Protein AF-0000000071359130 (afdb_homodimer)

Nearest PDB structures (foldseek):
  8z2w-assembly1_A  TM=7.033E-01  e=3.725E-10  Aspergillus oryzae
  4nf7-assembly1_A  TM=6.894E-01  e=2.617E-10  Butyrivibrio proteoclasticus B316
  1edg-assembly1_A  TM=6.665E-01  e=3.312E-10  Ruminiclostridium cellulolyticum H10
  1gon-assembly1_A  TM=5.683E-01  e=8.685E-05  Streptomyces sp.
  4hz6-assembly1_A  TM=5.482E-01  e=4.012E-04  uncultured bacterium

Secondary structure (DSSP, 8-state):
---------------------SS-EE-TT--EE--EEEEEESEETTEE----HHHHHHHHHTT-SEEEEEEEGGGT--STT----HHHHHHHHHHHHHHHHTT-EEEEEEE-TT-S---HHHHHH-TTSHHHHHHHHHHHHHHHTTT-TTEEEEE-SSS-B-TT-SS-HHHHIIIIIHHHHHHHHHHHHHH-TTSEEEE---BPPTT--BTTB-BPPP-S----SSEEE--EE----HHHHHHHHHHHHHHHHHTTS-BEEEEE---EEGGGGG-HHHHHHHHHHHHHHHHHHHHHT-EEEES--S--SS-EEEETTEEEE--SB-SSSSS--SB-HHHHHHHT--EEEEESEEEEEEEEETTTTEEEEEEEE-GGG--EEEE--HHHH-TT-EEEEETTTEEEEE-TTTT--EEEEEE-SS--GGGEEEETTTTEEEESS-SSSSSEEEEEEEES---/---------------------SS-EE-TT--EE--EEEEEESEETTEE----HHHHHHHHHTT-SEEEEEEEGGGT--STT----HHHHHHHHHHHHHHHHTT-EEEEEEE-TT-S---HHHHHH-TTSHHHHHHHHHHHHHHHTTT-TTEEEEE-SSS-B-TT-SS-HHHHIIIIIHHHHHHHHHHHHHH-TTSEEEE---BPPTT--BTTB-BPPP-S----SSEEE--EE----HHHHHHHHHHHHHHHHHTTS-BEEEEE---EEGGGGG-HHHHHHHHHHHHHHHHHHHHHT-EEEES--S--SS-EEEETTEEEE--SB-SSSSS--SB-HHHHHHHT--EEEEESEEEEEEEEETTTTEEEEEEEE-GGG--EEEE--HHHH-TT-EEEEETTTEEEEE-TTTT--EEEEEE-SS--GGGEEEETTTTEEEESS-SSSSSEEEEEEEES---

Organism: NCBI:txid346377

InterPro domains:
  IPR001547 Glycoside hydrolase, family 5 [PF00150] (62-284)
  IPR013780 Glycosyl hydrolase, all-beta [G3DSA:2.60.40.1180] (333-456)
  IPR017853 Glycoside hydrolase superfamily [SSF51445] (1-286)
  IPR041036 Glycoside hydrolase family 5, C-terminal domain [PF18564] (345-401)
  IPR052066 Glycosphingolipid Hydrolyzing Enzymes [PTHR31308] (125-166)

Sequence (918 aa):
MKTWIIAAVILLLNLQAYAQLNSEFRDEEGRQVIPRGFVVNTNDALGELFYTSSDYLRMVRMGANYQVIRLELGKLSTFPGSKLDPDYLLKLDSLVKMGKEQGMKTVFKMTVYGVTKFEWEDFYKNEKGEQDIYMAAWKPIWERYKNHQEVEGYDLINEPRKKDMDISYQDLTNDYLVPIYRKIIDESQKINPDKTLYTQSIFMNKGDAINHNQYAEITAAIGRKNVVFTPHIYQNDKKWIRPTMLRFTKEAALQDGPIMVGEWGFPTFQTTDSSAAEQRDFMDFYIHTVHLFDSLGVGSIKAWFSGNRKMQNFLPGGPSTWAIFSDPNGIGTVERKYITDIIARPFPQAIAGDLQSFKFDFATRTLTVNLHSDNKKGVSRLFVGANRHYPDGFSVHIGEEIILVYNPIHNAGLEVQKNESSSDASDYIWDEVRQQLLILQWPKDNTDLQLRIEPGVSRMKTWIIAAVILLLNLQAYAQLNSEFRDEEGRQVIPRGFVVNTNDALGELFYTSSDYLRMVRMGANYQVIRLELGKLSTFPGSKLDPDYLLKLDSLVKMGKEQGMKTVFKMTVYGVTKFEWEDFYKNEKGEQDIYMAAWKPIWERYKNHQEVEGYDLINEPRKKDMDISYQDLTNDYLVPIYRKIIDESQKINPDKTLYTQSIFMNKGDAINHNQYAEITAAIGRKNVVFTPHIYQNDKKWIRPTMLRFTKEAALQDGPIMVGEWGFPTFQTTDSSAAEQRDFMDFYIHTVHLFDSLGVGSIKAWFSGNRKMQNFLPGGPSTWAIFSDPNGIGTVERKYITDIIARPFPQAIAGDLQSFKFDFATRTLTVNLHSDNKKGVSRLFVGANRHYPDGFSVHIGEEIILVYNPIHNAGLEVQKNESSSDASDYIWDEVRQQLLILQWPKDNTDLQLRIEPGVSR

Foldseek 3Di:
DDCPPPPPPPPPPPPPVLPFQAFFDAAPLGWTFFAEFAEDEQADPVGGDDDDLVLLLVGLLLPHQAYEYEDELQCQFDAAQRDPDVVVVVRVVVVLVSSVVSNHAYEYEYEPHNHPDDDLVCCQVCPPPNLVRLLSSCVCVLQVCVPPSSHQAYARYPQREDPPPPDDQACCQVPGVLVSLLVSLVVSVVSPVRHAYEYEGHQYDPPDDDLPHRGDQHDAESPGPRYEYAAAEADQPLVSLLVVVVSSQVSRVSNVHHYAHNEYYHKDALVCLVDPVSLVVRLVSLLSNVQSCQSNSHHYYYHHQFAALDFDPPDPPHTIDSYQANDNGRRHDHGVCSNSLSSSQKDWRIAQFAWSHWGQDLVQRKIKTKGFHALSSFKTKIAHSCVRRAPQWKWKDKDPAWIWTDGPVVPPFIDTPGHNAPDDPVQWGQDPSSRMIMGGHDRDHRGIIMMMMGYHGDD/DDDPPPPPPPPPPPPPVLPFQAFFDAAPLRWTFFAEFAEEEQADPVGGDDDDLVLLLVRLLLPHQAYEYEDELQCQFPAAQRDPDVVVVVRVVVVLVSSVVSNHAYEYEYEPHNHPDDDLVCCQVCPPPNLVRLLSSCVCVLQVCVPPSSHQAYARYPQREDPPPPDDQACCQVVGVLVSLLVSLVVSVVSPVRHAYEYEGHQYDPPDDDLPHRGDQHDAESPGPRYEYAAAEADQPLVSLLVVVVSSQVSRVSNVHHYAHNEYYHKDALVCLVDPVSLVVRLVSLLSNVQSCQSSSHHYYYHHQFDALDFDPPDPPHTIDSYQANDNGRHHDHGVCSNSLSSSQKDWRIAQFAWSHWGQDLVQRKIKTKGFHALSSFKTKIAHSCVRRAPQWKWKDKDPAWIWTDGPVVPPFIDTPGHNAPDDPVQWGQDPSSRMIMGGHDRDHRGIIMMMMGYHGDD

Radius of gyration: 32.16 Å; Cα contacts (8 Å, |Δi|>4): 1983; chains: 2; bounding box: 117×98×72 Å

Structure (mmCIF, N/CA/C/O backbone):
data_AF-0000000071359130-model_v1
#
loop_
_entity.id
_entity.type
_entity.pdbx_description
1 polymer 'Cellulase (Glycosyl hydrolase family 5)'
#
loop_
_atom_site.group_PDB
_atom_site.id
_atom_site.type_symbol
_atom_site.label_atom_id
_atom_site.label_alt_id
_atom_site.label_comp_id
_atom_site.label_asym_id
_atom_site.label_entity_id
_atom_site.label_seq_id
_atom_site.pdbx_PDB_ins_code
_atom_site.Cartn_x
_atom_site.Cartn_y
_atom_site.Cartn_z
_atom_site.occupancy
_atom_site.B_iso_or_equiv
_atom_site.auth_seq_id
_atom_site.auth_comp_id
_atom_site.auth_asym_id
_atom_site.auth_atom_id
_atom_site.pdbx_PDB_model_num
ATOM 1 N N . MET A 1 1 ? 56.188 11.133 -28.094 1 28.52 1 MET A N 1
ATOM 2 C CA . MET A 1 1 ? 56.25 12.203 -27.109 1 28.52 1 MET A CA 1
ATOM 3 C C . MET A 1 1 ? 54.875 12.742 -26.797 1 28.52 1 MET A C 1
ATOM 5 O O . MET A 1 1 ? 54.375 13.625 -27.5 1 28.52 1 MET A O 1
ATOM 9 N N . LYS A 1 2 ? 53.969 11.703 -26.703 1 32.78 2 LYS A N 1
ATOM 10 C CA . LYS A 1 2 ? 52.5 11.508 -26.578 1 32.78 2 LYS A CA 1
ATOM 11 C C . LYS A 1 2 ? 51.969 12.289 -25.391 1 32.78 2 LYS A C 1
ATOM 13 O O . LYS A 1 2 ? 52.5 12.211 -24.281 1 32.78 2 LYS A O 1
ATOM 18 N N . THR A 1 3 ? 51.094 13.375 -25.688 1 31.84 3 THR A N 1
ATOM 19 C CA . THR A 1 3 ? 50.344 14.469 -25.078 1 31.84 3 THR A CA 1
ATOM 20 C C . THR A 1 3 ? 49.438 13.945 -23.969 1 31.84 3 THR A C 1
ATOM 22 O O . THR A 1 3 ? 48.562 13.148 -24.219 1 31.84 3 THR A O 1
ATOM 25 N N . TRP A 1 4 ? 49.969 13.703 -22.797 1 32.44 4 TRP A N 1
ATOM 26 C CA . TRP A 1 4 ? 49.375 13.289 -21.531 1 32.44 4 TRP A CA 1
ATOM 27 C C . TRP A 1 4 ? 48.25 14.242 -21.125 1 32.44 4 TRP A C 1
ATOM 29 O O . TRP A 1 4 ? 48.531 15.336 -20.609 1 32.44 4 TRP A O 1
ATOM 39 N N . ILE A 1 5 ? 47.375 14.641 -22.078 1 32.53 5 ILE A N 1
ATOM 40 C CA . ILE A 1 5 ? 46.375 15.641 -21.656 1 32.53 5 ILE A CA 1
ATOM 41 C C . ILE A 1 5 ? 45.625 15.148 -20.422 1 32.53 5 ILE A C 1
ATOM 43 O O . ILE A 1 5 ? 45.094 14.039 -20.422 1 32.53 5 ILE A O 1
ATOM 47 N N . ILE A 1 6 ? 45.938 15.672 -19.281 1 30.84 6 ILE A N 1
ATOM 48 C CA . ILE A 1 6 ? 45.438 15.555 -17.906 1 30.84 6 ILE A CA 1
ATOM 49 C C . ILE A 1 6 ? 43.938 15.867 -17.891 1 30.84 6 ILE A C 1
ATOM 51 O O . ILE A 1 6 ? 43.531 16.984 -18.219 1 30.84 6 ILE A O 1
ATOM 55 N N . ALA A 1 7 ? 43.062 14.938 -18.266 1 34.28 7 ALA A N 1
ATOM 56 C CA . ALA A 1 7 ? 41.625 15.055 -18.172 1 34.28 7 ALA A CA 1
ATOM 57 C C . ALA A 1 7 ? 41.188 15.461 -16.766 1 34.28 7 ALA A C 1
ATOM 59 O O . ALA A 1 7 ? 41.344 14.688 -15.82 1 34.28 7 ALA A O 1
ATOM 60 N N . ALA A 1 8 ? 41.344 16.734 -16.359 1 32.47 8 ALA A N 1
ATOM 61 C CA . ALA A 1 8 ? 40.812 17.312 -15.133 1 32.47 8 ALA A CA 1
ATOM 62 C C . ALA A 1 8 ? 39.312 17.031 -14.992 1 32.47 8 ALA A C 1
ATOM 64 O O . ALA A 1 8 ? 38.5 17.516 -15.789 1 32.47 8 ALA A O 1
ATOM 65 N N . VAL A 1 9 ? 38.938 15.852 -14.68 1 33.09 9 VAL A N 1
ATOM 66 C CA . VAL A 1 9 ? 37.562 15.484 -14.32 1 33.09 9 VAL A CA 1
ATOM 67 C C . VAL A 1 9 ? 37.031 16.453 -13.273 1 33.09 9 VAL A C 1
ATOM 69 O O . VAL A 1 9 ? 37.562 16.547 -12.164 1 33.09 9 VAL A O 1
ATOM 72 N N . ILE A 1 10 ? 36.531 17.625 -13.656 1 32.28 10 ILE A N 1
ATOM 73 C CA . ILE A 1 10 ? 35.781 18.547 -12.836 1 32.28 10 ILE A CA 1
ATOM 74 C C . ILE A 1 10 ? 34.688 17.797 -12.086 1 32.28 10 ILE A C 1
ATOM 76 O O . ILE A 1 10 ? 33.781 17.219 -12.703 1 32.28 10 ILE A O 1
ATOM 80 N N . LEU A 1 11 ? 35.031 17.188 -11.008 1 32.5 11 LEU A N 1
ATOM 81 C CA . LEU A 1 11 ? 34.062 16.766 -10.008 1 32.5 11 LEU A CA 1
ATOM 82 C C . LEU A 1 11 ? 33.062 17.891 -9.695 1 32.5 11 LEU A C 1
ATOM 84 O O . LEU A 1 11 ? 33.438 18.891 -9.078 1 32.5 11 LEU A O 1
ATOM 88 N N . LEU A 1 12 ? 32.25 18.297 -10.656 1 32.22 12 LEU A N 1
ATOM 89 C CA . LEU A 1 12 ? 31.141 19.156 -10.289 1 32.22 12 LEU A CA 1
ATOM 90 C C . LEU A 1 12 ? 30.453 18.656 -9.031 1 32.22 12 LEU A C 1
ATOM 92 O O . LEU A 1 12 ? 29.844 17.578 -9.047 1 32.22 12 LEU A O 1
ATOM 96 N N . LEU A 1 13 ? 31.016 18.922 -7.891 1 33 13 LEU A N 1
ATOM 97 C CA . LEU A 1 13 ? 30.281 18.844 -6.633 1 33 13 LEU A CA 1
ATOM 98 C C . LEU A 1 13 ? 28.891 19.469 -6.762 1 33 13 LEU A C 1
ATOM 100 O O . LEU A 1 13 ? 28.766 20.656 -7.035 1 33 13 LEU A O 1
ATOM 104 N N . ASN A 1 14 ? 27.984 18.797 -7.383 1 33.16 14 ASN A N 1
ATOM 105 C CA . ASN A 1 14 ? 26.609 19.203 -7.191 1 33.16 14 ASN A CA 1
ATOM 106 C C . ASN A 1 14 ? 26.344 19.625 -5.75 1 33.16 14 ASN A C 1
ATOM 108 O O . ASN A 1 14 ? 26.203 18.781 -4.867 1 33.16 14 ASN A O 1
ATOM 112 N N . LEU A 1 15 ? 26.953 20.703 -5.383 1 33.84 15 LEU A N 1
ATOM 113 C CA . LEU A 1 15 ? 26.422 21.344 -4.18 1 33.84 15 LEU A CA 1
ATOM 114 C C . LEU A 1 15 ? 24.906 21.438 -4.238 1 33.84 15 LEU A C 1
ATOM 116 O O . LEU A 1 15 ? 24.359 22.266 -4.984 1 33.84 15 LEU A O 1
ATOM 120 N N . GLN A 1 16 ? 24.281 20.359 -4.238 1 36.38 16 GLN A N 1
ATOM 121 C CA . GLN A 1 16 ? 22.875 20.562 -3.887 1 36.38 16 GLN A CA 1
ATOM 122 C C . GLN A 1 16 ? 22.734 21.578 -2.766 1 36.38 16 GLN A C 1
ATOM 124 O O . GLN A 1 16 ? 23.219 21.375 -1.651 1 36.38 16 GLN A O 1
ATOM 129 N N . ALA A 1 17 ? 22.766 22.781 -3.088 1 36.16 17 ALA A N 1
ATOM 130 C CA . ALA A 1 17 ? 22.344 23.828 -2.16 1 36.16 17 ALA A CA 1
ATOM 131 C C . ALA A 1 17 ? 21.156 23.375 -1.325 1 36.16 17 ALA A C 1
ATOM 133 O O . ALA A 1 17 ? 20.047 23.25 -1.838 1 36.16 17 ALA A O 1
ATOM 134 N N . TYR A 1 18 ? 21.422 22.531 -0.374 1 41.56 18 TYR A N 1
ATOM 135 C CA . TYR A 1 18 ? 20.391 22.297 0.627 1 41.56 18 TYR A CA 1
ATOM 136 C C . TYR A 1 18 ? 19.844 23.609 1.172 1 41.56 18 TYR A C 1
ATOM 138 O O . TYR A 1 18 ? 20.609 24.469 1.639 1 41.56 18 TYR A O 1
ATOM 146 N N . ALA A 1 19 ? 18.828 24.125 0.629 1 41.41 19 ALA A N 1
ATOM 147 C CA . ALA A 1 19 ? 18.109 25.281 1.175 1 41.41 19 ALA A CA 1
ATOM 148 C C . ALA A 1 19 ? 18.047 25.219 2.697 1 41.41 19 ALA A C 1
ATOM 150 O O . ALA A 1 19 ? 17.562 24.234 3.266 1 41.41 19 ALA A O 1
ATOM 151 N N . GLN A 1 20 ? 19.047 25.828 3.275 1 45.22 20 GLN A N 1
ATOM 152 C CA . GLN A 1 20 ? 18.938 26.047 4.715 1 45.22 20 GLN A CA 1
ATOM 153 C C . GLN A 1 20 ? 17.484 26.328 5.109 1 45.22 20 GLN A C 1
ATOM 155 O O . GLN A 1 20 ? 16.828 27.156 4.492 1 45.22 20 GLN A O 1
ATOM 160 N N . LEU A 1 21 ? 16.875 25.359 5.805 1 51.06 21 LEU A N 1
ATOM 161 C CA . LEU A 1 21 ? 15.539 25.5 6.387 1 51.06 21 LEU A CA 1
ATOM 162 C C . LEU A 1 21 ? 15.352 26.891 6.988 1 51.06 21 LEU A C 1
ATOM 164 O O . LEU A 1 21 ? 16.234 27.391 7.688 1 51.06 21 LEU A O 1
ATOM 168 N N . ASN A 1 22 ? 14.672 27.766 6.371 1 55.72 22 ASN A N 1
ATOM 169 C CA . ASN A 1 22 ? 14.141 28.969 7 1 55.72 22 ASN A CA 1
ATOM 170 C C . ASN A 1 22 ? 13.859 28.75 8.484 1 55.72 22 ASN A C 1
ATOM 172 O O . ASN A 1 22 ? 14.062 27.641 9 1 55.72 22 ASN A O 1
ATOM 176 N N . SER A 1 23 ? 13.312 29.672 9.266 1 72.12 23 SER A N 1
ATOM 177 C CA . SER A 1 23 ? 12.906 29.547 10.664 1 72.12 23 SER A CA 1
ATOM 178 C C . SER A 1 23 ? 12.172 28.234 10.906 1 72.12 23 SER A C 1
ATOM 180 O O . SER A 1 23 ? 11.477 27.734 10.031 1 72.12 23 SER A O 1
ATOM 182 N N . GLU A 1 24 ? 12.703 27.531 11.93 1 87.5 24 GLU A N 1
ATOM 183 C CA . GLU A 1 24 ? 12.281 26.156 12.219 1 87.5 24 GLU A CA 1
ATOM 184 C C . GLU A 1 24 ? 11.297 26.125 13.383 1 87.5 24 GLU A C 1
ATOM 186 O O . GLU A 1 24 ? 11.312 27.016 14.242 1 87.5 24 GLU A O 1
ATOM 191 N N . PHE A 1 25 ? 10.328 25.188 13.242 1 92.81 25 PHE A N 1
ATOM 192 C CA . PHE A 1 25 ? 9.508 24.859 14.406 1 92.81 25 PHE A CA 1
ATOM 193 C C . PHE A 1 25 ? 10.305 24.094 15.438 1 92.81 25 PHE A C 1
ATOM 195 O O . PHE A 1 25 ? 10.969 23.109 15.102 1 92.81 25 PHE A O 1
ATOM 202 N N . ARG A 1 26 ? 10.25 24.578 16.656 1 94.25 26 ARG A N 1
ATOM 203 C CA . ARG A 1 26 ? 10.883 23.859 17.75 1 94.25 26 ARG A CA 1
ATOM 204 C C . ARG A 1 26 ? 9.922 23.672 18.922 1 94.25 26 ARG A C 1
ATOM 206 O O . ARG A 1 26 ? 9.102 24.547 19.188 1 94.25 26 ARG A O 1
ATOM 213 N N . ASP A 1 27 ? 10.031 22.484 19.562 1 94.75 27 ASP A N 1
ATOM 214 C CA . ASP A 1 27 ? 9.164 22.25 20.703 1 94.75 27 ASP A CA 1
ATOM 215 C C . ASP A 1 27 ? 9.859 22.641 22.016 1 94.75 27 ASP A C 1
ATOM 217 O O . ASP A 1 27 ? 10.93 23.234 21.984 1 94.75 27 ASP A O 1
ATOM 221 N N . GLU A 1 28 ? 9.227 22.328 23.156 1 92.12 28 GLU A N 1
ATOM 222 C CA . GLU A 1 28 ? 9.688 22.797 24.469 1 92.12 28 GLU A CA 1
ATOM 223 C C . GLU A 1 28 ? 11.031 22.172 24.828 1 92.12 28 GLU A C 1
ATOM 225 O O . GLU A 1 28 ? 11.812 22.766 25.578 1 92.12 28 GLU A O 1
ATOM 230 N N . GLU A 1 29 ? 11.305 21.047 24.234 1 95.06 29 GLU A N 1
ATOM 231 C CA . GLU A 1 29 ? 12.57 20.375 24.516 1 95.06 29 GLU A CA 1
ATOM 232 C C . GLU A 1 29 ? 13.672 20.859 23.578 1 95.06 29 GLU A C 1
ATOM 234 O O . GLU A 1 29 ? 14.844 20.5 23.75 1 95.06 29 GLU A O 1
ATOM 239 N N . GLY A 1 30 ? 13.312 21.688 22.609 1 96.06 30 GLY A N 1
ATOM 240 C CA . GLY A 1 30 ? 14.258 22.219 21.656 1 96.06 30 GLY A CA 1
ATOM 241 C C . GLY A 1 30 ? 14.383 21.359 20.391 1 96.06 30 GLY A C 1
ATOM 242 O O . GLY A 1 30 ? 15.172 21.672 19.5 1 96.06 30 GLY A O 1
ATOM 243 N N . ARG A 1 31 ? 13.648 20.344 20.312 1 97.56 31 ARG A N 1
ATOM 244 C CA . ARG A 1 31 ? 13.656 19.516 19.109 1 97.56 31 ARG A CA 1
ATOM 245 C C . ARG A 1 31 ? 13.078 20.281 17.922 1 97.56 31 ARG A C 1
ATOM 247 O O . ARG A 1 31 ? 12.133 21.047 18.078 1 97.56 31 ARG A O 1
ATOM 254 N N . GLN A 1 32 ? 13.664 20.016 16.781 1 97.69 32 GLN A N 1
ATOM 255 C CA . GLN A 1 32 ? 13.055 20.531 15.555 1 97.69 32 GLN A CA 1
ATOM 256 C C . GLN A 1 32 ? 11.859 19.688 15.133 1 97.69 32 GLN A C 1
ATOM 258 O O . GLN A 1 32 ? 11.953 18.469 15.078 1 97.69 32 GLN A O 1
ATOM 263 N N . VAL A 1 33 ? 10.742 20.344 14.852 1 97.75 33 VAL A N 1
ATOM 264 C CA . VAL A 1 33 ? 9.492 19.641 14.57 1 97.75 33 VAL A CA 1
ATOM 265 C C . VAL A 1 33 ? 9.016 19.969 13.156 1 97.75 33 VAL A C 1
ATOM 267 O O . VAL A 1 33 ? 9.117 21.109 12.719 1 97.75 33 VAL A O 1
ATOM 270 N N . ILE A 1 34 ? 8.555 19 12.43 1 97.94 34 ILE A N 1
ATOM 271 C CA . ILE A 1 34 ? 7.828 19.188 11.18 1 97.94 34 ILE A CA 1
ATOM 272 C C . ILE A 1 34 ? 6.336 18.969 11.414 1 97.94 34 ILE A C 1
ATOM 274 O O . ILE A 1 34 ? 5.883 17.828 11.516 1 97.94 34 ILE A O 1
ATOM 278 N N . PRO A 1 35 ? 5.562 20.016 11.469 1 98.12 35 PRO A N 1
ATOM 279 C CA . PRO A 1 35 ? 4.129 19.828 11.719 1 98.12 35 PRO A CA 1
ATOM 280 C C . PRO A 1 35 ? 3.396 19.203 10.539 1 98.12 35 PRO A C 1
ATOM 282 O O . PRO A 1 35 ? 3.459 19.719 9.422 1 98.12 35 PRO A O 1
ATOM 285 N N . ARG A 1 36 ? 2.758 18.125 10.758 1 98.62 36 ARG A N 1
ATOM 286 C CA . ARG A 1 36 ? 1.826 17.516 9.812 1 98.62 36 ARG A CA 1
ATOM 287 C C . ARG A 1 36 ? 0.55 17.062 10.516 1 98.62 36 ARG A C 1
ATOM 289 O O . ARG A 1 36 ? 0.591 16.625 11.664 1 98.62 36 ARG A O 1
ATOM 296 N N . GLY A 1 37 ? -0.54 17.188 9.844 1 98.69 37 GLY A N 1
ATOM 297 C CA . GLY A 1 37 ? -1.8 16.75 10.422 1 98.69 37 GLY A CA 1
ATOM 298 C C . GLY A 1 37 ? -3.004 17.125 9.578 1 98.69 37 GLY A C 1
ATOM 299 O O . GLY A 1 37 ? -2.938 17.094 8.344 1 98.69 37 GLY A O 1
ATOM 300 N N . PHE A 1 38 ? -4.066 17.312 10.266 1 98.75 38 PHE A N 1
ATOM 301 C CA . PHE A 1 38 ? -5.348 17.5 9.594 1 98.75 38 PHE A CA 1
ATOM 302 C C . PHE A 1 38 ? -6.129 18.641 10.211 1 98.75 38 PHE A C 1
ATOM 304 O O . PHE A 1 38 ? -5.977 18.938 11.398 1 98.75 38 PHE A O 1
ATOM 311 N N . VAL A 1 39 ? -6.945 19.25 9.367 1 98.62 39 VAL A N 1
ATOM 312 C CA . VAL A 1 39 ? -8.008 20.094 9.922 1 98.62 39 VAL A CA 1
ATOM 313 C C . VAL A 1 39 ? -9.094 19.219 10.531 1 98.62 39 VAL A C 1
ATOM 315 O O . VAL A 1 39 ? -9.586 18.281 9.883 1 98.62 39 VAL A O 1
ATOM 318 N N . VAL A 1 40 ? -9.414 19.469 11.742 1 98.44 40 VAL A N 1
ATOM 319 C CA . VAL A 1 40 ? -10.5 18.812 12.461 1 98.44 40 VAL A CA 1
ATOM 320 C C . VAL A 1 40 ? -11.742 19.688 12.445 1 98.44 40 VAL A C 1
ATOM 322 O O . VAL A 1 40 ? -11.836 20.641 13.227 1 98.44 40 VAL A O 1
ATOM 325 N N . ASN A 1 41 ? -12.625 19.328 11.609 1 96.5 41 ASN A N 1
ATOM 326 C CA . ASN A 1 41 ? -13.859 20.094 11.5 1 96.5 41 ASN A CA 1
ATOM 327 C C . ASN A 1 41 ? -14.789 19.828 12.688 1 96.5 41 ASN A C 1
ATOM 329 O O . ASN A 1 41 ? -15.016 18.672 13.055 1 96.5 41 ASN A O 1
ATOM 333 N N . THR A 1 42 ? -15.344 20.859 13.211 1 96.19 42 THR A N 1
ATOM 334 C CA . THR A 1 42 ? -16.281 20.672 14.32 1 96.19 42 THR A CA 1
ATOM 335 C C . THR A 1 42 ? -17.703 20.484 13.805 1 96.19 42 THR A C 1
ATOM 337 O O . THR A 1 42 ? -18.578 20.031 14.539 1 96.19 42 THR A O 1
ATOM 340 N N . ASN A 1 43 ? -17.922 20.875 12.562 1 93.06 43 ASN A N 1
ATOM 341 C CA . ASN A 1 43 ? -19.203 20.719 11.891 1 93.06 43 ASN A CA 1
ATOM 342 C C . ASN A 1 43 ? -19.047 20.641 10.375 1 93.06 43 ASN A C 1
ATOM 344 O O . ASN A 1 43 ? -17.984 20.953 9.844 1 93.06 43 ASN A O 1
ATOM 348 N N . ASP A 1 44 ? -20.031 20.156 9.758 1 89.25 44 ASP A N 1
ATOM 349 C CA . ASP A 1 44 ? -20.188 20.297 8.312 1 89.25 44 ASP A CA 1
ATOM 350 C C . ASP A 1 44 ? -21.547 20.891 7.973 1 89.25 44 ASP A C 1
ATOM 352 O O . ASP A 1 44 ? -22.203 21.5 8.82 1 89.25 44 ASP A O 1
ATOM 356 N N . ALA A 1 45 ? -21.953 20.859 6.664 1 85.12 45 ALA A N 1
ATOM 357 C CA . ALA A 1 45 ? -23.172 21.5 6.207 1 85.12 45 ALA A CA 1
ATOM 358 C C . ALA A 1 45 ? -24.406 20.859 6.852 1 85.12 45 ALA A C 1
ATOM 360 O O . ALA A 1 45 ? -25.469 21.469 6.914 1 85.12 45 ALA A O 1
ATOM 361 N N . LEU A 1 46 ? -24.172 19.641 7.363 1 90.94 46 LEU A N 1
ATOM 362 C CA . LEU A 1 46 ? -25.328 18.906 7.887 1 90.94 46 LEU A CA 1
ATOM 363 C C . LEU A 1 46 ? -25.359 18.969 9.406 1 90.94 46 LEU A C 1
ATOM 365 O O . LEU A 1 46 ? -26.312 18.5 10.031 1 90.94 46 LEU A O 1
ATOM 369 N N . GLY A 1 47 ? -24.344 19.547 10.023 1 90.81 47 GLY A N 1
ATOM 370 C CA . GLY A 1 47 ? -24.359 19.688 11.469 1 90.81 47 GLY A CA 1
ATOM 371 C C . GLY A 1 47 ? -23.031 19.328 12.117 1 90.81 47 GLY A C 1
ATOM 372 O O . GLY A 1 47 ? -21.984 19.391 11.469 1 90.81 47 GLY A O 1
ATOM 373 N N . GLU A 1 48 ? -23.094 19.031 13.398 1 93.56 48 GLU A N 1
ATOM 374 C CA . GLU A 1 48 ? -21.906 18.797 14.211 1 93.56 48 GLU A CA 1
ATOM 375 C C . GLU A 1 48 ? -21.219 17.484 13.836 1 93.56 48 GLU A C 1
ATOM 377 O O . GLU A 1 48 ? -21.891 16.531 13.398 1 93.56 48 GLU A O 1
ATOM 382 N N . LEU A 1 49 ? -20 17.453 13.977 1 95.31 49 LEU A N 1
ATOM 383 C CA . LEU A 1 49 ? -19.172 16.25 13.805 1 95.31 49 LEU A CA 1
ATOM 384 C C . LEU A 1 49 ? -18.625 15.789 15.148 1 95.31 49 LEU A C 1
ATOM 386 O O . LEU A 1 49 ? -18.25 16.609 15.992 1 95.31 49 LEU A O 1
ATOM 390 N N . PHE A 1 50 ? -18.531 14.492 15.359 1 95.5 50 PHE A N 1
ATOM 391 C CA . PHE A 1 50 ? -18.031 13.898 16.594 1 95.5 50 PHE A CA 1
ATOM 392 C C . PHE A 1 50 ? -16.938 12.883 16.297 1 95.5 50 PHE A C 1
ATOM 394 O O . PHE A 1 50 ? -17.047 12.086 15.359 1 95.5 50 PHE A O 1
ATOM 401 N N . TYR A 1 51 ? -15.906 12.953 17.016 1 97 51 TYR A N 1
ATOM 402 C CA . TYR A 1 51 ? -14.727 12.109 16.844 1 97 51 TYR A CA 1
ATOM 403 C C . TYR A 1 51 ? -14.562 11.156 18.031 1 97 51 TYR A C 1
ATOM 405 O O . TYR A 1 51 ? -15.039 11.43 19.125 1 97 51 TYR A O 1
ATOM 413 N N . THR A 1 52 ? -13.875 10.039 17.781 1 95.69 52 THR A N 1
ATOM 414 C CA . THR A 1 52 ? -13.516 9.086 18.828 1 95.69 52 THR A CA 1
ATOM 415 C C . THR A 1 52 ? -12 8.984 18.969 1 95.69 52 THR A C 1
ATOM 417 O O . THR A 1 52 ? -11.258 9.531 18.156 1 95.69 52 THR A O 1
ATOM 420 N N . SER A 1 53 ? -11.609 8.289 20.047 1 96.06 53 SER A N 1
ATOM 421 C CA . SER A 1 53 ? -10.188 8.039 20.25 1 96.06 53 SER A CA 1
ATOM 422 C C . SER A 1 53 ? -9.602 7.242 19.078 1 96.06 53 SER A C 1
ATOM 424 O O . SER A 1 53 ? -8.445 7.438 18.703 1 96.06 53 SER A O 1
ATOM 426 N N . SER A 1 54 ? -10.359 6.367 18.453 1 95 54 SER A N 1
ATOM 427 C CA . SER A 1 54 ? -9.914 5.59 17.297 1 95 54 SER A CA 1
ATOM 428 C C . SER A 1 54 ? -9.633 6.492 16.094 1 95 54 SER A C 1
ATOM 430 O O . SER A 1 54 ? -8.688 6.254 15.344 1 95 54 SER A O 1
ATOM 432 N N . ASP A 1 55 ? -10.461 7.516 15.953 1 96.62 55 ASP A N 1
ATOM 433 C CA . ASP A 1 55 ? -10.234 8.469 14.867 1 96.62 55 ASP A CA 1
ATOM 434 C C . ASP A 1 55 ? -8.906 9.188 15.039 1 96.62 55 ASP A C 1
ATOM 436 O O . ASP A 1 55 ? -8.18 9.406 14.062 1 96.62 55 ASP A O 1
ATOM 440 N N . TYR A 1 56 ? -8.609 9.523 16.25 1 98.12 56 TYR A N 1
ATOM 441 C CA . TYR A 1 56 ? -7.355 10.227 16.5 1 98.12 56 TYR A CA 1
ATOM 442 C C . TYR A 1 56 ? -6.156 9.312 16.297 1 98.12 56 TYR A C 1
ATOM 444 O O . TYR A 1 56 ? -5.121 9.734 15.789 1 98.12 56 TYR A O 1
ATOM 452 N N . LEU A 1 57 ? -6.285 8.102 16.734 1 97.19 57 LEU A N 1
ATOM 453 C CA . LEU A 1 57 ? -5.211 7.156 16.453 1 97.19 57 LEU A CA 1
ATOM 454 C C . LEU A 1 57 ? -5.051 6.945 14.953 1 97.19 57 LEU A C 1
ATOM 456 O O . LEU A 1 57 ? -3.932 6.773 14.461 1 97.19 57 LEU A O 1
ATOM 460 N N . ARG A 1 58 ? -6.141 6.965 14.188 1 96.94 58 ARG A N 1
ATOM 461 C CA . ARG A 1 58 ? -6.059 6.891 12.734 1 96.94 58 ARG A CA 1
ATOM 462 C C . ARG A 1 58 ? -5.262 8.062 12.172 1 96.94 58 ARG A C 1
ATOM 464 O O . ARG A 1 58 ? -4.445 7.891 11.266 1 96.94 58 ARG A O 1
ATOM 471 N N . MET A 1 59 ? -5.473 9.258 12.727 1 98.5 59 MET A N 1
ATOM 472 C CA . MET A 1 59 ? -4.699 10.414 12.297 1 98.5 59 MET A CA 1
ATOM 473 C C . MET A 1 59 ? -3.209 10.188 12.516 1 98.5 59 MET A C 1
ATOM 475 O O . MET A 1 59 ? -2.395 10.461 11.633 1 98.5 59 MET A O 1
ATOM 479 N N . VAL A 1 60 ? -2.918 9.664 13.688 1 98.56 60 VAL A N 1
ATOM 480 C CA . VAL A 1 60 ? -1.523 9.43 14.047 1 98.56 60 VAL A CA 1
ATOM 481 C C . VAL A 1 60 ? -0.914 8.391 13.109 1 98.56 60 VAL A C 1
ATOM 483 O O . VAL A 1 60 ? 0.23 8.531 12.672 1 98.56 60 VAL A O 1
ATOM 486 N N . ARG A 1 61 ? -1.671 7.402 12.734 1 97.81 61 ARG A N 1
ATOM 487 C CA . ARG A 1 61 ? -1.204 6.332 11.859 1 97.81 61 ARG A CA 1
ATOM 488 C C . ARG A 1 61 ? -1.044 6.824 10.43 1 97.81 61 ARG A C 1
ATOM 490 O O . ARG A 1 61 ? -0.466 6.129 9.586 1 97.81 61 ARG A O 1
ATOM 497 N N . MET A 1 62 ? -1.537 8.039 10.18 1 98.31 62 MET A N 1
ATOM 498 C CA . MET A 1 62 ? -1.3 8.68 8.891 1 98.31 62 MET A CA 1
ATOM 499 C C . MET A 1 62 ? -0.196 9.727 9 1 98.31 62 MET A C 1
ATOM 501 O O . MET A 1 62 ? 0.038 10.484 8.055 1 98.31 62 MET A O 1
ATOM 505 N N . GLY A 1 63 ? 0.427 9.805 10.18 1 98.62 63 GLY A N 1
ATOM 506 C CA . GLY A 1 63 ? 1.611 10.641 10.328 1 98.62 63 GLY A CA 1
ATOM 507 C C . GLY A 1 63 ? 1.336 11.945 11.055 1 98.62 63 GLY A C 1
ATOM 508 O O . GLY A 1 63 ? 2.229 12.781 11.188 1 98.62 63 GLY A O 1
ATOM 509 N N . ALA A 1 64 ? 0.169 12.133 11.602 1 98.81 64 ALA A N 1
ATOM 510 C CA . ALA A 1 64 ? -0.188 13.414 12.203 1 98.81 64 ALA A CA 1
ATOM 511 C C . ALA A 1 64 ? 0.51 13.602 13.547 1 98.81 64 ALA A C 1
ATOM 513 O O . ALA A 1 64 ? 0.547 12.68 14.367 1 98.81 64 ALA A O 1
ATOM 514 N N . ASN A 1 65 ? 1.085 14.742 13.727 1 98.75 65 ASN A N 1
ATOM 515 C CA . ASN A 1 65 ? 1.535 15.188 15.039 1 98.75 65 ASN A CA 1
ATOM 516 C C . ASN A 1 65 ? 0.92 16.531 15.414 1 98.75 65 ASN A C 1
ATOM 518 O O . ASN A 1 65 ? 1.188 17.062 16.484 1 98.75 65 ASN A O 1
ATOM 522 N N . TYR A 1 66 ? 0.057 17.078 14.555 1 98.75 66 TYR A N 1
ATOM 523 C CA . TYR A 1 66 ? -0.725 18.297 14.789 1 98.75 66 TYR A CA 1
ATOM 524 C C . TYR A 1 66 ? -2.189 18.078 14.43 1 98.75 66 TYR A C 1
ATOM 526 O O . TYR A 1 66 ? -2.502 17.312 13.516 1 98.75 66 TYR A O 1
ATOM 534 N N . GLN A 1 67 ? -3.078 18.656 15.141 1 98.81 67 GLN A N 1
ATOM 535 C CA . GLN A 1 67 ? -4.449 18.891 14.703 1 98.81 67 GLN A CA 1
ATOM 536 C C . GLN A 1 67 ? -4.762 20.375 14.641 1 98.81 67 GLN A C 1
ATOM 538 O O . GLN A 1 67 ? -4.297 21.156 15.484 1 98.81 67 GLN A O 1
ATOM 543 N N . VAL A 1 68 ? -5.457 20.766 13.641 1 98.88 68 VAL A N 1
ATOM 544 C CA . VAL A 1 68 ? -5.973 22.125 13.547 1 98.88 68 VAL A CA 1
ATOM 545 C C . VAL A 1 68 ? -7.496 22.109 13.664 1 98.88 68 VAL A C 1
ATOM 547 O O . VAL A 1 68 ? -8.195 21.719 12.727 1 98.88 68 VAL A O 1
ATOM 550 N N . ILE A 1 69 ? -7.973 22.5 14.797 1 98.88 69 ILE A N 1
ATOM 551 C CA . ILE A 1 69 ? -9.406 22.484 15.055 1 98.88 69 ILE A CA 1
ATOM 552 C C . ILE A 1 69 ? -10.062 23.719 14.453 1 98.88 69 ILE A C 1
ATOM 554 O O . ILE A 1 69 ? -9.688 24.844 14.781 1 98.88 69 ILE A O 1
ATOM 558 N N . ARG A 1 70 ? -10.945 23.5 13.57 1 98.44 70 ARG A N 1
ATOM 559 C CA . ARG A 1 70 ? -11.664 24.594 12.914 1 98.44 70 ARG A CA 1
ATOM 560 C C . ARG A 1 70 ? -12.812 25.094 13.781 1 98.44 70 ARG A C 1
ATOM 562 O O . ARG A 1 70 ? -13.789 24.375 14 1 98.44 70 ARG A O 1
ATOM 569 N N . LEU A 1 71 ? -12.75 26.328 14.18 1 98.06 71 LEU A N 1
ATOM 570 C CA . LEU A 1 71 ? -13.742 26.938 15.07 1 98.06 71 LEU A CA 1
ATOM 571 C C . LEU A 1 71 ? -14.867 27.578 14.273 1 98.06 71 LEU A C 1
ATOM 573 O O . LEU A 1 71 ? -14.664 28 13.125 1 98.06 71 LEU A O 1
ATOM 577 N N . GLU A 1 72 ? -15.969 27.656 14.969 1 97 72 GLU A N 1
ATOM 578 C CA . GLU A 1 72 ? -17.125 28.406 14.484 1 97 72 GLU A CA 1
ATOM 579 C C . GLU A 1 72 ? -17.297 29.719 15.242 1 97 72 GLU A C 1
ATOM 581 O O . GLU A 1 72 ? -17.734 29.719 16.406 1 97 72 GLU A O 1
ATOM 586 N N . LEU A 1 73 ? -17.125 30.797 14.547 1 98 73 LEU A N 1
ATOM 587 C CA . LEU A 1 73 ? -17.25 32.125 15.164 1 98 73 LEU A CA 1
ATOM 588 C C . LEU A 1 73 ? -18.656 32.312 15.742 1 98 73 LEU A C 1
ATOM 590 O O . LEU A 1 73 ? -18.812 32.969 16.781 1 98 73 LEU A O 1
ATOM 594 N N . GLY A 1 74 ? -19.641 31.688 15.125 1 97.44 74 GLY A N 1
ATOM 595 C CA . GLY A 1 74 ? -21.016 31.844 15.57 1 97.44 74 GLY A CA 1
ATOM 596 C C . GLY A 1 74 ? -21.266 31.234 16.938 1 97.44 74 GLY A C 1
ATOM 597 O O . GLY A 1 74 ? -22.203 31.625 17.641 1 97.44 74 GLY A O 1
ATOM 598 N N . LYS A 1 75 ? -20.391 30.359 17.328 1 97.56 75 LYS A N 1
ATOM 599 C CA . LYS A 1 75 ? -20.547 29.703 18.609 1 97.56 75 LYS A CA 1
ATOM 600 C C . LYS A 1 75 ? -19.688 30.359 19.688 1 97.56 75 LYS A C 1
ATOM 602 O O . LYS A 1 75 ? -19.703 29.953 20.844 1 97.56 75 LYS A O 1
ATOM 607 N N . LEU A 1 76 ? -18.969 31.438 19.312 1 98 76 LEU A N 1
ATOM 608 C CA . LEU A 1 76 ? -18 32.031 20.234 1 98 76 LEU A CA 1
ATOM 609 C C . LEU A 1 76 ? -18.219 33.531 20.359 1 98 76 LEU A C 1
ATOM 611 O O . LEU A 1 76 ? -17.703 34.156 21.281 1 98 76 LEU A O 1
ATOM 615 N N . SER A 1 77 ? -19.031 34.125 19.5 1 97.75 77 SER A N 1
ATOM 616 C CA . SER A 1 77 ? -19.047 35.594 19.391 1 97.75 77 SER A CA 1
ATOM 617 C C . SER A 1 77 ? -20.453 36.125 19.625 1 97.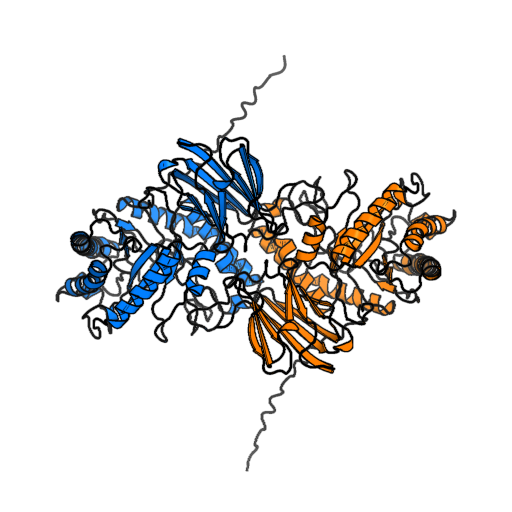75 77 SER A C 1
ATOM 619 O O . SER A 1 77 ? -21.391 35.375 19.906 1 97.75 77 SER A O 1
ATOM 621 N N . THR A 1 78 ? -20.547 37.5 19.531 1 96.62 78 THR A N 1
ATOM 622 C CA . THR A 1 78 ? -21.828 38.188 19.609 1 96.62 78 THR A CA 1
ATOM 623 C C . THR A 1 78 ? -22.172 38.844 18.281 1 96.62 78 THR A C 1
ATOM 625 O O . THR A 1 78 ? -22.969 39.781 18.234 1 96.62 78 THR A O 1
ATOM 628 N N . PHE A 1 79 ? -21.469 38.438 17.266 1 96.56 79 PHE A N 1
ATOM 629 C CA . PHE A 1 79 ? -21.875 38.875 15.93 1 96.56 79 PHE A CA 1
ATOM 630 C C . PHE A 1 79 ? -23.344 38.5 15.672 1 96.56 79 PHE A C 1
ATOM 632 O O . PHE A 1 79 ? -23.938 37.75 16.438 1 96.56 79 PHE A O 1
ATOM 639 N N . PRO A 1 80 ? -23.922 39.031 14.641 1 93.25 80 PRO A N 1
ATOM 640 C CA . PRO A 1 80 ? -25.328 38.75 14.391 1 93.25 80 PRO A CA 1
ATOM 641 C C . PRO A 1 80 ? -25.625 37.25 14.328 1 93.25 80 PRO A C 1
ATOM 643 O O . PRO A 1 80 ? -24.922 36.5 13.625 1 93.25 80 PRO A O 1
ATOM 646 N N . GLY A 1 81 ? -26.578 36.844 15.117 1 94.5 81 GLY A N 1
ATOM 647 C CA . GLY A 1 81 ? -27.016 35.469 15.109 1 94.5 81 GLY A CA 1
ATOM 648 C C . GLY A 1 81 ? -26.109 34.531 15.922 1 94.5 81 GLY A C 1
ATOM 649 O O . GLY A 1 81 ? -26.203 33.312 15.828 1 94.5 81 GLY A O 1
ATOM 650 N N . SER A 1 82 ? -25.219 35.156 16.703 1 96.5 82 SER A N 1
ATOM 651 C CA . SER A 1 82 ? -24.188 34.344 17.375 1 96.5 82 SER A CA 1
ATOM 652 C C . SER A 1 82 ? -24.234 34.562 18.875 1 96.5 82 SER A C 1
ATOM 654 O O . SER A 1 82 ? -24.656 35.625 19.359 1 96.5 82 SER A O 1
ATOM 656 N N . LYS A 1 83 ? -23.906 33.531 19.594 1 96.88 83 LYS A N 1
ATOM 657 C CA . LYS A 1 83 ? -23.781 33.562 21.047 1 96.88 83 LYS A CA 1
ATOM 658 C C . LYS A 1 83 ? -22.766 32.531 21.531 1 96.88 83 LYS A C 1
ATOM 660 O O . LYS A 1 83 ? -22.656 31.453 20.953 1 96.88 83 LYS A O 1
ATOM 665 N N . LEU A 1 84 ? -22.109 32.938 22.531 1 96.88 84 LEU A N 1
ATOM 666 C CA . LEU A 1 84 ? -21.203 31.984 23.141 1 96.88 84 LEU A CA 1
ATOM 667 C C . LEU A 1 84 ? -21.938 30.734 23.625 1 96.88 84 LEU A C 1
ATOM 669 O O . LEU A 1 84 ? -22.906 30.844 24.375 1 96.88 84 LEU A O 1
ATOM 673 N N . ASP A 1 85 ? -21.531 29.594 23.172 1 97 85 ASP A N 1
ATOM 674 C CA . ASP A 1 85 ? -22.125 28.312 23.531 1 97 85 ASP A CA 1
ATOM 675 C C . ASP A 1 85 ? -21.203 27.531 24.469 1 97 85 ASP A C 1
ATOM 677 O O . ASP A 1 85 ? -20.172 27 24.031 1 97 85 ASP A O 1
ATOM 681 N N . PRO A 1 86 ? -21.547 27.422 25.734 1 97.06 86 PRO A N 1
ATOM 682 C CA . PRO A 1 86 ? -20.672 26.719 26.672 1 97.06 86 PRO A CA 1
ATOM 683 C C . PRO A 1 86 ? -20.453 25.25 26.281 1 97.06 86 PRO A C 1
ATOM 685 O O . PRO A 1 86 ? -19.391 24.688 26.547 1 97.06 86 PRO A O 1
ATOM 688 N N . ASP A 1 87 ? -21.438 24.625 25.719 1 97.5 87 ASP A N 1
ATOM 689 C CA . ASP A 1 87 ? -21.297 23.234 25.297 1 97.5 87 ASP A CA 1
ATOM 690 C C . ASP A 1 87 ? -20.25 23.109 24.188 1 97.5 87 ASP A C 1
ATOM 692 O O . ASP A 1 87 ? -19.562 22.094 24.078 1 97.5 87 ASP A O 1
ATOM 696 N N . TYR A 1 88 ? -20.172 24.078 23.375 1 97.81 88 TYR A N 1
ATOM 697 C CA . TYR A 1 88 ? -19.156 24.109 22.328 1 97.81 88 TYR A CA 1
ATOM 698 C C . TYR A 1 88 ? -17.766 24.125 22.922 1 97.81 88 TYR A C 1
ATOM 700 O O . TYR A 1 88 ? -16.859 23.422 22.438 1 97.81 88 TYR A O 1
ATOM 708 N N . LEU A 1 89 ? -17.562 24.875 23.984 1 98.25 89 LEU A N 1
ATOM 709 C CA . LEU A 1 89 ? -16.281 24.922 24.656 1 98.25 89 LEU A CA 1
ATOM 710 C C . LEU A 1 89 ? -15.922 23.547 25.234 1 98.25 89 LEU A C 1
ATOM 712 O O . LEU A 1 89 ? -14.758 23.141 25.203 1 98.25 89 LEU A O 1
ATOM 716 N N . LEU A 1 90 ? -16.906 22.859 25.766 1 98.25 90 LEU A N 1
ATOM 717 C CA . LEU A 1 90 ? -16.672 21.516 26.281 1 98.25 90 LEU A CA 1
ATOM 718 C C . LEU A 1 90 ? -16.281 20.562 25.172 1 98.25 90 LEU A C 1
ATOM 720 O O . LEU A 1 90 ? -15.438 19.688 25.359 1 98.25 90 LEU A O 1
ATOM 724 N N . LYS A 1 91 ? -16.922 20.703 24.062 1 98.06 91 LYS A N 1
ATOM 725 C CA . LYS A 1 91 ? -16.547 19.922 22.906 1 98.06 91 LYS A CA 1
ATOM 726 C C . LYS A 1 91 ? -15.086 20.172 22.531 1 98.06 91 LYS A C 1
ATOM 728 O O . LYS A 1 91 ? -14.344 19.219 22.25 1 98.06 91 LYS A O 1
ATOM 733 N N . LEU A 1 92 ? -14.688 21.391 22.5 1 98.62 92 LEU A N 1
ATOM 734 C CA . LEU A 1 92 ? -13.305 21.719 22.188 1 98.62 92 LEU A CA 1
ATOM 735 C C . LEU A 1 92 ? -12.344 21.078 23.172 1 98.62 92 LEU A C 1
ATOM 737 O O . LEU A 1 92 ? -11.281 20.578 22.781 1 98.62 92 LEU A O 1
ATOM 741 N N . ASP A 1 93 ? -12.742 21.062 24.469 1 98.69 93 ASP A N 1
ATOM 742 C CA . ASP A 1 93 ? -11.938 20.391 25.484 1 98.69 93 ASP A CA 1
ATOM 743 C C . ASP A 1 93 ? -11.719 18.922 25.125 1 98.69 93 ASP A C 1
ATOM 745 O O . ASP A 1 93 ? -10.617 18.391 25.281 1 98.69 93 ASP A O 1
ATOM 749 N N . SER A 1 94 ? -12.766 18.328 24.719 1 98.56 94 SER A N 1
ATOM 750 C CA . SER A 1 94 ? -12.703 16.906 24.375 1 98.56 94 SER A CA 1
ATOM 751 C C . SER A 1 94 ? -11.773 16.672 23.203 1 98.56 94 SER A C 1
ATOM 753 O O . SER A 1 94 ? -11 15.711 23.203 1 98.56 94 SER A O 1
ATOM 755 N N . LEU A 1 95 ? -11.859 17.5 22.203 1 98.75 95 LEU A N 1
ATOM 756 C CA . LEU A 1 95 ? -11 17.359 21.031 1 98.75 95 LEU A CA 1
ATOM 757 C C . LEU A 1 95 ? -9.539 17.562 21.391 1 98.75 95 LEU A C 1
ATOM 759 O O . LEU A 1 95 ? -8.664 16.812 20.953 1 98.75 95 LEU A O 1
ATOM 763 N N . VAL A 1 96 ? -9.281 18.578 22.188 1 98.88 96 VAL A N 1
ATOM 764 C CA . VAL A 1 96 ? -7.922 18.859 22.641 1 98.88 96 VAL A CA 1
ATOM 765 C C . VAL A 1 96 ? -7.387 17.672 23.453 1 98.88 96 VAL A C 1
ATOM 767 O O . VAL A 1 96 ? -6.238 17.266 23.266 1 98.88 96 VAL A O 1
ATOM 770 N N . LYS A 1 97 ? -8.203 17.141 24.312 1 98.69 97 LYS A N 1
ATOM 771 C CA . LYS A 1 97 ? -7.809 16 25.141 1 98.69 97 LYS A CA 1
ATOM 772 C C . LYS A 1 97 ? -7.445 14.797 24.281 1 98.69 97 LYS A C 1
ATOM 774 O O . LYS A 1 97 ? -6.434 14.133 24.516 1 98.69 97 LYS A O 1
ATOM 779 N N . MET A 1 98 ? -8.242 14.477 23.297 1 98.5 98 MET A N 1
ATOM 780 C CA . MET A 1 98 ? -7.965 13.336 22.438 1 98.5 98 MET A CA 1
ATOM 781 C C . MET A 1 98 ? -6.664 13.539 21.656 1 98.5 98 MET A C 1
ATOM 783 O O . MET A 1 98 ? -5.883 12.602 21.5 1 98.5 98 MET A O 1
ATOM 787 N N . GLY A 1 99 ? -6.438 14.781 21.172 1 98.62 99 GLY A N 1
ATOM 788 C CA . GLY A 1 99 ? -5.16 15.086 20.531 1 98.62 99 GLY A CA 1
ATOM 789 C C . GLY A 1 99 ? -3.977 14.883 21.469 1 98.62 99 GLY A C 1
ATOM 790 O O . GLY A 1 99 ? -2.994 14.242 21.094 1 98.62 99 GLY A O 1
ATOM 791 N N . LYS A 1 100 ? -4.121 15.383 22.656 1 98.44 100 LYS A N 1
ATOM 792 C CA . LYS A 1 100 ? -3.072 15.273 23.656 1 98.44 100 LYS A CA 1
ATOM 793 C C . LYS A 1 100 ? -2.748 13.812 23.953 1 98.44 100 LYS A C 1
ATOM 795 O O . LYS A 1 100 ? -1.578 13.43 24.031 1 98.44 100 LYS A O 1
ATOM 800 N N . GLU A 1 101 ? -3.754 13.055 24.094 1 97.94 101 GLU A N 1
ATOM 801 C CA . GLU A 1 101 ? -3.594 11.641 24.422 1 97.94 101 GLU A CA 1
ATOM 802 C C . GLU A 1 101 ? -2.828 10.898 23.344 1 97.94 101 GLU A C 1
ATOM 804 O O . GLU A 1 101 ? -2.168 9.891 23.609 1 97.94 101 GLU A O 1
ATOM 809 N N . GLN A 1 102 ? -2.889 11.43 22.141 1 97.12 102 GLN A N 1
ATOM 810 C CA . GLN A 1 102 ? -2.176 10.805 21.031 1 97.12 102 GLN A CA 1
ATOM 811 C C . GLN A 1 102 ? -0.863 11.523 20.734 1 97.12 102 GLN A C 1
ATOM 813 O O . GLN A 1 102 ? -0.179 11.211 19.766 1 97.12 102 GLN A O 1
ATOM 818 N N . GLY A 1 103 ? -0.562 12.531 21.531 1 96.56 103 GLY A N 1
ATOM 819 C CA . GLY A 1 103 ? 0.712 13.227 21.406 1 96.56 103 GLY A CA 1
ATOM 820 C C . GLY A 1 103 ? 0.695 14.328 20.359 1 96.56 103 GLY A C 1
ATOM 821 O O . GLY A 1 103 ? 1.749 14.758 19.891 1 96.56 103 GLY A O 1
ATOM 822 N N . MET A 1 104 ? -0.434 14.828 20 1 98.38 104 MET A N 1
ATOM 823 C CA . MET A 1 104 ? -0.52 15.875 18.984 1 98.38 104 MET A CA 1
ATOM 824 C C . MET A 1 104 ? -0.562 17.25 19.641 1 98.38 104 MET A C 1
ATOM 826 O O . MET A 1 104 ? -1.079 17.406 20.75 1 98.38 104 MET A O 1
ATOM 830 N N . LYS A 1 105 ? -0.023 18.172 18.953 1 98.38 105 LYS A N 1
ATOM 831 C CA . LYS A 1 105 ? -0.254 19.578 19.281 1 98.38 105 LYS A CA 1
ATOM 832 C C . LYS A 1 105 ? -1.519 20.094 18.609 1 98.38 105 LYS A C 1
ATOM 834 O O . LYS A 1 105 ? -1.896 19.625 17.531 1 98.38 105 LYS A O 1
ATOM 839 N N . THR A 1 106 ? -2.135 21.047 19.266 1 98.88 106 THR A N 1
ATOM 840 C CA . THR A 1 106 ? -3.393 21.594 18.75 1 98.88 106 THR A CA 1
ATOM 841 C C . THR A 1 106 ? -3.223 23.047 18.344 1 98.88 106 THR A C 1
ATOM 843 O O . THR A 1 106 ? -2.594 23.844 19.047 1 98.88 106 THR A O 1
ATOM 846 N N . VAL A 1 107 ? -3.715 23.375 17.188 1 98.88 107 VAL A N 1
ATOM 847 C CA . VAL A 1 107 ? -3.918 24.75 16.75 1 98.88 107 VAL A CA 1
ATOM 848 C C . VAL A 1 107 ? -5.41 25.016 16.531 1 98.88 107 VAL A C 1
ATOM 850 O O . VAL A 1 107 ? -6.117 24.172 15.969 1 98.88 107 VAL A O 1
ATOM 853 N N . PHE A 1 108 ? -5.891 26.094 17.078 1 98.88 108 PHE A N 1
ATOM 854 C CA . PHE A 1 108 ? -7.258 26.516 16.781 1 98.88 108 PHE A CA 1
ATOM 855 C C . PHE A 1 108 ? -7.281 27.484 15.602 1 98.88 108 PHE A C 1
ATOM 857 O O . PHE A 1 108 ? -6.449 28.391 15.531 1 98.88 108 PHE A O 1
ATOM 864 N N . LYS A 1 109 ? -8.195 27.25 14.719 1 98.75 109 LYS A N 1
ATOM 865 C CA . LYS A 1 109 ? -8.383 28.125 13.57 1 98.75 109 LYS A CA 1
ATOM 866 C C . LYS A 1 109 ? -9.781 28.75 13.57 1 98.75 109 LYS A C 1
ATOM 868 O O . LYS A 1 109 ? -10.781 28.031 13.539 1 98.75 109 LYS A O 1
ATOM 873 N N . MET A 1 110 ? -9.883 30.094 13.5 1 98.56 110 MET A N 1
ATOM 874 C CA . MET A 1 110 ? -11.18 30.766 13.57 1 98.56 110 MET A CA 1
ATOM 875 C C . MET A 1 110 ? -11.727 31.031 12.172 1 98.56 110 MET A C 1
ATOM 877 O O . MET A 1 110 ? -11.117 31.75 11.383 1 98.56 110 MET A O 1
ATOM 881 N N . THR A 1 111 ? -12.797 30.422 11.867 1 97.88 111 THR A N 1
ATOM 882 C CA . THR A 1 111 ? -13.555 30.734 10.664 1 97.88 111 THR A CA 1
ATOM 883 C C . THR A 1 111 ? -14.711 31.688 10.992 1 97.88 111 THR A C 1
ATOM 885 O O . THR A 1 111 ? -15.008 31.922 12.164 1 97.88 111 THR A O 1
ATOM 888 N N . VAL A 1 112 ? -15.367 32.188 9.945 1 97.31 112 VAL A N 1
ATOM 889 C CA . VAL A 1 112 ? -16.484 33.094 10.188 1 97.31 112 VAL A CA 1
ATOM 890 C C . VAL A 1 112 ? -17.797 32.281 10.156 1 97.31 112 VAL A C 1
ATOM 892 O O . VAL A 1 112 ? -18.875 32.875 10.133 1 97.31 112 VAL A O 1
ATOM 895 N N . TYR A 1 113 ? -17.734 30.984 10.156 1 95 113 TYR A N 1
ATOM 896 C CA . TYR A 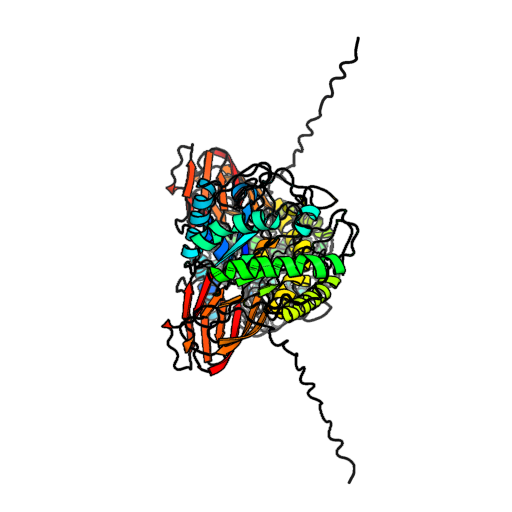1 113 ? -18.922 30.141 10.102 1 95 113 TYR A CA 1
ATOM 897 C C . TYR A 1 113 ? -19.797 30.359 11.32 1 95 113 TYR A C 1
ATOM 899 O O . TYR A 1 113 ? -19.312 30.734 12.391 1 95 113 TYR A O 1
ATOM 907 N N . GLY A 1 114 ? -21.109 30.094 11.109 1 94.38 114 GLY A N 1
ATOM 908 C CA . GLY A 1 114 ? -22.078 30.203 12.188 1 94.38 114 GLY A CA 1
ATOM 909 C C . GLY A 1 114 ? -22.625 31.609 12.359 1 94.38 114 GLY A C 1
ATOM 910 O O . GLY A 1 114 ? -23.641 31.812 13.031 1 94.38 114 GLY A O 1
ATOM 911 N N . VAL A 1 115 ? -21.859 32.625 11.859 1 96.31 115 VAL A N 1
ATOM 912 C CA . VAL A 1 115 ? -22.375 34 11.852 1 96.31 115 VAL A CA 1
ATOM 913 C C . VAL A 1 115 ? -23.375 34.156 10.711 1 96.31 115 VAL A C 1
ATOM 915 O O . VAL A 1 115 ? -23.125 33.719 9.586 1 96.31 115 VAL A O 1
ATOM 918 N N . THR A 1 116 ? -24.547 34.781 10.953 1 94.38 116 THR A N 1
ATOM 919 C CA . THR A 1 116 ? -25.594 34.906 9.945 1 94.38 116 THR A CA 1
ATOM 920 C C . THR A 1 116 ? -25.062 35.625 8.719 1 94.38 116 THR A C 1
ATOM 922 O O . THR A 1 116 ? -25.328 35.219 7.582 1 94.38 116 THR A O 1
ATOM 925 N N . LYS A 1 117 ? -24.391 36.688 8.906 1 92.44 117 LYS A N 1
ATOM 926 C CA . LYS A 1 117 ? -23.781 37.438 7.816 1 92.44 117 LYS A CA 1
ATOM 927 C C . LYS A 1 117 ? -22.531 38.156 8.289 1 92.44 117 LYS A C 1
ATOM 929 O O . LYS A 1 117 ? -22.609 39.25 8.867 1 92.44 117 LYS A O 1
ATOM 934 N N . PHE A 1 118 ? -21.406 37.594 7.977 1 96.62 118 PHE A N 1
ATOM 935 C CA . PHE A 1 118 ? -20.156 38.281 8.297 1 96.62 118 PHE A CA 1
ATOM 936 C C . PHE A 1 118 ? -19.766 39.25 7.18 1 96.62 118 PHE A C 1
ATOM 938 O O . PHE A 1 118 ? -19.578 38.844 6.035 1 96.62 118 PHE A O 1
ATOM 945 N N . GLU A 1 119 ? -19.625 40.469 7.492 1 97.38 119 GLU A N 1
ATOM 946 C CA . GLU A 1 119 ? -19.25 41.5 6.52 1 97.38 119 GLU A CA 1
ATOM 947 C C . GLU A 1 119 ? -17.781 41.875 6.645 1 97.38 119 GLU A C 1
ATOM 949 O O . GLU A 1 119 ? -17.391 42.656 7.531 1 97.38 119 GLU A O 1
ATOM 954 N N . TRP A 1 120 ? -17.016 41.469 5.688 1 98.44 120 TRP A N 1
ATOM 955 C CA . TRP A 1 120 ? -15.57 41.656 5.734 1 98.44 120 TRP A CA 1
ATOM 956 C C . TRP A 1 120 ? -15.195 43.125 5.719 1 98.44 120 TRP A C 1
ATOM 958 O O . TRP A 1 120 ? -14.328 43.562 6.477 1 98.44 120 TRP A O 1
ATOM 968 N N . GLU A 1 121 ? -15.828 43.906 4.891 1 98.12 121 GLU A N 1
ATOM 969 C CA . GLU A 1 121 ? -15.523 45.344 4.82 1 98.12 121 GLU A CA 1
ATOM 970 C C . GLU A 1 121 ? -15.781 46.031 6.156 1 98.12 121 GLU A C 1
ATOM 972 O O . GLU A 1 121 ? -14.984 46.875 6.59 1 98.12 121 GLU A O 1
ATOM 977 N N . ASP A 1 122 ? -16.875 45.688 6.762 1 97.88 122 ASP A N 1
ATOM 978 C CA . ASP A 1 122 ? -17.172 46.25 8.078 1 97.88 122 ASP A CA 1
ATOM 979 C C . ASP A 1 122 ? -16.109 45.844 9.094 1 97.88 122 ASP A C 1
ATOM 981 O O . ASP A 1 122 ? -15.742 46.656 9.961 1 97.88 122 ASP A O 1
ATOM 985 N N . PHE A 1 123 ? -15.695 44.625 8.984 1 98.5 123 PHE A N 1
ATOM 986 C CA . PHE A 1 123 ? -14.641 44.156 9.875 1 98.5 123 PHE A CA 1
ATOM 987 C C . PHE A 1 123 ? -13.367 44.969 9.695 1 98.5 123 PHE A C 1
ATOM 989 O O . PHE A 1 123 ? -12.734 45.375 10.68 1 98.5 123 PHE A O 1
ATOM 996 N N . TYR A 1 124 ? -12.984 45.281 8.469 1 98.62 124 TYR A N 1
ATOM 997 C CA . TYR A 1 124 ? -11.789 46.031 8.164 1 98.62 124 TYR A CA 1
ATOM 998 C C . TYR A 1 124 ? -11.922 47.469 8.664 1 98.62 124 TYR A C 1
ATOM 1000 O O . TYR A 1 124 ? -11.023 48 9.328 1 98.62 124 TYR A O 1
ATOM 1008 N N . LYS A 1 125 ? -13.023 48.031 8.422 1 97.88 125 LYS A N 1
ATOM 1009 C CA . LYS A 1 125 ? -13.227 49.469 8.734 1 97.88 125 LYS A CA 1
ATOM 1010 C C . LYS A 1 125 ? -13.453 49.656 10.227 1 97.88 125 LYS A C 1
ATOM 1012 O O . LYS A 1 125 ? -13.133 50.719 10.773 1 97.88 125 LYS A O 1
ATOM 1017 N N . ASN A 1 126 ? -14.109 48.688 10.805 1 98.31 126 ASN A N 1
ATOM 1018 C CA . ASN A 1 126 ? -14.305 48.688 12.25 1 98.31 126 ASN A CA 1
ATOM 1019 C C . ASN A 1 126 ? -15.094 49.875 12.727 1 98.31 126 ASN A C 1
ATOM 1021 O O . ASN A 1 126 ? -14.758 50.5 13.742 1 98.31 126 ASN A O 1
ATOM 1025 N N . GLU A 1 127 ? -16.141 50.312 12.148 1 97.38 127 GLU A N 1
ATOM 1026 C CA . GLU A 1 127 ? -16.922 51.5 12.492 1 97.38 127 GLU A CA 1
ATOM 1027 C C . GLU A 1 127 ? -17.859 51.219 13.664 1 97.38 127 GLU A C 1
ATOM 1029 O O . GLU A 1 127 ? -18.266 52.125 14.383 1 97.38 127 GLU A O 1
ATOM 1034 N N . LYS A 1 128 ? -18.172 49.969 13.852 1 96.75 128 LYS A N 1
ATOM 1035 C CA . LYS A 1 128 ? -19.125 49.625 14.898 1 96.75 128 LYS A CA 1
ATOM 1036 C C . LYS A 1 128 ? -18.5 48.688 15.914 1 96.75 128 LYS A C 1
ATOM 1038 O O . LYS A 1 128 ? -19.203 47.906 16.562 1 96.75 128 LYS A O 1
ATOM 1043 N N . GLY A 1 129 ? -17.156 48.594 15.922 1 97.44 129 GLY A N 1
ATOM 1044 C CA . GLY A 1 129 ? -16.453 47.781 16.922 1 97.44 129 GLY A CA 1
ATOM 1045 C C . GLY A 1 129 ? -16.359 46.312 16.547 1 97.44 129 GLY A C 1
ATOM 1046 O O . GLY A 1 129 ? -16.25 45.469 17.422 1 97.44 129 GLY A O 1
ATOM 1047 N N . GLU A 1 130 ? -16.469 46 15.266 1 97.94 130 GLU A N 1
ATOM 1048 C CA . GLU A 1 130 ? -16.422 44.625 14.781 1 97.94 130 GLU A CA 1
ATOM 1049 C C . GLU A 1 130 ? -15.141 43.938 15.234 1 97.94 130 GLU A C 1
ATOM 1051 O O . GLU A 1 130 ? -15.164 42.75 15.57 1 97.94 130 GLU A O 1
ATOM 1056 N N . GLN A 1 131 ? -14.047 44.625 15.227 1 98.5 131 GLN A N 1
ATOM 1057 C CA . GLN A 1 131 ? -12.773 44.031 15.625 1 98.5 131 GLN A CA 1
ATOM 1058 C C . GLN A 1 131 ? -12.758 43.688 17.109 1 98.5 131 GLN A C 1
ATOM 1060 O O . GLN A 1 131 ? -12.195 42.688 17.516 1 98.5 131 GLN A O 1
ATOM 1065 N N . ASP A 1 132 ? -13.391 44.5 17.922 1 97.88 132 ASP A N 1
ATOM 1066 C CA . ASP A 1 132 ? -13.508 44.219 19.344 1 97.88 132 ASP A CA 1
ATOM 1067 C C . ASP A 1 132 ? -14.352 42.969 19.578 1 97.88 132 ASP A C 1
ATOM 1069 O O . ASP A 1 132 ? -14.023 42.125 20.438 1 97.88 132 ASP A O 1
ATOM 1073 N N . ILE A 1 133 ? -15.422 42.875 18.812 1 98 133 ILE A N 1
ATOM 1074 C CA . ILE A 1 133 ? -16.281 41.688 18.906 1 98 133 ILE A CA 1
ATOM 1075 C C . ILE A 1 133 ? -15.492 40.438 18.516 1 98 133 ILE A C 1
ATOM 1077 O O . ILE A 1 133 ? -15.586 39.406 19.188 1 98 133 ILE A O 1
ATOM 1081 N N . TYR A 1 134 ? -14.742 40.531 17.453 1 98.56 134 TYR A N 1
ATOM 1082 C CA . TYR A 1 134 ? -13.938 39.406 16.969 1 98.56 134 TYR A CA 1
ATOM 1083 C C . TYR A 1 134 ? -12.906 39 18.016 1 98.56 134 TYR A C 1
ATOM 1085 O O . TYR A 1 134 ? -12.758 37.812 18.297 1 98.56 134 TYR A O 1
ATOM 1093 N N . MET A 1 135 ? -12.172 39.906 18.594 1 98.19 135 MET A N 1
ATOM 1094 C CA . MET A 1 135 ? -11.172 39.594 19.625 1 98.19 135 MET A CA 1
ATOM 1095 C C . MET A 1 135 ? -11.828 39.031 20.875 1 98.19 135 MET A C 1
ATOM 1097 O O . MET A 1 135 ? -11.266 38.156 21.516 1 98.19 135 MET A O 1
ATOM 1101 N N . ALA A 1 136 ? -12.992 39.531 21.203 1 98.06 136 ALA A N 1
ATOM 1102 C CA . ALA A 1 136 ? -13.727 39.031 22.359 1 98.06 136 ALA A CA 1
ATOM 1103 C C . ALA A 1 136 ? -14.094 37.562 22.141 1 98.06 136 ALA A C 1
ATOM 1105 O O . ALA A 1 136 ? -14.203 36.781 23.109 1 98.06 136 ALA A O 1
ATOM 1106 N N . ALA A 1 137 ? -14.328 37.188 20.906 1 98.5 137 ALA A N 1
ATOM 1107 C CA . ALA A 1 137 ? -14.625 35.812 20.578 1 98.5 137 ALA A CA 1
ATOM 1108 C C . ALA A 1 137 ? -13.43 34.906 20.844 1 98.5 137 ALA A C 1
ATOM 1110 O O . ALA A 1 137 ? -13.602 33.719 21.188 1 98.5 137 ALA A O 1
ATOM 1111 N N . TRP A 1 138 ? -12.227 35.406 20.688 1 98.62 138 TRP A N 1
ATOM 1112 C CA . TRP A 1 138 ? -11 34.656 20.938 1 98.62 138 TRP A CA 1
ATOM 1113 C C . TRP A 1 138 ? -10.734 34.531 22.422 1 98.62 138 TRP A C 1
ATOM 1115 O O . TRP A 1 138 ? -10.125 33.562 22.875 1 98.62 138 TRP A O 1
ATOM 1125 N N . LYS A 1 139 ? -11.141 35.438 23.219 1 98.06 139 LYS A N 1
ATOM 1126 C CA . LYS A 1 139 ? -10.734 35.562 24.609 1 98.06 139 LYS A CA 1
ATOM 1127 C C . LYS A 1 139 ? -11.078 34.281 25.391 1 98.06 139 LYS A C 1
ATOM 1129 O O . LYS A 1 139 ? -10.258 33.781 26.172 1 98.06 139 LYS A O 1
ATOM 1134 N N . PRO A 1 140 ? -12.32 33.719 25.266 1 98.12 140 PRO A N 1
ATOM 1135 C CA . PRO A 1 140 ? -12.586 32.469 25.984 1 98.12 140 PRO A CA 1
ATOM 1136 C C . PRO A 1 140 ? -11.602 31.359 25.609 1 98.12 140 PRO A C 1
ATOM 1138 O O . PRO A 1 140 ? -11.273 30.531 26.453 1 98.12 140 PRO A O 1
ATOM 1141 N N . ILE A 1 141 ? -11.125 31.297 24.406 1 98.69 141 ILE A N 1
ATOM 1142 C CA . ILE A 1 141 ? -10.172 30.297 23.953 1 98.69 141 ILE A CA 1
ATOM 1143 C C . ILE A 1 141 ? -8.797 30.578 24.547 1 98.69 141 ILE A C 1
ATOM 1145 O O . ILE A 1 141 ? -8.164 29.688 25.125 1 98.69 141 ILE A O 1
ATOM 1149 N N . TRP A 1 142 ? -8.367 31.859 24.453 1 98.69 142 TRP A N 1
ATOM 1150 C CA . TRP A 1 142 ? -7.062 32.25 24.984 1 98.69 142 TRP A CA 1
ATOM 1151 C C . TRP A 1 142 ? -6.977 31.984 26.484 1 98.69 142 TRP A C 1
ATOM 1153 O O . TRP A 1 142 ? -5.984 31.422 26.953 1 98.69 142 TRP A O 1
ATOM 1163 N N . GLU A 1 143 ? -8 32.344 27.172 1 98.44 143 GLU A N 1
ATOM 1164 C CA . GLU A 1 143 ? -8.008 32.156 28.625 1 98.44 143 GLU A CA 1
ATOM 1165 C C . GLU A 1 143 ? -8.094 30.688 29.016 1 98.44 143 GLU A C 1
ATOM 1167 O O . GLU A 1 143 ? -7.383 30.234 29.906 1 98.44 143 GLU A O 1
ATOM 1172 N N . ARG A 1 144 ? -8.867 30 28.344 1 98.19 144 ARG A N 1
ATOM 1173 C CA . ARG A 1 144 ? -9.141 28.594 28.656 1 98.19 144 ARG A CA 1
ATOM 1174 C C . ARG A 1 144 ? -7.895 27.75 28.484 1 98.19 144 ARG A C 1
ATOM 1176 O O . ARG A 1 144 ? -7.648 26.828 29.281 1 98.19 144 ARG A O 1
ATOM 1183 N N . TYR A 1 145 ? -7.137 28.047 27.438 1 98.56 145 TYR A N 1
ATOM 1184 C CA . TYR A 1 145 ? -6.02 27.172 27.109 1 98.56 145 TYR A CA 1
ATOM 1185 C C . TYR A 1 145 ? -4.688 27.859 27.391 1 98.56 145 TYR A C 1
ATOM 1187 O O . TYR A 1 145 ? -3.648 27.438 26.875 1 98.56 145 TYR A O 1
ATOM 1195 N N . LYS A 1 146 ? -4.652 28.938 28.141 1 97.69 146 LYS A N 1
ATOM 1196 C CA . LYS A 1 146 ? -3.479 29.766 28.406 1 97.69 146 LYS A CA 1
ATOM 1197 C C . LYS A 1 146 ? -2.322 28.922 28.938 1 97.69 146 LYS A C 1
ATOM 1199 O O . LYS A 1 146 ? -1.165 29.156 28.594 1 97.69 146 LYS A O 1
ATOM 1204 N N . ASN A 1 147 ? -2.623 27.859 29.75 1 96.19 147 ASN A N 1
ATOM 1205 C CA . ASN A 1 147 ? -1.564 27.078 30.391 1 96.19 147 ASN A CA 1
ATOM 1206 C C . ASN A 1 147 ? -1.491 25.672 29.828 1 96.19 147 ASN A C 1
ATOM 1208 O O . ASN A 1 147 ? -0.853 24.797 30.406 1 96.19 147 ASN A O 1
ATOM 1212 N N . HIS A 1 148 ? -2.209 25.469 28.766 1 97 148 HIS A N 1
ATOM 1213 C CA . HIS A 1 148 ? -2.184 24.156 28.109 1 97 148 HIS A CA 1
ATOM 1214 C C . HIS A 1 148 ? -1.038 24.062 27.109 1 97 148 HIS A C 1
ATOM 1216 O O . HIS A 1 148 ? -1.091 24.672 26.031 1 97 148 HIS A O 1
ATOM 1222 N N . GLN A 1 149 ? -0.091 23.266 27.438 1 95.12 149 GLN A N 1
ATOM 1223 C CA . GLN A 1 149 ? 1.09 23.156 26.594 1 95.12 149 GLN A CA 1
ATOM 1224 C C . GLN A 1 149 ? 0.76 22.438 25.281 1 95.12 149 GLN A C 1
ATOM 1226 O O . GLN A 1 149 ? 1.429 22.656 24.266 1 95.12 149 GLN A O 1
ATOM 1231 N N . GLU A 1 150 ? -0.298 21.547 25.266 1 97.5 150 GLU A N 1
ATOM 1232 C CA . GLU A 1 150 ? -0.683 20.797 24.078 1 97.5 150 GLU A CA 1
ATOM 1233 C C . GLU A 1 150 ? -1.375 21.703 23.047 1 97.5 150 GLU A C 1
ATOM 1235 O O . GLU A 1 150 ? -1.544 21.312 21.891 1 97.5 150 GLU A O 1
ATOM 1240 N N . VAL A 1 151 ? -1.835 22.875 23.516 1 98.56 151 VAL A N 1
ATOM 1241 C CA . VAL A 1 151 ? -2.346 23.875 22.594 1 98.56 151 VAL A CA 1
ATOM 1242 C C . VAL A 1 151 ? -1.219 24.812 22.172 1 98.56 151 VAL A C 1
ATOM 1244 O O . VAL A 1 151 ? -0.81 25.688 22.938 1 98.56 151 VAL A O 1
ATOM 1247 N N . GLU A 1 152 ? -0.8 24.656 20.969 1 97.12 152 GLU A N 1
ATOM 1248 C CA . GLU A 1 152 ? 0.394 25.328 20.453 1 97.12 152 GLU A CA 1
ATOM 1249 C C . GLU A 1 152 ? 0.102 26.766 20.062 1 97.12 152 GLU A C 1
ATOM 1251 O O . GLU A 1 152 ? 0.954 27.641 20.234 1 97.12 152 GLU A O 1
ATOM 1256 N N . GLY A 1 153 ? -1.104 26.922 19.453 1 98.19 153 GLY A N 1
ATOM 1257 C CA . GLY A 1 153 ? -1.343 28.281 19.016 1 98.19 153 GLY A CA 1
ATOM 1258 C C . GLY A 1 153 ? -2.686 28.453 18.328 1 98.19 153 GLY A C 1
ATOM 1259 O O . GLY A 1 153 ? -3.59 27.641 18.5 1 98.19 153 GLY A O 1
ATOM 1260 N N . TYR A 1 154 ? -2.752 29.656 17.609 1 98.88 154 TYR A N 1
ATOM 1261 C CA . TYR A 1 154 ? -4.035 30.109 17.094 1 98.88 154 TYR A CA 1
ATOM 1262 C C . TYR A 1 154 ? -3.883 30.688 15.695 1 98.88 154 TYR A C 1
ATOM 1264 O O . TYR A 1 154 ? -3.094 31.609 15.477 1 98.88 154 TYR A O 1
ATOM 1272 N N . ASP A 1 155 ? -4.605 30.109 14.727 1 98.88 155 ASP A N 1
ATOM 1273 C CA . ASP A 1 155 ? -4.754 30.703 13.406 1 98.88 155 ASP A CA 1
ATOM 1274 C C . ASP A 1 155 ? -5.855 31.766 13.414 1 98.88 155 ASP A C 1
ATOM 1276 O O . ASP A 1 155 ? -7.043 31.438 13.422 1 98.88 155 ASP A O 1
ATOM 1280 N N . LEU A 1 156 ? -5.473 33 13.312 1 98.88 156 LEU A N 1
ATOM 1281 C CA . LEU A 1 156 ? -6.246 34.094 13.836 1 98.88 156 LEU A CA 1
ATOM 1282 C C . LEU A 1 156 ? -7.426 34.438 12.93 1 98.88 156 LEU A C 1
ATOM 1284 O O . LEU A 1 156 ? -8.523 34.719 13.406 1 98.88 156 LEU A O 1
ATOM 1288 N N . ILE A 1 157 ? -7.242 34.5 11.672 1 98.81 157 ILE A N 1
ATOM 1289 C CA . ILE A 1 157 ? -8.273 34.812 10.688 1 98.81 157 ILE A CA 1
ATOM 1290 C C . ILE A 1 157 ? -8.156 33.875 9.492 1 98.81 157 ILE A C 1
ATOM 1292 O O . ILE A 1 157 ? -7.207 33.969 8.711 1 98.81 157 ILE A O 1
ATOM 1296 N N . ASN A 1 158 ? -9.164 33 9.352 1 98.62 158 ASN A N 1
ATOM 1297 C CA . ASN A 1 158 ? -9.133 32.062 8.234 1 98.62 158 ASN A CA 1
ATOM 1298 C C . ASN A 1 158 ? -9.602 32.719 6.941 1 98.62 158 ASN A C 1
ATOM 1300 O O . ASN A 1 158 ? -10.703 33.281 6.887 1 98.62 158 ASN A O 1
ATOM 1304 N N . GLU A 1 159 ? -8.797 32.719 5.98 1 98.25 159 GLU A N 1
ATOM 1305 C CA . GLU A 1 159 ? -9.094 33.125 4.609 1 98.25 159 GLU A CA 1
ATOM 1306 C C . GLU A 1 159 ? -9.789 34.469 4.582 1 98.25 159 GLU A C 1
ATOM 1308 O O . GLU A 1 159 ? -10.891 34.594 4.051 1 98.25 159 GLU A O 1
ATOM 1313 N N . PRO A 1 160 ? -9.102 35.5 5.066 1 98.62 160 PRO A N 1
ATOM 1314 C CA . PRO A 1 160 ? -9.711 36.844 4.969 1 98.62 160 PRO A CA 1
ATOM 1315 C C . PRO A 1 160 ? -10.023 37.25 3.531 1 98.62 160 PRO A C 1
ATOM 1317 O O . PRO A 1 160 ? -9.211 37 2.631 1 98.62 160 PRO A O 1
ATOM 1320 N N . ARG A 1 161 ? -11.188 38 3.34 1 98.56 161 ARG A N 1
ATOM 1321 C CA . ARG A 1 161 ? -11.695 38.188 1.989 1 98.56 161 ARG A CA 1
ATOM 1322 C C . ARG A 1 161 ? -11.805 39.688 1.677 1 98.56 161 ARG A C 1
ATOM 1324 O O . ARG A 1 161 ? -12.078 40.5 2.566 1 98.56 161 ARG A O 1
ATOM 1331 N N . LYS A 1 162 ? -11.617 39.938 0.407 1 98.5 162 LYS A N 1
ATOM 1332 C CA . LYS A 1 162 ? -11.844 41.312 -0.077 1 98.5 162 LYS A CA 1
ATOM 1333 C C . LYS A 1 162 ? -13.305 41.531 -0.433 1 98.5 162 LYS A C 1
ATOM 1335 O O . LYS A 1 162 ? -13.883 42.562 -0.087 1 98.5 162 LYS A O 1
ATOM 1340 N N . LYS A 1 163 ? -13.781 40.625 -1.17 1 97.5 163 LYS A N 1
ATOM 1341 C CA . LYS A 1 163 ? -15.133 40.688 -1.721 1 97.5 163 LYS A CA 1
ATOM 1342 C C . LYS A 1 163 ? -15.297 41.938 -2.602 1 97.5 163 LYS A C 1
ATOM 1344 O O . LYS A 1 163 ? -14.523 42.156 -3.539 1 97.5 163 LYS A O 1
ATOM 1349 N N . ASP A 1 164 ? -16.297 42.844 -2.307 1 96.5 164 ASP A N 1
ATOM 1350 C CA . ASP A 1 164 ? -16.625 43.938 -3.223 1 96.5 164 ASP A CA 1
ATOM 1351 C C . ASP A 1 164 ? -15.938 45.219 -2.799 1 96.5 164 ASP A C 1
ATOM 1353 O O . ASP A 1 164 ? -16.156 46.281 -3.412 1 96.5 164 ASP A O 1
ATOM 1357 N N . MET A 1 165 ? -15.141 45.188 -1.787 1 97.75 165 MET A N 1
ATOM 1358 C CA . MET A 1 165 ? -14.484 46.406 -1.347 1 97.75 165 MET A CA 1
ATOM 1359 C C . MET A 1 165 ? -13.594 47 -2.449 1 97.75 165 MET A C 1
ATOM 1361 O O . MET A 1 165 ? -12.836 46.25 -3.086 1 97.75 165 MET A O 1
ATOM 1365 N N . ASP A 1 166 ? -13.75 48.344 -2.744 1 97.69 166 ASP A N 1
ATOM 1366 C CA . ASP A 1 166 ? -12.977 48.969 -3.803 1 97.69 166 ASP A CA 1
ATOM 1367 C C . ASP A 1 166 ? -11.578 49.344 -3.316 1 97.69 166 ASP A C 1
ATOM 1369 O O . ASP A 1 166 ? -11.305 50.5 -3.016 1 97.69 166 ASP A O 1
ATOM 1373 N N . ILE A 1 167 ? -10.719 48.438 -3.332 1 98.31 167 ILE A N 1
ATOM 1374 C CA . ILE A 1 167 ? -9.344 48.562 -2.863 1 98.31 167 ILE A CA 1
ATOM 1375 C C . ILE A 1 167 ? -8.477 47.469 -3.486 1 98.31 167 ILE A C 1
ATOM 1377 O O . ILE A 1 167 ? -8.984 46.375 -3.84 1 98.31 167 ILE A O 1
ATOM 1381 N N . SER A 1 168 ? -7.25 47.75 -3.734 1 98.19 168 SER A N 1
ATOM 1382 C CA . SER A 1 168 ? -6.355 46.719 -4.219 1 98.19 168 SER A CA 1
ATOM 1383 C C . SER A 1 168 ? -6.066 45.688 -3.129 1 98.19 168 SER A C 1
ATOM 1385 O O . SER A 1 168 ? -6.184 45.969 -1.939 1 98.19 168 SER A O 1
ATOM 1387 N N . TYR A 1 169 ? -5.723 44.438 -3.52 1 98.44 169 TYR A N 1
ATOM 1388 C CA . TYR A 1 169 ? -5.359 43.406 -2.551 1 98.44 169 TYR A CA 1
ATOM 1389 C C . TYR A 1 169 ? -4.168 43.875 -1.709 1 98.44 169 TYR A C 1
ATOM 1391 O O . TYR A 1 169 ? -4.117 43.594 -0.506 1 98.44 169 TYR A O 1
ATOM 1399 N N . GLN A 1 170 ? -3.188 44.531 -2.301 1 97.81 170 GLN A N 1
ATOM 1400 C CA . GLN A 1 170 ? -2.004 45 -1.594 1 97.81 170 GLN A CA 1
ATOM 1401 C C . GLN A 1 170 ? -2.377 46.031 -0.521 1 97.81 170 GLN A C 1
ATOM 1403 O O . GLN A 1 170 ? -1.926 45.938 0.622 1 97.81 170 GLN A O 1
ATOM 1408 N N . ASP A 1 171 ? -3.186 46.969 -0.896 1 98.5 171 ASP A N 1
ATOM 1409 C CA . ASP A 1 171 ? -3.592 48 0.053 1 98.5 171 ASP A CA 1
ATOM 1410 C C . ASP A 1 171 ? -4.449 47.406 1.172 1 98.5 171 ASP A C 1
ATOM 1412 O O . ASP A 1 171 ? -4.312 47.812 2.334 1 98.5 171 ASP A O 1
ATOM 1416 N N . LEU A 1 172 ? -5.312 46.531 0.782 1 98.75 172 LEU A N 1
ATOM 1417 C CA . LEU A 1 172 ? -6.137 45.875 1.789 1 98.75 172 LEU A CA 1
ATOM 1418 C C . LEU A 1 172 ? -5.27 45.125 2.805 1 98.75 172 LEU A C 1
ATOM 1420 O O . LEU A 1 172 ? -5.523 45.188 4.008 1 98.75 172 LEU A O 1
ATOM 1424 N N . THR A 1 173 ? -4.281 44.438 2.303 1 98.5 173 THR A N 1
ATOM 1425 C CA . THR A 1 173 ? -3.383 43.688 3.166 1 98.5 173 THR A CA 1
ATOM 1426 C C . THR A 1 173 ? -2.58 44.625 4.066 1 98.5 173 THR A C 1
ATOM 1428 O O . THR A 1 173 ? -2.555 44.438 5.289 1 98.5 173 THR A O 1
ATOM 1431 N N . ASN A 1 174 ? -1.966 45.688 3.539 1 98 174 ASN A N 1
ATOM 1432 C CA . ASN A 1 174 ? -1.029 46.562 4.25 1 98 174 ASN A CA 1
ATOM 1433 C C . ASN A 1 174 ? -1.752 47.5 5.203 1 98 174 ASN A C 1
ATOM 1435 O O . ASN A 1 174 ? -1.271 47.75 6.305 1 98 174 ASN A O 1
ATOM 1439 N N . ASP A 1 175 ? -2.887 47.938 4.777 1 98.25 175 ASP A N 1
ATOM 1440 C CA . ASP A 1 175 ? -3.508 49.031 5.492 1 98.25 175 ASP A CA 1
ATOM 1441 C C . ASP A 1 175 ? -4.57 48.531 6.469 1 98.25 175 ASP A C 1
ATOM 1443 O O . ASP A 1 175 ? -4.957 49.25 7.395 1 98.25 175 ASP A O 1
ATOM 1447 N N . TYR A 1 176 ? -5.047 47.375 6.199 1 98.62 176 TYR A N 1
ATOM 1448 C CA . TYR A 1 176 ? -6.125 46.875 7.055 1 98.62 176 TYR A CA 1
ATOM 1449 C C . TYR A 1 176 ? -5.75 45.562 7.719 1 98.62 176 TYR A C 1
ATOM 1451 O O . TYR A 1 176 ? -5.719 45.469 8.945 1 98.62 176 TYR A O 1
ATOM 1459 N N . LEU A 1 177 ? -5.402 44.531 6.961 1 98.81 177 LEU A N 1
ATOM 1460 C CA . LEU A 1 177 ? -5.223 43.188 7.508 1 98.81 177 LEU A CA 1
ATOM 1461 C C . LEU A 1 177 ? -4.047 43.156 8.477 1 98.81 177 LEU A C 1
ATOM 1463 O O . LEU A 1 177 ? -4.176 42.656 9.594 1 98.81 177 LEU A O 1
ATOM 1467 N N . VAL A 1 178 ? -2.869 43.688 8.109 1 98.69 178 VAL A N 1
ATOM 1468 C CA . VAL A 1 178 ? -1.668 43.656 8.93 1 98.69 178 VAL A CA 1
ATOM 1469 C C . VAL A 1 178 ? -1.917 44.406 10.242 1 98.69 178 VAL A C 1
ATOM 1471 O O . VAL A 1 178 ? -1.64 43.875 11.32 1 98.69 178 VAL A O 1
ATOM 1474 N N . PRO A 1 179 ? -2.51 45.594 10.195 1 98.56 179 PRO A N 1
ATOM 1475 C CA . PRO A 1 179 ? -2.826 46.281 11.453 1 98.56 179 PRO A CA 1
ATOM 1476 C C . PRO A 1 179 ? -3.785 45.469 12.336 1 98.56 179 PRO A C 1
ATOM 1478 O O . PRO A 1 179 ? -3.654 45.469 13.562 1 98.56 179 PRO A O 1
ATOM 1481 N N . ILE A 1 180 ? -4.746 44.844 11.75 1 98.81 180 ILE A N 1
ATOM 1482 C CA . ILE A 1 180 ? -5.684 44.031 12.516 1 98.81 180 ILE A CA 1
ATOM 1483 C C . ILE A 1 180 ? -4.934 42.875 13.195 1 98.81 180 ILE A C 1
ATOM 1485 O O . ILE A 1 180 ? -5.168 42.594 14.367 1 98.81 180 ILE A O 1
ATOM 1489 N N . TYR A 1 181 ? -4.027 42.219 12.469 1 98.81 181 TYR A N 1
ATOM 1490 C CA . TYR A 1 181 ? -3.205 41.188 13.062 1 98.81 181 TYR A CA 1
ATOM 1491 C C . TYR A 1 181 ? -2.434 41.688 14.266 1 98.81 181 TYR A C 1
ATOM 1493 O O . TYR A 1 181 ? -2.379 41.062 15.312 1 98.81 181 TYR A O 1
ATOM 1501 N N . ARG A 1 182 ? -1.844 42.906 14.133 1 98.69 182 ARG A N 1
ATOM 1502 C CA . ARG A 1 182 ? -1.097 43.5 15.234 1 98.69 182 ARG A CA 1
ATOM 1503 C C . ARG A 1 182 ? -1.981 43.656 16.469 1 98.69 182 ARG A C 1
ATOM 1505 O O . ARG A 1 182 ? -1.575 43.312 17.578 1 98.69 182 ARG A O 1
ATOM 1512 N N . LYS A 1 183 ? -3.164 44.125 16.203 1 98.56 183 LYS A N 1
ATOM 1513 C CA . LYS A 1 183 ? -4.102 44.344 17.297 1 98.56 183 LYS A CA 1
ATOM 1514 C C . LYS A 1 183 ? -4.449 43.031 17.984 1 98.56 183 LYS A C 1
ATOM 1516 O O . LYS A 1 183 ? -4.426 42.938 19.219 1 98.56 183 LYS A O 1
ATOM 1521 N N . ILE A 1 184 ? -4.777 42.031 17.234 1 98.75 184 ILE A N 1
ATOM 1522 C CA . ILE A 1 184 ? -5.188 40.75 17.781 1 98.75 184 ILE A CA 1
ATOM 1523 C C . ILE A 1 184 ? -4.016 40.094 18.516 1 98.75 184 ILE A C 1
ATOM 1525 O O . ILE A 1 184 ? -4.176 39.562 19.609 1 98.75 184 ILE A O 1
ATOM 1529 N N . ILE A 1 185 ? -2.846 40.156 17.922 1 98.75 185 ILE A N 1
ATOM 1530 C CA . ILE A 1 185 ? -1.651 39.531 18.5 1 98.75 185 ILE A CA 1
ATOM 1531 C C . ILE A 1 185 ? -1.313 40.219 19.828 1 98.75 185 ILE A C 1
ATOM 1533 O O . ILE A 1 185 ? -1.039 39.531 20.812 1 98.75 185 ILE A O 1
ATOM 1537 N N . ASP A 1 186 ? -1.353 41.531 19.859 1 98.62 186 ASP A N 1
ATOM 1538 C CA . ASP A 1 186 ? -1.071 42.25 21.094 1 98.62 186 ASP A CA 1
ATOM 1539 C C . ASP A 1 186 ? -2.014 41.844 22.219 1 98.62 186 ASP A C 1
ATOM 1541 O O . ASP A 1 186 ? -1.59 41.656 23.359 1 98.62 186 ASP A O 1
ATOM 1545 N N . GLU A 1 187 ? -3.25 41.688 21.891 1 98.38 187 GLU A N 1
ATOM 1546 C CA . GLU A 1 187 ? -4.227 41.281 22.906 1 98.38 187 GLU A CA 1
ATOM 1547 C C . GLU A 1 187 ? -3.996 39.844 23.359 1 98.38 187 GLU A C 1
ATOM 1549 O O . GLU A 1 187 ? -4.098 39.531 24.547 1 98.38 187 GLU A O 1
ATOM 1554 N N . SER A 1 188 ? -3.75 38.938 22.406 1 98.56 188 SER A N 1
ATOM 1555 C CA . SER A 1 188 ? -3.482 37.531 22.719 1 98.56 188 SER A CA 1
ATOM 1556 C C . SER A 1 188 ? -2.26 37.406 23.625 1 98.56 188 SER A C 1
ATOM 1558 O O . SER A 1 188 ? -2.273 36.625 24.578 1 98.56 188 SER A O 1
ATOM 1560 N N . GLN A 1 189 ? -1.229 38.156 23.375 1 98.19 189 GLN A N 1
ATOM 1561 C CA . GLN A 1 189 ? 0.055 38.031 24.047 1 98.19 189 GLN A CA 1
ATOM 1562 C C . GLN A 1 189 ? -0.011 38.562 25.469 1 98.19 189 GLN A C 1
ATOM 1564 O O . GLN A 1 189 ? 0.856 38.281 26.297 1 98.19 189 GLN A O 1
ATOM 1569 N N . LYS A 1 190 ? -1.021 39.375 25.781 1 98.19 190 LYS A N 1
ATOM 1570 C CA . LYS A 1 190 ? -1.264 39.781 27.156 1 98.19 190 LYS A CA 1
ATOM 1571 C C . LYS A 1 190 ? -1.653 38.594 28.031 1 98.19 190 LYS A C 1
ATOM 1573 O O . LYS A 1 190 ? -1.411 38.562 29.234 1 98.19 190 LYS A O 1
ATOM 1578 N N . ILE A 1 191 ? -2.217 37.688 27.422 1 98.25 191 ILE A N 1
ATOM 1579 C CA . ILE A 1 191 ? -2.693 36.5 28.141 1 98.25 191 ILE A CA 1
ATOM 1580 C C . ILE A 1 191 ? -1.584 35.438 28.203 1 98.25 191 ILE A C 1
ATOM 1582 O O . ILE A 1 191 ? -1.249 34.938 29.281 1 98.25 191 ILE A O 1
ATOM 1586 N N . ASN A 1 192 ? -0.991 35.094 27.109 1 97.75 192 ASN A N 1
ATOM 1587 C CA . ASN A 1 192 ? 0.165 34.219 27.031 1 97.75 192 ASN A CA 1
ATOM 1588 C C . ASN A 1 192 ? 1.065 34.562 25.844 1 97.75 192 ASN A C 1
ATOM 1590 O O . ASN A 1 192 ? 0.723 34.281 24.703 1 97.75 192 ASN A O 1
ATOM 1594 N N . PRO A 1 193 ? 2.17 35.094 26.047 1 96.75 193 PRO A N 1
ATOM 1595 C CA . PRO A 1 193 ? 3.041 35.531 24.953 1 96.75 193 PRO A CA 1
ATOM 1596 C C . PRO A 1 193 ? 3.793 34.375 24.281 1 96.75 193 PRO A C 1
ATOM 1598 O O . PRO A 1 193 ? 4.434 34.562 23.25 1 96.75 193 PRO A O 1
ATOM 1601 N N . ASP A 1 194 ? 3.693 33.188 24.859 1 95.12 194 ASP A N 1
ATOM 1602 C CA . ASP A 1 194 ? 4.477 32.062 24.328 1 95.12 194 ASP A CA 1
ATOM 1603 C C . ASP A 1 194 ? 3.715 31.312 23.25 1 95.12 194 ASP A C 1
ATOM 1605 O O . ASP A 1 194 ? 4.293 30.5 22.531 1 95.12 194 ASP A O 1
ATOM 1609 N N . LYS A 1 195 ? 2.404 31.578 23.078 1 97.56 195 LYS A N 1
ATOM 1610 C CA . LYS A 1 195 ? 1.608 30.906 22.047 1 97.56 195 LYS A CA 1
ATOM 1611 C C . LYS A 1 195 ? 1.985 31.391 20.656 1 97.56 195 LYS A C 1
ATOM 1613 O O . LYS A 1 195 ? 2.326 32.562 20.469 1 97.56 195 LYS A O 1
ATOM 1618 N N . THR A 1 196 ? 1.965 30.438 19.766 1 97.44 196 THR A N 1
ATOM 1619 C CA . THR A 1 196 ? 2.223 30.766 18.359 1 97.44 196 THR A CA 1
ATOM 1620 C C . THR A 1 196 ? 0.989 31.391 17.719 1 97.44 196 THR A C 1
ATOM 1622 O O . THR A 1 196 ? -0.129 30.906 17.906 1 97.44 196 THR A O 1
ATOM 1625 N N . LEU A 1 197 ? 1.212 32.469 17 1 98.62 197 LEU A N 1
ATOM 1626 C CA . LEU A 1 197 ? 0.135 33.156 16.297 1 98.62 197 LEU A CA 1
ATOM 1627 C C . LEU A 1 197 ? 0.271 33 14.789 1 98.62 197 LEU A C 1
ATOM 1629 O O . LEU A 1 197 ? 1.22 33.5 14.188 1 98.62 197 LEU A O 1
ATOM 1633 N N . TYR A 1 198 ? -0.682 32.25 14.234 1 98.69 198 TYR A N 1
ATOM 1634 C CA . TYR A 1 198 ? -0.669 31.969 12.812 1 98.69 198 TYR A CA 1
ATOM 1635 C C . TYR A 1 198 ? -1.447 33 12.023 1 98.69 198 TYR A C 1
ATOM 1637 O O . TYR A 1 198 ? -2.502 33.469 12.469 1 98.69 198 TYR A O 1
ATOM 1645 N N . THR A 1 199 ? -0.935 33.406 10.852 1 98.69 199 THR A N 1
ATOM 1646 C CA . THR A 1 199 ? -1.538 34.469 10.031 1 98.69 199 THR A CA 1
ATOM 1647 C C . THR A 1 199 ? -1.568 34.031 8.562 1 98.69 199 THR A C 1
ATOM 1649 O O . THR A 1 199 ? -0.77 33.219 8.133 1 98.69 199 THR A O 1
ATOM 1652 N N . GLN A 1 200 ? -2.508 34.531 7.848 1 98.62 200 GLN A N 1
ATOM 1653 C CA . GLN A 1 200 ? -2.691 34.344 6.414 1 98.62 200 GLN A CA 1
ATOM 1654 C C . GLN A 1 200 ? -2.711 35.688 5.676 1 98.62 200 GLN A C 1
ATOM 1656 O O . GLN A 1 200 ? -2.678 36.75 6.301 1 98.62 200 GLN A O 1
ATOM 1661 N N . SER A 1 201 ? -2.645 35.625 4.402 1 98.38 201 SER A N 1
ATOM 1662 C CA . SER A 1 201 ? -2.9 36.812 3.582 1 98.38 201 SER A CA 1
ATOM 1663 C C . SER A 1 201 ? -4.324 36.812 3.037 1 98.38 201 SER A C 1
ATOM 1665 O O . SER A 1 201 ? -5.133 35.938 3.412 1 98.38 201 SER A O 1
ATOM 1667 N N . ILE A 1 202 ? -4.594 37.812 2.223 1 98.69 202 ILE A N 1
ATOM 1668 C CA . ILE A 1 202 ? -5.938 37.938 1.66 1 98.69 202 ILE A CA 1
ATOM 1669 C C . ILE A 1 202 ? -6.195 36.75 0.723 1 98.69 202 ILE A C 1
ATOM 1671 O O . ILE A 1 202 ? -5.379 36.438 -0.151 1 98.69 202 ILE A O 1
ATOM 1675 N N . PHE A 1 203 ? -7.258 35.969 1.002 1 98.31 203 PHE A N 1
ATOM 1676 C CA . PHE A 1 203 ? -7.77 34.969 0.074 1 98.31 203 PHE A CA 1
ATOM 1677 C C . PHE A 1 203 ? -8.602 35.625 -1.023 1 98.31 203 PHE A C 1
ATOM 1679 O O . PHE A 1 203 ? -9.711 36.094 -0.772 1 98.31 203 PHE A O 1
ATOM 1686 N N . MET A 1 204 ? -8.086 35.656 -2.139 1 98.12 204 MET A N 1
ATOM 1687 C CA . MET A 1 204 ? -8.617 36.5 -3.207 1 98.12 204 MET A CA 1
ATOM 1688 C C . MET A 1 204 ? -9.969 35.969 -3.689 1 98.12 204 MET A C 1
ATOM 1690 O O . MET A 1 204 ? -10.367 34.875 -3.354 1 98.12 204 MET A O 1
ATOM 1694 N N . ASN A 1 205 ? -10.648 36.875 -4.434 1 96.62 205 ASN A N 1
ATOM 1695 C CA . ASN A 1 205 ? -11.945 36.5 -5 1 96.62 205 ASN A CA 1
ATOM 1696 C C . ASN A 1 205 ? -11.812 35.406 -6.055 1 96.62 205 ASN A C 1
ATOM 1698 O O . ASN A 1 205 ? -10.75 35.25 -6.66 1 96.62 205 ASN A O 1
ATOM 1702 N N . LYS A 1 206 ? -12.961 34.688 -6.188 1 90.31 206 LYS A N 1
ATOM 1703 C CA . LYS A 1 206 ? -12.969 33.688 -7.246 1 90.31 206 LYS A CA 1
ATOM 1704 C C . LYS A 1 206 ? -12.555 34.281 -8.578 1 90.31 206 LYS A C 1
ATOM 1706 O O . LYS A 1 206 ? -13.031 35.344 -8.961 1 90.31 206 LYS A O 1
ATOM 1711 N N . GLY A 1 207 ? -11.703 33.625 -9.258 1 90.5 207 GLY A N 1
ATOM 1712 C CA . GLY A 1 207 ? -11.227 34.094 -10.547 1 90.5 207 GLY A CA 1
ATOM 1713 C C . GLY A 1 207 ? -9.898 34.812 -10.453 1 90.5 207 GLY A C 1
ATOM 1714 O O . GLY A 1 207 ? -9.164 34.906 -11.438 1 90.5 207 GLY A O 1
ATOM 1715 N N . ASP A 1 208 ? -9.586 35.469 -9.242 1 95.06 208 ASP A N 1
ATOM 1716 C CA . ASP A 1 208 ? -8.289 36.094 -9.016 1 95.06 208 ASP A CA 1
ATOM 1717 C C . ASP A 1 208 ? -7.27 35.094 -8.477 1 95.06 208 ASP A C 1
ATOM 1719 O O . ASP A 1 208 ? -7.605 34.25 -7.656 1 95.06 208 ASP A O 1
ATOM 1723 N N . ALA A 1 209 ? -6.059 35.156 -9.055 1 95.25 209 ALA A N 1
ATOM 1724 C CA . ALA A 1 209 ? -5.016 34.25 -8.594 1 95.25 209 ALA A CA 1
ATOM 1725 C C . ALA A 1 209 ? -3.627 34.781 -8.93 1 95.25 209 ALA A C 1
ATOM 1727 O O . ALA A 1 209 ? -3.477 35.625 -9.82 1 95.25 209 ALA A O 1
ATOM 1728 N N . ILE A 1 210 ? -2.658 34.5 -8.188 1 95.06 210 ILE A N 1
ATOM 1729 C CA . ILE A 1 210 ? -1.236 34.594 -8.5 1 95.06 210 ILE A CA 1
ATOM 1730 C C . ILE A 1 210 ? -0.631 33.219 -8.648 1 95.06 210 ILE A C 1
ATOM 1732 O O . ILE A 1 210 ? -0.645 32.438 -7.699 1 95.06 210 ILE A O 1
ATOM 1736 N N . ASN A 1 211 ? -0.094 32.812 -9.82 1 94.38 211 ASN A N 1
ATOM 1737 C CA . ASN A 1 211 ? 0.453 31.484 -10.102 1 94.38 211 ASN A CA 1
ATOM 1738 C C . ASN A 1 211 ? -0.557 30.391 -9.797 1 94.38 211 ASN A C 1
ATOM 1740 O O . ASN A 1 211 ? -0.217 29.391 -9.164 1 94.38 211 ASN A O 1
ATOM 1744 N N . HIS A 1 212 ? -1.798 30.656 -10.086 1 92.25 212 HIS A N 1
ATOM 1745 C CA . HIS A 1 212 ? -2.889 29.703 -9.922 1 92.25 212 HIS A CA 1
ATOM 1746 C C . HIS A 1 212 ? -3.197 29.469 -8.445 1 92.25 212 HIS A C 1
ATOM 1748 O O . HIS A 1 212 ? -3.816 28.453 -8.094 1 92.25 212 HIS A O 1
ATOM 1754 N N . ASN A 1 213 ? -2.684 30.281 -7.613 1 94.88 213 ASN A N 1
ATOM 1755 C CA . ASN A 1 213 ? -2.996 30.234 -6.191 1 94.88 213 ASN A CA 1
ATOM 1756 C C . ASN A 1 213 ? -3.854 31.422 -5.766 1 94.88 213 ASN A C 1
ATOM 1758 O O . ASN A 1 213 ? -3.688 32.531 -6.281 1 94.88 213 ASN A O 1
ATOM 1762 N N . GLN A 1 214 ? -4.605 31.25 -4.73 1 94.31 214 GLN A N 1
ATOM 1763 C CA . GLN A 1 214 ? -5.676 32.188 -4.414 1 94.31 214 GLN A CA 1
ATOM 1764 C C . GLN A 1 214 ? -5.227 33.188 -3.357 1 94.31 214 GLN A C 1
ATOM 1766 O O . GLN A 1 214 ? -6 34.062 -2.963 1 94.31 214 GLN A O 1
ATOM 1771 N N . TYR A 1 215 ? -4.027 33.188 -2.939 1 96.88 215 TYR A N 1
ATOM 1772 C CA . TYR A 1 215 ? -3.586 34.125 -1.921 1 96.88 215 TYR A CA 1
ATOM 1773 C C . TYR A 1 215 ? -2.9 35.344 -2.557 1 96.88 215 TYR A C 1
ATOM 1775 O O . TYR A 1 215 ? -2.035 35.188 -3.42 1 96.88 215 TYR A O 1
ATOM 1783 N N . ALA A 1 216 ? -3.309 36.531 -2.102 1 98.06 216 ALA A N 1
ATOM 1784 C CA . ALA A 1 216 ? -2.545 37.719 -2.408 1 98.06 216 ALA A CA 1
ATOM 1785 C C . ALA A 1 216 ? -1.216 37.75 -1.66 1 98.06 216 ALA A C 1
ATOM 1787 O O . ALA A 1 216 ? -1.053 37.031 -0.658 1 98.06 216 ALA A O 1
ATOM 1788 N N . GLU A 1 217 ? -0.324 38.469 -2.246 1 97.69 217 GLU A N 1
ATOM 1789 C CA . GLU A 1 217 ? 0.982 38.562 -1.599 1 97.69 217 GLU A CA 1
ATOM 1790 C C . GLU A 1 217 ? 0.933 39.5 -0.38 1 97.69 217 GLU A C 1
ATOM 1792 O O . GLU A 1 217 ? 0.305 40.531 -0.419 1 97.69 217 GLU A O 1
ATOM 1797 N N . ILE A 1 218 ? 1.515 39.062 0.706 1 97.94 218 ILE A N 1
ATOM 1798 C CA . ILE A 1 218 ? 1.713 39.938 1.86 1 97.94 218 ILE A CA 1
ATOM 1799 C C . ILE A 1 218 ? 3.104 40.562 1.801 1 97.94 218 ILE A C 1
ATOM 1801 O O . ILE A 1 218 ? 4.113 39.844 1.821 1 97.94 218 ILE A O 1
ATOM 1805 N N . THR A 1 219 ? 3.16 41.906 1.72 1 97.06 219 THR A N 1
ATOM 1806 C CA . THR A 1 219 ? 4.426 42.594 1.496 1 97.06 219 THR A CA 1
ATOM 1807 C C . THR A 1 219 ? 4.816 43.406 2.717 1 97.06 219 THR A C 1
ATOM 1809 O O . THR A 1 219 ? 5.824 44.125 2.699 1 97.06 219 THR A O 1
ATOM 1812 N N . ALA A 1 220 ? 4.059 43.375 3.738 1 97.38 220 ALA A N 1
ATOM 1813 C CA . ALA A 1 220 ? 4.363 44.125 4.965 1 97.38 220 ALA A CA 1
ATOM 1814 C C . ALA A 1 220 ? 4.578 43.156 6.137 1 97.38 220 ALA A C 1
ATOM 1816 O O . ALA A 1 220 ? 3.877 42.156 6.262 1 97.38 220 ALA A O 1
ATOM 1817 N N . ALA A 1 221 ? 5.492 43.562 6.938 1 97.75 221 ALA A N 1
ATOM 1818 C CA . ALA A 1 221 ? 5.75 42.781 8.148 1 97.75 221 ALA A CA 1
ATOM 1819 C C . ALA A 1 221 ? 4.727 43.094 9.234 1 97.75 221 ALA A C 1
ATOM 1821 O O . ALA A 1 221 ? 4.344 44.25 9.406 1 97.75 221 ALA A O 1
ATOM 1822 N N . ILE A 1 222 ? 4.309 42.062 9.859 1 98.12 222 ILE A N 1
ATOM 1823 C CA . ILE A 1 222 ? 3.432 42.281 11.008 1 98.12 222 ILE A CA 1
ATOM 1824 C C . ILE A 1 222 ? 4.234 42.844 12.188 1 98.12 222 ILE A C 1
ATOM 1826 O O . ILE A 1 222 ? 3.758 43.719 12.906 1 98.12 222 ILE A O 1
ATOM 1830 N N . GLY A 1 223 ? 5.469 42.344 12.336 1 97.56 223 GLY A N 1
ATOM 1831 C CA . GLY A 1 223 ? 6.383 42.938 13.305 1 97.56 223 GLY A CA 1
ATOM 1832 C C . GLY A 1 223 ? 6.074 42.5 14.734 1 97.56 223 GLY A C 1
ATOM 1833 O O . GLY A 1 223 ? 6.152 43.312 15.656 1 97.56 223 GLY A O 1
ATOM 1834 N N . ARG A 1 224 ? 5.594 41.375 14.938 1 97.62 224 ARG A N 1
ATOM 1835 C CA . ARG A 1 224 ? 5.359 40.781 16.25 1 97.62 224 ARG A CA 1
ATOM 1836 C C . ARG A 1 224 ? 6.09 39.438 16.391 1 97.62 224 ARG A C 1
ATOM 1838 O O . ARG A 1 224 ? 6.504 38.844 15.398 1 97.62 224 ARG A O 1
ATOM 1845 N N . LYS A 1 225 ? 6.266 39.062 17.672 1 95.44 225 LYS A N 1
ATOM 1846 C CA . LYS A 1 225 ? 6.977 37.812 17.953 1 95.44 225 LYS A CA 1
ATOM 1847 C C . LYS A 1 225 ? 6.051 36.625 17.828 1 95.44 225 LYS A C 1
ATOM 1849 O O . LYS A 1 225 ? 4.836 36.75 18 1 95.44 225 LYS A O 1
ATOM 1854 N N . ASN A 1 226 ? 6.605 35.406 17.547 1 95.75 226 ASN A N 1
ATOM 1855 C CA . ASN A 1 226 ? 5.934 34.094 17.516 1 95.75 226 ASN A CA 1
ATOM 1856 C C . ASN A 1 226 ? 4.836 34.062 16.453 1 95.75 226 ASN A C 1
ATOM 1858 O O . ASN A 1 226 ? 3.75 33.531 16.703 1 95.75 226 ASN A O 1
ATOM 1862 N N . VAL A 1 227 ? 5.113 34.719 15.328 1 97.19 227 VAL A N 1
ATOM 1863 C CA . VAL A 1 227 ? 4.176 34.719 14.219 1 97.19 227 VAL A CA 1
ATOM 1864 C C . VAL A 1 227 ? 4.582 33.688 13.18 1 97.19 227 VAL A C 1
ATOM 1866 O O . VAL A 1 227 ? 5.766 33.531 12.859 1 97.19 227 VAL A O 1
ATOM 1869 N N . VAL A 1 228 ? 3.684 32.906 12.734 1 97.25 228 VAL A N 1
ATOM 1870 C CA . VAL A 1 228 ? 3.883 31.906 11.68 1 97.25 228 VAL A CA 1
ATOM 1871 C C . VAL A 1 228 ? 2.953 32.219 10.508 1 97.25 228 VAL A C 1
ATOM 1873 O O . VAL A 1 228 ? 1.758 32.438 10.695 1 97.25 228 VAL A O 1
ATOM 1876 N N . PHE A 1 229 ? 3.496 32.281 9.312 1 97.81 229 PHE A N 1
ATOM 1877 C CA . PHE A 1 229 ? 2.701 32.438 8.102 1 97.81 229 PHE A CA 1
ATOM 1878 C C . PHE A 1 229 ? 2.123 31.109 7.652 1 97.81 229 PHE A C 1
ATOM 1880 O O . PHE A 1 229 ? 2.852 30.125 7.543 1 97.81 229 PHE A O 1
ATOM 1887 N N . THR A 1 230 ? 0.76 31 7.465 1 98.19 230 THR A N 1
ATOM 1888 C CA . THR A 1 230 ? 0.101 29.719 7.238 1 98.19 230 THR A CA 1
ATOM 1889 C C . THR A 1 230 ? -0.844 29.797 6.043 1 98.19 230 THR A C 1
ATOM 1891 O O . THR A 1 230 ? -2.055 29.625 6.188 1 98.19 230 THR A O 1
ATOM 1894 N N . PRO A 1 231 ? -0.305 29.953 4.836 1 98.06 231 PRO A N 1
ATOM 1895 C CA . PRO A 1 231 ? -1.143 29.984 3.633 1 98.06 231 PRO A CA 1
ATOM 1896 C C . PRO A 1 231 ? -1.688 28.609 3.258 1 98.06 231 PRO A C 1
ATOM 1898 O O . PRO A 1 231 ? -1.296 27.609 3.854 1 98.06 231 PRO A O 1
ATOM 1901 N N . HIS A 1 232 ? -2.674 28.625 2.338 1 97.94 232 HIS A N 1
ATOM 1902 C CA . HIS A 1 232 ? -3.234 27.391 1.784 1 97.94 232 HIS A CA 1
ATOM 1903 C C . HIS A 1 232 ? -2.785 27.188 0.342 1 97.94 232 HIS A C 1
ATOM 1905 O O . HIS A 1 232 ? -2.459 28.141 -0.357 1 97.94 232 HIS A O 1
ATOM 1911 N N . ILE A 1 233 ? -2.742 25.953 -0.066 1 96.06 233 ILE A N 1
ATOM 1912 C CA . ILE A 1 233 ? -2.453 25.656 -1.465 1 96.06 233 ILE A CA 1
ATOM 1913 C C . ILE A 1 233 ? -3.336 24.5 -1.938 1 96.06 233 ILE A C 1
ATOM 1915 O O . ILE A 1 233 ? -3.242 23.391 -1.421 1 96.06 233 ILE A O 1
ATOM 1919 N N . TYR A 1 234 ? -4.211 24.766 -2.967 1 91.31 234 TYR A N 1
ATOM 1920 C CA . TYR A 1 234 ? -5.145 23.812 -3.547 1 91.31 234 TYR A CA 1
ATOM 1921 C C . TYR A 1 234 ? -4.918 23.672 -5.047 1 91.31 234 TYR A C 1
ATOM 1923 O O . TYR A 1 234 ? -5.852 23.797 -5.84 1 91.31 234 TYR A O 1
ATOM 1931 N N . GLN A 1 235 ? -3.828 23.562 -5.512 1 85.69 235 GLN A N 1
ATOM 1932 C CA . GLN A 1 235 ? -3.662 23.562 -6.961 1 85.69 235 GLN A CA 1
ATOM 1933 C C . GLN A 1 235 ? -3.104 22.234 -7.461 1 85.69 235 GLN A C 1
ATOM 1935 O O . GLN A 1 235 ? -2.439 21.516 -6.715 1 85.69 235 GLN A O 1
ATOM 1940 N N . ASN A 1 236 ? -3.482 21.938 -8.797 1 87.25 236 ASN A N 1
ATOM 1941 C CA . ASN A 1 236 ? -3.061 20.703 -9.438 1 87.25 236 ASN A CA 1
ATOM 1942 C C . ASN A 1 236 ? -2.121 20.969 -10.609 1 87.25 236 ASN A C 1
ATOM 1944 O O . ASN A 1 236 ? -1.733 20.031 -11.32 1 87.25 236 ASN A O 1
ATOM 1948 N N . ASP A 1 237 ? -1.9 22.234 -10.852 1 93.44 237 ASP A N 1
ATOM 1949 C CA . ASP A 1 237 ? -0.944 22.562 -11.906 1 93.44 237 ASP A CA 1
ATOM 1950 C C . ASP A 1 237 ? 0.489 22.516 -11.383 1 93.44 237 ASP A C 1
ATOM 1952 O O . ASP A 1 237 ? 0.966 23.469 -10.766 1 93.44 237 ASP A O 1
ATOM 1956 N N . LYS A 1 238 ? 1.193 21.484 -11.711 1 94.31 238 LYS A N 1
ATOM 1957 C CA . LYS A 1 238 ? 2.498 21.156 -11.141 1 94.31 238 LYS A CA 1
ATOM 1958 C C . LYS A 1 238 ? 3.49 22.297 -11.352 1 94.31 238 LYS A C 1
ATOM 1960 O O . LYS A 1 238 ? 4.289 22.594 -10.461 1 94.31 238 LYS A O 1
ATOM 1965 N N . LYS A 1 239 ? 3.426 23.016 -12.438 1 95.81 239 LYS A N 1
ATOM 1966 C CA . LYS A 1 239 ? 4.426 24.016 -12.805 1 95.81 239 LYS A CA 1
ATOM 1967 C C . LYS A 1 239 ? 4.363 25.219 -11.867 1 95.81 239 LYS A C 1
ATOM 1969 O O . LYS A 1 239 ? 5.344 25.953 -11.734 1 95.81 239 LYS A O 1
ATOM 1974 N N . TRP A 1 240 ? 3.256 25.375 -11.164 1 96.38 240 TRP A N 1
ATOM 1975 C CA . TRP A 1 240 ? 3.09 26.594 -10.367 1 96.38 240 TRP A CA 1
ATOM 1976 C C . TRP A 1 240 ? 3.264 26.297 -8.883 1 96.38 240 TRP A C 1
ATOM 1978 O O . TRP A 1 240 ? 3.266 27.219 -8.062 1 96.38 240 TRP A O 1
ATOM 1988 N N . ILE A 1 241 ? 3.447 25.062 -8.523 1 96.12 241 ILE A N 1
ATOM 1989 C CA . ILE A 1 241 ? 3.543 24.703 -7.113 1 96.12 241 ILE A CA 1
ATOM 1990 C C . ILE A 1 241 ? 4.836 25.266 -6.527 1 96.12 241 ILE A C 1
ATOM 1992 O O . ILE A 1 241 ? 4.816 25.922 -5.488 1 96.12 241 ILE A O 1
ATOM 1996 N N . ARG A 1 242 ? 5.938 25.078 -7.215 1 96.25 242 ARG A N 1
ATOM 1997 C CA . ARG A 1 242 ? 7.227 25.516 -6.691 1 96.25 242 ARG A CA 1
ATOM 1998 C C . ARG A 1 242 ? 7.285 27.047 -6.594 1 96.25 242 ARG A C 1
ATOM 2000 O O . ARG A 1 242 ? 7.629 27.594 -5.547 1 96.25 242 ARG A O 1
ATOM 2007 N N . PRO A 1 243 ? 6.891 27.781 -7.676 1 97.62 243 PRO A N 1
ATOM 2008 C CA . PRO A 1 243 ? 6.93 29.234 -7.547 1 97.62 243 PRO A CA 1
ATOM 2009 C C . PRO A 1 243 ? 6.039 29.75 -6.414 1 97.62 243 PRO A C 1
ATOM 2011 O O . PRO A 1 243 ? 6.406 30.703 -5.723 1 97.62 243 PRO A O 1
ATOM 2014 N N . THR A 1 244 ? 4.945 29.141 -6.254 1 97.44 244 THR A N 1
ATOM 2015 C CA . THR A 1 244 ? 4.035 29.547 -5.188 1 97.44 244 THR A CA 1
ATOM 2016 C C . THR A 1 244 ? 4.664 29.297 -3.818 1 97.44 244 THR A C 1
ATOM 2018 O O . THR A 1 244 ? 4.648 30.188 -2.959 1 97.44 244 THR A O 1
ATOM 2021 N N . MET A 1 245 ? 5.27 28.188 -3.652 1 96.31 245 MET A N 1
ATOM 2022 C CA . MET A 1 245 ? 5.867 27.859 -2.363 1 96.31 245 MET A CA 1
ATOM 2023 C C . MET A 1 245 ? 7.066 28.75 -2.072 1 96.31 245 MET A C 1
ATOM 2025 O O . MET A 1 245 ? 7.297 29.141 -0.925 1 96.31 245 MET A O 1
ATOM 2029 N N . LEU A 1 246 ? 7.816 29.078 -3.09 1 96.31 246 LEU A N 1
ATOM 2030 C CA . LEU A 1 246 ? 8.953 29.969 -2.893 1 96.31 246 LEU A CA 1
ATOM 2031 C C . LEU A 1 246 ? 8.477 31.359 -2.482 1 96.31 246 LEU A C 1
ATOM 2033 O O . LEU A 1 246 ? 9.094 32 -1.628 1 96.31 246 LEU A O 1
ATOM 2037 N N . ARG A 1 247 ? 7.406 31.766 -3.072 1 97.06 247 ARG A N 1
ATOM 2038 C CA . ARG A 1 247 ? 6.809 33.031 -2.646 1 97.06 247 ARG A CA 1
ATOM 2039 C C . ARG A 1 247 ? 6.367 32.969 -1.188 1 97.06 247 ARG A C 1
ATOM 2041 O O . ARG A 1 247 ? 6.652 33.875 -0.406 1 97.06 247 ARG A O 1
ATOM 2048 N N . PHE A 1 248 ? 5.691 31.922 -0.856 1 97.12 248 PHE A N 1
ATOM 2049 C CA . PHE A 1 248 ? 5.215 31.75 0.511 1 97.12 248 PHE A CA 1
ATOM 2050 C C . PHE A 1 248 ? 6.379 31.766 1.495 1 97.12 248 PHE A C 1
ATOM 2052 O O . PHE A 1 248 ? 6.273 32.344 2.578 1 97.12 248 PHE A O 1
ATOM 2059 N N . THR A 1 249 ? 7.488 31.141 1.157 1 94.94 249 THR A N 1
ATOM 2060 C CA . THR A 1 249 ? 8.648 31.109 2.037 1 94.94 249 THR A CA 1
ATOM 2061 C C . THR A 1 249 ? 9.219 32.531 2.229 1 94.94 249 THR A C 1
ATOM 2063 O O . THR A 1 249 ? 9.648 32.875 3.326 1 94.94 249 THR A O 1
ATOM 2066 N N . LYS A 1 250 ? 9.234 33.281 1.181 1 95.56 250 LYS A N 1
ATOM 2067 C CA . LYS A 1 250 ? 9.68 34.656 1.276 1 95.56 250 LYS A CA 1
ATOM 2068 C C . LYS A 1 250 ? 8.766 35.469 2.186 1 95.56 250 LYS A C 1
ATOM 2070 O O . LYS A 1 250 ? 9.234 36.281 2.99 1 95.56 250 LYS A O 1
ATOM 2075 N N . GLU A 1 251 ? 7.527 35.25 2.031 1 97 251 GLU A N 1
ATOM 2076 C CA . GLU A 1 251 ? 6.547 35.938 2.848 1 97 251 GLU A CA 1
ATOM 2077 C C . GLU A 1 251 ? 6.652 35.531 4.312 1 97 251 GLU A C 1
ATOM 2079 O O . GLU A 1 251 ? 6.461 36.375 5.211 1 97 251 GLU A O 1
ATOM 2084 N N . ALA A 1 252 ? 6.898 34.344 4.566 1 96.62 252 ALA A N 1
ATOM 2085 C CA . ALA A 1 252 ? 7.121 33.844 5.93 1 96.62 252 ALA A CA 1
ATOM 2086 C C . ALA A 1 252 ? 8.352 34.531 6.543 1 96.62 252 ALA A C 1
ATOM 2088 O O . ALA A 1 252 ? 8.336 34.906 7.711 1 96.62 252 ALA A O 1
ATOM 2089 N N . ALA A 1 253 ? 9.422 34.625 5.766 1 94.88 253 ALA A N 1
ATOM 2090 C CA . ALA A 1 253 ? 10.641 35.281 6.23 1 94.88 253 ALA A CA 1
ATOM 2091 C C . ALA A 1 253 ? 10.375 36.719 6.633 1 94.88 253 ALA A C 1
ATOM 2093 O O . ALA A 1 253 ? 10.961 37.219 7.594 1 94.88 253 ALA A O 1
ATOM 2094 N N . LEU A 1 254 ? 9.508 37.281 5.879 1 95.75 254 LEU A N 1
ATOM 2095 C CA . LEU A 1 254 ? 9.117 38.656 6.176 1 95.75 254 LEU A CA 1
ATOM 2096 C C . LEU A 1 254 ? 8.5 38.75 7.57 1 95.75 254 LEU A C 1
ATOM 2098 O O . LEU A 1 254 ? 8.578 39.812 8.211 1 95.75 254 LEU A O 1
ATOM 2102 N N . GLN A 1 255 ? 7.871 37.719 8.062 1 96.12 255 GLN A N 1
ATOM 2103 C CA . GLN A 1 255 ? 7.23 37.688 9.375 1 96.12 255 GLN A CA 1
ATOM 2104 C C . GLN A 1 255 ? 8.18 37.156 10.445 1 96.12 255 GLN A C 1
ATOM 2106 O O . GLN A 1 255 ? 7.77 36.938 11.586 1 96.12 255 GLN A O 1
ATOM 2111 N N . ASP A 1 256 ? 9.391 36.906 10.102 1 93.75 256 ASP A N 1
ATOM 2112 C CA . ASP A 1 256 ? 10.438 36.438 10.992 1 93.75 256 ASP A CA 1
ATOM 2113 C C . ASP A 1 256 ? 10.031 35.125 11.664 1 93.75 256 ASP A C 1
ATOM 2115 O O . ASP A 1 256 ? 10.203 34.969 12.875 1 93.75 256 ASP A O 1
ATOM 2119 N N . GLY A 1 257 ? 9.438 34.312 10.977 1 93.19 257 GLY A N 1
ATOM 2120 C CA . GLY A 1 257 ? 8.984 33.031 11.492 1 93.19 257 GLY A CA 1
ATOM 2121 C C . GLY A 1 257 ? 8.938 31.938 10.438 1 93.19 257 GLY A C 1
ATOM 2122 O O . GLY A 1 257 ? 9.164 32.188 9.25 1 93.19 257 GLY A O 1
ATOM 2123 N N . PRO A 1 258 ? 8.695 30.719 10.891 1 93.38 258 PRO A N 1
ATOM 2124 C CA . PRO A 1 258 ? 8.578 29.609 9.93 1 93.38 258 PRO A CA 1
ATOM 2125 C C . PRO A 1 258 ? 7.277 29.672 9.125 1 93.38 258 PRO A C 1
ATOM 2127 O O . PRO A 1 258 ? 6.449 30.562 9.352 1 93.38 258 PRO A O 1
ATOM 2130 N N . ILE A 1 259 ? 7.23 28.828 8.109 1 95.81 259 ILE A N 1
ATOM 2131 C CA . ILE A 1 259 ? 6.02 28.656 7.309 1 95.81 259 ILE A CA 1
ATOM 2132 C C . ILE A 1 259 ? 5.375 27.312 7.637 1 95.81 259 ILE A C 1
ATOM 2134 O O . ILE A 1 259 ? 6.074 26.312 7.859 1 95.81 259 ILE A O 1
ATOM 2138 N N . MET A 1 260 ? 4.109 27.25 7.707 1 96.94 260 MET A N 1
ATOM 2139 C CA . MET A 1 260 ? 3.291 26.031 7.734 1 96.94 260 MET A CA 1
ATOM 2140 C C . MET A 1 260 ? 2.133 26.141 6.746 1 96.94 260 MET A C 1
ATOM 2142 O O . MET A 1 260 ? 1.303 27.047 6.848 1 96.94 260 MET A O 1
ATOM 2146 N N . VAL A 1 261 ? 2.109 25.266 5.785 1 97.94 261 VAL A N 1
ATOM 2147 C CA . VAL A 1 261 ? 0.938 25.25 4.918 1 97.94 261 VAL A CA 1
ATOM 2148 C C . VAL A 1 261 ? -0.296 24.844 5.727 1 97.94 261 VAL A C 1
ATOM 2150 O O . VAL A 1 261 ? -0.417 23.703 6.164 1 97.94 261 VAL A O 1
ATOM 2153 N N . GLY A 1 262 ? -1.139 25.812 5.871 1 98.25 262 GLY A N 1
ATOM 2154 C CA . GLY A 1 262 ? -2.25 25.625 6.789 1 98.25 262 GLY A CA 1
ATOM 2155 C C . GLY A 1 262 ? -3.314 24.688 6.25 1 98.25 262 GLY A C 1
ATOM 2156 O O . GLY A 1 262 ? -4.066 24.078 7.016 1 98.25 262 GLY A O 1
ATOM 2157 N N . GLU A 1 263 ? -3.496 24.609 4.973 1 98.25 263 GLU A N 1
ATOM 2158 C CA . GLU A 1 263 ? -4.332 23.641 4.262 1 98.25 263 GLU A CA 1
ATOM 2159 C C . GLU A 1 263 ? -3.754 23.312 2.891 1 98.25 263 GLU A C 1
ATOM 2161 O O . GLU A 1 263 ? -3.293 24.203 2.174 1 98.25 263 GLU A O 1
ATOM 2166 N N . TRP A 1 264 ? -3.783 22.062 2.613 1 97.38 264 TRP A N 1
ATOM 2167 C CA . TRP A 1 264 ? -3.383 21.656 1.267 1 97.38 264 TRP A CA 1
ATOM 2168 C C . TRP A 1 264 ? -4.23 20.5 0.766 1 97.38 264 TRP A C 1
ATOM 2170 O O . TRP A 1 264 ? -4.93 19.844 1.548 1 97.38 264 TRP A O 1
ATOM 2180 N N . GLY A 1 265 ? -4.199 20.266 -0.524 1 95 265 GLY A N 1
ATOM 2181 C CA . GLY A 1 265 ? -4.844 19.141 -1.172 1 95 265 GLY A CA 1
ATOM 2182 C C . GLY A 1 265 ? -5.875 19.547 -2.203 1 95 265 GLY A C 1
ATOM 2183 O O . GLY A 1 265 ? -6.84 20.25 -1.882 1 95 265 GLY A O 1
ATOM 2184 N N . PHE A 1 266 ? -5.68 19.188 -3.369 1 94 266 PHE A N 1
ATOM 2185 C CA . PHE A 1 266 ? -6.656 19.406 -4.43 1 94 266 PHE A CA 1
ATOM 2186 C C . PHE A 1 266 ? -7.824 18.422 -4.293 1 94 266 PHE A C 1
ATOM 2188 O O . PHE A 1 266 ? -7.629 17.266 -3.959 1 94 266 PHE A O 1
ATOM 2195 N N . PRO A 1 267 ? -9.062 18.922 -4.477 1 94.75 267 PRO A N 1
ATOM 2196 C CA . PRO A 1 267 ? -10.195 18.016 -4.371 1 94.75 267 PRO A CA 1
ATOM 2197 C C . PRO A 1 267 ? -10.172 16.906 -5.426 1 94.75 267 PRO A C 1
ATOM 2199 O O . PRO A 1 267 ? -9.562 17.078 -6.488 1 94.75 267 PRO A O 1
ATOM 2202 N N . THR A 1 268 ? -10.789 15.812 -5.094 1 95.56 268 THR A N 1
ATOM 2203 C CA . THR A 1 268 ? -10.93 14.703 -6.031 1 95.56 268 THR A CA 1
ATOM 2204 C C . THR A 1 268 ? -12.383 14.539 -6.465 1 95.56 268 THR A C 1
ATOM 2206 O O . THR A 1 268 ? -13.297 15 -5.773 1 95.56 268 THR A O 1
ATOM 2209 N N . PHE A 1 269 ? -12.594 13.875 -7.621 1 96 269 PHE A N 1
ATOM 2210 C CA . PHE A 1 269 ? -13.938 13.594 -8.117 1 96 269 PHE A CA 1
ATOM 2211 C C . PHE A 1 269 ? -14.477 12.297 -7.516 1 96 269 PHE A C 1
ATOM 2213 O O . PHE A 1 269 ? -13.711 11.375 -7.23 1 96 269 PHE A O 1
ATOM 2220 N N . GLN A 1 270 ? -15.734 12.289 -7.328 1 95.19 270 GLN A N 1
ATOM 2221 C CA . GLN A 1 270 ? -16.391 11.047 -6.93 1 95.19 270 GLN A CA 1
ATOM 2222 C C . GLN A 1 270 ? -16.047 9.914 -7.898 1 95.19 270 GLN A C 1
ATOM 2224 O O . GLN A 1 270 ? -15.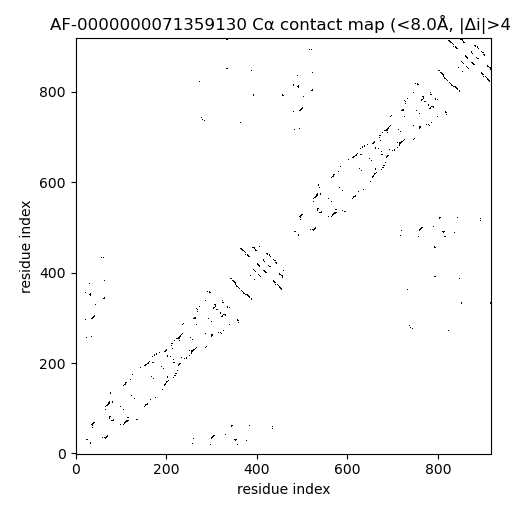883 8.766 -7.48 1 95.19 270 GLN A O 1
ATOM 2229 N N . THR A 1 271 ? -15.938 10.164 -9.148 1 96.19 271 THR A N 1
ATOM 2230 C CA . THR A 1 271 ? -15.672 9.164 -10.18 1 96.19 271 THR A CA 1
ATOM 2231 C C . THR A 1 271 ? -14.281 8.555 -10 1 96.19 271 THR A C 1
ATOM 2233 O O . THR A 1 271 ? -14.031 7.426 -10.422 1 96.19 271 THR A O 1
ATOM 2236 N N . THR A 1 272 ? -13.344 9.273 -9.391 1 97.06 272 THR A N 1
ATOM 2237 C CA . THR A 1 272 ? -12 8.766 -9.156 1 97.06 272 THR A CA 1
ATOM 2238 C C . THR A 1 272 ? -12.031 7.566 -8.211 1 97.06 272 THR A C 1
ATOM 2240 O O . THR A 1 272 ? -11.195 6.672 -8.312 1 97.06 272 THR A O 1
ATOM 2243 N N . ASP A 1 273 ? -13.031 7.477 -7.379 1 96.81 273 ASP A N 1
ATOM 2244 C CA . ASP A 1 273 ? -13.148 6.402 -6.398 1 96.81 273 ASP A CA 1
ATOM 2245 C C . ASP A 1 273 ? -13.336 5.051 -7.086 1 96.81 273 ASP A C 1
ATOM 2247 O O . ASP A 1 273 ? -13.031 4.008 -6.508 1 96.81 273 ASP A O 1
ATOM 2251 N N . SER A 1 274 ? -13.828 5.027 -8.32 1 97.06 274 SER A N 1
ATOM 2252 C CA . SER A 1 274 ? -14.164 3.771 -8.984 1 97.06 274 SER A CA 1
ATOM 2253 C C . SER A 1 274 ? -13.25 3.518 -10.18 1 97.06 274 SER A C 1
ATOM 2255 O O . SER A 1 274 ? -13.523 2.635 -11 1 97.06 274 SER A O 1
ATOM 2257 N N . SER A 1 275 ? -12.211 4.27 -10.297 1 97.38 275 SER A N 1
ATOM 2258 C CA . SER A 1 275 ? -11.297 4.113 -11.422 1 97.38 275 SER A CA 1
ATOM 2259 C C . SER A 1 275 ? -9.852 4.059 -10.953 1 97.38 275 SER A C 1
ATOM 2261 O O . SER A 1 275 ? -9.266 5.086 -10.609 1 97.38 275 SER A O 1
ATOM 2263 N N . ALA A 1 276 ? -9.273 2.9 -11.07 1 96.62 276 ALA A N 1
ATOM 2264 C CA . ALA A 1 276 ? -7.879 2.732 -10.672 1 96.62 276 ALA A CA 1
ATOM 2265 C C . ALA A 1 276 ? -6.961 3.613 -11.516 1 96.62 276 ALA A C 1
ATOM 2267 O O . ALA A 1 276 ? -5.969 4.145 -11.016 1 96.62 276 ALA A O 1
ATOM 2268 N N . ALA A 1 277 ? -7.27 3.777 -12.773 1 95.25 277 ALA A N 1
ATOM 2269 C CA . ALA A 1 277 ? -6.469 4.605 -13.672 1 95.25 277 ALA A CA 1
ATOM 2270 C C . ALA A 1 277 ? -6.508 6.07 -13.258 1 95.25 277 ALA A C 1
ATOM 2272 O O . ALA A 1 277 ? -5.473 6.734 -13.195 1 95.25 277 ALA A O 1
ATOM 2273 N N . GLU A 1 278 ? -7.691 6.559 -12.922 1 96.38 278 GLU A N 1
ATOM 2274 C CA . GLU A 1 278 ? -7.82 7.941 -12.477 1 96.38 278 GLU A CA 1
ATOM 2275 C C . GLU A 1 278 ? -7.094 8.164 -11.148 1 96.38 278 GLU A C 1
ATOM 2277 O O . GLU A 1 278 ? -6.52 9.234 -10.922 1 96.38 278 GLU A O 1
ATOM 2282 N N . GLN A 1 279 ? -7.152 7.176 -10.297 1 97.81 279 GLN A N 1
ATOM 2283 C CA . GLN A 1 279 ? -6.449 7.273 -9.016 1 97.81 279 GLN A CA 1
ATOM 2284 C C . GLN A 1 279 ? -4.945 7.414 -9.227 1 97.81 279 GLN A C 1
ATOM 2286 O O . GLN A 1 279 ? -4.301 8.25 -8.586 1 97.81 279 GLN A O 1
ATOM 2291 N N . ARG A 1 280 ? -4.375 6.664 -10.133 1 95.75 280 ARG A N 1
ATOM 2292 C CA . ARG A 1 280 ? -2.943 6.75 -10.414 1 95.75 280 ARG A CA 1
ATOM 2293 C C . ARG A 1 280 ? -2.572 8.117 -10.969 1 95.75 280 ARG A C 1
ATOM 2295 O O . ARG A 1 280 ? -1.53 8.68 -10.617 1 95.75 280 ARG A O 1
ATOM 2302 N N . ASP A 1 281 ? -3.406 8.633 -11.781 1 93.31 281 ASP A N 1
ATOM 2303 C CA . ASP A 1 281 ? -3.182 9.977 -12.305 1 93.31 281 ASP A CA 1
ATOM 2304 C C . ASP A 1 281 ? -3.219 11.023 -11.188 1 93.31 281 ASP A C 1
ATOM 2306 O O . ASP A 1 281 ? -2.379 11.922 -11.148 1 93.31 281 ASP A O 1
ATOM 2310 N N . PHE A 1 282 ? -4.18 10.867 -10.352 1 95.44 282 PHE A N 1
ATOM 2311 C CA . PHE A 1 282 ? -4.348 11.781 -9.234 1 95.44 282 PHE A CA 1
ATOM 2312 C C . PHE A 1 282 ? -3.129 11.75 -8.32 1 95.44 282 PHE A C 1
ATOM 2314 O O . PHE A 1 282 ? -2.678 12.789 -7.84 1 95.44 282 PHE A O 1
ATOM 2321 N N . MET A 1 283 ? -2.535 10.617 -8.211 1 96.62 283 MET A N 1
ATOM 2322 C CA . MET A 1 283 ? -1.385 10.438 -7.328 1 96.62 283 MET A CA 1
ATOM 2323 C C . MET A 1 283 ? -0.191 11.25 -7.82 1 96.62 283 MET A C 1
ATOM 2325 O O . MET A 1 283 ? 0.592 11.758 -7.02 1 96.62 283 MET A O 1
ATOM 2329 N N . ASP A 1 284 ? -0.079 11.391 -9.078 1 93.69 284 ASP A N 1
ATOM 2330 C CA . ASP A 1 284 ? 1.097 12.016 -9.672 1 93.69 284 ASP A CA 1
ATOM 2331 C C . ASP A 1 284 ? 1.267 13.445 -9.172 1 93.69 284 ASP A C 1
ATOM 2333 O O . ASP A 1 284 ? 2.326 13.812 -8.656 1 93.69 284 ASP A O 1
ATOM 2337 N N . PHE A 1 285 ? 0.285 14.227 -9.281 1 92.56 285 PHE A N 1
ATOM 2338 C CA . PHE A 1 285 ? 0.451 15.617 -8.891 1 92.56 285 PHE A CA 1
ATOM 2339 C C . PHE A 1 285 ? 0.497 15.758 -7.375 1 92.56 285 PHE A C 1
ATOM 2341 O O . PHE A 1 285 ? 1.157 16.656 -6.852 1 92.56 285 PHE A O 1
ATOM 2348 N N . TYR A 1 286 ? -0.233 14.875 -6.676 1 96.5 286 TYR A N 1
ATOM 2349 C CA . TYR A 1 286 ? -0.197 14.906 -5.219 1 96.5 286 TYR A CA 1
ATOM 2350 C C . TYR A 1 286 ? 1.208 14.625 -4.699 1 96.5 286 TYR A C 1
ATOM 2352 O O . TYR A 1 286 ? 1.694 15.312 -3.797 1 96.5 286 TYR A O 1
ATOM 2360 N N . ILE A 1 287 ? 1.923 13.625 -5.316 1 97.25 287 ILE A N 1
ATOM 2361 C CA . ILE A 1 287 ? 3.297 13.273 -4.98 1 97.25 287 ILE A CA 1
ATOM 2362 C C . ILE A 1 287 ? 4.223 14.445 -5.289 1 97.25 287 ILE A C 1
ATOM 2364 O O . ILE A 1 287 ? 5.109 14.773 -4.496 1 97.25 287 ILE A O 1
ATOM 2368 N N . HIS A 1 288 ? 3.977 15.078 -6.398 1 96.5 288 HIS A N 1
ATOM 2369 C CA . HIS A 1 288 ? 4.762 16.25 -6.773 1 96.5 288 HIS A CA 1
ATOM 2370 C C . HIS A 1 288 ? 4.688 17.328 -5.703 1 96.5 288 HIS A C 1
ATOM 2372 O O . HIS A 1 288 ? 5.711 17.922 -5.328 1 96.5 288 HIS A O 1
ATOM 2378 N N . THR A 1 289 ? 3.535 17.531 -5.184 1 96.94 289 THR A N 1
ATOM 2379 C CA . THR A 1 289 ? 3.303 18.594 -4.203 1 96.94 289 THR A CA 1
ATOM 2380 C C . THR A 1 289 ? 4.023 18.281 -2.895 1 96.94 289 THR A C 1
ATOM 2382 O O . THR A 1 289 ? 4.754 19.125 -2.365 1 96.94 289 THR A O 1
ATOM 2385 N N . VAL A 1 290 ? 3.906 17.078 -2.432 1 97.19 290 VAL A N 1
ATOM 2386 C CA . VAL A 1 290 ? 4.465 16.766 -1.119 1 97.19 290 VAL A CA 1
ATOM 2387 C C . VAL A 1 290 ? 5.984 16.672 -1.215 1 97.19 290 VAL A C 1
ATOM 2389 O O . VAL A 1 290 ? 6.691 16.938 -0.242 1 97.19 290 VAL A O 1
ATOM 2392 N N . HIS A 1 291 ? 6.488 16.281 -2.387 1 96.38 291 HIS A N 1
ATOM 2393 C CA . HIS A 1 291 ? 7.934 16.297 -2.588 1 96.38 291 HIS A CA 1
ATOM 2394 C C . HIS A 1 291 ? 8.508 17.703 -2.381 1 96.38 291 HIS A C 1
ATOM 2396 O O . HIS A 1 291 ? 9.578 17.859 -1.785 1 96.38 291 HIS A O 1
ATOM 2402 N N . LEU A 1 292 ? 7.797 18.609 -2.865 1 95.81 292 LEU A N 1
ATOM 2403 C CA . LEU A 1 292 ? 8.266 19.969 -2.691 1 95.81 292 LEU A CA 1
ATOM 2404 C C . LEU A 1 292 ? 8.18 20.391 -1.228 1 95.81 292 LEU A C 1
ATOM 2406 O O . LEU A 1 292 ? 9.109 21.016 -0.703 1 95.81 292 LEU A O 1
ATOM 2410 N N . PHE A 1 293 ? 7.051 20.047 -0.546 1 96.31 293 PHE A N 1
ATOM 2411 C CA . PHE A 1 293 ? 6.941 20.344 0.876 1 96.31 293 PHE A CA 1
ATOM 2412 C C . PHE A 1 293 ? 8.141 19.812 1.639 1 96.31 293 PHE A C 1
ATOM 2414 O O . PHE A 1 293 ? 8.781 20.531 2.402 1 96.31 293 PHE A O 1
ATOM 2421 N N . ASP A 1 294 ? 8.438 18.594 1.362 1 95.56 294 ASP A N 1
ATOM 2422 C CA . ASP A 1 294 ? 9.516 17.922 2.08 1 95.56 294 ASP A CA 1
ATOM 2423 C C . ASP A 1 294 ? 10.867 18.547 1.759 1 95.56 294 ASP A C 1
ATOM 2425 O O . ASP A 1 294 ? 11.688 18.766 2.652 1 95.56 294 ASP A O 1
ATOM 2429 N N . SER A 1 295 ? 11.078 18.891 0.521 1 94.25 295 SER A N 1
ATOM 2430 C CA . SER A 1 295 ? 12.344 19.469 0.1 1 94.25 295 SER A CA 1
ATOM 2431 C C . SER A 1 295 ? 12.57 20.828 0.77 1 94.25 295 SER A C 1
ATOM 2433 O O . SER A 1 295 ? 13.719 21.203 1.022 1 94.25 295 SER A O 1
ATOM 2435 N N . LEU A 1 296 ? 11.492 21.469 1.115 1 93.31 296 LEU A N 1
ATOM 2436 C CA . LEU A 1 296 ? 11.586 22.781 1.745 1 93.31 296 LEU A CA 1
ATOM 2437 C C . LEU A 1 296 ? 11.516 22.656 3.264 1 93.31 296 LEU A C 1
ATOM 2439 O O . LEU A 1 296 ? 11.703 23.656 3.977 1 93.31 296 LEU A O 1
ATOM 2443 N N . GLY A 1 297 ? 11.195 21.453 3.732 1 92.88 297 GLY A N 1
ATOM 2444 C CA . GLY A 1 297 ? 11.094 21.234 5.168 1 92.88 297 GLY A CA 1
ATOM 2445 C C . GLY A 1 297 ? 9.898 21.922 5.793 1 92.88 297 GLY A C 1
ATOM 2446 O O . GLY A 1 297 ? 9.938 22.328 6.957 1 92.88 297 GLY A O 1
ATOM 2447 N N . VAL A 1 298 ? 8.844 22.094 5.027 1 94.06 298 VAL A N 1
ATOM 2448 C CA . VAL A 1 298 ? 7.695 22.859 5.5 1 94.06 298 VAL A CA 1
ATOM 2449 C C . VAL A 1 298 ? 6.645 21.922 6.082 1 94.06 298 VAL A C 1
ATOM 2451 O O . VAL A 1 298 ? 6.426 20.812 5.559 1 94.06 298 VAL A O 1
ATOM 2454 N N . GLY A 1 299 ? 6.02 22.312 7.238 1 95.69 299 GLY A N 1
ATOM 2455 C CA . GLY A 1 299 ? 4.852 21.625 7.754 1 95.69 299 GLY A CA 1
ATOM 2456 C C . GLY A 1 299 ? 3.631 21.766 6.867 1 95.69 299 GLY A C 1
ATOM 2457 O O . GLY A 1 299 ? 3.498 22.75 6.145 1 95.69 299 GLY A O 1
ATOM 2458 N N . SER A 1 300 ? 2.811 20.812 6.926 1 97.5 300 SER A N 1
ATOM 2459 C CA . SER A 1 300 ? 1.647 20.828 6.047 1 97.5 300 SER A CA 1
ATOM 2460 C C . SER A 1 300 ? 0.442 20.172 6.719 1 97.5 300 SER A C 1
ATOM 2462 O O . SER A 1 300 ? 0.547 19.078 7.266 1 97.5 300 SER A O 1
ATOM 2464 N N . ILE A 1 301 ? -0.684 20.844 6.656 1 98.56 301 ILE A N 1
ATOM 2465 C CA . ILE A 1 301 ? -1.938 20.375 7.238 1 98.56 301 ILE A CA 1
ATOM 2466 C C . ILE A 1 301 ? -2.93 20.047 6.129 1 98.56 301 ILE A C 1
ATOM 2468 O O . ILE A 1 301 ? -3.242 20.891 5.289 1 98.56 301 ILE A O 1
ATOM 2472 N N . LYS A 1 302 ? -3.391 18.766 6.086 1 98.31 302 LYS A N 1
ATOM 2473 C CA . LYS A 1 302 ? -4.426 18.391 5.125 1 98.31 302 LYS A CA 1
ATOM 2474 C C . LYS A 1 302 ? -5.742 19.109 5.43 1 98.31 302 LYS A C 1
ATOM 2476 O O . LYS A 1 302 ? -6.152 19.188 6.59 1 98.31 302 LYS A O 1
ATOM 2481 N N . ALA A 1 303 ? -6.469 19.484 4.434 1 96.31 303 ALA A N 1
ATOM 2482 C CA . ALA A 1 303 ? -7.613 20.391 4.539 1 96.31 303 ALA A CA 1
ATOM 2483 C C . ALA A 1 303 ? -8.727 19.766 5.379 1 96.31 303 ALA A C 1
ATOM 2485 O O . ALA A 1 303 ? -9.438 20.469 6.098 1 96.31 303 ALA A O 1
ATOM 2486 N N . TRP A 1 304 ? -8.938 18.375 5.242 1 94.44 304 TRP A N 1
ATOM 2487 C CA . TRP A 1 304 ? -9.977 17.688 5.992 1 94.44 304 TRP A CA 1
ATOM 2488 C C . TRP A 1 304 ? -9.469 16.359 6.535 1 94.44 304 TRP A C 1
ATOM 2490 O O . TRP A 1 304 ? -8.758 15.633 5.84 1 94.44 304 TRP A O 1
ATOM 2500 N N . PHE A 1 305 ? -9.859 16.109 7.801 1 97.56 305 PHE A N 1
ATOM 2501 C CA . PHE A 1 305 ? -9.867 14.711 8.195 1 97.56 305 PHE A CA 1
ATOM 2502 C C . PHE A 1 305 ? -11.258 14.109 8.039 1 97.56 305 PHE A C 1
ATOM 2504 O O . PHE A 1 305 ? -11.406 12.898 7.891 1 97.56 305 PHE A O 1
ATOM 2511 N N . SER A 1 306 ? -12.289 14.875 8.062 1 91.19 306 SER A N 1
ATOM 2512 C CA . SER A 1 306 ? -13.672 14.414 8.016 1 91.19 306 SER A CA 1
ATOM 2513 C C . SER A 1 306 ? -13.992 13.758 6.68 1 91.19 306 SER A C 1
ATOM 2515 O O . SER A 1 306 ? -13.32 14.008 5.68 1 91.19 306 SER A O 1
ATOM 2517 N N . GLY A 1 307 ? -14.992 12.922 6.766 1 91.25 307 GLY A N 1
ATOM 2518 C CA . GLY A 1 307 ? -15.609 12.391 5.559 1 91.25 307 GLY A CA 1
ATOM 2519 C C . GLY A 1 307 ? -16.672 13.312 4.98 1 91.25 307 GLY A C 1
ATOM 2520 O O . GLY A 1 307 ? -16.672 14.516 5.25 1 91.25 307 GLY A O 1
ATOM 2521 N N . ASN A 1 308 ? -17.375 12.695 4.055 1 87.12 308 ASN A N 1
ATOM 2522 C CA . ASN A 1 308 ? -18.438 13.438 3.375 1 87.12 308 ASN A CA 1
ATOM 2523 C C . ASN A 1 308 ? -19.797 12.773 3.574 1 87.12 308 ASN A C 1
ATOM 2525 O O . ASN A 1 308 ? -20.078 11.719 2.994 1 87.12 308 ASN A O 1
ATOM 2529 N N . ARG A 1 309 ? -20.656 13.492 4.363 1 89.81 309 ARG A N 1
ATOM 2530 C CA . ARG A 1 309 ? -22.031 12.992 4.461 1 89.81 309 ARG A CA 1
ATOM 2531 C C . ARG A 1 309 ? -22.844 13.391 3.232 1 89.81 309 ARG A C 1
ATOM 2533 O O . ARG A 1 309 ? -23.844 12.742 2.908 1 89.81 309 ARG A O 1
ATOM 2540 N N . LYS A 1 310 ? -22.281 14.422 2.584 1 88.56 310 LYS A N 1
ATOM 2541 C CA . LYS A 1 310 ? -22.859 14.914 1.337 1 88.56 310 LYS A CA 1
ATOM 2542 C C . LYS A 1 310 ? -21.781 15.438 0.399 1 88.56 310 LYS A C 1
ATOM 2544 O O . LYS A 1 310 ? -20.984 16.297 0.783 1 88.56 310 LYS A O 1
ATOM 2549 N N . MET A 1 311 ? -21.844 14.93 -0.823 1 89.69 311 MET A N 1
ATOM 2550 C CA . MET A 1 311 ? -20.844 15.352 -1.802 1 89.69 311 MET A CA 1
ATOM 2551 C C . MET A 1 311 ? -21.062 16.797 -2.229 1 89.69 311 MET A C 1
ATOM 2553 O O . MET A 1 311 ? -22.219 17.219 -2.393 1 89.69 311 MET A O 1
ATOM 2557 N N . GLN A 1 312 ? -19.953 17.438 -2.387 1 88.81 312 GLN A N 1
ATOM 2558 C CA . GLN A 1 312 ? -19.984 18.797 -2.898 1 88.81 312 GLN A CA 1
ATOM 2559 C C . GLN A 1 312 ? -19.594 18.844 -4.371 1 88.81 312 GLN A C 1
ATOM 2561 O O . GLN A 1 312 ? -19.484 17.797 -5.023 1 88.81 312 GLN A O 1
ATOM 2566 N N . ASN A 1 313 ? -19.625 20.016 -4.977 1 90 313 ASN A N 1
ATOM 2567 C CA . ASN A 1 313 ? -19.172 20.266 -6.344 1 90 313 ASN A CA 1
ATOM 2568 C C . ASN A 1 313 ? -18.125 21.375 -6.395 1 90 313 ASN A C 1
ATOM 2570 O O . ASN A 1 313 ? -18.312 22.391 -7.07 1 90 313 ASN A O 1
ATOM 2574 N N . PHE A 1 314 ? -17.016 21.094 -5.816 1 85 314 PHE A N 1
ATOM 2575 C CA . PHE A 1 314 ? -15.969 22.094 -5.699 1 85 314 PHE A CA 1
ATOM 2576 C C . PHE A 1 314 ? -15.289 22.344 -7.043 1 85 314 PHE A C 1
ATOM 2578 O O . PHE A 1 314 ? -14.609 23.344 -7.23 1 85 314 PHE A O 1
ATOM 2585 N N . LEU A 1 315 ? -15.383 21.344 -7.961 1 87.31 315 LEU A N 1
ATOM 2586 C CA . LEU A 1 315 ? -14.766 21.422 -9.281 1 87.31 315 LEU A CA 1
ATOM 2587 C C . LEU A 1 315 ? -15.828 21.375 -10.375 1 87.31 315 LEU A C 1
ATOM 2589 O O . LEU A 1 315 ? -16.891 20.766 -10.195 1 87.31 315 LEU A O 1
ATOM 2593 N N . PRO A 1 316 ? -15.312 22.016 -11.469 1 88.06 316 PRO A N 1
ATOM 2594 C CA . PRO A 1 316 ? -16.188 21.781 -12.617 1 88.06 316 PRO A CA 1
ATOM 2595 C C . PRO A 1 316 ? -16.141 20.344 -13.109 1 88.06 316 PRO A C 1
ATOM 2597 O O . PRO A 1 316 ? -15.102 19.688 -13.031 1 88.06 316 PRO A O 1
ATOM 2600 N N . GLY A 1 317 ? -17.172 19.719 -13.352 1 89.44 317 GLY A N 1
ATOM 2601 C CA . GLY A 1 317 ? -17.156 18.375 -13.922 1 89.44 317 GLY A CA 1
ATOM 2602 C C . GLY A 1 317 ? -17.984 17.375 -13.125 1 89.44 317 GLY A C 1
ATOM 2603 O O . GLY A 1 317 ? -18.188 16.234 -13.562 1 89.44 317 GLY A O 1
ATOM 2604 N N . GLY A 1 318 ? -18.234 17.844 -11.898 1 93 318 GLY A N 1
ATOM 2605 C CA . GLY A 1 318 ? -19.125 16.953 -11.172 1 93 318 GLY A CA 1
ATOM 2606 C C . GLY A 1 318 ? -18.859 16.938 -9.68 1 93 318 GLY A C 1
ATOM 2607 O O . GLY A 1 318 ? -18.078 17.734 -9.172 1 93 318 GLY A O 1
ATOM 2608 N N . PRO A 1 319 ? -19.516 15.977 -9.016 1 95.12 319 PRO A N 1
ATOM 2609 C CA . PRO A 1 319 ? -19.312 15.867 -7.57 1 95.12 319 PRO A CA 1
ATOM 2610 C C . PRO A 1 319 ? -17.844 15.695 -7.191 1 95.12 319 PRO A C 1
ATOM 2612 O O . PRO A 1 319 ? -17.141 14.883 -7.793 1 95.12 319 PRO A O 1
ATOM 2615 N N . SER A 1 320 ? -17.344 16.516 -6.328 1 95.5 320 SER A N 1
ATOM 2616 C CA . SER A 1 320 ? -15.945 16.547 -5.895 1 95.5 320 SER A CA 1
ATOM 2617 C C . SER A 1 320 ? -15.836 16.891 -4.414 1 95.5 320 SER A C 1
ATOM 2619 O O . SER A 1 320 ? -16.781 17.406 -3.816 1 95.5 320 SER A O 1
ATOM 2621 N N . THR A 1 321 ? -14.742 16.5 -3.799 1 94.81 321 THR A N 1
ATOM 2622 C CA . THR A 1 321 ? -14.625 16.609 -2.35 1 94.81 321 THR A CA 1
ATOM 2623 C C . THR A 1 321 ? -13.164 16.703 -1.93 1 94.81 321 THR A C 1
ATOM 2625 O O . THR A 1 321 ? -12.273 16.25 -2.664 1 94.81 321 THR A O 1
ATOM 2628 N N . TRP A 1 322 ? -12.961 17.266 -0.728 1 94.69 322 TRP A N 1
ATOM 2629 C CA . TRP A 1 322 ? -11.641 17.281 -0.093 1 94.69 322 TRP A CA 1
ATOM 2630 C C . TRP A 1 322 ? -11.484 16.109 0.863 1 94.69 322 TRP A C 1
ATOM 2632 O O . TRP A 1 322 ? -10.398 15.875 1.399 1 94.69 322 TRP A O 1
ATOM 2642 N N . ALA A 1 323 ? -12.523 15.305 1.015 1 95.5 323 ALA A N 1
ATOM 2643 C CA . ALA A 1 323 ? -12.547 14.242 2.012 1 95.5 323 ALA A CA 1
ATOM 2644 C C . ALA A 1 323 ? -11.555 13.141 1.655 1 95.5 323 ALA A C 1
ATOM 2646 O O . ALA A 1 323 ? -11.43 12.758 0.488 1 95.5 323 ALA A O 1
ATOM 2647 N N . ILE A 1 324 ? -10.891 12.594 2.654 1 96.81 324 ILE A N 1
ATOM 2648 C CA . ILE A 1 324 ? -9.914 11.539 2.424 1 96.81 324 ILE A CA 1
ATOM 2649 C C . ILE A 1 324 ? -10.562 10.172 2.633 1 96.81 324 ILE A C 1
ATOM 2651 O O . ILE A 1 324 ? -9.906 9.141 2.484 1 96.81 324 ILE A O 1
ATOM 2655 N N . PHE A 1 325 ? -11.844 10.156 2.984 1 96.62 325 PHE A N 1
ATOM 2656 C CA . PHE A 1 325 ? -12.633 8.938 3.125 1 96.62 325 PHE A CA 1
ATOM 2657 C C . PHE A 1 325 ? -13.75 8.898 2.09 1 96.62 325 PHE A C 1
ATOM 2659 O O . PHE A 1 325 ? -14.344 9.93 1.764 1 96.62 325 PHE A O 1
ATOM 2666 N N . SER A 1 326 ? -14.109 7.711 1.678 1 95.12 326 SER A N 1
ATOM 2667 C CA . SER A 1 326 ? -15.086 7.602 0.596 1 95.12 326 SER A CA 1
ATOM 2668 C C . SER A 1 326 ? -16.438 7.145 1.116 1 95.12 326 SER A C 1
ATOM 2670 O O . SER A 1 326 ? -17.438 7.203 0.396 1 95.12 326 SER A O 1
ATOM 2672 N N . ASP A 1 327 ? -16.5 6.586 2.346 1 92.62 327 ASP A N 1
ATOM 2673 C CA . ASP A 1 327 ? -17.797 6.199 2.895 1 92.62 327 ASP A CA 1
ATOM 2674 C C . ASP A 1 327 ? -18.656 7.426 3.217 1 92.62 327 ASP A C 1
ATOM 2676 O O . ASP A 1 327 ? -18.141 8.547 3.279 1 92.62 327 ASP A O 1
ATOM 2680 N N . PRO A 1 328 ? -19.938 7.27 3.344 1 90.56 328 PRO A N 1
ATOM 2681 C CA . PRO A 1 328 ? -20.844 8.422 3.461 1 90.56 328 PRO A CA 1
ATOM 2682 C C . PRO A 1 328 ? -20.969 8.922 4.895 1 90.56 328 PRO A C 1
ATOM 2684 O O . PRO A 1 328 ? -22 9.508 5.258 1 90.56 328 PRO A O 1
ATOM 2687 N N . ASN A 1 329 ? -19.969 8.734 5.711 1 91.62 329 ASN A N 1
ATOM 2688 C CA . ASN A 1 329 ? -20 9.148 7.109 1 91.62 329 ASN A CA 1
ATOM 2689 C C . ASN A 1 329 ? -19.266 10.469 7.324 1 91.62 329 ASN A C 1
ATOM 2691 O O . ASN A 1 329 ? -18.344 10.797 6.566 1 91.62 329 ASN A O 1
ATOM 2695 N N . GLY A 1 330 ? -19.672 11.234 8.32 1 92.31 330 GLY A N 1
ATOM 2696 C CA . GLY A 1 330 ? -18.984 12.469 8.664 1 92.31 330 GLY A CA 1
ATOM 2697 C C . GLY A 1 330 ? -17.531 12.258 9.031 1 92.31 330 GLY A C 1
ATOM 2698 O O . GLY A 1 330 ? -16.656 13.008 8.586 1 92.31 330 GLY A O 1
ATOM 2699 N N . ILE A 1 331 ? -17.344 11.305 9.898 1 94.38 331 ILE A N 1
ATOM 2700 C CA . ILE A 1 331 ? -16 10.789 10.164 1 94.38 331 ILE A CA 1
ATOM 2701 C C . ILE A 1 331 ? -15.883 9.367 9.609 1 94.38 331 ILE A C 1
ATOM 2703 O O . ILE A 1 331 ? -16.438 8.422 10.172 1 94.38 331 ILE A O 1
ATOM 2707 N N . GLY A 1 332 ? -15.148 9.266 8.508 1 91.69 332 GLY A N 1
ATOM 2708 C CA . GLY A 1 332 ? -15.125 8.016 7.77 1 91.69 332 GLY A CA 1
ATOM 2709 C C . GLY A 1 332 ? -13.992 7.094 8.195 1 91.69 332 GLY A C 1
ATOM 2710 O O . GLY A 1 332 ? -13.156 7.465 9.023 1 91.69 332 GLY A O 1
ATOM 2711 N N . THR A 1 333 ? -14.062 5.887 7.617 1 95.06 333 THR A N 1
ATOM 2712 C CA . THR A 1 333 ? -13.016 4.902 7.871 1 95.06 333 THR A CA 1
ATOM 2713 C C . THR A 1 333 ? -12.531 4.273 6.562 1 95.06 333 THR A C 1
ATOM 2715 O O . THR A 1 333 ? -11.523 3.566 6.543 1 95.06 333 THR A O 1
ATOM 2718 N N . VAL A 1 334 ? -13.25 4.465 5.453 1 97 334 VAL A N 1
ATOM 2719 C CA . VAL A 1 334 ? -12.836 3.941 4.156 1 97 334 VAL A CA 1
ATOM 2720 C C . VAL A 1 334 ? -11.922 4.949 3.459 1 97 334 VAL A C 1
ATOM 2722 O O . VAL A 1 334 ? -12.398 5.883 2.809 1 97 334 VAL A O 1
ATOM 2725 N N . GLU A 1 335 ? -10.703 4.707 3.539 1 97.5 335 GLU A N 1
ATOM 2726 C CA . GLU A 1 335 ? -9.719 5.68 3.08 1 97.5 335 GLU A CA 1
ATOM 2727 C C . GLU A 1 335 ? -9.664 5.738 1.556 1 97.5 335 GLU A C 1
ATOM 2729 O O . GLU A 1 335 ? -9.758 4.707 0.886 1 97.5 335 GLU A O 1
ATOM 2734 N N . ARG A 1 336 ? -9.602 6.91 0.996 1 97.69 336 ARG A N 1
ATOM 2735 C CA . ARG A 1 336 ? -9.055 7.074 -0.349 1 97.69 336 ARG A CA 1
ATOM 2736 C C . ARG A 1 336 ? -7.551 6.844 -0.365 1 97.69 336 ARG A C 1
ATOM 2738 O O . ARG A 1 336 ? -6.77 7.793 -0.298 1 97.69 336 ARG A O 1
ATOM 2745 N N . LYS A 1 337 ? -7.191 5.621 -0.479 1 97.69 337 LYS A N 1
ATOM 2746 C CA . LYS A 1 337 ? -5.816 5.168 -0.304 1 97.69 337 LYS A CA 1
ATOM 2747 C C . LYS A 1 337 ? -4.867 5.91 -1.241 1 97.69 337 LYS A C 1
ATOM 2749 O O . LYS A 1 337 ? -3.717 6.172 -0.888 1 97.69 337 LYS A O 1
ATOM 2754 N N . TYR A 1 338 ? -5.344 6.34 -2.453 1 97.81 338 TYR A N 1
ATOM 2755 C CA . TYR A 1 338 ? -4.527 7.059 -3.426 1 97.81 338 TYR A CA 1
ATOM 2756 C C . TYR A 1 338 ? -4.195 8.461 -2.93 1 97.81 338 TYR A C 1
ATOM 2758 O O . TYR A 1 338 ? -3.33 9.133 -3.492 1 97.81 338 TYR A O 1
ATOM 2766 N N . ILE A 1 339 ? -4.773 8.875 -1.824 1 98.06 339 ILE A N 1
ATOM 2767 C CA . ILE A 1 339 ? -4.453 10.141 -1.164 1 98.06 339 ILE A CA 1
ATOM 2768 C C . ILE A 1 339 ? -3.705 9.867 0.138 1 98.06 339 ILE A C 1
ATOM 2770 O O . ILE A 1 339 ? -2.629 10.422 0.372 1 98.06 339 ILE A O 1
ATOM 2774 N N . THR A 1 340 ? -4.234 8.953 0.943 1 98.38 340 THR A N 1
ATOM 2775 C CA . THR A 1 340 ? -3.754 8.781 2.311 1 98.38 340 THR A CA 1
ATOM 2776 C C . THR A 1 340 ? -2.375 8.125 2.32 1 98.38 340 THR A C 1
ATOM 2778 O O . THR A 1 340 ? -1.567 8.383 3.215 1 98.38 340 THR A O 1
ATOM 2781 N N . ASP A 1 341 ? -2.049 7.273 1.318 1 98.31 341 ASP A N 1
ATOM 2782 C CA . ASP A 1 341 ? -0.702 6.715 1.251 1 98.31 341 ASP A CA 1
ATOM 2783 C C . ASP A 1 341 ? 0.339 7.809 1.032 1 98.31 341 ASP A C 1
ATOM 2785 O O . ASP A 1 341 ? 1.487 7.676 1.459 1 98.31 341 ASP A O 1
ATOM 2789 N N . ILE A 1 342 ? -0.064 8.875 0.338 1 98.25 342 ILE A N 1
ATOM 2790 C CA . ILE A 1 342 ? 0.855 9.977 0.076 1 98.25 342 ILE A CA 1
ATOM 2791 C C . ILE A 1 342 ? 0.979 10.852 1.32 1 98.25 342 ILE A C 1
ATOM 2793 O O . ILE A 1 342 ? 2.08 11.273 1.686 1 98.25 342 ILE A O 1
ATOM 2797 N N . ILE A 1 343 ? -0.13 11.07 1.972 1 98.12 343 ILE A N 1
ATOM 2798 C CA . ILE A 1 343 ? -0.122 11.828 3.215 1 98.12 343 ILE A CA 1
ATOM 2799 C C . ILE A 1 343 ? 0.745 11.117 4.25 1 98.12 343 ILE A C 1
ATOM 2801 O O . ILE A 1 343 ? 1.571 11.75 4.914 1 98.12 343 ILE A O 1
ATOM 2805 N N . ALA A 1 344 ? 0.572 9.789 4.336 1 98.5 344 ALA A N 1
ATOM 2806 C CA . ALA A 1 344 ? 1.218 8.977 5.359 1 98.5 344 ALA A CA 1
ATOM 2807 C C . ALA A 1 344 ? 2.604 8.523 4.906 1 98.5 344 ALA A C 1
ATOM 2809 O O . ALA A 1 344 ? 3.004 7.383 5.152 1 98.5 344 ALA A O 1
ATOM 2810 N N . ARG A 1 345 ? 3.328 9.32 4.223 1 98.5 345 ARG A N 1
ATOM 2811 C CA . ARG A 1 345 ? 4.699 9 3.838 1 98.5 345 ARG A CA 1
ATOM 2812 C C . ARG A 1 345 ? 5.66 9.211 5.004 1 98.5 345 ARG A C 1
ATOM 2814 O O . ARG A 1 345 ? 5.43 10.07 5.855 1 98.5 345 ARG A O 1
ATOM 2821 N N . PRO A 1 346 ? 6.77 8.445 5.047 1 98.81 346 PRO A N 1
ATOM 2822 C CA . PRO A 1 346 ? 7.746 8.57 6.133 1 98.81 346 PRO A CA 1
ATOM 2823 C C . PRO A 1 346 ? 8.359 9.969 6.211 1 98.81 346 PRO A C 1
ATOM 2825 O O . PRO A 1 346 ? 8.586 10.609 5.18 1 98.81 346 PRO A O 1
ATOM 2828 N N . PHE A 1 347 ? 8.641 10.461 7.445 1 98.81 347 PHE A N 1
ATOM 2829 C CA . PHE A 1 347 ? 9.289 11.75 7.645 1 98.81 347 PHE A CA 1
ATOM 2830 C C . PHE A 1 347 ? 9.742 11.914 9.094 1 98.81 347 PHE A C 1
ATOM 2832 O O . PHE A 1 347 ? 9.273 11.195 9.977 1 98.81 347 PHE A O 1
ATOM 2839 N N . PRO A 1 348 ? 10.719 12.758 9.336 1 98.75 348 PRO A N 1
ATOM 2840 C CA . PRO A 1 348 ? 11.055 13.109 10.719 1 98.75 348 PRO A CA 1
ATOM 2841 C C . PRO A 1 348 ? 10.008 14.008 11.367 1 98.75 348 PRO A C 1
ATOM 2843 O O . PRO A 1 348 ? 9.719 15.094 10.852 1 98.75 348 PRO A O 1
ATOM 2846 N N . GLN A 1 349 ? 9.453 13.578 12.445 1 98.5 349 GLN A N 1
ATOM 2847 C CA . GLN A 1 349 ? 8.414 14.352 13.109 1 98.5 349 GLN A CA 1
ATOM 2848 C C . GLN A 1 349 ? 9.016 15.344 14.102 1 98.5 349 GLN A C 1
ATOM 2850 O O . GLN A 1 349 ? 8.656 16.516 14.109 1 98.5 349 GLN A O 1
ATOM 2855 N N . ALA A 1 350 ? 9.875 14.859 14.953 1 98.44 350 ALA A N 1
ATOM 2856 C CA . ALA A 1 350 ? 10.609 15.641 15.945 1 98.44 350 ALA A CA 1
ATOM 2857 C C . ALA A 1 350 ? 12.039 15.125 16.094 1 98.44 350 ALA A C 1
ATOM 2859 O O . ALA A 1 350 ? 12.258 13.953 16.391 1 98.44 350 ALA A O 1
ATOM 2860 N N . ILE A 1 351 ? 13.008 15.984 15.922 1 98.56 351 ILE A N 1
ATOM 2861 C CA . ILE A 1 351 ? 14.406 15.562 15.883 1 98.56 351 ILE A CA 1
ATOM 2862 C C . ILE A 1 351 ? 15.188 16.266 17 1 98.56 351 ILE A C 1
ATOM 2864 O O . ILE A 1 351 ? 15.18 17.484 17.094 1 98.56 351 ILE A O 1
ATOM 2868 N N . ALA A 1 352 ? 15.781 15.492 17.891 1 98.69 352 ALA A N 1
ATOM 2869 C CA . ALA A 1 352 ? 16.75 16.031 18.844 1 98.69 352 ALA A CA 1
ATOM 2870 C C . ALA A 1 352 ? 18 16.531 18.125 1 98.69 352 ALA A C 1
ATOM 2872 O O . ALA A 1 352 ? 19 15.797 18.031 1 98.69 352 ALA A O 1
ATOM 2873 N N . GLY A 1 353 ? 18.031 17.625 17.641 1 98.12 353 GLY A N 1
ATOM 2874 C CA . GLY A 1 353 ? 19.078 18.219 16.828 1 98.12 353 GLY A CA 1
ATOM 2875 C C . GLY A 1 353 ? 18.547 19.188 15.789 1 98.12 353 GLY A C 1
ATOM 2876 O O . GLY A 1 353 ? 17.5 19.828 16 1 98.12 353 GLY A O 1
ATOM 2877 N N . ASP A 1 354 ? 19.375 19.438 14.766 1 97.38 354 ASP A N 1
ATOM 2878 C CA . ASP A 1 354 ? 19.016 20.328 13.656 1 97.38 354 ASP A CA 1
ATOM 2879 C C . ASP A 1 354 ? 18.875 19.531 12.359 1 97.38 354 ASP A C 1
ATOM 2881 O O . ASP A 1 354 ? 19.844 18.922 11.891 1 97.38 354 ASP A O 1
ATOM 2885 N N . LEU A 1 355 ? 17.688 19.578 11.852 1 96.81 355 LEU A N 1
ATOM 2886 C CA . LEU A 1 355 ? 17.453 18.938 10.555 1 96.81 355 LEU A CA 1
ATOM 2887 C C . LEU A 1 355 ? 18.109 19.734 9.43 1 96.81 355 LEU A C 1
ATOM 2889 O O . LEU A 1 355 ? 17.922 20.938 9.336 1 96.81 355 LEU A O 1
ATOM 2893 N N . GLN A 1 356 ? 18.859 19.078 8.656 1 96.62 356 GLN A N 1
ATOM 2894 C CA . GLN A 1 356 ? 19.484 19.719 7.5 1 96.62 356 GLN A CA 1
ATOM 2895 C C . GLN A 1 356 ? 18.656 19.484 6.238 1 96.62 356 GLN A C 1
ATOM 2897 O O . GLN A 1 356 ? 18.484 20.406 5.438 1 96.62 356 GLN A O 1
ATOM 2902 N N . SER A 1 357 ? 18.188 18.297 6.07 1 96.88 357 SER A N 1
ATOM 2903 C CA . SER A 1 357 ? 17.328 17.953 4.953 1 96.88 357 SER A CA 1
ATOM 2904 C C . SER A 1 357 ? 16.641 16.609 5.18 1 96.88 357 SER A C 1
ATOM 2906 O O . SER A 1 357 ? 17.109 15.797 5.98 1 96.88 357 SER A O 1
ATOM 2908 N N . PHE A 1 358 ? 15.562 16.391 4.527 1 97.88 358 PHE A N 1
ATOM 2909 C CA . PHE A 1 358 ? 14.977 15.055 4.453 1 97.88 358 PHE A CA 1
ATOM 2910 C C . PHE A 1 358 ? 14.172 14.891 3.166 1 97.88 358 PHE A C 1
ATOM 2912 O O . PHE A 1 358 ? 13.75 15.875 2.559 1 97.88 358 PHE A O 1
ATOM 2919 N N . LYS A 1 359 ? 14 13.656 2.771 1 96.5 359 LYS A N 1
ATOM 2920 C CA . LYS A 1 359 ? 13.25 13.328 1.562 1 96.5 359 LYS A CA 1
ATOM 2921 C C . LYS A 1 359 ? 12.781 11.875 1.581 1 96.5 359 LYS A C 1
ATOM 2923 O O . LYS A 1 359 ? 13.547 10.977 1.936 1 96.5 359 LYS A O 1
ATOM 2928 N N . PHE A 1 360 ? 11.555 11.672 1.284 1 98.38 360 PHE A N 1
ATOM 2929 C CA . PHE A 1 360 ? 11.062 10.328 0.997 1 98.38 360 PHE A CA 1
ATOM 2930 C C . PHE A 1 360 ? 10.891 10.125 -0.503 1 98.38 360 PHE A C 1
ATOM 2932 O O . PHE A 1 360 ? 10.195 10.891 -1.166 1 98.38 360 PHE A O 1
ATOM 2939 N N . ASP A 1 361 ? 11.523 9.164 -1.049 1 98.06 361 ASP A N 1
ATOM 2940 C CA . ASP A 1 361 ? 11.391 8.781 -2.451 1 98.06 361 ASP A CA 1
ATOM 2941 C C . ASP A 1 361 ? 10.336 7.688 -2.625 1 98.06 361 ASP A C 1
ATOM 2943 O O . ASP A 1 361 ? 10.523 6.555 -2.176 1 98.06 361 ASP A O 1
ATOM 2947 N N . PHE A 1 362 ? 9.258 8.008 -3.338 1 98 362 PHE A N 1
ATOM 2948 C CA . PHE A 1 362 ? 8.133 7.082 -3.467 1 98 362 PHE A CA 1
ATOM 2949 C C . PHE A 1 362 ? 8.516 5.883 -4.328 1 98 362 PHE A C 1
ATOM 2951 O O . PHE A 1 362 ? 7.926 4.809 -4.195 1 98 362 PHE A O 1
ATOM 2958 N N . ALA A 1 363 ? 9.422 6.027 -5.242 1 97.88 363 ALA A N 1
ATOM 2959 C CA . ALA A 1 363 ? 9.789 4.922 -6.125 1 97.88 363 ALA A CA 1
ATOM 2960 C C . ALA A 1 363 ? 10.617 3.875 -5.379 1 97.88 363 ALA A C 1
ATOM 2962 O O . ALA A 1 363 ? 10.297 2.684 -5.422 1 97.88 363 ALA A O 1
ATOM 2963 N N . THR A 1 364 ? 11.633 4.324 -4.676 1 97.94 364 THR A N 1
ATOM 2964 C CA . THR A 1 364 ? 12.516 3.402 -3.971 1 97.94 364 THR A CA 1
ATOM 2965 C C . THR A 1 364 ? 11.992 3.127 -2.561 1 97.94 364 THR A C 1
ATOM 2967 O O . THR A 1 364 ? 12.461 2.203 -1.892 1 97.94 364 THR A O 1
ATOM 2970 N N . ARG A 1 365 ? 11.008 3.953 -2.094 1 98.38 365 ARG A N 1
ATOM 2971 C CA . ARG A 1 365 ? 10.438 3.898 -0.75 1 98.38 365 ARG A CA 1
ATOM 2972 C C . ARG A 1 365 ? 11.516 4.109 0.309 1 98.38 365 ARG A C 1
ATOM 2974 O O . ARG A 1 365 ? 11.555 3.395 1.314 1 98.38 365 ARG A O 1
ATOM 2981 N N . THR A 1 366 ? 12.383 5.059 0.036 1 98.5 366 THR A N 1
ATOM 2982 C CA . THR A 1 366 ? 13.508 5.352 0.914 1 98.5 366 THR A CA 1
ATOM 2983 C C . THR A 1 366 ? 13.367 6.742 1.533 1 98.5 366 THR A C 1
ATOM 2985 O O . THR A 1 366 ? 13.172 7.727 0.82 1 98.5 366 THR A O 1
ATOM 2988 N N . LEU A 1 367 ? 13.383 6.797 2.836 1 98.81 367 LEU A N 1
ATOM 2989 C CA . LEU A 1 367 ? 13.516 8.07 3.543 1 98.81 367 LEU A CA 1
ATOM 2990 C C . LEU A 1 367 ? 14.977 8.367 3.859 1 98.81 367 LEU A C 1
ATOM 2992 O O . LEU A 1 367 ? 15.68 7.516 4.406 1 98.81 367 LEU A O 1
ATOM 2996 N N . THR A 1 368 ? 15.422 9.492 3.488 1 98.69 368 THR A N 1
ATOM 2997 C CA . THR A 1 368 ? 16.734 10 3.869 1 98.69 368 THR A CA 1
ATOM 2998 C C . THR A 1 368 ? 16.609 11.234 4.75 1 98.69 368 THR A C 1
ATOM 3000 O O . THR A 1 368 ? 15.914 12.188 4.391 1 98.69 368 THR A O 1
ATOM 3003 N N . VAL A 1 369 ? 17.234 11.211 5.887 1 98.62 369 VAL A N 1
ATOM 3004 C CA . VAL A 1 369 ? 17.234 12.32 6.832 1 98.62 369 VAL A CA 1
ATOM 3005 C C . VAL A 1 369 ? 18.672 12.711 7.168 1 98.62 369 VAL A C 1
ATOM 3007 O O . VAL A 1 369 ? 19.469 11.875 7.617 1 98.62 369 VAL A O 1
ATOM 3010 N N . ASN A 1 370 ? 19.062 13.891 6.902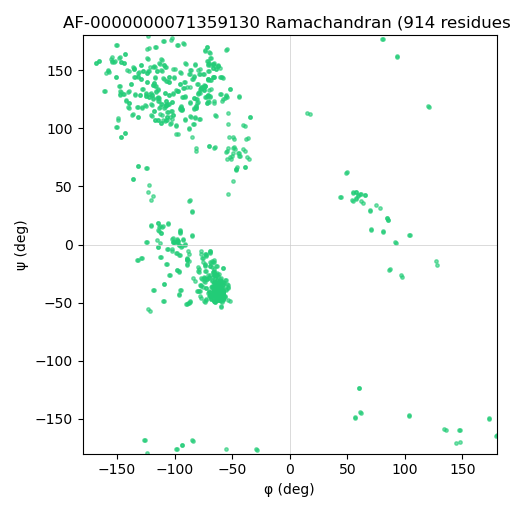 1 98.56 370 ASN A N 1
ATOM 3011 C CA . ASN A 1 370 ? 20.344 14.461 7.324 1 98.56 370 ASN A CA 1
ATOM 3012 C C . ASN A 1 370 ? 20.156 15.445 8.477 1 98.56 370 ASN A C 1
ATOM 3014 O O . ASN A 1 370 ? 19.281 16.328 8.414 1 98.56 370 ASN A O 1
ATOM 3018 N N . LEU A 1 371 ? 20.938 15.242 9.547 1 98 371 LEU A N 1
ATOM 3019 C CA . LEU A 1 371 ? 20.766 16.078 10.727 1 98 371 LEU A CA 1
ATOM 3020 C C . LEU A 1 371 ? 22.078 16.297 11.453 1 98 371 LEU A C 1
ATOM 3022 O O . LEU A 1 371 ? 23.078 15.617 11.164 1 98 371 LEU A O 1
ATOM 3026 N N . HIS A 1 372 ? 22.125 17.297 12.266 1 98.44 372 HIS A N 1
ATOM 3027 C CA . HIS A 1 372 ? 23.125 17.484 13.305 1 98.44 372 HIS A CA 1
ATOM 3028 C C . HIS A 1 372 ? 22.562 17.141 14.68 1 98.44 372 HIS A C 1
ATOM 3030 O O . HIS A 1 372 ? 21.656 17.812 15.172 1 98.44 372 HIS A O 1
ATOM 3036 N N . SER A 1 373 ? 23.109 16.094 15.305 1 97.69 373 SER A N 1
ATOM 3037 C CA . SER A 1 373 ? 22.484 15.508 16.484 1 97.69 373 SER A CA 1
ATOM 3038 C C . SER A 1 373 ? 22.766 16.344 17.734 1 97.69 373 SER A C 1
ATOM 3040 O O . SER A 1 373 ? 23.797 17 17.828 1 97.69 373 SER A O 1
ATOM 3042 N N . ASP A 1 374 ? 21.875 16.406 18.656 1 98.56 374 ASP A N 1
ATOM 3043 C CA . ASP A 1 374 ? 22 16.984 20 1 98.56 374 ASP A CA 1
ATOM 3044 C C . ASP A 1 374 ? 21.156 16.203 21.016 1 98.56 374 ASP A C 1
ATOM 3046 O O . ASP A 1 374 ? 19.984 16.516 21.234 1 98.56 374 ASP A O 1
ATOM 3050 N N . ASN A 1 375 ? 21.719 15.234 21.672 1 97.56 375 ASN A N 1
ATOM 3051 C CA . ASN A 1 375 ? 21 14.305 22.547 1 97.56 375 ASN A CA 1
ATOM 3052 C C . ASN A 1 375 ? 20.438 15.008 23.766 1 97.56 375 ASN A C 1
ATOM 3054 O O . ASN A 1 375 ? 19.578 14.453 24.469 1 97.56 375 ASN A O 1
ATOM 3058 N N . LYS A 1 376 ? 20.844 16.156 24.062 1 98.25 376 LYS A N 1
ATOM 3059 C CA . LYS A 1 376 ? 20.328 16.906 25.203 1 98.25 376 LYS A CA 1
ATOM 3060 C C . LYS A 1 376 ? 18.875 17.328 24.984 1 98.25 376 LYS A C 1
ATOM 3062 O O . LYS A 1 376 ? 18.188 17.688 25.938 1 98.25 376 LYS A O 1
ATOM 3067 N N . LYS A 1 377 ? 18.438 17.25 23.75 1 98.12 377 LYS A N 1
ATOM 3068 C CA . LYS A 1 377 ? 17.109 17.75 23.406 1 98.12 377 LYS A CA 1
ATOM 3069 C C . LYS A 1 377 ? 16.047 16.672 23.516 1 98.12 377 LYS A C 1
ATOM 3071 O O . LYS A 1 377 ? 14.883 16.891 23.172 1 98.12 377 LYS A O 1
ATOM 3076 N N . GLY A 1 378 ? 16.406 15.469 23.891 1 97.62 378 GLY A N 1
ATOM 3077 C CA . GLY A 1 378 ? 15.43 14.445 24.203 1 97.62 378 GLY A CA 1
ATOM 3078 C C . GLY A 1 378 ? 15.273 13.414 23.109 1 97.62 378 GLY A C 1
ATOM 3079 O O . GLY A 1 378 ? 16.25 13.039 22.453 1 97.62 378 GLY A O 1
ATOM 3080 N N . VAL A 1 379 ? 14.062 12.891 22.953 1 98.25 379 VAL A N 1
ATOM 3081 C CA . VAL A 1 379 ? 13.781 11.727 22.109 1 98.25 379 VAL A CA 1
ATOM 3082 C C . VAL A 1 379 ? 13.422 12.18 20.703 1 98.25 379 VAL A C 1
ATOM 3084 O O . VAL A 1 379 ? 12.594 13.07 20.516 1 98.25 379 VAL A O 1
ATOM 3087 N N . SER A 1 380 ? 14.078 11.648 19.703 1 98.75 380 SER A N 1
ATOM 3088 C CA . SER A 1 380 ? 13.672 11.852 18.312 1 98.75 380 SER A CA 1
ATOM 3089 C C . SER A 1 380 ? 12.57 10.875 17.906 1 98.75 380 SER A C 1
ATOM 3091 O O . SER A 1 380 ? 12.539 9.742 18.375 1 98.75 380 SER A O 1
ATOM 3093 N N . ARG A 1 381 ? 11.68 11.352 17.078 1 98.69 381 ARG A N 1
ATOM 3094 C CA . ARG A 1 381 ? 10.555 10.555 16.578 1 98.69 381 ARG A CA 1
ATOM 3095 C C . ARG A 1 381 ? 10.461 10.648 15.055 1 98.69 381 ARG A C 1
ATOM 3097 O O . ARG A 1 381 ? 10.484 11.742 14.492 1 98.69 381 ARG A O 1
ATOM 3104 N N . LEU A 1 382 ? 10.391 9.5 14.391 1 98.88 382 LEU A N 1
ATOM 3105 C CA . LEU A 1 382 ? 10.156 9.422 12.953 1 98.88 382 LEU A CA 1
ATOM 3106 C C . LEU A 1 382 ? 8.898 8.625 12.648 1 98.88 382 LEU A C 1
ATOM 3108 O O . LEU A 1 382 ? 8.664 7.566 13.242 1 98.88 382 LEU A O 1
ATOM 3112 N N . PHE A 1 383 ? 8.055 9.156 11.844 1 98.88 383 PHE A N 1
ATOM 3113 C CA . PHE A 1 383 ? 6.945 8.383 11.305 1 98.88 383 PHE A CA 1
ATOM 3114 C C . PHE A 1 383 ? 7.414 7.512 10.141 1 98.88 383 PHE A C 1
ATOM 3116 O O . PHE A 1 383 ? 8.023 8.008 9.195 1 98.88 383 PHE A O 1
ATOM 3123 N N . VAL A 1 384 ? 7.105 6.258 10.156 1 98.81 384 VAL A N 1
ATOM 3124 C CA . VAL A 1 384 ? 7.637 5.32 9.172 1 98.81 384 VAL A CA 1
ATOM 3125 C C . VAL A 1 384 ? 6.523 4.891 8.219 1 98.81 384 VAL A C 1
ATOM 3127 O O . VAL A 1 384 ? 6.762 4.715 7.02 1 98.81 384 VAL A O 1
ATOM 3130 N N . GLY A 1 385 ? 5.293 4.781 8.734 1 98.25 385 GLY A N 1
ATOM 3131 C CA . GLY A 1 385 ? 4.203 4.297 7.898 1 98.25 385 GLY A CA 1
ATOM 3132 C C . GLY A 1 385 ? 4.469 2.928 7.305 1 98.25 385 GLY A C 1
ATOM 3133 O O . GLY A 1 385 ? 4.273 2.719 6.105 1 98.25 385 GLY A O 1
ATOM 3134 N N . ALA A 1 386 ? 4.957 2.018 8.125 1 97.5 386 ALA A N 1
ATOM 3135 C CA . ALA A 1 386 ? 5.367 0.692 7.664 1 97.5 386 ALA A CA 1
ATOM 3136 C C . ALA A 1 386 ? 4.184 -0.074 7.078 1 97.5 386 ALA A C 1
ATOM 3138 O O . ALA A 1 386 ? 4.34 -0.849 6.133 1 97.5 386 ALA A O 1
ATOM 3139 N N . ASN A 1 387 ? 3.01 0.105 7.613 1 96.06 387 ASN A N 1
ATOM 3140 C CA . ASN A 1 387 ? 1.809 -0.609 7.191 1 96.06 387 ASN A CA 1
ATOM 3141 C C . ASN A 1 387 ? 1.362 -0.181 5.797 1 96.06 387 ASN A C 1
ATOM 3143 O O . ASN A 1 387 ? 0.419 -0.747 5.242 1 96.06 387 ASN A O 1
ATOM 3147 N N . ARG A 1 388 ? 2.041 0.809 5.266 1 97.62 388 ARG A N 1
ATOM 3148 C CA . ARG A 1 388 ? 1.671 1.315 3.947 1 97.62 388 ARG A CA 1
ATOM 3149 C C . ARG A 1 388 ? 2.816 1.146 2.955 1 97.62 388 ARG A C 1
ATOM 3151 O O . ARG A 1 388 ? 2.598 0.749 1.809 1 97.62 388 ARG A O 1
ATOM 3158 N N . HIS A 1 389 ? 4.008 1.379 3.408 1 98.38 389 HIS A N 1
ATOM 3159 C CA . HIS A 1 389 ? 5.098 1.55 2.451 1 98.38 389 HIS A CA 1
ATOM 3160 C C . HIS A 1 389 ? 6.082 0.389 2.523 1 98.38 389 HIS A C 1
ATOM 3162 O O . HIS A 1 389 ? 6.914 0.218 1.628 1 98.38 389 HIS A O 1
ATOM 3168 N N . TYR A 1 390 ? 5.973 -0.473 3.549 1 98 390 TYR A N 1
ATOM 3169 C CA . TYR A 1 390 ? 7.012 -1.478 3.748 1 98 390 TYR A CA 1
ATOM 3170 C C . TYR A 1 390 ? 6.402 -2.838 4.066 1 98 390 TYR A C 1
ATOM 3172 O O . TYR A 1 390 ? 6.75 -3.459 5.074 1 98 390 TYR A O 1
ATOM 3180 N N . PRO A 1 391 ? 5.523 -3.373 3.203 1 96.5 391 PRO A N 1
ATOM 3181 C CA . PRO A 1 391 ? 5.039 -4.734 3.449 1 96.5 391 PRO A CA 1
ATOM 3182 C C . PRO A 1 391 ? 6.164 -5.762 3.508 1 96.5 391 PRO A C 1
ATOM 3184 O O . PRO A 1 391 ? 5.988 -6.844 4.066 1 96.5 391 PRO A O 1
ATOM 3187 N N . ASP A 1 392 ? 7.309 -5.484 2.973 1 96.62 392 ASP A N 1
ATOM 3188 C CA . ASP A 1 392 ? 8.492 -6.34 2.918 1 96.62 392 ASP A CA 1
ATOM 3189 C C . ASP A 1 392 ? 9.445 -6.027 4.066 1 96.62 392 ASP A C 1
ATOM 3191 O O . ASP A 1 392 ? 10.578 -6.516 4.09 1 96.62 392 ASP A O 1
ATOM 3195 N N . GLY A 1 393 ? 9.008 -5.258 5.043 1 96.62 393 GLY A N 1
ATOM 3196 C CA . GLY A 1 393 ? 9.867 -4.812 6.133 1 96.62 393 GLY A CA 1
ATOM 3197 C C . GLY A 1 393 ? 10.734 -3.625 5.762 1 96.62 393 GLY A C 1
ATOM 3198 O O . GLY A 1 393 ? 10.648 -3.113 4.645 1 96.62 393 GLY A O 1
ATOM 3199 N N . PHE A 1 394 ? 11.461 -3.172 6.727 1 97.88 394 PHE A N 1
ATOM 3200 C CA . PHE A 1 394 ? 12.344 -2.051 6.441 1 97.88 394 PHE A CA 1
ATOM 3201 C C . PHE A 1 394 ? 13.625 -2.152 7.266 1 97.88 394 PHE A C 1
ATOM 3203 O O . PHE A 1 394 ? 13.672 -2.873 8.266 1 97.88 394 PHE A O 1
ATOM 3210 N N . SER A 1 395 ? 14.625 -1.521 6.777 1 97.5 395 SER A N 1
ATOM 3211 C CA . SER A 1 395 ? 15.914 -1.384 7.445 1 97.5 395 SER A CA 1
ATOM 3212 C C . SER A 1 395 ? 16.219 0.075 7.766 1 97.5 395 SER A C 1
ATOM 3214 O O . SER A 1 395 ? 15.945 0.964 6.957 1 97.5 395 SER A O 1
ATOM 3216 N N . VAL A 1 396 ? 16.703 0.287 8.93 1 98.06 396 VAL A N 1
ATOM 3217 C CA . VAL A 1 396 ? 17.125 1.608 9.375 1 98.06 396 VAL A CA 1
ATOM 3218 C C . VAL A 1 396 ? 18.656 1.664 9.422 1 98.06 396 VAL A C 1
ATOM 3220 O O . VAL A 1 396 ? 19.297 0.866 10.117 1 98.06 396 VAL A O 1
ATOM 3223 N N . HIS A 1 397 ? 19.156 2.547 8.664 1 97.38 397 HIS A N 1
ATOM 3224 C CA . HIS A 1 397 ? 20.594 2.814 8.68 1 97.38 397 HIS A CA 1
ATOM 3225 C C . HIS A 1 397 ? 20.906 4.148 9.352 1 97.38 397 HIS A C 1
ATOM 3227 O O . HIS A 1 397 ? 20.359 5.184 8.969 1 97.38 397 HIS A O 1
ATOM 3233 N N . ILE A 1 398 ? 21.688 4.137 10.32 1 97.06 398 ILE A N 1
ATOM 3234 C CA . ILE A 1 398 ? 22.203 5.355 10.938 1 97.06 398 ILE A CA 1
ATOM 3235 C C . ILE A 1 398 ? 23.719 5.41 10.781 1 97.06 398 ILE A C 1
ATOM 3237 O O . ILE A 1 398 ? 24.438 4.676 11.461 1 97.06 398 ILE A O 1
ATOM 3241 N N . GLY A 1 399 ? 24.094 6.293 9.906 1 91.94 399 GLY A N 1
ATOM 3242 C CA . GLY A 1 399 ? 25.484 6.227 9.523 1 91.94 399 GLY A CA 1
ATOM 3243 C C . GLY A 1 399 ? 25.891 4.871 8.977 1 91.94 399 GLY A C 1
ATOM 3244 O O . GLY A 1 399 ? 25.125 4.23 8.25 1 91.94 399 GLY A O 1
ATOM 3245 N N . GLU A 1 400 ? 27.109 4.551 9.211 1 87.75 400 GLU A N 1
ATOM 3246 C CA . GLU A 1 400 ? 27.625 3.252 8.781 1 87.75 400 GLU A CA 1
ATOM 3247 C C . GLU A 1 400 ? 27.688 2.275 9.953 1 87.75 400 GLU A C 1
ATOM 3249 O O . GLU A 1 400 ? 27.969 1.09 9.758 1 87.75 400 GLU A O 1
ATOM 3254 N N . GLU A 1 401 ? 27.266 2.705 11.047 1 88.88 401 GLU A N 1
ATOM 3255 C CA . GLU A 1 401 ? 27.594 1.948 12.258 1 88.88 401 GLU A CA 1
ATOM 3256 C C . GLU A 1 401 ? 26.391 1.157 12.758 1 88.88 401 GLU A C 1
ATOM 3258 O O . GLU A 1 401 ? 26.547 0.155 13.453 1 88.88 401 GLU A O 1
ATOM 3263 N N . ILE A 1 402 ? 25.219 1.648 12.43 1 95.12 402 ILE A N 1
ATOM 3264 C CA . ILE A 1 402 ? 24.047 0.998 12.992 1 95.12 402 ILE A CA 1
ATOM 3265 C C . ILE A 1 402 ? 23.109 0.574 11.867 1 95.12 402 ILE A C 1
ATOM 3267 O O . ILE A 1 402 ? 22.797 1.365 10.969 1 95.12 402 ILE A O 1
ATOM 3271 N N . ILE A 1 403 ? 22.719 -0.637 11.844 1 96.38 403 ILE A N 1
ATOM 3272 C CA . ILE A 1 403 ? 21.656 -1.155 10.984 1 96.38 403 ILE A CA 1
ATOM 3273 C C . ILE A 1 403 ? 20.641 -1.916 11.82 1 96.38 403 ILE A C 1
ATOM 3275 O O . ILE A 1 403 ? 20.984 -2.871 12.516 1 96.38 403 ILE A O 1
ATOM 3279 N N . LEU A 1 404 ? 19.438 -1.475 11.844 1 96.75 404 LEU A N 1
ATOM 3280 C CA . LEU A 1 404 ? 18.312 -2.127 12.484 1 96.75 404 LEU A CA 1
ATOM 3281 C C . LEU A 1 404 ? 17.312 -2.633 11.438 1 96.75 404 LEU A C 1
ATOM 3283 O O . LEU A 1 404 ? 17.172 -2.033 10.367 1 96.75 404 LEU A O 1
ATOM 3287 N N . VAL A 1 405 ? 16.609 -3.73 11.773 1 96.31 405 VAL A N 1
ATOM 3288 C CA . VAL A 1 405 ? 15.703 -4.328 10.789 1 96.31 405 VAL A CA 1
ATOM 3289 C C . VAL A 1 405 ? 14.367 -4.648 11.453 1 96.31 405 VAL A C 1
ATOM 3291 O O . VAL A 1 405 ? 14.328 -5.184 12.562 1 96.31 405 VAL A O 1
ATOM 3294 N N . TYR A 1 406 ? 13.344 -4.211 10.836 1 96.81 406 TYR A N 1
ATOM 3295 C CA . TYR A 1 406 ? 12 -4.684 11.156 1 96.81 406 TYR A CA 1
ATOM 3296 C C . TYR A 1 406 ? 11.516 -5.703 10.133 1 96.81 406 TYR A C 1
ATOM 3298 O O . TYR A 1 406 ? 11.273 -5.359 8.977 1 96.81 406 TYR A O 1
ATOM 3306 N N . ASN A 1 407 ? 11.375 -6.93 10.531 1 94.44 407 ASN A N 1
ATOM 3307 C CA . ASN A 1 407 ? 10.891 -8.031 9.703 1 94.44 407 ASN A CA 1
ATOM 3308 C C . ASN A 1 407 ? 9.477 -8.438 10.094 1 94.44 407 ASN A C 1
ATOM 3310 O O . ASN A 1 407 ? 9.266 -9.023 11.156 1 94.44 407 ASN A O 1
ATOM 3314 N N . PRO A 1 408 ? 8.508 -8.148 9.227 1 90.69 408 PRO A N 1
ATOM 3315 C CA . PRO A 1 408 ? 7.117 -8.445 9.594 1 90.69 408 PRO A CA 1
ATOM 3316 C C . PRO A 1 408 ? 6.852 -9.945 9.742 1 90.69 408 PRO A C 1
ATOM 3318 O O . PRO A 1 408 ? 5.84 -10.336 10.32 1 90.69 408 PRO A O 1
ATOM 3321 N N . ILE A 1 409 ? 7.691 -10.773 9.289 1 89.44 409 ILE A N 1
ATOM 3322 C CA . ILE A 1 409 ? 7.531 -12.227 9.344 1 89.44 409 ILE A CA 1
ATOM 3323 C C . ILE A 1 409 ? 7.973 -12.742 10.711 1 89.44 409 ILE A C 1
ATOM 3325 O O . ILE A 1 409 ? 7.469 -13.758 11.188 1 89.44 409 ILE A O 1
ATOM 3329 N N . HIS A 1 410 ? 8.938 -12.133 11.391 1 85.62 410 HIS A N 1
ATOM 3330 C CA . HIS A 1 410 ? 9.508 -12.602 12.656 1 85.62 410 HIS A CA 1
ATOM 3331 C C . HIS A 1 410 ? 8.703 -12.07 13.844 1 85.62 410 HIS A C 1
ATOM 3333 O O . HIS A 1 410 ? 8.75 -12.656 14.93 1 85.62 410 HIS A O 1
ATOM 3339 N N . ASN A 1 411 ? 7.883 -11.172 13.773 1 77.69 411 ASN A N 1
ATOM 3340 C CA . ASN A 1 411 ? 7.133 -10.555 14.859 1 77.69 411 ASN A CA 1
ATOM 3341 C C . ASN A 1 411 ? 8.031 -10.258 16.062 1 77.69 411 ASN A C 1
ATOM 3343 O O . ASN A 1 411 ? 7.684 -10.586 17.188 1 77.69 411 ASN A O 1
ATOM 3347 N N . ALA A 1 412 ? 9.25 -9.789 15.914 1 84.19 412 ALA A N 1
ATOM 3348 C CA . ALA A 1 412 ? 10.234 -9.523 16.969 1 84.19 412 ALA A CA 1
ATOM 3349 C C . ALA A 1 412 ? 10.531 -8.039 17.078 1 84.19 412 ALA A C 1
ATOM 3351 O O . ALA A 1 412 ? 11.539 -7.641 17.672 1 84.19 412 ALA A O 1
ATOM 3352 N N . GLY A 1 413 ? 9.68 -7.27 16.562 1 88.88 413 GLY A N 1
ATOM 3353 C CA . GLY A 1 413 ? 10 -5.852 16.578 1 88.88 413 GLY A CA 1
ATOM 3354 C C . GLY A 1 413 ? 11.258 -5.516 15.789 1 88.88 413 GLY A C 1
ATOM 3355 O O . GLY A 1 413 ? 11.492 -6.086 14.719 1 88.88 413 GLY A O 1
ATOM 3356 N N . LEU A 1 414 ? 12.047 -4.512 16.266 1 93.44 414 LEU A N 1
ATOM 3357 C CA . LEU A 1 414 ? 13.281 -4.117 15.602 1 93.44 414 LEU A CA 1
ATOM 3358 C C . LEU A 1 414 ? 14.438 -5.023 16.016 1 93.44 414 LEU A C 1
ATOM 3360 O O . LEU A 1 414 ? 14.695 -5.207 17.203 1 93.44 414 LEU A O 1
ATOM 3364 N N . GLU A 1 415 ? 15.109 -5.586 15.086 1 93.94 415 GLU A N 1
ATOM 3365 C CA . GLU A 1 415 ? 16.281 -6.43 15.32 1 93.94 415 GLU A CA 1
ATOM 3366 C C . GLU A 1 415 ? 17.578 -5.699 14.961 1 93.94 415 GLU A C 1
ATOM 3368 O O . GLU A 1 415 ? 17.625 -4.984 13.961 1 93.94 415 GLU A O 1
ATOM 3373 N N . VAL A 1 416 ? 18.609 -5.898 15.789 1 94.25 416 VAL A N 1
ATOM 3374 C CA . VAL A 1 416 ? 19.922 -5.297 15.5 1 94.25 416 VAL A CA 1
ATOM 3375 C C . VAL A 1 416 ? 20.688 -6.168 14.516 1 94.25 416 VAL A C 1
ATOM 3377 O O . VAL A 1 416 ? 20.984 -7.332 14.812 1 94.25 416 VAL A O 1
ATOM 3380 N N . GLN A 1 417 ? 20.984 -5.68 13.398 1 93.75 417 GLN A N 1
ATOM 3381 C CA . GLN A 1 417 ? 21.781 -6.391 12.414 1 93.75 417 GLN A CA 1
ATOM 3382 C C . GLN A 1 417 ? 23.25 -5.988 12.523 1 93.75 417 GLN A C 1
ATOM 3384 O O . GLN A 1 417 ? 24.141 -6.824 12.344 1 93.75 417 GLN A O 1
ATOM 3389 N N . LYS A 1 418 ? 23.469 -4.711 12.766 1 93.44 418 LYS A N 1
ATOM 3390 C CA . LYS A 1 418 ? 24.812 -4.156 12.945 1 93.44 418 LYS A CA 1
ATOM 3391 C C . LYS A 1 418 ? 24.797 -3.039 13.984 1 93.44 418 LYS A C 1
ATOM 3393 O O . LYS A 1 418 ? 23.922 -2.178 13.977 1 93.44 418 LYS A O 1
ATOM 3398 N N . ASN A 1 419 ? 25.656 -3.123 14.906 1 94.06 419 ASN A N 1
ATOM 3399 C CA . ASN A 1 419 ? 25.891 -2.057 15.875 1 94.06 419 ASN A CA 1
ATOM 3400 C C . ASN A 1 419 ? 27.359 -1.935 16.219 1 94.06 419 ASN A C 1
ATOM 3402 O O . ASN A 1 419 ? 27.875 -2.678 17.062 1 94.06 419 ASN A O 1
ATOM 3406 N N . GLU A 1 420 ? 28.047 -1.094 15.609 1 91 420 GLU A N 1
ATOM 3407 C CA . GLU A 1 420 ? 29.469 -0.855 15.844 1 91 420 GLU A CA 1
ATOM 3408 C C . GLU A 1 420 ? 29.688 0.447 16.609 1 91 420 GLU A C 1
ATOM 3410 O O . GLU A 1 420 ? 30.75 1.051 16.516 1 91 420 GLU A O 1
ATOM 3415 N N . SER A 1 421 ? 28.609 0.876 17.203 1 86.88 421 SER A N 1
ATOM 3416 C CA . SER A 1 421 ? 28.688 2.072 18.031 1 86.88 421 SER A CA 1
ATOM 3417 C C . SER A 1 421 ? 28.547 1.725 19.516 1 86.88 421 SER A C 1
ATOM 3419 O O . SER A 1 421 ? 28.422 0.551 19.875 1 86.88 421 SER A O 1
ATOM 3421 N N . SER A 1 422 ? 28.703 2.689 20.328 1 85.75 422 SER A N 1
ATOM 3422 C CA . SER A 1 422 ? 28.531 2.494 21.766 1 85.75 422 SER A CA 1
ATOM 3423 C C . SER A 1 422 ? 27.078 2.631 22.172 1 85.75 422 SER A C 1
ATOM 3425 O O . SER A 1 422 ? 26.75 2.541 23.359 1 85.75 422 SER A O 1
ATOM 3427 N N . SER A 1 423 ? 26.25 2.729 21.141 1 87.94 423 SER A N 1
ATOM 3428 C CA . SER A 1 423 ? 24.844 2.93 21.438 1 87.94 423 SER A CA 1
ATOM 3429 C C . SER A 1 423 ? 24.188 1.64 21.922 1 87.94 423 SER A C 1
ATOM 3431 O O . SER A 1 423 ? 24.578 0.545 21.516 1 87.94 423 SER A O 1
ATOM 3433 N N . ASP A 1 424 ? 23.234 1.774 22.797 1 91.81 424 ASP A N 1
ATOM 3434 C CA . ASP A 1 424 ? 22.453 0.645 23.281 1 91.81 424 ASP A CA 1
ATOM 3435 C C . ASP A 1 424 ? 21.297 0.323 22.344 1 91.81 424 ASP A C 1
ATOM 3437 O O . ASP A 1 424 ? 20.641 1.229 21.812 1 91.81 424 ASP A O 1
ATOM 3441 N N . ALA A 1 425 ? 21.031 -0.898 22.188 1 90.5 425 ALA A N 1
ATOM 3442 C CA . ALA A 1 425 ? 19.938 -1.333 21.312 1 90.5 425 ALA A CA 1
ATOM 3443 C C . ALA A 1 425 ? 18.594 -0.828 21.828 1 90.5 425 ALA A C 1
ATOM 3445 O O . ALA A 1 425 ? 17.672 -0.6 21.047 1 90.5 425 ALA A O 1
ATOM 3446 N N . SER A 1 426 ? 18.547 -0.606 23.094 1 94.31 426 SER A N 1
ATOM 3447 C CA . SER A 1 426 ? 17.297 -0.181 23.719 1 94.31 426 SER A CA 1
ATOM 3448 C C . SER A 1 426 ? 16.969 1.273 23.391 1 94.31 426 SER A C 1
ATOM 3450 O O . SER A 1 426 ? 15.867 1.747 23.641 1 94.31 426 SER A O 1
ATOM 3452 N N . ASP A 1 427 ? 17.922 1.965 22.75 1 96.75 427 ASP A N 1
ATOM 3453 C CA . ASP A 1 427 ? 17.719 3.357 22.375 1 96.75 427 ASP A CA 1
ATOM 3454 C C . ASP A 1 427 ? 16.797 3.461 21.156 1 96.75 427 ASP A C 1
ATOM 3456 O O . ASP A 1 427 ? 16.328 4.547 20.812 1 96.75 427 ASP A O 1
ATOM 3460 N N . TYR A 1 428 ? 16.531 2.361 20.516 1 97.19 428 TYR A N 1
ATOM 3461 C CA . TYR A 1 428 ? 15.727 2.338 19.297 1 97.19 428 TYR A CA 1
ATOM 3462 C C . TYR A 1 428 ? 14.453 1.521 19.516 1 97.19 428 TYR A C 1
ATOM 3464 O O . TYR A 1 428 ? 14.516 0.307 19.719 1 97.19 428 TYR A O 1
ATOM 3472 N N . ILE A 1 429 ? 13.375 2.203 19.438 1 97.19 429 ILE A N 1
ATOM 3473 C CA . ILE A 1 429 ? 12.109 1.563 19.781 1 97.19 429 ILE A CA 1
ATOM 3474 C C . ILE A 1 429 ? 11.156 1.661 18.578 1 97.19 429 ILE A C 1
ATOM 3476 O O . ILE A 1 429 ? 10.938 2.748 18.047 1 97.19 429 ILE A O 1
ATOM 3480 N N . TRP A 1 430 ? 10.609 0.518 18.156 1 96.81 430 TRP A N 1
ATOM 3481 C CA . TRP A 1 430 ? 9.586 0.47 17.109 1 96.81 430 TRP A CA 1
ATOM 3482 C C . TRP A 1 430 ? 8.188 0.449 17.734 1 96.81 430 TRP A C 1
ATOM 3484 O O . TRP A 1 430 ? 7.867 -0.442 18.516 1 96.81 430 TRP A O 1
ATOM 3494 N N . ASP A 1 431 ? 7.434 1.475 17.438 1 95.69 431 ASP A N 1
ATOM 3495 C CA . ASP A 1 431 ? 6.031 1.552 17.844 1 95.69 431 ASP A CA 1
ATOM 3496 C C . ASP A 1 431 ? 5.109 1.145 16.688 1 95.69 431 ASP A C 1
ATOM 3498 O O . ASP A 1 431 ? 4.719 1.982 15.883 1 95.69 431 ASP A O 1
ATOM 3502 N N . GLU A 1 432 ? 4.707 -0.089 16.656 1 92.81 432 GLU A N 1
ATOM 3503 C CA . GLU A 1 432 ? 3.904 -0.642 15.57 1 92.81 432 GLU A CA 1
ATOM 3504 C C . GLU A 1 432 ? 2.518 -0.005 15.523 1 92.81 432 GLU A C 1
ATOM 3506 O O . GLU A 1 432 ? 1.963 0.215 14.445 1 92.81 432 GLU A O 1
ATOM 3511 N N . VAL A 1 433 ? 1.979 0.285 16.641 1 92.75 433 VAL A N 1
ATOM 3512 C CA . VAL A 1 433 ? 0.625 0.823 16.734 1 92.75 433 VAL A CA 1
ATOM 3513 C C . VAL A 1 433 ? 0.581 2.209 16.094 1 92.75 433 VAL A C 1
ATOM 3515 O O . VAL A 1 433 ? -0.307 2.498 15.281 1 92.75 433 VAL A O 1
ATOM 3518 N N . ARG A 1 434 ? 1.535 3.014 16.344 1 96.19 434 ARG A N 1
ATOM 3519 C CA . ARG A 1 434 ? 1.538 4.387 15.852 1 96.19 434 ARG A CA 1
ATOM 3520 C C . ARG A 1 434 ? 2.381 4.508 14.586 1 96.19 434 ARG A C 1
ATOM 3522 O O . ARG A 1 434 ? 2.41 5.566 13.953 1 96.19 434 ARG A O 1
ATOM 3529 N N . GLN A 1 435 ? 3.113 3.371 14.203 1 97.06 435 GLN A N 1
ATOM 3530 C CA . GLN A 1 435 ? 3.934 3.322 13 1 97.06 435 GLN A CA 1
ATOM 3531 C C . GLN A 1 435 ? 5.105 4.293 13.094 1 97.06 435 GLN A C 1
ATOM 3533 O O . GLN A 1 435 ? 5.414 4.996 12.125 1 97.06 435 GLN A O 1
ATOM 3538 N N . GLN A 1 436 ? 5.75 4.348 14.266 1 98.25 436 GLN A N 1
ATOM 3539 C CA . GLN A 1 436 ? 6.805 5.324 14.523 1 98.25 436 GLN A CA 1
ATOM 3540 C C . GLN A 1 436 ? 8.078 4.637 15.023 1 98.25 436 GLN A C 1
ATOM 3542 O O . GLN A 1 436 ? 8.016 3.582 15.656 1 98.25 436 GLN A O 1
ATOM 3547 N N . LEU A 1 437 ? 9.18 5.223 14.695 1 98.69 437 LEU A N 1
ATOM 3548 C CA . LEU A 1 437 ? 10.492 4.887 15.242 1 98.69 437 LEU A CA 1
ATOM 3549 C C . LEU A 1 437 ? 10.938 5.945 16.25 1 98.69 437 LEU A C 1
ATOM 3551 O O . LEU A 1 437 ? 11.023 7.129 15.914 1 98.69 437 LEU A O 1
ATOM 3555 N N . LEU A 1 438 ? 11.188 5.547 17.484 1 98.5 438 LEU A N 1
ATOM 3556 C CA . LEU A 1 438 ? 11.719 6.43 18.516 1 98.5 438 LEU A CA 1
ATOM 3557 C C . LEU A 1 438 ? 13.211 6.199 18.719 1 98.5 438 LEU A C 1
ATOM 3559 O O . LEU A 1 438 ? 13.656 5.051 18.797 1 98.5 438 LEU A O 1
ATOM 3563 N N . ILE A 1 439 ? 13.898 7.215 18.703 1 98.31 439 ILE A N 1
ATOM 3564 C CA . ILE A 1 439 ? 15.32 7.176 19.016 1 98.31 439 ILE A CA 1
ATOM 3565 C C . ILE A 1 439 ? 15.594 7.953 20.297 1 98.31 439 ILE A C 1
ATOM 3567 O O . ILE A 1 439 ? 15.562 9.188 20.312 1 98.31 439 ILE A O 1
ATOM 3571 N N . LEU A 1 440 ? 15.875 7.238 21.344 1 98.25 440 LEU A N 1
ATOM 3572 C CA . LEU A 1 440 ? 16.062 7.852 22.641 1 98.25 440 LEU A CA 1
ATOM 3573 C C . LEU A 1 440 ? 17.344 8.68 22.672 1 98.25 440 LEU A C 1
ATOM 3575 O O . LEU A 1 440 ? 17.375 9.773 23.234 1 98.25 440 LEU A O 1
ATOM 3579 N N . GLN A 1 441 ? 18.406 8.078 22.094 1 97.06 441 GLN A N 1
ATOM 3580 C CA . GLN A 1 441 ? 19.688 8.75 21.922 1 97.06 441 GLN A CA 1
ATOM 3581 C C . GLN A 1 441 ? 20.312 8.406 20.562 1 97.06 441 GLN A C 1
ATOM 3583 O O . GLN A 1 441 ? 20.344 7.234 20.188 1 97.06 441 GLN A O 1
ATOM 3588 N N . TRP A 1 442 ? 20.719 9.492 19.922 1 96.94 442 TRP A N 1
ATOM 3589 C CA . TRP A 1 442 ? 21.516 9.242 18.719 1 96.94 442 TRP A CA 1
ATOM 3590 C C . TRP A 1 442 ? 22.828 8.555 19.062 1 96.94 442 TRP A C 1
ATOM 3592 O O . TRP A 1 442 ? 23.359 8.742 20.156 1 96.94 442 TRP A O 1
ATOM 3602 N N . PRO A 1 443 ? 23.391 7.754 18.156 1 95.75 443 PRO A N 1
ATOM 3603 C CA . PRO A 1 443 ? 24.609 7.012 18.484 1 95.75 443 PRO A CA 1
ATOM 3604 C C . PRO A 1 443 ? 25.812 7.922 18.672 1 95.75 443 PRO A C 1
ATOM 3606 O O . PRO A 1 443 ? 26.766 7.555 19.359 1 95.75 443 PRO A O 1
ATOM 3609 N N . LYS A 1 444 ? 25.797 9 17.953 1 94.81 444 LYS A N 1
ATOM 3610 C CA . LYS A 1 444 ? 26.797 10.047 18.125 1 94.81 444 LYS A CA 1
ATOM 3611 C C . LYS A 1 444 ? 26.141 11.391 18.422 1 94.81 444 LYS A C 1
ATOM 3613 O O . LYS A 1 444 ? 25.094 11.719 17.875 1 94.81 444 LYS A O 1
ATOM 3618 N N . ASP A 1 445 ? 26.781 12.086 19.328 1 95.69 445 ASP A N 1
ATOM 3619 C CA . ASP A 1 445 ? 26.25 13.367 19.766 1 95.69 445 ASP A CA 1
ATOM 3620 C C . ASP A 1 445 ? 27.031 14.531 19.172 1 95.69 445 ASP A C 1
ATOM 3622 O O . ASP A 1 445 ? 28.25 14.438 18.984 1 95.69 445 ASP A O 1
ATOM 3626 N N . ASN A 1 446 ? 26.266 15.609 18.859 1 97.69 446 ASN A N 1
ATOM 3627 C CA . ASN A 1 446 ? 26.844 16.828 18.297 1 97.69 446 ASN A CA 1
ATOM 3628 C C . ASN A 1 446 ? 27.656 16.547 17.047 1 97.69 446 ASN A C 1
ATOM 3630 O O . ASN A 1 446 ? 28.812 16.938 16.938 1 97.69 446 ASN A O 1
ATOM 3634 N N . THR A 1 447 ? 27.047 15.742 16.234 1 96.06 447 THR A N 1
ATOM 3635 C CA . THR A 1 447 ? 27.688 15.32 15 1 96.06 447 THR A CA 1
ATOM 3636 C C . THR A 1 447 ? 26.672 15.25 13.867 1 96.06 447 THR A C 1
ATOM 3638 O O . THR A 1 447 ? 25.469 15.078 14.109 1 96.06 447 THR A O 1
ATOM 3641 N N . ASP A 1 448 ? 27.156 15.492 12.625 1 97.62 448 ASP A N 1
ATOM 3642 C CA . ASP A 1 448 ? 26.328 15.273 11.445 1 97.62 448 ASP A CA 1
ATOM 3643 C C . ASP A 1 448 ? 26.078 13.781 11.227 1 97.62 448 ASP A C 1
ATOM 3645 O O . ASP A 1 448 ? 27 12.977 11.281 1 97.62 448 ASP A O 1
ATOM 3649 N N . LEU A 1 449 ? 24.797 13.43 11.086 1 97 449 LEU A N 1
ATOM 3650 C CA . LEU A 1 449 ? 24.375 12.047 10.898 1 97 449 LEU A CA 1
ATOM 3651 C C . LEU A 1 449 ? 23.391 11.938 9.727 1 97 449 LEU A C 1
ATOM 3653 O O . LEU A 1 449 ? 22.672 12.891 9.422 1 97 449 LEU A O 1
ATOM 3657 N N . GLN A 1 450 ? 23.438 10.844 9.062 1 98.44 450 GLN A N 1
ATOM 3658 C CA . GLN A 1 450 ? 22.406 10.484 8.094 1 98.44 450 GLN A CA 1
ATOM 3659 C C . GLN A 1 450 ? 21.625 9.25 8.555 1 98.44 450 GLN A C 1
ATOM 3661 O O . GLN A 1 450 ? 22.219 8.258 8.977 1 98.44 450 GLN A O 1
ATOM 3666 N N . LEU A 1 451 ? 20.406 9.336 8.602 1 98.5 451 LEU A N 1
ATOM 3667 C CA . LEU A 1 451 ? 19.516 8.203 8.812 1 98.5 451 LEU A CA 1
ATOM 3668 C C . LEU A 1 451 ? 18.766 7.852 7.535 1 98.5 451 LEU A C 1
ATOM 3670 O O . LEU A 1 451 ? 18.219 8.734 6.867 1 98.5 451 LEU A O 1
ATOM 3674 N N . ARG A 1 452 ? 18.766 6.605 7.156 1 98.44 452 ARG A N 1
ATOM 3675 C CA . ARG A 1 452 ? 18.016 6.117 6.008 1 98.44 452 ARG A CA 1
ATOM 3676 C C . ARG A 1 452 ? 17.094 4.973 6.41 1 98.44 452 ARG A C 1
ATOM 3678 O O . ARG A 1 452 ? 17.484 4.09 7.172 1 98.44 452 ARG A O 1
ATOM 3685 N N . ILE A 1 453 ? 15.891 5.043 6.051 1 98.56 453 ILE A N 1
ATOM 3686 C CA . ILE A 1 453 ? 14.945 3.932 6.145 1 98.56 453 ILE A CA 1
ATOM 3687 C C . ILE A 1 453 ? 14.648 3.385 4.75 1 98.56 453 ILE A C 1
ATOM 3689 O O . ILE A 1 453 ? 14.18 4.117 3.877 1 98.56 453 ILE A O 1
ATOM 3693 N N . GLU A 1 454 ? 14.922 2.162 4.492 1 97.69 454 GLU A N 1
ATOM 3694 C CA . GLU A 1 454 ? 14.773 1.542 3.18 1 97.69 454 GLU A CA 1
ATOM 3695 C C . GLU A 1 454 ? 13.984 0.236 3.273 1 97.69 454 GLU A C 1
ATOM 3697 O O . GLU A 1 454 ? 13.945 -0.395 4.332 1 97.69 454 GLU A O 1
ATOM 3702 N N . PRO A 1 455 ? 13.352 -0.138 2.174 1 97.94 455 PRO A N 1
ATOM 3703 C CA . PRO A 1 455 ? 12.594 -1.393 2.205 1 97.94 455 PRO A CA 1
ATOM 3704 C C . PRO A 1 455 ? 13.5 -2.623 2.244 1 97.94 455 PRO A C 1
ATOM 3706 O O . PRO A 1 455 ? 14.641 -2.57 1.783 1 97.94 455 PRO A O 1
ATOM 3709 N N . GLY A 1 456 ? 12.906 -3.738 2.736 1 95.69 456 GLY A N 1
ATOM 3710 C CA . GLY A 1 456 ? 13.609 -5.012 2.754 1 95.69 456 GLY A CA 1
ATOM 3711 C C . GLY A 1 456 ? 14.336 -5.273 4.059 1 95.69 456 GLY A C 1
ATOM 3712 O O . GLY A 1 456 ? 14.461 -4.379 4.898 1 95.69 456 GLY A O 1
ATOM 3713 N N . VAL A 1 457 ? 14.75 -6.492 4.445 1 91.56 457 VAL A N 1
ATOM 3714 C CA . VAL A 1 457 ? 15.359 -6.883 5.711 1 91.56 457 VAL A CA 1
ATOM 3715 C C . VAL A 1 457 ? 16.75 -7.473 5.461 1 91.56 457 VAL A C 1
ATOM 3717 O O . VAL A 1 457 ? 17.453 -7.832 6.402 1 91.56 457 VAL A O 1
ATOM 3720 N N . SER A 1 458 ? 17.5 -7.035 4.633 1 68.94 458 SER A N 1
ATOM 3721 C CA . SER A 1 458 ? 18.844 -7.438 4.203 1 68.94 458 SER A CA 1
ATOM 3722 C C . SER A 1 458 ? 19.188 -8.836 4.707 1 68.94 458 SER A C 1
ATOM 3724 O O . SER A 1 458 ? 18.859 -9.188 5.844 1 68.94 458 SER A O 1
ATOM 3726 N N . ARG A 1 459 ? 19.344 -9.867 3.918 1 57.53 459 ARG A N 1
ATOM 3727 C CA . ARG A 1 459 ? 20.125 -11.031 4.332 1 57.53 459 ARG A CA 1
ATOM 3728 C C . ARG A 1 459 ? 21.609 -10.828 4.066 1 57.53 459 ARG A C 1
ATOM 3730 O O . ARG A 1 459 ? 21.984 -10.086 3.16 1 57.53 459 ARG A O 1
ATOM 3737 N N . MET B 1 1 ? -61.375 6.871 -23.844 1 23.94 1 MET B N 1
ATOM 3738 C CA . MET B 1 1 ? -61 5.469 -24 1 23.94 1 MET B CA 1
ATOM 3739 C C . MET B 1 1 ? -59.469 5.328 -24.172 1 23.94 1 MET B C 1
ATOM 3741 O O . MET B 1 1 ? -58.969 4.215 -24.297 1 23.94 1 MET B O 1
ATOM 3745 N N . LYS B 1 2 ? -58.812 6.363 -24.781 1 26.38 2 LYS B N 1
ATOM 3746 C CA . LYS B 1 2 ? -57.594 5.898 -25.422 1 26.38 2 LYS B CA 1
ATOM 3747 C C . LYS B 1 2 ? -56.688 5.18 -24.438 1 26.38 2 LYS B C 1
ATOM 3749 O O . LYS B 1 2 ? -56.812 5.363 -23.219 1 26.38 2 LYS B O 1
ATOM 3754 N N . THR B 1 3 ? -55.375 4.766 -25 1 29.45 3 THR B N 1
ATOM 3755 C CA . THR B 1 3 ? -54.281 3.803 -25.109 1 29.45 3 THR B CA 1
ATOM 3756 C C . THR B 1 3 ? -53.281 4.016 -23.984 1 29.45 3 THR B C 1
ATOM 3758 O O . THR B 1 3 ? -52.688 5.094 -23.875 1 29.45 3 THR B O 1
ATOM 3761 N N . TRP B 1 4 ? -53.406 3.348 -22.906 1 31.86 4 TRP B N 1
ATOM 3762 C CA . TRP B 1 4 ? -52.562 3.047 -21.766 1 31.86 4 TRP B CA 1
ATOM 3763 C C . TRP B 1 4 ? -51.188 2.551 -22.234 1 31.86 4 TRP B C 1
ATOM 3765 O O . TRP B 1 4 ? -51.062 1.427 -22.719 1 31.86 4 TRP B O 1
ATOM 3775 N N . ILE B 1 5 ? -50.469 3.275 -23.062 1 32.59 5 ILE B N 1
ATOM 3776 C CA . ILE B 1 5 ? -49.188 2.768 -23.547 1 32.59 5 ILE B CA 1
ATOM 3777 C C . ILE B 1 5 ? -48.312 2.342 -22.375 1 32.59 5 ILE B C 1
ATOM 3779 O O . ILE B 1 5 ? -48 3.154 -21.5 1 32.59 5 ILE B O 1
ATOM 3783 N N . ILE B 1 6 ? -48.375 1.096 -22 1 31 6 ILE B N 1
ATOM 3784 C CA . ILE B 1 6 ? -47.625 0.316 -21.016 1 31 6 ILE B CA 1
ATOM 3785 C C . ILE B 1 6 ? -46.125 0.445 -21.281 1 31 6 ILE B C 1
ATOM 3787 O O . ILE B 1 6 ? -45.656 0.066 -22.359 1 31 6 ILE B O 1
ATOM 3791 N N . ALA B 1 7 ? -45.469 1.48 -20.812 1 34.12 7 ALA B N 1
ATOM 3792 C CA . ALA B 1 7 ? -44 1.633 -20.859 1 34.12 7 ALA B CA 1
ATOM 3793 C C . ALA B 1 7 ? -43.312 0.384 -20.328 1 34.12 7 ALA B C 1
ATOM 3795 O O . ALA B 1 7 ? -43.375 0.09 -19.125 1 34.12 7 ALA B O 1
ATOM 3796 N N . ALA B 1 8 ? -43.219 -0.753 -21.078 1 31.8 8 ALA B N 1
ATOM 3797 C CA . ALA B 1 8 ? -42.469 -1.957 -20.781 1 31.8 8 ALA B CA 1
ATOM 3798 C C . ALA B 1 8 ? -41 -1.62 -20.516 1 31.8 8 ALA B C 1
ATOM 3800 O O . ALA B 1 8 ? -40.281 -1.182 -21.422 1 31.8 8 ALA B O 1
ATOM 3801 N N . VAL B 1 9 ? -40.688 -1.062 -19.422 1 33.75 9 VAL B N 1
ATOM 3802 C CA . VAL B 1 9 ? -39.312 -0.912 -18.969 1 33.75 9 VAL B CA 1
ATOM 3803 C C . VAL B 1 9 ? -38.562 -2.244 -19.094 1 33.75 9 VAL B C 1
ATOM 3805 O O . VAL B 1 9 ? -38.938 -3.23 -18.453 1 33.75 9 VAL B O 1
ATOM 3808 N N . ILE B 1 10 ? -38.031 -2.582 -20.266 1 32.28 10 ILE B N 1
ATOM 3809 C CA . ILE B 1 10 ? -37.125 -3.691 -20.516 1 32.28 10 ILE B CA 1
ATOM 3810 C C . ILE B 1 10 ? -35.969 -3.672 -19.5 1 32.28 10 ILE B C 1
ATOM 3812 O O . ILE B 1 10 ? -35.188 -2.725 -19.453 1 32.28 10 ILE B O 1
ATOM 3816 N N . LEU B 1 11 ? -36.219 -4.137 -18.312 1 32.81 11 LEU B N 1
ATOM 3817 C CA . LEU B 1 11 ? -35.156 -4.559 -17.406 1 32.81 11 LEU B CA 1
ATOM 3818 C C . LEU B 1 11 ? -34.125 -5.418 -18.141 1 32.81 11 LEU B C 1
ATOM 3820 O O . LEU B 1 11 ? -34.406 -6.559 -18.516 1 32.81 11 LEU B O 1
ATOM 3824 N N . LEU B 1 12 ? -33.406 -4.82 -19.078 1 32.31 12 LEU B N 1
ATOM 3825 C CA . LEU B 1 12 ? -32.25 -5.547 -19.578 1 32.31 12 LEU B CA 1
ATOM 3826 C C . LEU B 1 12 ? -31.453 -6.152 -18.422 1 32.31 12 LEU B C 1
ATOM 3828 O O . LEU B 1 12 ? -30.875 -5.426 -17.609 1 32.31 12 LEU B O 1
ATOM 3832 N N . LEU B 1 13 ? -31.922 -7.242 -17.891 1 33.22 13 LEU B N 1
ATOM 3833 C CA . LEU B 1 13 ? -31.094 -8.117 -17.078 1 33.22 13 LEU B CA 1
ATOM 3834 C C . LEU B 1 13 ? -29.719 -8.328 -17.719 1 33.22 13 LEU B C 1
ATOM 3836 O O . LEU B 1 13 ? -29.625 -8.844 -18.828 1 33.22 13 LEU B O 1
ATOM 3840 N N . ASN B 1 14 ? -28.875 -7.352 -17.625 1 33.47 14 ASN B N 1
ATOM 3841 C CA . ASN B 1 14 ? -27.469 -7.68 -17.906 1 33.47 14 ASN B CA 1
ATOM 3842 C C . ASN B 1 14 ? -27.109 -9.047 -17.344 1 33.47 14 ASN B C 1
ATOM 3844 O O . ASN B 1 14 ? -26.891 -9.195 -16.141 1 33.47 14 ASN B O 1
ATOM 3848 N N . LEU B 1 15 ? -27.703 -10.039 -17.906 1 33.72 15 LEU B N 1
ATOM 3849 C CA . LEU B 1 15 ? -27.094 -11.344 -17.688 1 33.72 15 LEU B CA 1
ATOM 3850 C C . LEU B 1 15 ? -25.578 -11.281 -17.906 1 33.72 15 LEU B C 1
ATOM 3852 O O . LEU B 1 15 ? -25.125 -11.188 -19.047 1 33.72 15 LEU B O 1
ATOM 3856 N N . GLN B 1 16 ? -24.938 -10.562 -17.125 1 36.16 16 GLN B N 1
ATOM 3857 C CA . GLN B 1 16 ? -23.516 -10.891 -17.141 1 36.16 16 GLN B CA 1
ATOM 3858 C C . GLN B 1 16 ? -23.297 -12.398 -17.25 1 36.16 16 GLN B C 1
ATOM 3860 O O . GLN B 1 16 ? -23.688 -13.148 -16.344 1 36.16 16 GLN B O 1
ATOM 3865 N N . ALA B 1 17 ? -23.391 -12.898 -18.391 1 35.72 17 ALA B N 1
ATOM 3866 C CA . ALA B 1 17 ? -22.906 -14.258 -18.641 1 35.72 17 ALA B CA 1
ATOM 3867 C C . ALA B 1 17 ? -21.656 -14.562 -17.828 1 35.72 17 ALA B C 1
ATOM 3869 O O . ALA B 1 17 ? -20.578 -14.031 -18.125 1 35.72 17 ALA B O 1
ATOM 3870 N N . TYR B 1 18 ? -21.844 -14.75 -16.562 1 41.72 18 TYR B N 1
ATOM 3871 C CA . TYR B 1 18 ? -20.734 -15.336 -15.805 1 41.72 18 TYR B CA 1
ATOM 3872 C C . TYR B 1 18 ? -20.188 -16.578 -16.516 1 41.72 18 TYR B C 1
ATOM 3874 O O . TYR B 1 18 ? -20.938 -17.5 -16.812 1 41.72 18 TYR B O 1
ATOM 3882 N N . ALA B 1 19 ? -19.25 -16.422 -17.328 1 41.53 19 ALA B N 1
ATOM 3883 C CA . ALA B 1 19 ? -18.531 -17.562 -17.922 1 41.53 19 ALA B CA 1
ATOM 3884 C C . ALA B 1 19 ? -18.375 -18.688 -16.922 1 41.53 19 ALA B C 1
ATOM 3886 O O . ALA B 1 19 ? -17.812 -18.484 -15.836 1 41.53 19 ALA B O 1
ATOM 3887 N N . GLN B 1 20 ? -19.344 -19.562 -16.953 1 45.28 20 GLN B N 1
ATOM 3888 C CA . GLN B 1 20 ? -19.141 -20.812 -16.219 1 45.28 20 GLN B CA 1
ATOM 3889 C C . GLN B 1 20 ? -17.672 -21.25 -16.281 1 45.28 20 GLN B C 1
ATOM 3891 O O . GLN B 1 20 ? -17.078 -21.266 -17.375 1 45.28 20 GLN B O 1
ATOM 3896 N N . LEU B 1 21 ? -16.984 -21.156 -15.141 1 51 21 LEU B N 1
ATOM 3897 C CA . LEU B 1 21 ? -15.625 -21.656 -14.977 1 51 21 LEU B CA 1
ATOM 3898 C C . LEU B 1 21 ? -15.445 -22.984 -15.703 1 51 21 LEU B C 1
ATOM 3900 O O . LEU B 1 21 ? -16.297 -23.875 -15.602 1 51 21 LEU B O 1
ATOM 3904 N N . ASN B 1 22 ? -14.844 -23.031 -16.828 1 55.81 22 ASN B N 1
ATOM 3905 C CA . ASN B 1 22 ? -14.32 -24.266 -17.422 1 55.81 22 ASN B CA 1
ATOM 3906 C C . ASN B 1 22 ? -13.93 -25.266 -16.344 1 55.81 22 ASN B C 1
ATOM 3908 O O . ASN B 1 22 ? -14.039 -25 -15.148 1 55.81 22 ASN B O 1
ATOM 3912 N N . SER B 1 23 ? -13.359 -26.438 -16.609 1 71.38 23 SER B N 1
ATOM 3913 C CA . SER B 1 23 ? -12.859 -27.438 -15.664 1 71.38 23 SER B CA 1
ATOM 3914 C C . SER B 1 23 ? -12.07 -26.781 -14.531 1 71.38 23 SER B C 1
ATOM 3916 O O . SER B 1 23 ? -11.414 -25.766 -14.734 1 71.38 23 SER B O 1
ATOM 3918 N N . GLU B 1 24 ? -12.523 -27.156 -13.312 1 87.25 24 GLU B N 1
ATOM 3919 C CA . GLU B 1 24 ? -12.039 -26.516 -12.094 1 87.25 24 GLU B CA 1
ATOM 3920 C C . GLU B 1 24 ? -10.984 -27.375 -11.406 1 87.25 24 GLU B C 1
ATOM 3922 O O . GLU B 1 24 ? -10.969 -28.594 -11.555 1 87.25 24 GLU B O 1
ATOM 3927 N N . PHE B 1 25 ? -9.992 -26.656 -10.828 1 92.69 25 PHE B N 1
ATOM 3928 C CA . PHE B 1 25 ? -9.086 -27.328 -9.906 1 92.69 25 PHE B CA 1
ATOM 3929 C C . PHE B 1 25 ? -9.789 -27.672 -8.602 1 92.69 25 PHE B C 1
ATOM 3931 O O . PHE B 1 25 ? -10.438 -26.812 -8 1 92.69 25 PHE B O 1
ATOM 3938 N N . ARG B 1 26 ? -9.68 -28.906 -8.234 1 94.12 26 ARG B N 1
ATOM 3939 C CA . ARG B 1 26 ? -10.219 -29.344 -6.949 1 94.12 26 ARG B CA 1
ATOM 3940 C C . ARG B 1 26 ? -9.18 -30.109 -6.145 1 94.12 26 ARG B C 1
ATOM 3942 O O . ARG B 1 26 ? -8.375 -30.859 -6.711 1 94.12 26 ARG B O 1
ATOM 3949 N N . ASP B 1 27 ? -9.203 -29.875 -4.812 1 94.56 27 ASP B N 1
ATOM 3950 C CA . ASP B 1 27 ? -8.25 -30.594 -3.971 1 94.56 27 ASP B CA 1
ATOM 3951 C C . ASP B 1 27 ? -8.875 -31.875 -3.418 1 94.56 27 ASP B C 1
ATOM 3953 O O . ASP B 1 27 ? -9.961 -32.281 -3.836 1 94.56 27 ASP B O 1
ATOM 3957 N N . GLU B 1 28 ? -8.156 -32.562 -2.502 1 92 28 GLU B N 1
ATOM 3958 C CA . GLU B 1 28 ? -8.539 -33.906 -2.018 1 92 28 GLU B CA 1
ATOM 3959 C C . GLU B 1 28 ? -9.844 -33.844 -1.22 1 92 28 GLU B C 1
ATOM 3961 O O . GLU B 1 28 ? -10.586 -34.812 -1.158 1 92 28 GLU B O 1
ATOM 3966 N N . GLU B 1 29 ? -10.117 -32.688 -0.698 1 95 29 GLU B N 1
ATOM 3967 C CA . GLU B 1 29 ? -11.336 -32.5 0.087 1 95 29 GLU B CA 1
ATOM 3968 C C . GLU B 1 29 ? -12.516 -32.125 -0.8 1 95 29 GLU B C 1
ATOM 3970 O O . GLU B 1 29 ? -13.656 -32.062 -0.341 1 95 29 GLU B O 1
ATOM 3975 N N . GLY B 1 30 ? -12.242 -31.859 -2.084 1 96 30 GLY B N 1
ATOM 3976 C CA . GLY B 1 30 ? -13.273 -31.469 -3.035 1 96 30 GLY B CA 1
ATOM 3977 C C . GLY B 1 30 ? -13.453 -29.969 -3.139 1 96 30 GLY B C 1
ATOM 3978 O O . GLY B 1 30 ? -14.312 -29.484 -3.883 1 96 30 GLY B O 1
ATOM 3979 N N . ARG B 1 31 ? -12.688 -29.25 -2.432 1 97.5 31 ARG B N 1
ATOM 3980 C CA . ARG B 1 31 ? -12.75 -27.797 -2.535 1 97.5 31 ARG B CA 1
ATOM 3981 C C . ARG B 1 31 ? -12.273 -27.328 -3.904 1 97.5 31 ARG B C 1
ATOM 3983 O O . ARG B 1 31 ? -11.336 -27.906 -4.473 1 97.5 31 ARG B O 1
ATOM 3990 N N . GLN B 1 32 ? -12.93 -26.266 -4.375 1 97.62 32 GLN B N 1
ATOM 3991 C CA . GLN B 1 32 ? -12.422 -25.625 -5.578 1 97.62 32 GLN B CA 1
ATOM 3992 C C . GLN B 1 32 ? -11.227 -24.734 -5.254 1 97.62 32 GLN B C 1
ATOM 3994 O O . GLN B 1 32 ? -11.281 -23.922 -4.324 1 97.62 32 GLN B O 1
ATOM 3999 N N . VAL B 1 33 ? -10.148 -24.875 -6.008 1 97.69 33 VAL B N 1
ATOM 4000 C CA . VAL B 1 33 ? -8.898 -24.188 -5.715 1 97.69 33 VAL B CA 1
ATOM 4001 C C . VAL B 1 33 ? -8.531 -23.266 -6.887 1 97.69 33 VAL B C 1
ATOM 4003 O O . VAL B 1 33 ? -8.703 -23.641 -8.047 1 97.69 33 VAL B O 1
ATOM 4006 N N . ILE B 1 34 ? -8.086 -22.094 -6.625 1 97.88 34 ILE B N 1
ATOM 4007 C CA . ILE B 1 34 ? -7.445 -21.219 -7.598 1 97.88 34 ILE B CA 1
ATOM 4008 C C . ILE B 1 34 ? -5.934 -21.203 -7.379 1 97.88 34 ILE B C 1
ATOM 4010 O O . ILE B 1 34 ? -5.434 -20.578 -6.449 1 97.88 34 ILE B O 1
ATOM 4014 N N . PRO B 1 35 ? -5.188 -21.891 -8.211 1 98.12 35 PRO B N 1
ATOM 4015 C CA . PRO B 1 35 ? -3.736 -21.922 -8.008 1 98.12 35 PRO B CA 1
ATOM 4016 C C . PRO B 1 35 ? -3.059 -20.594 -8.305 1 98.12 35 PRO B C 1
ATOM 4018 O O . PRO B 1 35 ? -3.209 -20.047 -9.406 1 98.12 35 PRO B O 1
ATOM 4021 N N . ARG B 1 36 ? -2.381 -20.062 -7.371 1 98.62 36 ARG B N 1
ATOM 4022 C CA . ARG B 1 36 ? -1.495 -18.922 -7.547 1 98.62 36 ARG B CA 1
ATOM 4023 C C . ARG B 1 36 ? -0.163 -19.141 -6.84 1 98.62 36 ARG B C 1
ATOM 4025 O O . ARG B 1 36 ? -0.116 -19.75 -5.773 1 98.62 36 ARG B O 1
ATOM 4032 N N . GLY B 1 37 ? 0.875 -18.672 -7.43 1 98.69 37 GLY B N 1
ATOM 4033 C CA . GLY B 1 37 ? 2.184 -18.797 -6.809 1 98.69 37 GLY B CA 1
ATOM 4034 C C . GLY B 1 37 ? 3.318 -18.344 -7.703 1 98.69 37 GLY B C 1
ATOM 4035 O O . GLY B 1 37 ? 3.174 -17.359 -8.438 1 98.69 37 GLY B O 1
ATOM 4036 N N . PHE B 1 38 ? 4.414 -18.969 -7.488 1 98.75 38 PHE B N 1
ATOM 4037 C CA . PHE B 1 38 ? 5.641 -18.516 -8.133 1 98.75 38 PHE B CA 1
ATOM 4038 C C . PHE B 1 38 ? 6.426 -19.688 -8.695 1 98.75 38 PHE B C 1
ATOM 4040 O O . PHE B 1 38 ? 6.348 -20.797 -8.164 1 98.75 38 PHE B O 1
ATOM 4047 N N . VAL B 1 39 ? 7.164 -19.391 -9.742 1 98.62 39 VAL B N 1
ATOM 4048 C CA . VAL B 1 39 ? 8.234 -20.312 -10.117 1 98.62 39 VAL B CA 1
ATOM 4049 C C . VAL B 1 39 ? 9.383 -20.203 -9.125 1 98.62 39 VAL B C 1
ATOM 4051 O O . VAL B 1 39 ? 9.867 -19.109 -8.844 1 98.62 39 VAL B O 1
ATOM 4054 N N . VAL B 1 40 ? 9.766 -21.297 -8.594 1 98.44 40 VAL B N 1
ATOM 4055 C CA . VAL B 1 40 ? 10.922 -21.406 -7.703 1 98.44 40 VAL B CA 1
ATOM 4056 C C . VAL B 1 40 ? 12.133 -21.906 -8.484 1 98.44 40 VAL B C 1
ATOM 4058 O O . VAL B 1 40 ? 12.25 -23.109 -8.75 1 98.44 40 VAL B O 1
ATOM 4061 N N . ASN B 1 41 ? 12.969 -21 -8.781 1 96.5 41 ASN B N 1
ATOM 4062 C CA . ASN B 1 41 ? 14.18 -21.359 -9.523 1 96.5 41 ASN B CA 1
ATOM 4063 C C . ASN B 1 41 ? 15.188 -22.078 -8.633 1 96.5 41 ASN B C 1
ATOM 4065 O O . ASN B 1 41 ? 15.484 -21.641 -7.527 1 96.5 41 ASN B O 1
A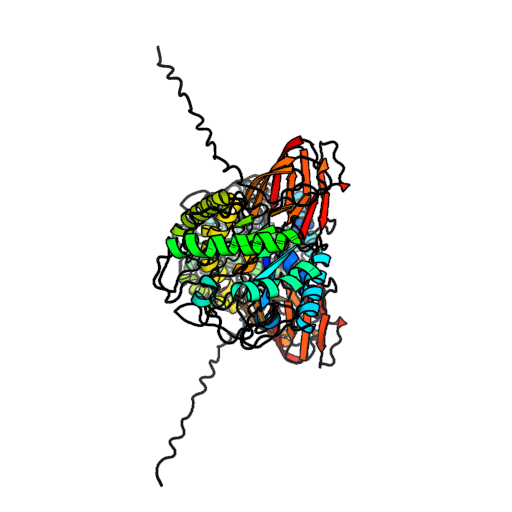TOM 4069 N N . THR B 1 42 ? 15.734 -23.125 -9.156 1 96.19 42 THR B N 1
ATOM 4070 C CA . THR B 1 42 ? 16.734 -23.844 -8.383 1 96.19 42 THR B CA 1
ATOM 4071 C C . THR B 1 42 ? 18.125 -23.281 -8.656 1 96.19 42 THR B C 1
ATOM 4073 O O . THR B 1 42 ? 19.062 -23.531 -7.898 1 96.19 42 THR B O 1
ATOM 4076 N N . ASN B 1 43 ? 18.266 -22.531 -9.727 1 93.06 43 ASN B N 1
ATOM 4077 C CA . ASN B 1 43 ? 19.5 -21.891 -10.125 1 93.06 43 ASN B CA 1
ATOM 4078 C C . ASN B 1 43 ? 19.25 -20.656 -10.992 1 93.06 43 ASN B C 1
ATOM 4080 O O . ASN B 1 43 ? 18.125 -20.469 -11.484 1 93.06 43 ASN B O 1
ATOM 4084 N N . ASP B 1 44 ? 20.188 -19.828 -11.062 1 89.31 44 ASP B N 1
ATOM 4085 C CA . ASP B 1 44 ? 20.25 -18.797 -12.086 1 89.31 44 ASP B CA 1
ATOM 4086 C C . ASP B 1 44 ? 21.578 -18.859 -12.852 1 89.31 44 ASP B C 1
ATOM 4088 O O . ASP B 1 44 ? 22.25 -19.891 -12.852 1 89.31 44 ASP B O 1
ATOM 4092 N N . ALA B 1 45 ? 21.891 -17.812 -13.68 1 85.06 45 ALA B N 1
ATOM 4093 C CA . ALA B 1 45 ? 23.078 -17.828 -14.547 1 85.06 45 ALA B CA 1
ATOM 4094 C C . ALA B 1 45 ? 24.359 -17.891 -13.727 1 85.06 45 ALA B C 1
ATOM 4096 O O . ALA B 1 45 ? 25.406 -18.281 -14.242 1 85.06 45 ALA B O 1
ATOM 4097 N N . LEU B 1 46 ? 24.203 -17.531 -12.438 1 90.94 46 LEU B N 1
ATOM 4098 C CA . LEU B 1 46 ? 25.406 -17.453 -11.609 1 90.94 46 LEU B CA 1
ATOM 4099 C C . LEU B 1 46 ? 25.531 -18.672 -10.711 1 90.94 46 LEU B C 1
ATOM 4101 O O . LEU B 1 46 ? 26.547 -18.844 -10.023 1 90.94 46 LEU B O 1
ATOM 4105 N N . GLY B 1 47 ? 24.547 -19.547 -10.734 1 90.81 47 GLY B N 1
ATOM 4106 C CA . GLY B 1 47 ? 24.641 -20.766 -9.945 1 90.81 47 GLY B CA 1
ATOM 4107 C C . GLY B 1 47 ? 23.375 -21.078 -9.172 1 90.81 47 GLY B C 1
ATOM 4108 O O . GLY B 1 47 ? 22.297 -20.641 -9.547 1 90.81 47 GLY B O 1
ATOM 4109 N N . GLU B 1 48 ? 23.531 -21.891 -8.125 1 93.5 48 GLU B N 1
ATOM 4110 C CA . GLU B 1 48 ? 22.391 -22.406 -7.359 1 93.5 48 GLU B CA 1
ATOM 4111 C C . GLU B 1 48 ? 21.734 -21.312 -6.527 1 93.5 48 GLU B C 1
ATOM 4113 O O . GLU B 1 48 ? 22.406 -20.359 -6.102 1 93.5 48 GLU B O 1
ATOM 4118 N N . LEU B 1 49 ? 20.531 -21.422 -6.336 1 95.25 49 LEU B N 1
ATOM 4119 C CA . LEU B 1 49 ? 19.734 -20.578 -5.449 1 95.25 49 LEU B CA 1
ATOM 4120 C C . LEU B 1 49 ? 19.281 -21.344 -4.215 1 95.25 49 LEU B C 1
ATOM 4122 O O . LEU B 1 49 ? 18.938 -22.531 -4.309 1 95.25 49 LEU B O 1
ATOM 4126 N N . PHE B 1 50 ? 19.25 -20.703 -3.072 1 95.44 50 PHE B N 1
ATOM 4127 C CA . PHE B 1 50 ? 18.859 -21.312 -1.811 1 95.44 50 PHE B CA 1
ATOM 4128 C C . PHE B 1 50 ? 17.766 -20.484 -1.129 1 95.44 50 PHE B C 1
ATOM 4130 O O . PHE B 1 50 ? 17.859 -19.266 -1.091 1 95.44 50 PHE B O 1
ATOM 4137 N N . TYR B 1 51 ? 16.781 -21.125 -0.668 1 96.94 51 TYR B N 1
ATOM 4138 C CA . TYR B 1 51 ? 15.633 -20.484 -0.041 1 96.94 51 TYR B CA 1
ATOM 4139 C C . TYR B 1 51 ? 15.57 -20.828 1.444 1 96.94 51 TYR B C 1
ATOM 4141 O O . TYR B 1 51 ? 16.109 -21.844 1.883 1 96.94 51 TYR B O 1
ATOM 4149 N N . THR B 1 52 ? 14.906 -19.953 2.221 1 95.62 52 THR B N 1
ATOM 4150 C CA . THR B 1 52 ? 14.656 -20.172 3.639 1 95.62 52 THR B CA 1
ATOM 4151 C C . THR B 1 52 ? 13.156 -20.281 3.906 1 95.62 52 THR B C 1
ATOM 4153 O O . THR B 1 52 ? 12.336 -20.016 3.021 1 95.62 52 THR B O 1
ATOM 4156 N N . SER B 1 53 ? 12.859 -20.688 5.145 1 96.06 53 SER B N 1
ATOM 4157 C CA . SER B 1 53 ? 11.453 -20.719 5.555 1 96.06 53 SER B CA 1
ATOM 4158 C C . SER B 1 53 ? 10.828 -19.344 5.484 1 96.06 53 SER B C 1
ATOM 4160 O O . SER B 1 53 ? 9.641 -19.203 5.18 1 96.06 53 SER B O 1
ATOM 4162 N N . SER B 1 54 ? 11.57 -18.281 5.73 1 94.94 54 SER B N 1
ATOM 4163 C CA . SER B 1 54 ? 11.07 -16.906 5.648 1 94.94 54 SER B CA 1
ATOM 4164 C C . SER B 1 54 ? 10.695 -16.547 4.219 1 94.94 54 SER B C 1
ATOM 4166 O O . SER B 1 54 ? 9.703 -15.836 3.992 1 94.94 54 SER B O 1
ATOM 4168 N N . ASP B 1 55 ? 11.484 -17.047 3.275 1 96.56 55 ASP B N 1
ATOM 4169 C CA . ASP B 1 55 ? 11.156 -16.812 1.872 1 96.56 55 ASP B CA 1
ATOM 4170 C C . ASP B 1 55 ? 9.812 -17.438 1.501 1 96.56 55 ASP B C 1
ATOM 4172 O O . ASP B 1 55 ? 9.023 -16.828 0.772 1 96.56 55 ASP B O 1
ATOM 4176 N N . TYR B 1 56 ? 9.586 -18.594 2.006 1 98.12 56 TYR B N 1
ATOM 4177 C CA . TYR B 1 56 ? 8.328 -19.281 1.704 1 98.12 56 TYR B CA 1
ATOM 4178 C C . TYR B 1 56 ? 7.152 -18.578 2.371 1 98.12 56 TYR B C 1
ATOM 4180 O O . TYR B 1 56 ? 6.07 -18.484 1.789 1 98.12 56 TYR B O 1
ATOM 4188 N N . LEU B 1 57 ? 7.344 -18.156 3.576 1 97.12 57 LEU B N 1
ATOM 4189 C CA . LEU B 1 57 ? 6.281 -17.375 4.207 1 97.12 57 LEU B CA 1
ATOM 4190 C C . LEU B 1 57 ? 6.027 -16.078 3.441 1 97.12 57 LEU B C 1
ATOM 4192 O O . LEU B 1 57 ? 4.887 -15.625 3.342 1 97.12 57 LEU B O 1
ATOM 4196 N N . ARG B 1 58 ? 7.07 -15.469 2.879 1 96.88 58 ARG B N 1
ATOM 4197 C CA . ARG B 1 58 ? 6.895 -14.289 2.035 1 96.88 58 ARG B CA 1
ATOM 4198 C C . ARG B 1 58 ? 6.027 -14.609 0.821 1 96.88 58 ARG B C 1
ATOM 4200 O O . ARG B 1 58 ? 5.16 -13.82 0.443 1 96.88 58 ARG B O 1
ATOM 4207 N N . MET B 1 59 ? 6.238 -15.781 0.226 1 98.5 59 MET B N 1
ATOM 4208 C CA . MET B 1 59 ? 5.402 -16.203 -0.896 1 98.5 59 MET B CA 1
ATOM 4209 C C . MET B 1 59 ? 3.938 -16.281 -0.481 1 98.5 59 MET B C 1
ATOM 4211 O O . MET B 1 59 ? 3.059 -15.781 -1.19 1 98.5 59 MET B O 1
ATOM 4215 N N . VAL B 1 60 ? 3.74 -16.859 0.685 1 98.56 60 VAL B N 1
ATOM 4216 C CA . VAL B 1 60 ? 2.379 -17.031 1.181 1 98.56 60 VAL B CA 1
ATOM 4217 C C . VAL B 1 60 ? 1.748 -15.672 1.449 1 98.56 60 VAL B C 1
ATOM 4219 O O . VAL B 1 60 ? 0.574 -15.453 1.141 1 98.56 60 VAL B O 1
ATOM 4222 N N . ARG B 1 61 ? 2.51 -14.742 1.932 1 97.81 61 ARG B N 1
ATOM 4223 C CA . ARG B 1 61 ? 2.021 -13.406 2.254 1 97.81 61 ARG B CA 1
ATOM 4224 C C . ARG B 1 61 ? 1.755 -12.602 0.986 1 97.81 61 ARG B C 1
ATOM 4226 O O . ARG B 1 61 ? 1.152 -11.523 1.041 1 97.81 61 ARG B O 1
ATOM 4233 N N . MET B 1 62 ? 2.188 -13.164 -0.149 1 98.25 62 MET B N 1
ATOM 4234 C CA . MET B 1 62 ? 1.846 -12.562 -1.437 1 98.25 62 MET B CA 1
ATOM 4235 C C . MET B 1 62 ? 0.715 -13.336 -2.111 1 98.25 62 MET B C 1
ATOM 4237 O O . MET B 1 62 ? 0.392 -13.078 -3.273 1 98.25 62 MET B O 1
ATOM 4241 N N . GLY B 1 63 ? 0.173 -14.328 -1.397 1 98.62 63 GLY B N 1
ATOM 4242 C CA . GLY B 1 63 ? -1.025 -15 -1.87 1 98.62 63 GLY B CA 1
ATOM 4243 C C . GLY B 1 63 ? -0.747 -16.375 -2.453 1 98.62 63 GLY B C 1
ATOM 4244 O O . GLY B 1 63 ? -1.655 -17.031 -2.957 1 98.62 63 GLY B O 1
ATOM 4245 N N . ALA B 1 64 ? 0.442 -16.875 -2.34 1 98.81 64 ALA B N 1
ATOM 4246 C CA . ALA B 1 64 ? 0.796 -18.141 -2.986 1 98.81 64 ALA B CA 1
ATOM 4247 C C . ALA B 1 64 ? 0.18 -19.328 -2.25 1 98.81 64 ALA B C 1
ATOM 4249 O O . ALA B 1 64 ? 0.224 -19.391 -1.02 1 98.81 64 ALA B O 1
ATOM 4250 N N . ASN B 1 65 ? -0.408 -20.203 -2.992 1 98.75 65 ASN B N 1
ATOM 4251 C CA . ASN B 1 65 ? -0.787 -21.516 -2.492 1 98.75 65 ASN B CA 1
ATOM 4252 C C . ASN B 1 65 ? -0.193 -22.625 -3.346 1 98.75 65 ASN B C 1
ATOM 4254 O O . ASN B 1 65 ? -0.411 -23.812 -3.07 1 98.75 65 ASN B O 1
ATOM 4258 N N . TYR B 1 66 ? 0.596 -22.281 -4.371 1 98.75 66 TYR B N 1
ATOM 4259 C CA . TYR B 1 66 ? 1.353 -23.203 -5.215 1 98.75 66 TYR B CA 1
ATOM 4260 C C . TYR B 1 66 ? 2.797 -22.734 -5.367 1 98.75 66 TYR B C 1
ATOM 4262 O O . TYR B 1 66 ? 3.072 -21.531 -5.371 1 98.75 66 TYR B O 1
ATOM 4270 N N . GLN B 1 67 ? 3.709 -23.625 -5.438 1 98.81 67 GLN B N 1
ATOM 4271 C CA . GLN B 1 67 ? 5.043 -23.391 -5.984 1 98.81 67 GLN B CA 1
ATOM 4272 C C . GLN B 1 67 ? 5.301 -24.266 -7.203 1 98.81 67 GLN B C 1
ATOM 4274 O O . GLN B 1 67 ? 4.871 -25.422 -7.246 1 98.81 67 GLN B O 1
ATOM 4279 N N . VAL B 1 68 ? 5.914 -23.703 -8.172 1 98.88 68 VAL B N 1
ATOM 4280 C CA . VAL B 1 68 ? 6.383 -24.469 -9.32 1 98.88 68 VAL B CA 1
ATOM 4281 C C . VAL B 1 68 ? 7.91 -24.5 -9.328 1 98.88 68 VAL B C 1
ATOM 4283 O O . VAL B 1 68 ? 8.555 -23.5 -9.656 1 98.88 68 VAL B O 1
ATOM 4286 N N . ILE B 1 69 ? 8.445 -25.609 -8.953 1 98.88 69 ILE B N 1
ATOM 4287 C CA . ILE B 1 69 ? 9.891 -25.75 -8.867 1 98.88 69 ILE B CA 1
ATOM 4288 C C . ILE B 1 69 ? 10.469 -26.047 -10.25 1 98.88 69 ILE B C 1
ATOM 4290 O O . ILE B 1 69 ? 10.086 -27.016 -10.898 1 98.88 69 ILE B O 1
ATOM 4294 N N . ARG B 1 70 ? 11.297 -25.203 -10.695 1 98.44 70 ARG B N 1
ATOM 4295 C CA . ARG B 1 70 ? 11.938 -25.344 -12 1 98.44 70 ARG B CA 1
ATOM 4296 C C . ARG B 1 70 ? 13.125 -26.297 -11.93 1 98.44 70 ARG B C 1
ATOM 4298 O O . ARG B 1 70 ? 14.133 -26 -11.289 1 98.44 70 ARG B O 1
ATOM 4305 N N . LEU B 1 71 ? 13.055 -27.391 -12.641 1 98.12 71 LEU B N 1
ATOM 4306 C CA . LEU B 1 71 ? 14.078 -28.422 -12.617 1 98.12 71 LEU B CA 1
ATOM 4307 C C . LEU B 1 71 ? 15.133 -28.172 -13.695 1 98.12 71 LEU B C 1
ATOM 4309 O O . LEU B 1 71 ? 14.844 -27.547 -14.719 1 98.12 71 LEU B O 1
ATOM 4313 N N . GLU B 1 72 ? 16.281 -28.75 -13.391 1 97.06 72 GLU B N 1
ATOM 4314 C CA . GLU B 1 72 ? 17.375 -28.797 -14.344 1 97.06 72 GLU B CA 1
ATOM 4315 C C . GLU B 1 72 ? 17.562 -30.203 -14.914 1 97.06 72 GLU B C 1
ATOM 4317 O O . GLU B 1 72 ? 18.062 -31.094 -14.219 1 97.06 72 GLU B O 1
ATOM 4322 N N . LEU B 1 73 ? 17.312 -30.344 -16.172 1 98 73 LEU B N 1
ATOM 4323 C CA . LEU B 1 73 ? 17.438 -31.641 -16.828 1 98 73 LEU B CA 1
ATOM 4324 C C . LEU B 1 73 ? 18.859 -32.156 -16.703 1 98 73 LEU B C 1
ATOM 4326 O O . LEU B 1 73 ? 19.062 -33.375 -16.578 1 98 73 LEU B O 1
ATOM 4330 N N . GLY B 1 74 ? 19.812 -31.266 -16.672 1 97.44 74 GLY B N 1
ATOM 4331 C CA . GLY B 1 74 ? 21.219 -31.656 -16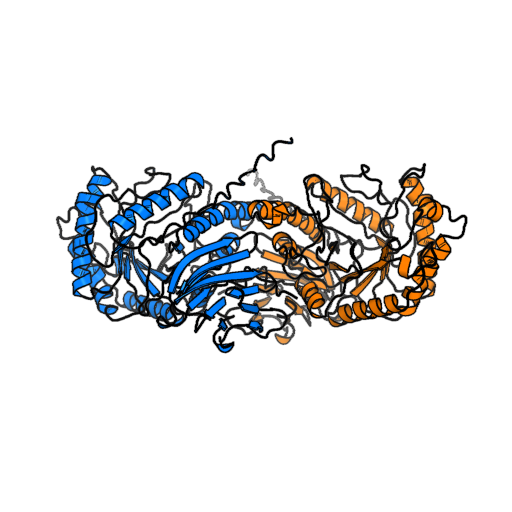.594 1 97.44 74 GLY B CA 1
ATOM 4332 C C . GLY B 1 74 ? 21.562 -32.344 -15.281 1 97.44 74 GLY B C 1
ATOM 4333 O O . GLY B 1 74 ? 22.547 -33.094 -15.211 1 97.44 74 GLY B O 1
ATOM 4334 N N . LYS B 1 75 ? 20.766 -32.125 -14.305 1 97.56 75 LYS B N 1
ATOM 4335 C CA . LYS B 1 75 ? 21.031 -32.719 -13 1 97.56 75 LYS B CA 1
ATOM 4336 C C . LYS B 1 75 ? 20.219 -33.969 -12.797 1 97.56 75 LYS B C 1
ATOM 4338 O O . LYS B 1 75 ? 20.312 -34.625 -11.742 1 97.56 75 LYS B O 1
ATOM 4343 N N . LEU B 1 76 ? 19.438 -34.375 -13.812 1 98 76 LEU B N 1
ATOM 4344 C CA . LEU B 1 76 ? 18.516 -35.5 -13.633 1 98 76 LEU B CA 1
ATOM 4345 C C . LEU B 1 76 ? 18.703 -36.531 -14.742 1 98 76 LEU B C 1
ATOM 4347 O O . LEU B 1 76 ? 18.219 -37.688 -14.625 1 98 76 LEU B O 1
ATOM 4351 N N . SER B 1 77 ? 19.438 -36.219 -15.812 1 97.75 77 SER B N 1
ATOM 4352 C CA . SER B 1 77 ? 19.406 -37.031 -17.016 1 97.75 77 SER B CA 1
ATOM 4353 C C . SER B 1 77 ? 20.812 -37.531 -17.391 1 97.75 77 SER B C 1
ATOM 4355 O O . SER B 1 77 ? 21.781 -37.25 -16.672 1 97.75 77 SER B O 1
ATOM 4357 N N . THR B 1 78 ? 20.844 -38.312 -18.5 1 96.69 78 THR B N 1
ATOM 4358 C CA . THR B 1 78 ? 22.109 -38.75 -19.078 1 96.69 78 THR B CA 1
ATOM 4359 C C . THR B 1 78 ? 22.344 -38.125 -20.438 1 96.69 78 THR B C 1
ATOM 4361 O O . THR B 1 78 ? 23.109 -38.656 -21.25 1 96.69 78 THR B O 1
ATOM 4364 N N . PHE B 1 79 ? 21.578 -37.094 -20.703 1 96.5 79 PHE B N 1
ATOM 4365 C CA . PHE B 1 79 ? 21.891 -36.312 -21.906 1 96.5 79 PHE B CA 1
ATOM 4366 C C . PHE B 1 79 ? 23.344 -35.844 -21.875 1 96.5 79 PHE B C 1
ATOM 4368 O O . PHE B 1 79 ? 24.016 -35.938 -20.844 1 96.5 79 PHE B O 1
ATOM 4375 N N . PRO B 1 80 ? 23.844 -35.344 -22.969 1 93.25 80 PRO B N 1
ATOM 4376 C CA . PRO B 1 80 ? 25.25 -34.938 -22.984 1 93.25 80 PRO B CA 1
ATOM 4377 C C . PRO B 1 80 ? 25.578 -33.938 -21.875 1 93.25 80 PRO B C 1
ATOM 4379 O O . PRO B 1 80 ? 24.859 -32.938 -21.688 1 93.25 80 PRO B O 1
ATOM 4382 N N . GLY B 1 81 ? 26.609 -34.281 -21.125 1 94.5 81 GLY B N 1
ATOM 4383 C CA . GLY B 1 81 ? 27.078 -33.375 -20.078 1 94.5 81 GLY B CA 1
ATOM 4384 C C . GLY B 1 81 ? 26.266 -33.469 -18.812 1 94.5 81 GLY B C 1
ATOM 4385 O O . GLY B 1 81 ? 26.391 -32.625 -17.922 1 94.5 81 GLY B O 1
ATOM 4386 N N . SER B 1 82 ? 25.406 -34.5 -18.75 1 96.44 82 SER B N 1
ATOM 4387 C CA . SER B 1 82 ? 24.438 -34.531 -17.641 1 96.44 82 SER B CA 1
ATOM 4388 C C . SER B 1 82 ? 24.578 -35.844 -16.859 1 96.44 82 SER B C 1
ATOM 4390 O O . SER B 1 82 ? 25 -36.875 -17.406 1 96.44 82 SER B O 1
ATOM 4392 N N . LYS B 1 83 ? 24.328 -35.75 -15.594 1 96.81 83 LYS B N 1
ATOM 4393 C CA . LYS B 1 83 ? 24.297 -36.906 -14.703 1 96.81 83 LYS B CA 1
ATOM 4394 C C . LYS B 1 83 ? 23.344 -36.688 -13.531 1 96.81 83 LYS B C 1
ATOM 4396 O O . LYS B 1 83 ? 23.219 -35.562 -13.047 1 96.81 83 LYS B O 1
ATOM 4401 N N . LEU B 1 84 ? 22.734 -37.719 -13.172 1 96.81 84 LEU B N 1
ATOM 4402 C CA . LEU B 1 84 ? 21.891 -37.625 -11.984 1 96.81 84 LEU B CA 1
ATOM 4403 C C . LEU B 1 84 ? 22.703 -37.188 -10.773 1 96.81 84 LEU B C 1
ATOM 4405 O O . LEU B 1 84 ? 23.719 -37.812 -10.445 1 96.81 84 LEU B O 1
ATOM 4409 N N . ASP B 1 85 ? 22.297 -36.156 -10.141 1 96.94 85 ASP B N 1
ATOM 4410 C CA . ASP B 1 85 ? 22.953 -35.594 -8.945 1 96.94 85 ASP B CA 1
ATOM 4411 C C . ASP B 1 85 ? 22.125 -35.875 -7.695 1 96.94 85 ASP B C 1
ATOM 4413 O O . ASP B 1 85 ? 21.094 -35.219 -7.484 1 96.94 85 ASP B O 1
ATOM 4417 N N . PRO B 1 86 ? 22.547 -36.781 -6.84 1 97 86 PRO B N 1
ATOM 4418 C CA . PRO B 1 86 ? 21.75 -37.094 -5.645 1 97 86 PRO B CA 1
ATOM 4419 C C . PRO B 1 86 ? 21.562 -35.875 -4.738 1 97 86 PRO B C 1
ATOM 4421 O O . PRO B 1 86 ? 20.531 -35.781 -4.062 1 97 86 PRO B O 1
ATOM 4424 N N . ASP B 1 87 ? 22.531 -35.031 -4.676 1 97.5 87 ASP B N 1
ATOM 4425 C CA . ASP B 1 87 ? 22.391 -33.844 -3.848 1 97.5 87 ASP B CA 1
ATOM 4426 C C . ASP B 1 87 ? 21.281 -32.906 -4.371 1 97.5 87 ASP B C 1
ATOM 4428 O O . ASP B 1 87 ? 20.625 -32.219 -3.598 1 97.5 87 ASP B O 1
ATOM 4432 N N . TYR B 1 88 ? 21.125 -32.906 -5.629 1 97.81 88 TYR B N 1
ATOM 4433 C CA . TYR B 1 88 ? 20.047 -32.125 -6.242 1 97.81 88 TYR B CA 1
ATOM 4434 C C . TYR B 1 88 ? 18.688 -32.656 -5.789 1 97.81 88 TYR B C 1
ATOM 4436 O O . TYR B 1 88 ? 17.781 -31.859 -5.5 1 97.81 88 TYR B O 1
ATOM 4444 N N . LEU B 1 89 ? 18.547 -33.969 -5.707 1 98.25 89 LEU B N 1
ATOM 4445 C CA . LEU B 1 89 ? 17.297 -34.562 -5.234 1 98.25 89 LEU B CA 1
ATOM 4446 C C . LEU B 1 89 ? 17.016 -34.156 -3.787 1 98.25 89 LEU B C 1
ATOM 4448 O O . LEU B 1 89 ? 15.867 -33.906 -3.418 1 98.25 89 LEU B O 1
ATOM 4452 N N . LEU B 1 90 ? 18.062 -34.094 -2.984 1 98.25 90 LEU B N 1
ATOM 4453 C CA . LEU B 1 90 ? 17.906 -33.688 -1.599 1 98.25 90 LEU B CA 1
ATOM 4454 C C . LEU B 1 90 ? 17.469 -32.219 -1.524 1 98.25 90 LEU B C 1
ATOM 4456 O O . LEU B 1 90 ? 16.672 -31.844 -0.664 1 98.25 90 LEU B O 1
ATOM 4460 N N . LYS B 1 91 ? 18.047 -31.438 -2.371 1 98.06 91 LYS B N 1
ATOM 4461 C CA . LYS B 1 91 ? 17.609 -30.047 -2.461 1 98.06 91 LYS B CA 1
ATOM 4462 C C . LYS B 1 91 ? 16.125 -29.953 -2.791 1 98.06 91 LYS B C 1
ATOM 4464 O O . LYS B 1 91 ? 15.391 -29.172 -2.178 1 98.06 91 LYS B O 1
ATOM 4469 N N . LEU B 1 92 ? 15.68 -30.703 -3.727 1 98.62 92 LEU B N 1
ATOM 4470 C CA . LEU B 1 92 ? 14.273 -30.719 -4.098 1 98.62 92 LEU B CA 1
ATOM 4471 C C . LEU B 1 92 ? 13.398 -31.109 -2.914 1 98.62 92 LEU B C 1
ATOM 4473 O O . LEU B 1 92 ? 12.336 -30.531 -2.693 1 98.62 92 LEU B O 1
ATOM 4477 N N . ASP B 1 93 ? 13.883 -32.094 -2.123 1 98.69 93 ASP B N 1
ATOM 4478 C CA . ASP B 1 93 ? 13.164 -32.5 -0.914 1 98.69 93 ASP B CA 1
ATOM 4479 C C . ASP B 1 93 ? 12.977 -31.297 0.024 1 98.69 93 ASP B C 1
ATOM 4481 O O . ASP B 1 93 ? 11.898 -31.125 0.598 1 98.69 93 ASP B O 1
ATOM 4485 N N . SER B 1 94 ? 14.016 -30.578 0.166 1 98.56 94 SER B N 1
ATOM 4486 C CA . SER B 1 94 ? 13.969 -29.438 1.064 1 98.56 94 SER B CA 1
ATOM 4487 C C . SER B 1 94 ? 12.977 -28.391 0.579 1 98.56 94 SER B C 1
ATOM 4489 O O . SER B 1 94 ? 12.234 -27.812 1.378 1 98.56 94 SER B O 1
ATOM 4491 N N . LEU B 1 95 ? 12.961 -28.125 -0.703 1 98.75 95 LEU B N 1
ATOM 4492 C CA . LEU B 1 95 ? 12.031 -27.156 -1.272 1 98.75 95 LEU B CA 1
ATOM 4493 C C . LEU B 1 95 ? 10.594 -27.625 -1.107 1 98.75 95 LEU B C 1
ATOM 4495 O O . LEU B 1 95 ? 9.719 -26.828 -0.732 1 98.75 95 LEU B O 1
ATOM 4499 N N . VAL B 1 96 ? 10.359 -28.875 -1.376 1 98.88 96 VAL B N 1
ATOM 4500 C CA . VAL B 1 96 ? 9.023 -29.453 -1.225 1 98.88 96 VAL B CA 1
ATOM 4501 C C . VAL B 1 96 ? 8.586 -29.344 0.233 1 98.88 96 VAL B C 1
ATOM 4503 O O . VAL B 1 96 ? 7.438 -28.984 0.517 1 98.88 96 VAL B O 1
ATOM 4506 N N . LYS B 1 97 ? 9.469 -29.656 1.135 1 98.69 97 LYS B N 1
ATOM 4507 C CA . LYS B 1 97 ? 9.164 -29.594 2.561 1 98.69 97 LYS B CA 1
ATOM 4508 C C . LYS B 1 97 ? 8.789 -28.188 2.992 1 98.69 97 LYS B C 1
ATOM 4510 O O . LYS B 1 97 ? 7.812 -27.984 3.721 1 98.69 97 LYS B O 1
ATOM 4515 N N . MET B 1 98 ? 9.523 -27.188 2.572 1 98.5 98 MET B N 1
ATOM 4516 C CA . MET B 1 98 ? 9.227 -25.812 2.938 1 98.5 98 MET B CA 1
ATOM 4517 C C . MET B 1 98 ? 7.875 -25.375 2.383 1 98.5 98 MET B C 1
ATOM 4519 O O . MET B 1 98 ? 7.113 -24.688 3.061 1 98.5 98 MET B O 1
ATOM 4523 N N . GLY B 1 99 ? 7.582 -25.797 1.128 1 98.62 99 GLY B N 1
ATOM 4524 C CA . GLY B 1 99 ? 6.258 -25.531 0.583 1 98.62 99 GLY B CA 1
ATOM 4525 C C . GLY B 1 99 ? 5.145 -26.156 1.397 1 98.62 99 GLY B C 1
ATOM 4526 O O . GLY B 1 99 ? 4.16 -25.5 1.733 1 98.62 99 GLY B O 1
ATOM 4527 N N . LYS B 1 100 ? 5.344 -27.391 1.739 1 98.44 100 LYS B N 1
ATOM 4528 C CA . LYS B 1 100 ? 4.367 -28.141 2.523 1 98.44 100 LYS B CA 1
ATOM 4529 C C . LYS B 1 100 ? 4.109 -27.469 3.869 1 98.44 100 LYS B C 1
ATOM 4531 O O . LYS B 1 100 ? 2.961 -27.328 4.289 1 98.44 100 LYS B O 1
ATOM 4536 N N . GLU B 1 101 ? 5.148 -27.062 4.469 1 97.94 101 GLU B N 1
ATOM 4537 C CA . GLU B 1 101 ? 5.055 -26.453 5.785 1 97.94 101 GLU B CA 1
ATOM 4538 C C . GLU B 1 101 ? 4.242 -25.156 5.734 1 97.94 101 GLU B C 1
ATOM 4540 O O . GLU B 1 101 ? 3.637 -24.766 6.73 1 97.94 101 GLU B O 1
ATOM 4545 N N . GLN B 1 102 ? 4.207 -24.547 4.566 1 97.19 102 GLN B N 1
ATOM 4546 C CA . GLN B 1 102 ? 3.441 -23.312 4.414 1 97.19 102 GLN B CA 1
ATOM 4547 C C . GLN B 1 102 ? 2.09 -23.594 3.758 1 97.19 102 GLN B C 1
ATOM 4549 O O . GLN B 1 102 ? 1.354 -22.656 3.434 1 97.19 102 GLN B O 1
ATOM 4554 N N . GLY B 1 103 ? 1.812 -24.844 3.492 1 96.62 103 GLY B N 1
ATOM 4555 C CA . GLY B 1 103 ? 0.513 -25.219 2.961 1 96.62 103 GLY B CA 1
ATOM 4556 C C . GLY B 1 103 ? 0.427 -25.094 1.451 1 96.62 103 GLY B C 1
ATOM 4557 O O . GLY B 1 103 ? -0.669 -25.016 0.891 1 96.62 103 GLY B O 1
ATOM 4558 N N . MET B 1 104 ? 1.508 -25.094 0.755 1 98.31 104 MET B N 1
ATOM 4559 C CA . MET B 1 104 ? 1.495 -24.969 -0.699 1 98.31 104 MET B CA 1
ATOM 4560 C C . MET B 1 104 ? 1.532 -26.328 -1.371 1 98.31 104 MET B C 1
ATOM 4562 O O . MET B 1 104 ? 2.113 -27.281 -0.834 1 98.31 104 MET B O 1
ATOM 4566 N N . LYS B 1 105 ? 0.919 -26.391 -2.471 1 98.38 105 LYS B N 1
ATOM 4567 C CA . LYS B 1 105 ? 1.127 -27.516 -3.379 1 98.38 105 LYS B CA 1
ATOM 4568 C C . LYS B 1 105 ? 2.33 -27.281 -4.285 1 98.38 105 LYS B C 1
ATOM 4570 O O . LYS B 1 105 ? 2.656 -26.141 -4.605 1 98.38 105 LYS B O 1
ATOM 4575 N N . THR B 1 106 ? 2.957 -28.375 -4.66 1 98.88 106 THR B N 1
ATOM 4576 C CA . THR B 1 106 ? 4.16 -28.281 -5.48 1 98.88 106 THR B CA 1
ATOM 4577 C C . THR B 1 106 ? 3.918 -28.875 -6.863 1 98.88 106 THR B C 1
ATOM 4579 O O . THR B 1 106 ? 3.312 -29.938 -6.988 1 98.88 106 THR B O 1
ATOM 4582 N N . VAL B 1 107 ? 4.328 -28.156 -7.871 1 98.88 107 VAL B N 1
ATOM 4583 C CA . VAL B 1 107 ? 4.457 -28.672 -9.234 1 98.88 107 VAL B CA 1
ATOM 4584 C C . VAL B 1 107 ? 5.922 -28.625 -9.664 1 98.88 107 VAL B C 1
ATOM 4586 O O . VAL B 1 107 ? 6.621 -27.641 -9.406 1 98.88 107 VAL B O 1
ATOM 4589 N N . PHE B 1 108 ? 6.414 -29.703 -10.203 1 98.88 108 PHE B N 1
ATOM 4590 C CA . PHE B 1 108 ? 7.742 -29.688 -10.805 1 98.88 108 PHE B CA 1
ATOM 4591 C C . PHE B 1 108 ? 7.66 -29.375 -12.297 1 98.88 108 PHE B C 1
ATOM 4593 O O . PHE B 1 108 ? 6.793 -29.906 -13 1 98.88 108 PHE B O 1
ATOM 4600 N N . LYS B 1 109 ? 8.516 -28.516 -12.727 1 98.81 109 LYS B N 1
ATOM 4601 C CA . LYS B 1 109 ? 8.602 -28.172 -14.141 1 98.81 109 LYS B CA 1
ATOM 4602 C C . LYS B 1 109 ? 9.977 -28.516 -14.711 1 98.81 109 LYS B C 1
ATOM 4604 O O . LYS B 1 109 ? 10.992 -28.016 -14.234 1 98.81 109 LYS B O 1
ATOM 4609 N N . MET B 1 110 ? 10.039 -29.297 -15.805 1 98.56 110 MET B N 1
ATOM 4610 C CA . MET B 1 110 ? 11.32 -29.719 -16.359 1 98.56 110 MET B CA 1
ATOM 4611 C C . MET B 1 110 ? 11.766 -28.781 -17.484 1 98.56 110 MET B C 1
ATOM 4613 O O . MET B 1 110 ? 11.078 -28.641 -18.5 1 98.56 110 MET B O 1
ATOM 4617 N N . THR B 1 111 ? 12.828 -28.141 -17.266 1 97.88 111 THR B N 1
ATOM 4618 C CA . THR B 1 111 ? 13.5 -27.375 -18.312 1 97.88 111 THR B CA 1
ATOM 4619 C C . THR B 1 111 ? 14.648 -28.188 -18.922 1 97.88 111 THR B C 1
ATOM 4621 O O . THR B 1 111 ? 15.008 -29.234 -18.391 1 97.88 111 THR B O 1
ATOM 4624 N N . VAL B 1 112 ? 15.219 -27.656 -20 1 97.38 112 VAL B N 1
ATOM 4625 C CA . VAL B 1 112 ? 16.328 -28.375 -20.625 1 97.38 112 VAL B CA 1
ATOM 4626 C C . VAL B 1 112 ? 17.656 -27.828 -20.109 1 97.38 112 VAL B C 1
ATOM 4628 O O . VAL B 1 112 ? 18.719 -28.141 -20.656 1 97.38 112 VAL B O 1
ATOM 4631 N N . TYR B 1 113 ? 17.625 -27 -19.094 1 95 113 TYR B N 1
ATOM 4632 C CA . TYR B 1 113 ? 18.828 -26.391 -18.531 1 95 113 TYR B CA 1
ATOM 4633 C C . TYR B 1 113 ? 19.781 -27.453 -18 1 95 113 TYR B C 1
ATOM 4635 O O . TYR B 1 113 ? 19.359 -28.531 -17.594 1 95 113 TYR B O 1
ATOM 4643 N N . GLY B 1 114 ? 21.094 -27.094 -18.031 1 94.44 114 GLY B N 1
ATOM 4644 C CA . GLY B 1 114 ? 22.125 -27.969 -17.5 1 94.44 114 GLY B CA 1
ATOM 4645 C C . GLY B 1 114 ? 22.625 -28.969 -18.516 1 94.44 114 GLY B C 1
ATOM 4646 O O . GLY B 1 114 ? 23.688 -29.578 -18.328 1 94.44 114 GLY B O 1
ATOM 4647 N N . VAL B 1 115 ? 21.797 -29.234 -19.578 1 96.31 115 VAL B N 1
ATOM 4648 C CA . VAL B 1 115 ? 22.266 -30.062 -20.672 1 96.31 115 VAL B CA 1
ATOM 4649 C C . VAL B 1 115 ? 23.188 -29.25 -21.578 1 96.31 115 VAL B C 1
ATOM 4651 O O . VAL B 1 115 ? 22.875 -28.125 -21.938 1 96.31 115 VAL B O 1
ATOM 4654 N N . THR B 1 116 ? 24.344 -29.797 -21.969 1 94.38 116 THR B N 1
ATOM 4655 C CA . THR B 1 116 ? 25.328 -29.062 -22.766 1 94.38 116 THR B CA 1
ATOM 4656 C C . THR B 1 116 ? 24.688 -28.578 -24.078 1 94.38 116 THR B C 1
ATOM 4658 O O . THR B 1 116 ? 24.891 -27.422 -24.469 1 94.38 116 THR B O 1
ATOM 4661 N N . LYS B 1 117 ? 24.016 -29.422 -24.734 1 92.38 117 LYS B N 1
ATOM 4662 C CA . LYS B 1 117 ? 23.312 -29.062 -25.969 1 92.38 117 LYS B CA 1
ATOM 4663 C C . LYS B 1 117 ? 22.062 -29.922 -26.156 1 92.38 117 LYS B C 1
ATOM 4665 O O . LYS B 1 117 ? 22.156 -31.047 -26.641 1 92.38 117 LYS B O 1
ATOM 4670 N N . PHE B 1 118 ? 20.953 -29.359 -25.844 1 96.62 118 PHE B N 1
ATOM 4671 C CA . PHE B 1 118 ? 19.703 -30.062 -26.094 1 96.62 118 PHE B CA 1
ATOM 4672 C C . PHE B 1 118 ? 19.219 -29.812 -27.516 1 96.62 118 PHE B C 1
ATOM 4674 O O . PHE B 1 118 ? 18.984 -28.656 -27.891 1 96.62 118 PHE B O 1
ATOM 4681 N N . GLU B 1 119 ? 19.031 -30.828 -28.266 1 97.31 119 GLU B N 1
ATOM 4682 C CA . GLU B 1 119 ? 18.578 -30.719 -29.641 1 97.31 119 GLU B CA 1
ATOM 4683 C C . GLU B 1 119 ? 17.109 -31.094 -29.766 1 97.31 119 GLU B C 1
ATOM 4685 O O . GLU B 1 119 ? 16.766 -32.281 -29.781 1 97.31 119 GLU B O 1
ATOM 4690 N N . TRP B 1 120 ? 16.297 -30.125 -30.016 1 98.44 120 TRP B N 1
ATOM 4691 C CA . TRP B 1 120 ? 14.859 -30.312 -30.031 1 98.44 120 TRP B CA 1
ATOM 4692 C C . TRP B 1 120 ? 14.445 -31.234 -31.172 1 98.44 120 TRP B C 1
ATOM 4694 O O . TRP B 1 120 ? 13.609 -32.125 -30.984 1 98.44 120 TRP B O 1
ATOM 4704 N N . GLU B 1 121 ? 14.992 -31.062 -32.312 1 98.12 121 GLU B N 1
ATOM 4705 C CA . GLU B 1 121 ? 14.641 -31.906 -33.469 1 98.12 121 GLU B CA 1
ATOM 4706 C C . GLU B 1 121 ? 14.961 -33.375 -33.188 1 98.12 121 GLU B C 1
ATOM 4708 O O . GLU B 1 121 ? 14.164 -34.25 -33.5 1 98.12 121 GLU B O 1
ATOM 4713 N N . ASP B 1 122 ? 16.109 -33.594 -32.594 1 97.81 122 ASP B N 1
ATOM 4714 C CA . ASP B 1 122 ? 16.469 -34.969 -32.219 1 97.81 122 ASP B CA 1
ATOM 4715 C C . ASP B 1 122 ? 15.484 -35.531 -31.219 1 97.81 122 ASP B C 1
ATOM 4717 O O . ASP B 1 122 ? 15.141 -36.719 -31.281 1 97.81 122 ASP B O 1
ATOM 4721 N N . PHE B 1 123 ? 15.094 -34.719 -30.312 1 98.56 123 PHE B N 1
ATOM 4722 C CA . PHE B 1 123 ? 14.125 -35.125 -29.312 1 98.56 123 PHE B CA 1
ATOM 4723 C C . PHE B 1 123 ? 12.812 -35.531 -29.984 1 98.56 123 PHE B C 1
ATOM 4725 O O . PHE B 1 123 ? 12.242 -36.562 -29.641 1 98.56 123 PHE B O 1
ATOM 4732 N N . TYR B 1 124 ? 12.344 -34.781 -30.969 1 98.62 124 TYR B N 1
ATOM 4733 C CA . TYR B 1 124 ? 11.102 -35.062 -31.672 1 98.62 124 TYR B CA 1
ATOM 4734 C C . TYR B 1 124 ? 11.227 -36.344 -32.5 1 98.62 124 TYR B C 1
ATOM 4736 O O . TYR B 1 124 ? 10.359 -37.219 -32.438 1 98.62 124 TYR B O 1
ATOM 4744 N N . LYS B 1 125 ? 12.305 -36.469 -33.156 1 97.88 125 LYS B N 1
ATOM 4745 C CA . LYS B 1 125 ? 12.484 -37.594 -34.094 1 97.88 125 LYS B CA 1
ATOM 4746 C C . LYS B 1 125 ? 12.805 -38.875 -33.312 1 97.88 125 LYS B C 1
ATOM 4748 O O . LYS B 1 125 ? 12.5 -39.969 -33.781 1 97.88 125 LYS B O 1
ATOM 4753 N N . ASN B 1 126 ? 13.516 -38.719 -32.25 1 98.31 126 ASN B N 1
ATOM 4754 C CA . ASN B 1 126 ? 13.805 -39.812 -31.344 1 98.31 126 ASN B CA 1
ATOM 4755 C C . ASN B 1 126 ? 14.594 -40.938 -32.031 1 98.31 126 ASN B C 1
ATOM 4757 O O . ASN B 1 126 ? 14.297 -42.094 -31.859 1 98.31 126 ASN B O 1
ATOM 4761 N N . GLU B 1 127 ? 15.586 -40.719 -32.812 1 97.38 127 GLU B N 1
ATOM 4762 C CA . GLU B 1 127 ? 16.344 -41.688 -33.562 1 97.38 127 GLU B CA 1
ATOM 4763 C C . GLU B 1 127 ? 17.375 -42.406 -32.656 1 97.38 127 GLU B C 1
ATOM 4765 O O . GLU B 1 127 ? 17.797 -43.531 -32.969 1 97.38 127 GLU B O 1
ATOM 4770 N N . LYS B 1 128 ? 17.734 -41.781 -31.625 1 96.69 128 LYS B N 1
ATOM 4771 C CA . LYS B 1 128 ? 18.75 -42.344 -30.75 1 96.69 128 LYS B CA 1
ATOM 4772 C C . LYS B 1 128 ? 18.219 -42.562 -29.328 1 96.69 128 LYS B C 1
ATOM 4774 O O . LYS B 1 128 ? 18.984 -42.562 -28.375 1 96.69 128 LYS B O 1
ATOM 4779 N N . GLY B 1 129 ? 16.891 -42.531 -29.172 1 97.44 129 GLY B N 1
ATOM 4780 C CA . GLY B 1 129 ? 16.266 -42.812 -27.891 1 97.44 129 GLY B CA 1
ATOM 4781 C C . GLY B 1 129 ? 16.188 -41.625 -26.969 1 97.44 129 GLY B C 1
ATOM 4782 O O . GLY B 1 129 ? 16.188 -41.781 -25.734 1 97.44 129 GLY B O 1
ATOM 4783 N N . GLU B 1 130 ? 16.234 -40.438 -27.516 1 97.94 130 GLU B N 1
ATOM 4784 C CA . GLU B 1 130 ? 16.203 -39.188 -26.734 1 97.94 130 GLU B CA 1
ATOM 4785 C C . GLU B 1 130 ? 14.984 -39.125 -25.828 1 97.94 130 GLU B C 1
ATOM 4787 O O . GLU B 1 130 ? 15.07 -38.656 -24.703 1 97.94 130 GLU B O 1
ATOM 4792 N N . GLN B 1 131 ? 13.867 -39.594 -26.297 1 98.5 131 GLN B N 1
ATOM 4793 C CA . GLN B 1 131 ? 12.633 -39.594 -25.516 1 98.5 131 GLN B CA 1
ATOM 4794 C C . GLN B 1 131 ? 12.734 -40.531 -24.328 1 98.5 131 GLN B C 1
ATOM 4796 O O . GLN B 1 131 ? 12.227 -40.219 -23.234 1 98.5 131 GLN B O 1
ATOM 4801 N N . ASP B 1 132 ? 13.391 -41.656 -24.484 1 97.94 132 ASP B N 1
ATOM 4802 C CA . ASP B 1 132 ? 13.609 -42.562 -23.375 1 97.94 132 ASP B CA 1
ATOM 4803 C C . ASP B 1 132 ? 14.5 -41.938 -22.312 1 97.94 132 ASP B C 1
ATOM 4805 O O . ASP B 1 132 ? 14.258 -42.094 -21.109 1 97.94 132 ASP B O 1
ATOM 4809 N N . ILE B 1 133 ? 15.523 -41.25 -22.781 1 98 133 ILE B N 1
ATOM 4810 C CA . ILE B 1 133 ? 16.422 -40.562 -21.875 1 98 133 ILE B CA 1
ATOM 4811 C C . ILE B 1 133 ? 15.648 -39.5 -21.094 1 98 133 ILE B C 1
ATOM 4813 O O . ILE B 1 133 ? 15.812 -39.375 -19.875 1 98 133 ILE B O 1
ATOM 4817 N N . TYR B 1 134 ? 14.828 -38.75 -21.781 1 98.56 134 TYR B N 1
ATOM 4818 C CA . TYR B 1 134 ? 14.023 -37.719 -21.156 1 98.56 134 TYR B CA 1
ATOM 4819 C C . TYR B 1 134 ? 13.078 -38.281 -20.109 1 98.56 134 TYR B C 1
ATOM 4821 O O . TYR B 1 134 ? 12.984 -37.781 -19 1 98.56 134 TYR B O 1
ATOM 4829 N N . MET B 1 135 ? 12.352 -39.344 -20.406 1 98.19 135 MET B N 1
ATOM 4830 C CA . MET B 1 135 ? 11.43 -39.969 -19.469 1 98.19 135 MET B CA 1
ATOM 4831 C C . MET B 1 135 ? 12.18 -40.562 -18.281 1 98.19 135 MET B C 1
ATOM 4833 O O . MET B 1 135 ? 11.688 -40.531 -17.156 1 98.19 135 MET B O 1
ATOM 4837 N N . ALA B 1 136 ? 13.359 -41.125 -18.562 1 98.06 136 ALA B N 1
ATOM 4838 C CA . ALA B 1 136 ? 14.18 -41.656 -17.484 1 98.06 136 ALA B CA 1
ATOM 4839 C C . ALA B 1 136 ? 14.586 -40.562 -16.5 1 98.06 136 ALA B C 1
ATOM 4841 O O . ALA B 1 136 ? 14.773 -40.844 -15.305 1 98.06 136 ALA B O 1
ATOM 4842 N N . ALA B 1 137 ? 14.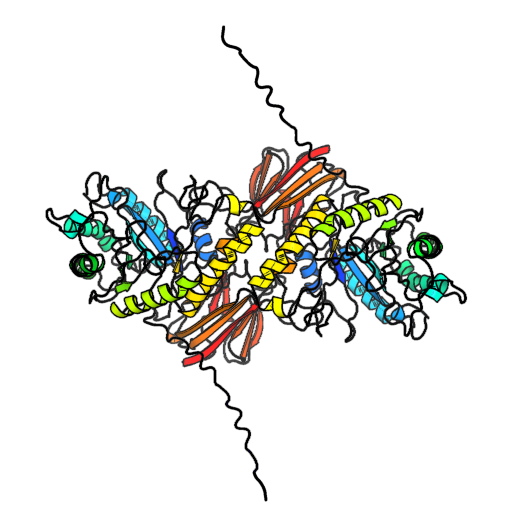742 -39.375 -17 1 98.5 137 ALA B N 1
ATOM 4843 C CA . ALA B 1 137 ? 15.062 -38.219 -16.156 1 98.5 137 ALA B CA 1
ATOM 4844 C C . ALA B 1 137 ? 13.914 -37.906 -15.195 1 98.5 137 ALA B C 1
ATOM 4846 O O . ALA B 1 137 ? 14.133 -37.438 -14.086 1 98.5 137 ALA B O 1
ATOM 4847 N N . TRP B 1 138 ? 12.688 -38.156 -15.609 1 98.62 138 TRP B N 1
ATOM 4848 C CA . TRP B 1 138 ? 11.508 -37.906 -14.797 1 98.62 138 TRP B CA 1
ATOM 4849 C C . TRP B 1 138 ? 11.336 -39 -13.742 1 98.62 138 TRP B C 1
ATOM 4851 O O . TRP B 1 138 ? 10.789 -38.75 -12.664 1 98.62 138 TRP B O 1
ATOM 4861 N N . LYS B 1 139 ? 11.758 -40.156 -13.977 1 98.06 139 LYS B N 1
ATOM 4862 C CA . LYS B 1 139 ? 11.438 -41.344 -13.172 1 98.06 139 LYS B CA 1
ATOM 4863 C C . LYS B 1 139 ? 11.867 -41.156 -11.727 1 98.06 139 LYS B C 1
ATOM 4865 O O . LYS B 1 139 ? 11.117 -41.469 -10.805 1 98.06 139 LYS B O 1
ATOM 4870 N N . PRO B 1 140 ? 13.125 -40.656 -11.445 1 98.06 140 PRO B N 1
ATOM 4871 C CA . PRO B 1 140 ? 13.469 -40.438 -10.039 1 98.06 140 PRO B CA 1
ATOM 4872 C C . PRO B 1 140 ? 12.5 -39.469 -9.344 1 98.06 140 PRO B C 1
ATOM 4874 O O . PRO B 1 140 ? 12.25 -39.625 -8.141 1 98.06 140 PRO B O 1
ATOM 4877 N N . ILE B 1 141 ? 11.953 -38.5 -10.023 1 98.69 141 ILE B N 1
ATOM 4878 C CA . ILE B 1 141 ? 11 -37.531 -9.453 1 98.69 141 ILE B CA 1
ATOM 4879 C C . ILE B 1 141 ? 9.656 -38.219 -9.219 1 98.69 141 ILE B C 1
ATOM 4881 O O . ILE B 1 141 ? 9.094 -38.156 -8.125 1 98.69 141 ILE B O 1
ATOM 4885 N N . TRP B 1 142 ? 9.18 -38.969 -10.242 1 98.69 142 TRP B N 1
ATOM 4886 C CA . TRP B 1 142 ? 7.906 -39.688 -10.141 1 98.69 142 TRP B CA 1
ATOM 4887 C C . TRP B 1 142 ? 7.922 -40.688 -8.984 1 98.69 142 TRP B C 1
ATOM 4889 O O . TRP B 1 142 ? 6.98 -40.719 -8.188 1 98.69 142 TRP B O 1
ATOM 4899 N N . GLU B 1 143 ? 8.984 -41.406 -8.891 1 98.44 143 GLU B N 1
ATOM 4900 C CA . GLU B 1 143 ? 9.086 -42.438 -7.855 1 98.44 143 GLU B CA 1
ATOM 4901 C C . GLU B 1 143 ? 9.242 -41.812 -6.473 1 98.44 143 GLU B C 1
ATOM 4903 O O . GLU B 1 143 ? 8.602 -42.25 -5.512 1 98.44 143 GLU B O 1
ATOM 4908 N N . ARG B 1 144 ? 9.992 -40.844 -6.41 1 98.19 144 ARG B N 1
ATOM 4909 C CA . ARG B 1 144 ? 10.328 -40.188 -5.145 1 98.19 144 ARG B CA 1
ATOM 4910 C C . ARG B 1 144 ? 9.094 -39.562 -4.508 1 98.19 144 ARG B C 1
ATOM 4912 O O . ARG B 1 144 ? 8.93 -39.594 -3.285 1 98.19 144 ARG B O 1
ATOM 4919 N N . TYR B 1 145 ? 8.266 -38.969 -5.332 1 98.56 145 TYR B N 1
ATOM 4920 C CA . TYR B 1 145 ? 7.156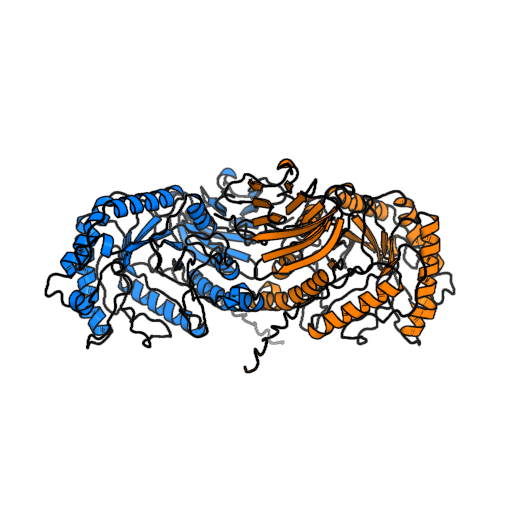 -38.188 -4.785 1 98.56 145 TYR B CA 1
ATOM 4921 C C . TYR B 1 145 ? 5.824 -38.875 -5.059 1 98.56 145 TYR B C 1
ATOM 4923 O O . TYR B 1 145 ? 4.766 -38.219 -4.984 1 98.56 145 TYR B O 1
ATOM 4931 N N . LYS B 1 146 ? 5.805 -40.125 -5.426 1 97.69 146 LYS B N 1
ATOM 4932 C CA . LYS B 1 146 ? 4.621 -40.875 -5.84 1 97.69 146 LYS B CA 1
ATOM 4933 C C . LYS B 1 146 ? 3.527 -40.812 -4.777 1 97.69 146 LYS B C 1
ATOM 4935 O O . LYS B 1 146 ? 2.344 -40.719 -5.105 1 97.69 146 LYS B O 1
ATOM 4940 N N . ASN B 1 147 ? 3.9 -40.781 -3.463 1 96.25 147 ASN B N 1
ATOM 4941 C CA . ASN B 1 147 ? 2.906 -40.812 -2.396 1 96.25 147 ASN B CA 1
ATOM 4942 C C . ASN B 1 147 ? 2.842 -39.5 -1.644 1 96.25 147 ASN B C 1
ATOM 4944 O O . ASN B 1 147 ? 2.264 -39.406 -0.558 1 96.25 147 ASN B O 1
ATOM 4948 N N . HIS B 1 148 ? 3.502 -38.531 -2.178 1 97 148 HIS B N 1
ATOM 4949 C CA . HIS B 1 148 ? 3.479 -37.188 -1.566 1 97 148 HIS B CA 1
ATOM 4950 C C . HIS B 1 148 ? 2.275 -36.375 -2.043 1 97 148 HIS B C 1
ATOM 4952 O O . HIS B 1 148 ? 2.238 -35.938 -3.189 1 97 148 HIS B O 1
ATOM 4958 N N . GLN B 1 149 ? 1.379 -36.188 -1.151 1 95.12 149 GLN B N 1
ATOM 4959 C CA . GLN B 1 149 ? 0.151 -35.469 -1.517 1 95.12 149 GLN B CA 1
ATOM 4960 C C . GLN B 1 149 ? 0.421 -34 -1.798 1 95.12 149 GLN B C 1
ATOM 4962 O O . GLN B 1 149 ? -0.315 -33.375 -2.553 1 95.12 149 GLN B O 1
ATOM 4967 N N . GLU B 1 150 ? 1.512 -33.406 -1.179 1 97.5 150 GLU B N 1
ATOM 4968 C CA . GLU B 1 150 ? 1.843 -32 -1.367 1 97.5 150 GLU B CA 1
ATOM 4969 C C . GLU B 1 150 ? 2.438 -31.75 -2.75 1 97.5 150 GLU B C 1
ATOM 4971 O O . GLU B 1 150 ? 2.537 -30.594 -3.193 1 97.5 150 GLU B O 1
ATOM 4976 N N . VAL B 1 151 ? 2.889 -32.844 -3.402 1 98.56 151 VAL B N 1
ATOM 4977 C CA . VAL B 1 151 ? 3.305 -32.719 -4.797 1 98.56 151 VAL B CA 1
ATOM 4978 C C . VAL B 1 151 ? 2.123 -33 -5.715 1 98.56 151 VAL B C 1
ATOM 4980 O O . VAL B 1 151 ? 1.736 -34.156 -5.887 1 98.56 151 VAL B O 1
ATOM 4983 N N . GLU B 1 152 ? 1.627 -32 -6.328 1 97.06 152 GLU B N 1
ATOM 4984 C CA . GLU B 1 152 ? 0.38 -32.031 -7.082 1 97.06 152 GLU B CA 1
ATOM 4985 C C . GLU B 1 152 ? 0.6 -32.625 -8.469 1 97.06 152 GLU B C 1
ATOM 4987 O O . GLU B 1 152 ? -0.266 -33.344 -9 1 97.06 152 GLU B O 1
ATOM 4992 N N . GLY B 1 153 ? 1.763 -32.219 -9.047 1 98.19 153 GLY B N 1
ATOM 4993 C CA . GLY B 1 153 ? 1.925 -32.719 -10.406 1 98.19 153 GLY B CA 1
ATOM 4994 C C . GLY B 1 153 ? 3.215 -32.25 -11.055 1 98.19 153 GLY B C 1
ATOM 4995 O O . GLY B 1 153 ? 4.156 -31.859 -10.367 1 98.19 153 GLY B O 1
ATOM 4996 N N . TYR B 1 154 ? 3.203 -32.438 -12.43 1 98.88 154 TYR B N 1
ATOM 4997 C CA . TYR B 1 154 ? 4.434 -32.281 -13.195 1 98.88 154 TYR B CA 1
ATOM 4998 C C . TYR B 1 154 ? 4.172 -31.562 -14.508 1 98.88 154 TYR B C 1
ATOM 5000 O O . TYR B 1 154 ? 3.342 -32 -15.312 1 98.88 154 TYR B O 1
ATOM 5008 N N . ASP B 1 155 ? 4.844 -30.422 -14.711 1 98.88 155 ASP B N 1
ATOM 5009 C CA . ASP B 1 155 ? 4.891 -29.766 -16.016 1 98.88 155 ASP B CA 1
ATOM 5010 C C . ASP B 1 155 ? 5.953 -30.406 -16.906 1 98.88 155 ASP B C 1
ATOM 5012 O O . ASP B 1 155 ? 7.148 -30.172 -16.719 1 98.88 155 ASP B O 1
ATOM 5016 N N . LEU B 1 156 ? 5.535 -31.094 -17.891 1 98.88 156 LEU B N 1
ATOM 5017 C CA . LEU B 1 156 ? 6.305 -32.188 -18.484 1 98.88 156 LEU B CA 1
ATOM 5018 C C . LEU B 1 156 ? 7.418 -31.641 -19.375 1 98.88 156 LEU B C 1
ATOM 5020 O O . LEU B 1 156 ? 8.531 -32.156 -19.391 1 98.88 156 LEU B O 1
ATOM 5024 N N . ILE B 1 157 ? 7.148 -30.703 -20.203 1 98.81 157 ILE B N 1
ATOM 5025 C CA . ILE B 1 157 ? 8.109 -30.094 -21.125 1 98.81 157 ILE B CA 1
ATOM 5026 C C . ILE B 1 157 ? 7.938 -28.578 -21.125 1 98.81 157 ILE B C 1
ATOM 5028 O O . ILE B 1 157 ? 6.938 -28.062 -21.641 1 98.81 157 ILE B O 1
ATOM 5032 N N . ASN B 1 158 ? 8.961 -27.906 -20.594 1 98.62 158 ASN B N 1
ATOM 5033 C CA . ASN B 1 158 ? 8.883 -26.453 -20.578 1 98.62 158 ASN B CA 1
ATOM 5034 C C . ASN B 1 158 ? 9.25 -25.844 -21.922 1 98.62 158 ASN B C 1
ATOM 5036 O O . ASN B 1 158 ? 10.328 -26.109 -22.453 1 98.62 158 ASN B O 1
ATOM 5040 N N . GLU B 1 159 ? 8.383 -25.109 -22.469 1 98.25 159 GLU B N 1
ATOM 5041 C CA . GLU B 1 159 ? 8.578 -24.281 -23.656 1 98.25 159 GLU B CA 1
ATOM 5042 C C . GLU B 1 159 ? 9.234 -25.094 -24.781 1 98.25 159 GLU B C 1
ATOM 5044 O O . GLU B 1 159 ? 10.297 -24.719 -25.281 1 98.25 159 GLU B O 1
ATOM 5049 N N . PRO B 1 160 ? 8.555 -26.125 -25.219 1 98.62 160 PRO B N 1
ATOM 5050 C CA . PRO B 1 160 ? 9.109 -26.875 -26.359 1 98.62 160 PRO B CA 1
ATOM 5051 C C . PRO B 1 160 ? 9.32 -26 -27.594 1 98.62 160 PRO B C 1
ATOM 5053 O O . PRO B 1 160 ? 8.461 -25.172 -27.922 1 98.62 160 PRO B O 1
ATOM 5056 N N . ARG B 1 161 ? 10.438 -26.266 -28.359 1 98.56 161 ARG B N 1
ATOM 5057 C CA . ARG B 1 161 ? 10.852 -25.328 -29.406 1 98.56 161 ARG B CA 1
ATOM 5058 C C . ARG B 1 161 ? 10.898 -26.016 -30.766 1 98.56 161 ARG B C 1
ATOM 5060 O O . ARG B 1 161 ? 11.211 -27.203 -30.859 1 98.56 161 ARG B O 1
ATOM 5067 N N . LYS B 1 162 ? 10.625 -25.203 -31.75 1 98.5 162 LYS B N 1
ATOM 5068 C CA . LYS B 1 162 ? 10.773 -25.672 -33.125 1 98.5 162 LYS B CA 1
ATOM 5069 C C . LYS B 1 162 ? 12.203 -25.484 -33.625 1 98.5 162 LYS B C 1
ATOM 5071 O O . LYS B 1 162 ? 12.773 -26.391 -34.219 1 98.5 162 LYS B O 1
ATOM 5076 N N . LYS B 1 163 ? 12.648 -24.344 -33.406 1 97.5 163 LYS B N 1
ATOM 5077 C CA . LYS B 1 163 ? 13.961 -23.922 -33.906 1 97.5 163 LYS B CA 1
ATOM 5078 C C . LYS B 1 163 ? 14.023 -24 -35.438 1 97.5 163 LYS B C 1
ATOM 5080 O O . LYS B 1 163 ? 13.188 -23.422 -36.125 1 97.5 163 LYS B O 1
ATOM 5085 N N . ASP B 1 164 ? 15.016 -24.766 -36 1 96.56 164 ASP B N 1
ATOM 5086 C CA . ASP B 1 164 ? 15.25 -24.719 -37.438 1 96.56 164 ASP B CA 1
ATOM 5087 C C . ASP B 1 164 ? 14.555 -25.875 -38.156 1 96.56 164 ASP B C 1
ATOM 5089 O O . ASP B 1 164 ? 14.703 -26.047 -39.375 1 96.56 164 ASP B O 1
ATOM 5093 N N . MET B 1 165 ? 13.836 -26.672 -37.438 1 97.69 165 MET B N 1
ATOM 5094 C CA . MET B 1 165 ? 13.172 -27.797 -38.062 1 97.69 165 MET B CA 1
ATOM 5095 C C . MET B 1 165 ? 12.195 -27.328 -39.156 1 97.69 165 MET B C 1
ATOM 5097 O O . MET B 1 165 ? 11.422 -26.391 -38.906 1 97.69 165 MET B O 1
ATOM 5101 N N . ASP B 1 166 ? 12.289 -27.922 -40.375 1 97.69 166 ASP B N 1
ATOM 5102 C CA . ASP B 1 166 ? 11.43 -27.531 -41.5 1 97.69 166 ASP B CA 1
ATOM 5103 C C . ASP B 1 166 ? 10.055 -28.188 -41.406 1 97.69 166 ASP B C 1
ATOM 5105 O O . ASP B 1 166 ? 9.773 -29.156 -42.094 1 97.69 166 ASP B O 1
ATOM 5109 N N . ILE B 1 167 ? 9.227 -27.641 -40.625 1 98.31 167 ILE B N 1
ATOM 5110 C CA . ILE B 1 167 ? 7.883 -28.125 -40.344 1 98.31 167 ILE B CA 1
ATOM 5111 C C . ILE B 1 167 ? 7.016 -26.984 -39.844 1 98.31 167 ILE B C 1
ATOM 5113 O O . ILE B 1 167 ? 7.527 -26.031 -39.25 1 98.31 167 ILE B O 1
ATOM 5117 N N . SER B 1 168 ? 5.766 -27.016 -40.125 1 98.12 168 SER B N 1
ATOM 5118 C CA . SER B 1 168 ? 4.879 -26 -39.562 1 98.12 168 SER B CA 1
ATOM 5119 C C . SER B 1 168 ? 4.695 -26.219 -38.062 1 98.12 168 SER B C 1
ATOM 5121 O O . SER B 1 168 ? 4.867 -27.328 -37.562 1 98.12 168 SER B O 1
ATOM 5123 N N . TYR B 1 169 ? 4.371 -25.156 -37.312 1 98.5 169 TYR B N 1
ATOM 5124 C CA . TYR B 1 169 ? 4.102 -25.281 -35.906 1 98.5 169 TYR B CA 1
ATOM 5125 C C . TYR B 1 169 ? 2.953 -26.25 -35.656 1 98.5 169 TYR B C 1
ATOM 5127 O O . TYR B 1 169 ? 2.986 -27.016 -34.688 1 98.5 169 TYR B O 1
ATOM 5135 N N . GLN B 1 170 ? 1.911 -26.234 -36.469 1 97.88 170 GLN B N 1
ATOM 5136 C CA . GLN B 1 170 ? 0.76 -27.109 -36.312 1 97.88 170 GLN B CA 1
ATOM 5137 C C . GLN B 1 170 ? 1.166 -28.578 -36.469 1 97.88 170 GLN B C 1
ATOM 5139 O O . GLN B 1 170 ? 0.792 -29.422 -35.656 1 97.88 170 GLN B O 1
ATOM 5144 N N . ASP B 1 171 ? 1.921 -28.844 -37.5 1 98.5 171 ASP B N 1
ATOM 5145 C CA . ASP B 1 171 ? 2.352 -30.219 -37.75 1 98.5 171 ASP B CA 1
ATOM 5146 C C . ASP B 1 171 ? 3.297 -30.703 -36.625 1 98.5 171 ASP B C 1
ATOM 5148 O O . ASP B 1 171 ? 3.223 -31.859 -36.219 1 98.5 171 ASP B O 1
ATOM 5152 N N . LEU B 1 172 ? 4.156 -29.828 -36.25 1 98.75 172 LEU B N 1
ATOM 5153 C CA . LEU B 1 172 ? 5.066 -30.172 -35.156 1 98.75 172 LEU B CA 1
ATOM 5154 C C . LEU B 1 172 ? 4.289 -30.531 -33.875 1 98.75 172 LEU B C 1
ATOM 5156 O O . LEU B 1 172 ? 4.613 -31.5 -33.219 1 98.75 172 LEU B O 1
ATOM 5160 N N . THR B 1 173 ? 3.291 -29.75 -33.594 1 98.5 173 THR B N 1
ATOM 5161 C CA . THR B 1 173 ? 2.473 -29.969 -32.406 1 98.5 173 THR B CA 1
ATOM 5162 C C . THR B 1 173 ? 1.702 -31.281 -32.531 1 98.5 173 THR B C 1
ATOM 5164 O O . THR B 1 173 ? 1.765 -32.125 -31.641 1 98.5 173 THR B O 1
ATOM 5167 N N . ASN B 1 174 ? 1.028 -31.547 -33.656 1 98 174 ASN B N 1
ATOM 5168 C CA . ASN B 1 174 ? 0.114 -32.656 -33.812 1 98 174 ASN B CA 1
ATOM 5169 C C . ASN B 1 174 ? 0.868 -33.969 -34 1 98 174 ASN B C 1
ATOM 5171 O O . ASN B 1 174 ? 0.452 -35.031 -33.5 1 98 174 ASN B O 1
ATOM 5175 N N . ASP B 1 175 ? 1.963 -33.875 -34.688 1 98.25 175 ASP B N 1
ATOM 5176 C CA . ASP B 1 175 ? 2.598 -35.125 -35.156 1 98.25 175 ASP B CA 1
ATOM 5177 C C . ASP B 1 175 ? 3.732 -35.531 -34.219 1 98.25 175 ASP B C 1
ATOM 5179 O O . ASP B 1 175 ? 4.16 -36.688 -34.219 1 98.25 175 ASP B O 1
ATOM 5183 N N . TYR B 1 176 ? 4.219 -34.562 -33.5 1 98.62 176 TYR B N 1
ATOM 5184 C CA . TYR B 1 176 ? 5.363 -34.906 -32.656 1 98.62 176 TYR B CA 1
ATOM 5185 C C . TYR B 1 176 ? 5.07 -34.594 -31.188 1 98.62 176 TYR B C 1
ATOM 5187 O O . TYR B 1 176 ? 5.117 -35.5 -30.344 1 98.62 176 TYR B O 1
ATOM 5195 N N . LEU B 1 177 ? 4.707 -33.375 -30.844 1 98.81 177 LEU B N 1
ATOM 5196 C CA . LEU B 1 177 ? 4.602 -32.969 -29.438 1 98.81 177 LEU B CA 1
ATOM 5197 C C . LEU B 1 177 ? 3.494 -33.75 -28.734 1 98.81 177 LEU B C 1
ATOM 5199 O O . LEU B 1 177 ? 3.711 -34.281 -27.656 1 98.81 177 LEU B O 1
ATOM 5203 N N . VAL B 1 178 ? 2.281 -33.812 -29.328 1 98.69 178 VAL B N 1
ATOM 5204 C CA . VAL B 1 178 ? 1.137 -34.5 -28.703 1 98.69 178 VAL B CA 1
ATOM 5205 C C . VAL B 1 178 ? 1.445 -35.969 -28.484 1 98.69 178 VAL B C 1
ATOM 5207 O O . VAL B 1 178 ? 1.253 -36.5 -27.391 1 98.69 178 VAL B O 1
ATOM 5210 N N . PRO B 1 179 ? 2.004 -36.656 -29.469 1 98.62 179 PRO B N 1
ATOM 5211 C CA . PRO B 1 179 ? 2.381 -38.062 -29.219 1 98.62 179 PRO B CA 1
ATOM 5212 C C . PRO B 1 179 ? 3.418 -38.188 -28.109 1 98.62 179 PRO B C 1
ATOM 5214 O O . PRO B 1 179 ? 3.367 -39.156 -27.344 1 98.62 179 PRO B O 1
ATOM 5217 N N . ILE B 1 180 ? 4.348 -37.344 -28.062 1 98.81 180 ILE B N 1
ATOM 5218 C CA . ILE B 1 180 ? 5.355 -37.375 -27 1 98.81 180 ILE B CA 1
ATOM 5219 C C . ILE B 1 180 ? 4.688 -37.219 -25.641 1 98.81 180 ILE B C 1
ATOM 5221 O O . ILE B 1 180 ? 5.008 -37.938 -24.688 1 98.81 180 ILE B O 1
ATOM 5225 N N . TYR B 1 181 ? 3.76 -36.281 -25.516 1 98.81 181 TYR B N 1
ATOM 5226 C CA . TYR B 1 181 ? 3.008 -36.094 -24.281 1 98.81 181 TYR B CA 1
ATOM 5227 C C . TYR B 1 181 ? 2.301 -37.406 -23.891 1 98.81 181 TYR B C 1
ATOM 5229 O O . TYR B 1 181 ? 2.336 -37.812 -22.734 1 98.81 181 TYR B O 1
ATOM 5237 N N . ARG B 1 182 ? 1.668 -38.062 -24.891 1 98.69 182 ARG B N 1
ATOM 5238 C CA . ARG B 1 182 ? 0.977 -39.312 -24.609 1 98.69 182 ARG B CA 1
ATOM 5239 C C . ARG B 1 182 ? 1.935 -40.344 -24.031 1 98.69 182 ARG B C 1
ATOM 5241 O O . ARG B 1 182 ? 1.613 -41.031 -23.031 1 98.69 182 ARG B O 1
ATOM 5248 N N . LYS B 1 183 ? 3.084 -40.375 -24.625 1 98.56 183 LYS B N 1
ATOM 5249 C CA . LYS B 1 183 ? 4.082 -41.344 -24.172 1 98.56 183 LYS B CA 1
ATOM 5250 C C . LYS B 1 183 ? 4.516 -41.062 -22.734 1 98.56 183 LYS B C 1
ATOM 5252 O O . LYS B 1 183 ? 4.57 -41.969 -21.891 1 98.56 183 LYS B O 1
ATOM 5257 N N . ILE B 1 184 ? 4.816 -39.844 -22.453 1 98.75 184 ILE B N 1
ATOM 5258 C CA . ILE B 1 184 ? 5.301 -39.438 -21.141 1 98.75 184 ILE B CA 1
ATOM 5259 C C . ILE B 1 184 ? 4.199 -39.656 -20.094 1 98.75 184 ILE B C 1
ATOM 5261 O O . ILE B 1 184 ? 4.449 -40.188 -19.016 1 98.75 184 ILE B O 1
ATOM 5265 N N . ILE B 1 185 ? 2.994 -39.281 -20.422 1 98.75 185 ILE B N 1
ATOM 5266 C CA . ILE B 1 185 ? 1.859 -39.375 -19.516 1 98.75 185 ILE B CA 1
ATOM 5267 C C . ILE B 1 185 ? 1.587 -40.844 -19.188 1 98.75 185 ILE B C 1
ATOM 5269 O O . ILE B 1 185 ? 1.397 -41.188 -18.031 1 98.75 185 ILE B O 1
ATOM 5273 N N . ASP B 1 186 ? 1.587 -41.688 -20.188 1 98.62 186 ASP B N 1
ATOM 5274 C CA . ASP B 1 186 ? 1.364 -43.094 -19.984 1 98.62 186 ASP B CA 1
ATOM 5275 C C . ASP B 1 186 ? 2.389 -43.688 -19.016 1 98.62 186 ASP B C 1
ATOM 5277 O O . ASP B 1 186 ? 2.041 -44.469 -18.141 1 98.62 186 ASP B O 1
ATOM 5281 N N . GLU B 1 187 ? 3.605 -43.312 -19.156 1 98.38 187 GLU B N 1
ATOM 5282 C CA . GLU B 1 187 ? 4.656 -43.812 -18.281 1 98.38 187 GLU B CA 1
ATOM 5283 C C . GLU B 1 187 ? 4.496 -43.25 -16.875 1 98.38 187 GLU B C 1
ATOM 5285 O O . GLU B 1 187 ? 4.68 -44 -15.891 1 98.38 187 GLU B O 1
ATOM 5290 N N . SER B 1 188 ? 4.223 -41.969 -16.75 1 98.56 188 SER B N 1
ATOM 5291 C CA . SER B 1 188 ? 4.02 -41.344 -15.438 1 98.56 188 SER B CA 1
ATOM 5292 C C . SER B 1 188 ? 2.859 -42 -14.688 1 98.56 188 SER B C 1
ATOM 5294 O O . SER B 1 188 ? 2.959 -42.25 -13.492 1 98.56 188 SER B O 1
ATOM 5296 N N . GLN B 1 189 ? 1.794 -42.312 -15.375 1 98.19 189 GLN B N 1
ATOM 5297 C CA . GLN B 1 189 ? 0.561 -42.781 -14.758 1 98.19 189 GLN B CA 1
ATOM 5298 C C . GLN B 1 189 ? 0.701 -44.25 -14.305 1 98.19 189 GLN B C 1
ATOM 5300 O O . GLN B 1 189 ? -0.101 -44.719 -13.508 1 98.19 189 GLN B O 1
ATOM 5305 N N . LYS B 1 190 ? 1.71 -44.938 -14.789 1 98.19 190 LYS B N 1
ATOM 5306 C CA . LYS B 1 190 ? 2.027 -46.281 -14.258 1 98.19 190 LYS B CA 1
ATOM 5307 C C . LYS B 1 190 ? 2.506 -46.188 -12.812 1 98.19 190 LYS B C 1
ATOM 5309 O O . LYS B 1 190 ? 2.346 -47.125 -12.039 1 98.19 190 LYS B O 1
ATOM 5314 N N . ILE B 1 191 ? 3.053 -45.125 -12.523 1 98.25 191 ILE B N 1
ATOM 5315 C CA . ILE B 1 191 ? 3.607 -44.938 -11.188 1 98.25 191 ILE B CA 1
ATOM 5316 C C . ILE B 1 191 ? 2.537 -44.344 -10.258 1 98.25 191 ILE B C 1
ATOM 5318 O O . ILE B 1 191 ? 2.281 -44.906 -9.188 1 98.25 191 ILE B O 1
ATOM 5322 N N . ASN B 1 192 ? 1.884 -43.281 -10.633 1 97.81 192 ASN B N 1
ATOM 5323 C CA . ASN B 1 192 ? 0.754 -42.719 -9.906 1 97.81 192 ASN B CA 1
ATOM 5324 C C . ASN B 1 192 ? -0.229 -42.031 -10.852 1 97.81 192 ASN B C 1
ATOM 5326 O O . ASN B 1 192 ? 0.05 -40.969 -11.367 1 97.81 192 ASN B O 1
ATOM 5330 N N . PRO B 1 193 ? -1.329 -42.562 -11.094 1 96.75 193 PRO B N 1
ATOM 5331 C CA . PRO B 1 193 ? -2.279 -42 -12.07 1 96.75 193 PRO B CA 1
ATOM 5332 C C . PRO B 1 193 ? -3.039 -40.812 -11.531 1 96.75 193 PRO B C 1
ATOM 5334 O O . PRO B 1 193 ? -3.746 -40.125 -12.289 1 96.75 193 PRO B O 1
ATOM 5337 N N . ASP B 1 194 ? -2.863 -40.5 -10.25 1 95.06 194 ASP B N 1
ATOM 5338 C CA . ASP B 1 194 ? -3.643 -39.406 -9.648 1 95.06 194 ASP B CA 1
ATOM 5339 C C . ASP B 1 194 ? -2.932 -38.062 -9.797 1 95.06 194 ASP B C 1
ATOM 5341 O O . ASP B 1 194 ? -3.527 -37.031 -9.57 1 95.06 194 ASP B O 1
ATOM 5345 N N . LYS B 1 195 ? -1.639 -38.062 -10.195 1 97.56 195 LYS B N 1
ATOM 5346 C CA . LYS B 1 195 ? -0.89 -36.812 -10.359 1 97.56 195 LYS B CA 1
ATOM 5347 C C . LYS B 1 195 ? -1.372 -36.031 -11.586 1 97.56 195 LYS B C 1
ATOM 5349 O O . LYS B 1 195 ? -1.758 -36.625 -12.594 1 97.56 195 LYS B O 1
ATOM 5354 N N . THR B 1 196 ? -1.391 -34.75 -11.406 1 97.44 196 THR B N 1
ATOM 5355 C CA . THR B 1 196 ? -1.749 -33.875 -12.516 1 97.44 196 THR B CA 1
ATOM 5356 C C . THR B 1 196 ? -0.578 -33.75 -13.484 1 97.44 196 THR B C 1
ATOM 5358 O O . THR B 1 196 ? 0.565 -33.562 -13.062 1 97.44 196 THR B O 1
ATOM 5361 N N . LEU B 1 197 ? -0.873 -33.844 -14.75 1 98.62 197 LEU B N 1
ATOM 5362 C CA . LEU B 1 197 ? 0.135 -33.688 -15.797 1 98.62 197 LEU B CA 1
ATOM 5363 C C . LEU B 1 197 ? -0.094 -32.438 -16.609 1 98.62 197 LEU B C 1
ATOM 5365 O O . LEU B 1 197 ? -1.099 -32.312 -17.312 1 98.62 197 LEU B O 1
ATOM 5369 N N . TYR B 1 198 ? 0.841 -31.516 -16.453 1 98.69 198 TYR B N 1
ATOM 5370 C CA . TYR B 1 198 ? 0.744 -30.219 -17.094 1 98.69 198 TYR B CA 1
ATOM 5371 C C . TYR B 1 198 ? 1.44 -30.234 -18.453 1 98.69 198 TYR B C 1
ATOM 5373 O O . TYR B 1 198 ? 2.508 -30.828 -18.609 1 98.69 198 TYR B O 1
ATOM 5381 N N . THR B 1 199 ? 0.847 -29.578 -19.469 1 98.69 199 THR B N 1
ATOM 5382 C CA . THR B 1 199 ? 1.365 -29.578 -20.828 1 98.69 199 THR B CA 1
ATOM 5383 C C . THR B 1 199 ? 1.311 -28.172 -21.422 1 98.69 199 THR B C 1
ATOM 5385 O O . THR B 1 199 ? 0.511 -27.344 -21 1 98.69 199 THR B O 1
ATOM 5388 N N . GLN B 1 200 ? 2.178 -27.906 -22.328 1 98.62 200 GLN B N 1
ATOM 5389 C CA . GLN B 1 200 ? 2.271 -26.656 -23.078 1 98.62 200 GLN B CA 1
ATOM 5390 C C . GLN B 1 200 ? 2.213 -26.922 -24.578 1 98.62 200 GLN B C 1
ATOM 5392 O O . GLN B 1 200 ? 2.213 -28.078 -25.016 1 98.62 200 GLN B O 1
ATOM 5397 N N . SER B 1 201 ? 2.051 -25.891 -25.328 1 98.44 201 SER B N 1
ATOM 5398 C CA . SER B 1 201 ? 2.225 -25.984 -26.781 1 98.44 201 SER B CA 1
ATOM 5399 C C . SER B 1 201 ? 3.611 -25.516 -27.203 1 98.44 201 SER B C 1
ATOM 5401 O O . SER B 1 201 ? 4.465 -25.234 -26.359 1 98.44 201 SER B O 1
ATOM 5403 N N . ILE B 1 202 ? 3.801 -25.5 -28.531 1 98.69 202 ILE B N 1
ATOM 5404 C CA . ILE B 1 202 ? 5.102 -25.094 -29.047 1 98.69 202 ILE B CA 1
ATOM 5405 C C . ILE B 1 202 ? 5.336 -23.609 -28.719 1 98.69 202 ILE B C 1
ATOM 5407 O O . ILE B 1 202 ? 4.477 -22.766 -28.984 1 98.69 202 ILE B O 1
ATOM 5411 N N . PHE B 1 203 ? 6.438 -23.328 -28.016 1 98.31 203 PHE B N 1
ATOM 5412 C CA . PHE B 1 203 ? 6.918 -21.953 -27.844 1 98.31 203 PHE B CA 1
ATOM 5413 C C . PHE B 1 203 ? 7.66 -21.484 -29.094 1 98.31 203 PHE B C 1
ATOM 5415 O O . PHE B 1 203 ? 8.773 -21.938 -29.375 1 98.31 203 PHE B O 1
ATOM 5422 N N . MET B 1 204 ? 7.07 -20.641 -29.781 1 98.12 204 MET B N 1
ATOM 5423 C CA . MET B 1 204 ? 7.508 -20.328 -31.141 1 98.12 204 MET B CA 1
ATOM 5424 C C . MET B 1 204 ? 8.836 -19.578 -31.109 1 98.12 204 MET B C 1
ATOM 5426 O O . MET B 1 204 ? 9.281 -19.125 -30.062 1 98.12 204 MET B O 1
ATOM 5430 N N . ASN B 1 205 ? 9.445 -19.531 -32.312 1 96.75 205 ASN B N 1
ATOM 5431 C CA . ASN B 1 205 ? 10.711 -18.828 -32.469 1 96.75 205 ASN B CA 1
ATOM 5432 C C . ASN B 1 205 ? 10.547 -17.328 -32.25 1 96.75 205 ASN B C 1
ATOM 5434 O O . ASN B 1 205 ? 9.453 -16.781 -32.438 1 96.75 205 ASN B O 1
ATOM 5438 N N . LYS B 1 206 ? 11.719 -16.719 -31.844 1 90.25 206 LYS B N 1
ATOM 5439 C CA . LYS B 1 206 ? 11.688 -15.273 -31.734 1 90.25 206 LYS B CA 1
ATOM 5440 C C . LYS B 1 206 ? 11.164 -14.625 -33 1 90.25 206 LYS B C 1
ATOM 5442 O O . LYS B 1 206 ? 11.578 -14.992 -34.094 1 90.25 206 LYS B O 1
ATOM 5447 N N . GLY B 1 207 ? 10.297 -13.703 -32.844 1 90.5 207 GLY B N 1
ATOM 5448 C CA . GLY B 1 207 ? 9.719 -13.023 -34 1 90.5 207 GLY B CA 1
ATOM 5449 C C . GLY B 1 207 ? 8.375 -13.594 -34.438 1 90.5 207 GLY B C 1
ATOM 5450 O O . GLY B 1 207 ? 7.578 -12.906 -35.062 1 90.5 207 GLY B O 1
ATOM 5451 N N . ASP B 1 208 ? 8.125 -14.945 -34.125 1 95.19 208 ASP B N 1
ATOM 5452 C CA . ASP B 1 208 ? 6.832 -15.562 -34.406 1 95.19 208 ASP B CA 1
ATOM 5453 C C . ASP B 1 208 ? 5.879 -15.383 -33.219 1 95.19 208 ASP B C 1
ATOM 5455 O O . ASP B 1 208 ? 6.289 -15.484 -32.062 1 95.19 208 ASP B O 1
ATOM 5459 N N . ALA B 1 209 ? 4.629 -15.016 -33.562 1 95.38 209 ALA B N 1
ATOM 5460 C CA . ALA B 1 209 ? 3.648 -14.828 -32.5 1 95.38 209 ALA B CA 1
ATOM 5461 C C . ALA B 1 209 ? 2.225 -14.945 -33.031 1 95.38 209 ALA B C 1
ATOM 5463 O O . ALA B 1 209 ? 1.991 -14.781 -34.25 1 95.38 209 ALA B O 1
ATOM 5464 N N . ILE B 1 210 ? 1.314 -15.391 -32.281 1 95.06 210 ILE B N 1
ATOM 5465 C CA . ILE B 1 210 ? -0.126 -15.258 -32.469 1 95.06 210 ILE B CA 1
ATOM 5466 C C . ILE B 1 210 ? -0.694 -14.281 -31.453 1 95.06 210 ILE B C 1
ATOM 5468 O O . ILE B 1 210 ? -0.59 -14.516 -30.234 1 95.06 210 ILE B O 1
ATOM 5472 N N . ASN B 1 211 ? -1.304 -13.133 -31.828 1 94.31 211 ASN B N 1
ATOM 5473 C CA . ASN B 1 211 ? -1.825 -12.102 -30.938 1 94.31 211 ASN B CA 1
ATOM 5474 C C . ASN B 1 211 ? -0.761 -11.617 -29.953 1 94.31 211 ASN B C 1
ATOM 5476 O O . ASN B 1 211 ? -1.025 -11.484 -28.766 1 94.31 211 ASN B O 1
ATOM 5480 N N . HIS B 1 212 ? 0.455 -11.516 -30.438 1 92.12 212 HIS B N 1
ATOM 5481 C CA . HIS B 1 212 ? 1.584 -11.016 -29.656 1 92.12 212 HIS B CA 1
ATOM 5482 C C . HIS B 1 212 ? 1.996 -12 -28.578 1 92.12 212 HIS B C 1
ATOM 5484 O O . HIS B 1 212 ? 2.67 -11.625 -27.609 1 92.12 212 HIS B O 1
ATOM 5490 N N . ASN B 1 213 ? 1.505 -13.18 -28.656 1 94.81 213 ASN B N 1
ATOM 5491 C CA . ASN B 1 213 ? 1.912 -14.242 -27.75 1 94.81 213 ASN B CA 1
ATOM 5492 C C . ASN B 1 213 ? 2.752 -15.297 -28.469 1 94.81 213 ASN B C 1
ATOM 5494 O O . ASN B 1 213 ? 2.512 -15.602 -29.641 1 94.81 213 ASN B O 1
ATOM 5498 N N . GLN B 1 214 ? 3.58 -15.977 -27.734 1 94.38 214 GLN B N 1
ATOM 5499 C CA . GLN B 1 214 ? 4.637 -16.781 -28.328 1 94.38 214 GLN B CA 1
ATOM 5500 C C . GLN B 1 214 ? 4.227 -18.25 -28.422 1 94.38 214 GLN B C 1
ATOM 5502 O O . GLN B 1 214 ? 4.992 -19.078 -28.906 1 94.38 214 GLN B O 1
ATOM 5507 N N . TYR B 1 215 ? 3.055 -18.594 -28.078 1 96.88 215 TYR B N 1
ATOM 5508 C CA . TYR B 1 215 ? 2.65 -19.984 -28.141 1 96.88 215 TYR B CA 1
ATOM 5509 C C . TYR B 1 215 ? 1.886 -20.266 -29.438 1 96.88 215 TYR B C 1
ATOM 5511 O O . TYR B 1 215 ? 0.972 -19.531 -29.797 1 96.88 215 TYR B O 1
ATOM 5519 N N . ALA B 1 216 ? 2.281 -21.359 -30.109 1 98.06 216 ALA B N 1
ATOM 5520 C CA . ALA B 1 216 ? 1.463 -21.906 -31.188 1 98.06 216 ALA B CA 1
ATOM 5521 C C . ALA B 1 216 ? 0.184 -22.531 -30.641 1 98.06 216 ALA B C 1
ATOM 5523 O O . ALA B 1 216 ? 0.107 -22.875 -29.469 1 98.06 216 ALA B O 1
ATOM 5524 N N . GLU B 1 217 ? -0.771 -22.578 -31.531 1 97.69 217 GLU B N 1
ATOM 5525 C CA . GLU B 1 217 ? -2.033 -23.172 -31.109 1 97.69 217 GLU B CA 1
ATOM 5526 C C . GLU B 1 217 ? -1.931 -24.703 -31.062 1 97.69 217 GLU B C 1
ATOM 5528 O O . GLU B 1 217 ? -1.336 -25.312 -31.953 1 97.69 217 GLU B O 1
ATOM 5533 N N . ILE B 1 218 ? -2.43 -25.312 -30.031 1 98 218 ILE B N 1
ATOM 5534 C CA . ILE B 1 218 ? -2.576 -26.75 -29.984 1 98 218 ILE B CA 1
ATOM 5535 C C . ILE B 1 218 ? -3.984 -27.141 -30.422 1 98 218 ILE B C 1
ATOM 5537 O O . ILE B 1 218 ? -4.973 -26.734 -29.797 1 98 218 ILE B O 1
ATOM 5541 N N . THR B 1 219 ? -4.086 -27.938 -31.516 1 97.06 219 THR B N 1
ATOM 5542 C CA . THR B 1 219 ? -5.383 -28.234 -32.094 1 97.06 219 THR B CA 1
ATOM 5543 C C . THR B 1 219 ? -5.711 -29.719 -31.969 1 97.06 219 THR B C 1
ATOM 5545 O O . THR B 1 219 ? -6.738 -30.172 -32.469 1 97.06 219 THR B O 1
ATOM 5548 N N . ALA B 1 220 ? -4.887 -30.453 -31.344 1 97.38 220 ALA B N 1
ATOM 5549 C CA . ALA B 1 220 ? -5.129 -31.875 -31.141 1 97.38 220 ALA B CA 1
ATOM 5550 C C . ALA B 1 220 ? -5.246 -32.188 -29.641 1 97.38 220 ALA B C 1
ATOM 5552 O O . ALA B 1 220 ? -4.512 -31.641 -28.828 1 97.38 220 ALA B O 1
ATOM 5553 N N . ALA B 1 221 ? -6.121 -33.094 -29.406 1 97.75 221 ALA B N 1
ATOM 5554 C CA . ALA B 1 221 ? -6.281 -33.562 -28.031 1 97.75 221 ALA B CA 1
ATOM 5555 C C . ALA B 1 221 ? -5.195 -34.562 -27.672 1 97.75 221 ALA B C 1
ATOM 5557 O O . ALA B 1 221 ? -4.832 -35.406 -28.484 1 97.75 221 ALA B O 1
ATOM 5558 N N . ILE B 1 222 ? -4.715 -34.406 -26.5 1 98.12 222 ILE B N 1
ATOM 5559 C CA . ILE B 1 222 ? -3.773 -35.406 -25.984 1 98.12 222 ILE B CA 1
ATOM 5560 C C . ILE B 1 222 ? -4.516 -36.688 -25.641 1 98.12 222 ILE B C 1
ATOM 5562 O O . ILE B 1 222 ? -4.027 -37.781 -25.906 1 98.12 222 ILE B O 1
ATOM 5566 N N . GLY B 1 223 ? -5.719 -36.531 -25.109 1 97.56 223 GLY B N 1
ATOM 5567 C CA . GLY B 1 223 ? -6.59 -37.688 -24.875 1 97.56 223 GLY B CA 1
ATOM 5568 C C . GLY B 1 223 ? -6.176 -38.531 -23.688 1 97.56 223 GLY B C 1
ATOM 5569 O O . GLY B 1 223 ? -6.215 -39.75 -23.734 1 97.56 223 GLY B O 1
ATOM 5570 N N . ARG B 1 224 ? -5.652 -37.938 -22.688 1 97.62 224 ARG B N 1
ATOM 5571 C CA . ARG B 1 224 ? -5.316 -38.594 -21.422 1 97.62 224 ARG B CA 1
ATOM 5572 C C . ARG B 1 224 ? -5.996 -37.906 -20.25 1 97.62 224 ARG B C 1
ATOM 5574 O O . ARG B 1 224 ? -6.465 -36.781 -20.391 1 97.62 224 ARG B O 1
ATOM 5581 N N . LYS B 1 225 ? -6.074 -38.656 -19.156 1 95.38 225 LYS B N 1
ATOM 5582 C CA . LYS B 1 225 ? -6.727 -38.125 -17.953 1 95.38 225 LYS B CA 1
ATOM 5583 C C . LYS B 1 225 ? -5.773 -37.25 -17.156 1 95.38 225 LYS B C 1
ATOM 5585 O O . LYS B 1 225 ? -4.555 -37.406 -17.234 1 95.38 225 LYS B O 1
ATOM 5590 N N . ASN B 1 226 ? -6.305 -36.281 -16.359 1 95.69 226 ASN B N 1
ATOM 5591 C CA . ASN B 1 226 ? -5.598 -35.438 -15.414 1 95.69 226 ASN B CA 1
ATOM 5592 C C . ASN B 1 226 ? -4.57 -34.531 -16.109 1 95.69 226 ASN B C 1
ATOM 5594 O O . ASN B 1 226 ? -3.459 -34.344 -15.617 1 95.69 226 ASN B O 1
ATOM 5598 N N . VAL B 1 227 ? -4.938 -34.094 -17.297 1 97.12 227 VAL B N 1
ATOM 5599 C CA . VAL B 1 227 ? -4.074 -33.188 -18.062 1 97.12 227 VAL B CA 1
ATOM 5600 C C . VAL B 1 227 ? -4.516 -31.734 -17.875 1 97.12 227 VAL B C 1
ATOM 5602 O O . VAL B 1 227 ? -5.715 -31.438 -17.891 1 97.12 227 VAL B O 1
ATOM 5605 N N . VAL B 1 228 ? -3.629 -30.875 -17.594 1 97.25 228 VAL B N 1
ATOM 5606 C CA . VAL B 1 228 ? -3.869 -29.453 -17.469 1 97.25 228 VAL B CA 1
ATOM 5607 C C . VAL B 1 228 ? -3.025 -28.688 -18.5 1 97.25 228 VAL B C 1
ATOM 5609 O O . VAL B 1 228 ? -1.826 -28.938 -18.625 1 97.25 228 VAL B O 1
ATOM 5612 N N . PHE B 1 229 ? -3.65 -27.828 -19.266 1 97.75 229 PHE B N 1
ATOM 5613 C CA . PHE B 1 229 ? -2.941 -26.953 -20.203 1 97.75 229 PHE B CA 1
ATOM 5614 C C . PHE B 1 229 ? -2.352 -25.75 -19.469 1 97.75 229 PHE B C 1
ATOM 5616 O O . PHE B 1 229 ? -3.053 -25.062 -18.719 1 97.75 229 PHE B O 1
ATOM 5623 N N . THR B 1 230 ? -0.997 -25.484 -19.594 1 98.19 230 THR B N 1
ATOM 5624 C CA . THR B 1 230 ? -0.316 -24.5 -18.766 1 98.19 230 THR B CA 1
ATOM 5625 C C . THR B 1 230 ? 0.549 -23.578 -19.641 1 98.19 230 THR B C 1
ATOM 5627 O O . THR B 1 230 ? 1.771 -23.547 -19.469 1 98.19 230 THR B O 1
ATOM 5630 N N . PRO B 1 231 ? -0.076 -22.75 -20.469 1 98.06 231 PRO B N 1
ATOM 5631 C CA . PRO B 1 231 ? 0.682 -21.812 -21.297 1 98.06 231 PRO B CA 1
ATOM 5632 C C . PRO B 1 231 ? 1.246 -20.641 -20.5 1 98.06 231 PRO B C 1
ATOM 5634 O O . PRO B 1 231 ? 0.935 -20.5 -19.312 1 98.06 231 PRO B O 1
ATOM 5637 N N . HIS B 1 232 ? 2.168 -19.891 -21.141 1 97.94 232 HIS B N 1
ATOM 5638 C CA . HIS B 1 232 ? 2.73 -18.688 -20.562 1 97.94 232 HIS B CA 1
ATOM 5639 C C . HIS B 1 232 ? 2.197 -17.438 -21.281 1 97.94 232 HIS B C 1
ATOM 5641 O O . HIS B 1 232 ? 1.808 -17.5 -22.438 1 97.94 232 HIS B O 1
ATOM 5647 N N . ILE B 1 233 ? 2.16 -16.344 -20.562 1 96.06 233 ILE B N 1
ATOM 5648 C CA . ILE B 1 233 ? 1.791 -15.078 -21.188 1 96.06 233 ILE B CA 1
ATOM 5649 C C . ILE B 1 233 ? 2.676 -13.961 -20.641 1 96.06 233 ILE B C 1
ATOM 5651 O O . ILE B 1 233 ? 2.654 -13.672 -19.438 1 96.06 233 ILE B O 1
ATOM 5655 N N . TYR B 1 234 ? 3.477 -13.328 -21.562 1 91.31 234 TYR B N 1
ATOM 5656 C CA . TYR B 1 234 ? 4.395 -12.234 -21.25 1 91.31 234 TYR B CA 1
ATOM 5657 C C . TYR B 1 234 ? 4.066 -11 -22.078 1 91.31 234 TYR B C 1
ATOM 5659 O O . TYR B 1 234 ? 4.902 -10.516 -22.844 1 91.31 234 TYR B O 1
ATOM 5667 N N . GLN B 1 235 ? 2.98 -10.547 -22.141 1 85.56 235 GLN B N 1
ATOM 5668 C CA . GLN B 1 235 ? 2.717 -9.438 -23.047 1 85.56 235 GLN B CA 1
ATOM 5669 C C . GLN B 1 235 ? 2.184 -8.219 -22.297 1 85.56 235 GLN B C 1
ATOM 5671 O O . GLN B 1 235 ? 1.597 -8.359 -21.219 1 85.56 235 GLN B O 1
ATOM 5676 N N . ASN B 1 236 ? 2.49 -7.004 -22.938 1 87.06 236 ASN B N 1
ATOM 5677 C CA . ASN B 1 236 ? 2.082 -5.73 -22.344 1 87.06 236 ASN B CA 1
ATOM 5678 C C . ASN B 1 236 ? 1.057 -5.012 -23.219 1 87.06 236 ASN B C 1
ATOM 5680 O O . ASN B 1 236 ? 0.657 -3.887 -22.922 1 87.06 236 ASN B O 1
ATOM 5684 N N . ASP B 1 237 ? 0.769 -5.648 -24.344 1 93.19 237 ASP B N 1
ATOM 5685 C CA . ASP B 1 237 ? -0.265 -5.062 -25.188 1 93.19 237 ASP B CA 1
ATOM 5686 C C . ASP B 1 237 ? -1.658 -5.484 -24.734 1 93.19 237 ASP B C 1
ATOM 5688 O O . ASP B 1 237 ? -2.119 -6.582 -25.047 1 93.19 237 ASP B O 1
ATOM 5692 N N . LYS B 1 238 ? -2.363 -4.629 -24.094 1 93.88 238 LYS B N 1
ATOM 5693 C CA . LYS B 1 238 ? -3.617 -4.906 -23.406 1 93.88 238 LYS B CA 1
ATOM 5694 C C . LYS B 1 238 ? -4.656 -5.488 -24.359 1 93.88 238 LYS B C 1
ATOM 5696 O O . LYS B 1 238 ? -5.41 -6.395 -23.984 1 93.88 238 LYS B O 1
ATOM 5701 N N . LYS B 1 239 ? -4.676 -5.074 -25.594 1 95.75 239 LYS B N 1
ATOM 5702 C CA . LYS B 1 239 ? -5.727 -5.445 -26.531 1 95.75 239 LYS B CA 1
ATOM 5703 C C . LYS B 1 239 ? -5.648 -6.93 -26.891 1 95.75 239 LYS B C 1
ATOM 5705 O O . LYS B 1 239 ? -6.641 -7.523 -27.312 1 95.75 239 LYS B O 1
ATOM 5710 N N . TRP B 1 240 ? -4.504 -7.539 -26.656 1 96.31 240 TRP B N 1
ATOM 5711 C CA . TRP B 1 240 ? -4.328 -8.914 -27.125 1 96.31 240 TRP B CA 1
ATOM 5712 C C . TRP B 1 240 ? -4.402 -9.891 -25.953 1 96.31 240 TRP B C 1
ATOM 5714 O O . TRP B 1 240 ? -4.379 -11.109 -26.156 1 96.31 240 TRP B O 1
ATOM 5724 N N . ILE B 1 241 ? -4.523 -9.406 -24.75 1 96.06 241 ILE B N 1
ATOM 5725 C CA . ILE B 1 241 ? -4.52 -10.281 -23.594 1 96.06 241 ILE B CA 1
ATOM 5726 C C . ILE B 1 241 ? -5.789 -11.133 -23.578 1 96.06 241 ILE B C 1
ATOM 5728 O O . ILE B 1 241 ? -5.727 -12.359 -23.453 1 96.06 241 ILE B O 1
ATOM 5732 N N . ARG B 1 242 ? -6.922 -10.516 -23.797 1 96.19 242 ARG B N 1
ATOM 5733 C CA . ARG B 1 242 ? -8.188 -11.234 -23.734 1 96.19 242 ARG B CA 1
ATOM 5734 C C . ARG B 1 242 ? -8.289 -12.266 -24.844 1 96.19 242 ARG B C 1
ATOM 5736 O O . ARG B 1 242 ? -8.586 -13.43 -24.609 1 96.19 242 ARG B O 1
ATOM 5743 N N . PRO B 1 243 ? -7.988 -11.867 -26.125 1 97.62 243 PRO B N 1
ATOM 5744 C CA . PRO B 1 243 ? -8.062 -12.883 -27.172 1 97.62 243 PRO B CA 1
ATOM 5745 C C . PRO B 1 243 ? -7.121 -14.062 -26.922 1 97.62 243 PRO B C 1
ATOM 5747 O O . PRO B 1 243 ? -7.473 -15.211 -27.219 1 97.62 243 PRO B O 1
ATOM 5750 N N . THR B 1 244 ? -5.996 -13.773 -26.422 1 97.38 244 THR B N 1
ATOM 5751 C CA . THR B 1 244 ? -5.035 -14.828 -26.125 1 97.38 244 THR B CA 1
ATOM 5752 C C . THR B 1 244 ? -5.562 -15.766 -25.047 1 97.38 244 THR B C 1
ATOM 5754 O O . THR B 1 244 ? -5.523 -16.984 -25.203 1 97.38 244 THR B O 1
ATOM 5757 N N . MET B 1 245 ? -6.117 -15.219 -24.031 1 96.25 245 MET B N 1
ATOM 5758 C CA . MET B 1 245 ? -6.625 -16.031 -22.938 1 96.25 245 MET B CA 1
ATOM 5759 C C . MET B 1 245 ? -7.828 -16.859 -23.375 1 96.25 245 MET B C 1
ATOM 5761 O O . MET B 1 245 ? -7.996 -18 -22.953 1 96.25 245 MET B O 1
ATOM 5765 N N . LEU B 1 246 ? -8.648 -16.281 -24.219 1 96.31 246 LEU B N 1
ATOM 5766 C CA . LEU B 1 246 ? -9.797 -17.031 -24.719 1 96.31 246 LEU B CA 1
ATOM 5767 C C . LEU B 1 246 ? -9.344 -18.203 -25.578 1 96.31 246 LEU B C 1
ATOM 5769 O O . LEU B 1 246 ? -9.914 -19.297 -25.516 1 96.31 246 LEU B O 1
ATOM 5773 N N . ARG B 1 247 ? -8.32 -17.969 -26.344 1 97.06 247 ARG B N 1
ATOM 5774 C CA . ARG B 1 247 ? -7.738 -19.078 -27.094 1 97.06 247 ARG B CA 1
ATOM 5775 C C . ARG B 1 247 ? -7.203 -20.156 -26.156 1 97.06 247 ARG B C 1
ATOM 5777 O O . ARG B 1 247 ? -7.465 -21.344 -26.359 1 97.06 247 ARG B O 1
ATOM 5784 N N . PHE B 1 248 ? -6.473 -19.734 -25.188 1 97.06 248 PHE B N 1
ATOM 5785 C CA . PHE B 1 248 ? -5.906 -20.688 -24.234 1 97.06 248 PHE B CA 1
ATOM 5786 C C . PHE B 1 248 ? -7.008 -21.5 -23.562 1 97.06 248 PHE B C 1
ATOM 5788 O O . PHE B 1 248 ? -6.852 -22.703 -23.344 1 97.06 248 PHE B O 1
ATOM 5795 N N . THR B 1 249 ? -8.117 -20.891 -23.203 1 94.88 249 THR B N 1
ATOM 5796 C CA . THR B 1 249 ? -9.227 -21.578 -22.562 1 94.88 249 THR B CA 1
ATOM 5797 C C . THR B 1 249 ? -9.82 -22.625 -23.5 1 94.88 249 THR B C 1
ATOM 5799 O O . THR B 1 249 ? -10.188 -23.719 -23.062 1 94.88 249 THR B O 1
ATOM 5802 N N . LYS B 1 250 ? -9.922 -22.281 -24.75 1 95.5 250 LYS B N 1
ATOM 5803 C CA . LYS B 1 250 ? -10.398 -23.234 -25.734 1 95.5 250 LYS B CA 1
ATOM 5804 C C . LYS B 1 250 ? -9.453 -24.438 -25.859 1 95.5 250 LYS B C 1
ATOM 5806 O O . LYS B 1 250 ? -9.898 -25.578 -25.953 1 95.5 250 LYS B O 1
ATOM 5811 N N . GLU B 1 251 ? -8.219 -24.125 -25.859 1 97 251 GLU B N 1
ATOM 5812 C CA . GLU B 1 251 ? -7.207 -25.188 -25.953 1 97 251 GLU B CA 1
ATOM 5813 C C . GLU B 1 251 ? -7.211 -26.062 -24.719 1 97 251 GLU B C 1
ATOM 5815 O O . GLU B 1 251 ? -6.992 -27.281 -24.812 1 97 251 GLU B O 1
ATOM 5820 N N . ALA B 1 252 ? -7.41 -25.516 -23.609 1 96.56 252 ALA B N 1
ATOM 5821 C CA . ALA B 1 252 ? -7.535 -26.297 -22.375 1 96.56 252 ALA B CA 1
ATOM 5822 C C . ALA B 1 252 ? -8.742 -27.219 -22.422 1 96.56 252 ALA B C 1
ATOM 5824 O O . ALA B 1 252 ? -8.664 -28.375 -22 1 96.56 252 ALA B O 1
ATOM 5825 N N . ALA B 1 253 ? -9.859 -26.719 -22.922 1 94.81 253 ALA B N 1
ATOM 5826 C CA . ALA B 1 253 ? -11.07 -27.516 -23.062 1 94.81 253 ALA B CA 1
ATOM 5827 C C . ALA B 1 253 ? -10.82 -28.734 -23.953 1 94.81 253 ALA B C 1
ATOM 5829 O O . ALA B 1 253 ? -11.352 -29.812 -23.703 1 94.81 253 ALA B O 1
ATOM 5830 N N . LEU B 1 254 ? -10.023 -28.484 -24.938 1 95.75 254 LEU B N 1
ATOM 5831 C CA . LEU B 1 254 ? -9.656 -29.562 -25.844 1 95.75 254 LEU B CA 1
ATOM 5832 C C . LEU B 1 254 ? -8.953 -30.688 -25.094 1 95.75 254 LEU B C 1
ATOM 5834 O O . LEU B 1 254 ? -9.023 -31.859 -25.5 1 95.75 254 LEU B O 1
ATOM 5838 N N . GLN B 1 255 ? -8.266 -30.391 -24 1 96.12 255 GLN B N 1
ATOM 5839 C CA . GLN B 1 255 ? -7.535 -31.375 -23.203 1 96.12 255 GLN B CA 1
ATOM 5840 C C . GLN B 1 255 ? -8.398 -31.922 -22.062 1 96.12 255 GLN B C 1
ATOM 5842 O O . GLN B 1 255 ? -7.91 -32.656 -21.219 1 96.12 255 GLN B O 1
ATOM 5847 N N . ASP B 1 256 ? -9.625 -31.516 -22 1 93.69 256 ASP B N 1
ATOM 5848 C CA . ASP B 1 256 ? -10.594 -31.938 -21 1 93.69 256 ASP B CA 1
ATOM 5849 C C . ASP B 1 256 ? -10.109 -31.641 -19.594 1 93.69 256 ASP B C 1
ATOM 5851 O O . ASP B 1 256 ? -10.195 -32.469 -18.703 1 93.69 256 ASP B O 1
ATOM 5855 N N . GLY B 1 257 ? -9.531 -30.562 -19.422 1 93 257 GLY B N 1
ATOM 5856 C CA . GLY B 1 257 ? -9.008 -30.156 -18.125 1 93 257 GLY B CA 1
ATOM 5857 C C . GLY B 1 257 ? -8.992 -28.656 -17.938 1 93 257 GLY B C 1
ATOM 5858 O O . GLY B 1 257 ? -9.305 -27.906 -18.875 1 93 257 GLY B O 1
ATOM 5859 N N . PRO B 1 258 ? -8.695 -28.234 -16.719 1 93.31 258 PRO B N 1
ATOM 5860 C CA . PRO B 1 258 ? -8.602 -26.797 -16.469 1 93.31 258 PRO B CA 1
ATOM 5861 C C . PRO B 1 258 ? -7.359 -26.172 -17.094 1 93.31 258 PRO B C 1
ATOM 5863 O O . PRO B 1 258 ? -6.543 -26.875 -17.703 1 93.31 258 PRO B O 1
ATOM 5866 N N . ILE B 1 259 ? -7.344 -24.844 -17.078 1 95.81 259 ILE B N 1
ATOM 5867 C CA . ILE B 1 259 ? -6.184 -24.078 -17.516 1 95.81 259 ILE B CA 1
ATOM 5868 C C . ILE B 1 259 ? -5.477 -23.469 -16.312 1 95.81 259 ILE B C 1
ATOM 5870 O O . ILE B 1 259 ? -6.125 -23.062 -15.344 1 95.81 259 ILE B O 1
ATOM 5874 N N . MET B 1 260 ? -4.207 -23.438 -16.297 1 96.88 260 MET B N 1
ATOM 5875 C CA . MET B 1 260 ? -3.352 -22.672 -15.391 1 96.88 260 MET B CA 1
ATOM 5876 C C . MET B 1 260 ? -2.264 -21.922 -16.156 1 96.88 260 MET B C 1
ATOM 5878 O O . MET B 1 260 ? -1.464 -22.547 -16.859 1 96.88 260 MET B O 1
ATOM 5882 N N . VAL B 1 261 ? -2.275 -20.641 -16.078 1 97.94 261 VAL B N 1
ATOM 5883 C CA . VAL B 1 261 ? -1.161 -19.906 -16.672 1 97.94 261 VAL B CA 1
ATOM 5884 C C . VAL B 1 261 ? 0.132 -20.25 -15.945 1 97.94 261 VAL B C 1
ATOM 5886 O O . VAL B 1 261 ? 0.315 -19.875 -14.781 1 97.94 261 VAL B O 1
ATOM 5889 N N . GLY B 1 262 ? 0.953 -20.938 -16.656 1 98.25 262 GLY B N 1
ATOM 5890 C CA . GLY B 1 262 ? 2.127 -21.5 -16 1 98.25 262 GLY B CA 1
ATOM 5891 C C . GLY B 1 262 ? 3.184 -20.453 -15.68 1 98.25 262 GLY B C 1
ATOM 5892 O O . GLY B 1 262 ? 4.008 -20.656 -14.781 1 98.25 262 GLY B O 1
ATOM 5893 N N . GLU B 1 263 ? 3.283 -19.406 -16.422 1 98.25 263 GLU B N 1
ATOM 5894 C CA . GLU B 1 263 ? 4.102 -18.219 -16.172 1 98.25 263 GLU B CA 1
ATOM 5895 C C . GLU B 1 263 ? 3.439 -16.969 -16.734 1 98.25 263 GLU B C 1
ATOM 5897 O O . GLU B 1 263 ? 2.902 -16.984 -17.844 1 98.25 263 GLU B O 1
ATOM 5902 N N . TRP B 1 264 ? 3.49 -15.961 -15.914 1 97.31 264 TRP B N 1
ATOM 5903 C CA . TRP B 1 264 ? 3.016 -14.68 -16.422 1 97.31 264 TRP B CA 1
ATOM 5904 C C . TRP B 1 264 ? 3.867 -13.531 -15.883 1 97.31 264 TRP B C 1
ATOM 5906 O O . TRP B 1 264 ? 4.633 -13.711 -14.93 1 97.31 264 TRP B O 1
ATOM 5916 N N . GLY B 1 265 ? 3.766 -12.391 -16.5 1 94.94 265 GLY B N 1
ATOM 5917 C CA . GLY B 1 265 ? 4.402 -11.156 -16.062 1 94.94 265 GLY B CA 1
ATOM 5918 C C . GLY B 1 265 ? 5.355 -10.578 -17.094 1 94.94 265 GLY B C 1
ATOM 5919 O O . GLY B 1 265 ? 6.324 -11.234 -17.484 1 94.94 265 GLY B O 1
ATOM 5920 N N . PHE B 1 266 ? 5.086 -9.453 -17.547 1 93.88 266 PHE B N 1
ATOM 5921 C CA . PHE B 1 266 ? 5.984 -8.734 -18.438 1 93.88 266 PHE B CA 1
ATOM 5922 C C . PHE B 1 266 ? 7.191 -8.195 -17.672 1 93.88 266 PHE B C 1
ATOM 5924 O O . PHE B 1 266 ? 7.055 -7.73 -16.531 1 93.88 266 PHE B O 1
ATOM 5931 N N . PRO B 1 267 ? 8.391 -8.32 -18.234 1 94.75 267 PRO B N 1
ATOM 5932 C CA . PRO B 1 267 ? 9.57 -7.801 -17.531 1 94.75 267 PRO B CA 1
ATOM 5933 C C . PRO B 1 267 ? 9.508 -6.289 -17.328 1 94.75 267 PRO B C 1
ATOM 5935 O O . PRO B 1 267 ? 8.836 -5.586 -18.094 1 94.75 267 PRO B O 1
ATOM 5938 N N . THR B 1 268 ? 10.188 -5.848 -16.312 1 95.56 268 THR B N 1
ATOM 5939 C CA . THR B 1 268 ? 10.297 -4.418 -16.047 1 95.56 268 THR B CA 1
ATOM 5940 C C . THR B 1 268 ? 11.727 -3.934 -16.281 1 95.56 268 THR B C 1
ATOM 5942 O O . THR B 1 268 ? 12.664 -4.73 -16.281 1 95.56 268 THR B O 1
ATOM 5945 N N . PHE B 1 269 ? 11.891 -2.607 -16.484 1 96 269 PHE B N 1
ATOM 5946 C CA . PHE B 1 269 ? 13.203 -2 -16.672 1 96 269 PHE B CA 1
ATOM 5947 C C . PHE B 1 269 ? 13.82 -1.636 -15.328 1 96 269 PHE B C 1
ATOM 5949 O O . PHE B 1 269 ? 13.102 -1.301 -14.383 1 96 269 PHE B O 1
ATOM 5956 N N . GLN B 1 270 ? 15.086 -1.736 -15.289 1 95.12 270 GLN B N 1
ATOM 5957 C CA . GLN B 1 270 ? 15.805 -1.24 -14.117 1 95.12 270 GLN B CA 1
ATOM 5958 C C . GLN B 1 270 ? 15.43 0.209 -13.82 1 95.12 270 GLN B C 1
ATOM 5960 O O . GLN B 1 270 ? 15.328 0.599 -12.656 1 95.12 270 GLN B O 1
ATOM 5965 N N . THR B 1 271 ? 15.219 1.024 -14.781 1 96.12 271 THR B N 1
ATOM 5966 C CA . THR B 1 271 ? 14.914 2.443 -14.633 1 96.12 271 THR B CA 1
ATOM 5967 C C . THR B 1 271 ? 13.555 2.633 -13.953 1 96.12 271 THR B C 1
ATOM 5969 O O . THR B 1 271 ? 13.32 3.662 -13.312 1 96.12 271 THR B O 1
ATOM 5972 N N . THR B 1 272 ? 12.648 1.688 -14.07 1 97.12 272 THR B N 1
ATOM 5973 C CA . THR B 1 272 ? 11.336 1.774 -13.438 1 97.12 272 THR B CA 1
ATOM 5974 C C . THR B 1 272 ? 11.469 1.79 -11.922 1 97.12 272 THR B C 1
ATOM 5976 O O . THR B 1 272 ? 10.656 2.396 -11.227 1 97.12 272 THR B O 1
ATOM 5979 N N . ASP B 1 273 ? 12.531 1.231 -11.398 1 96.75 273 ASP B N 1
ATOM 5980 C CA . ASP B 1 273 ? 12.75 1.146 -9.953 1 96.75 273 ASP B CA 1
ATOM 5981 C C . ASP B 1 273 ? 12.93 2.533 -9.344 1 96.75 273 ASP B C 1
ATOM 5983 O O . ASP B 1 273 ? 12.703 2.727 -8.148 1 96.75 273 ASP B O 1
ATOM 5987 N N . SER B 1 274 ? 13.336 3.527 -10.117 1 97.06 274 SER B N 1
ATOM 5988 C CA . SER B 1 274 ? 13.664 4.84 -9.57 1 97.06 274 SER B CA 1
ATOM 5989 C C . SER B 1 274 ? 12.688 5.902 -10.062 1 97.06 274 SER B C 1
ATOM 5991 O O . SER B 1 274 ? 12.938 7.102 -9.914 1 97.06 274 SER B O 1
ATOM 5993 N N . SER B 1 275 ? 11.625 5.492 -10.648 1 97.38 275 SER B N 1
ATOM 5994 C CA . SER B 1 275 ? 10.641 6.438 -11.172 1 97.38 275 SER B CA 1
ATOM 5995 C C . SER B 1 275 ? 9.227 6.059 -10.742 1 97.38 275 SER B C 1
ATOM 5997 O O . SER B 1 275 ? 8.633 5.125 -11.289 1 97.38 275 SER B O 1
ATOM 5999 N N . ALA B 1 276 ? 8.688 6.848 -9.883 1 96.62 276 ALA B N 1
ATOM 6000 C CA . ALA B 1 276 ? 7.324 6.602 -9.414 1 96.62 276 ALA B CA 1
ATOM 6001 C C . ALA B 1 276 ? 6.324 6.672 -10.562 1 96.62 276 ALA B C 1
ATOM 6003 O O . ALA B 1 276 ? 5.355 5.914 -10.602 1 96.62 276 ALA B O 1
ATOM 6004 N N . ALA B 1 277 ? 6.547 7.57 -11.492 1 95.31 277 ALA B N 1
ATOM 6005 C CA . ALA B 1 277 ? 5.66 7.727 -12.641 1 95.31 277 ALA B CA 1
ATOM 6006 C C . ALA B 1 277 ? 5.684 6.48 -13.523 1 95.31 277 ALA B C 1
ATOM 6008 O O . ALA B 1 277 ? 4.633 5.984 -13.938 1 95.31 277 ALA B O 1
ATOM 6009 N N . GLU B 1 278 ? 6.867 5.953 -13.781 1 96.38 278 GLU B N 1
ATOM 6010 C CA . GLU B 1 278 ? 6.98 4.742 -14.586 1 96.38 278 GLU B CA 1
ATOM 6011 C C . GLU B 1 278 ? 6.34 3.549 -13.891 1 96.38 278 GLU B C 1
ATOM 6013 O O . GLU B 1 278 ? 5.754 2.684 -14.539 1 96.38 278 GLU B O 1
ATOM 6018 N N . GLN B 1 279 ? 6.48 3.502 -12.594 1 97.81 279 GLN B N 1
ATOM 6019 C CA . GLN B 1 279 ? 5.859 2.426 -11.82 1 97.81 279 GLN B CA 1
ATOM 6020 C C . GLN B 1 279 ? 4.344 2.449 -11.969 1 97.81 279 GLN B C 1
ATOM 6022 O O . GLN B 1 279 ? 3.717 1.407 -12.172 1 97.81 279 GLN B O 1
ATOM 6027 N N . ARG B 1 280 ? 3.744 3.6 -11.922 1 95.69 280 ARG B N 1
ATOM 6028 C CA . ARG B 1 280 ? 2.297 3.717 -12.062 1 95.69 280 ARG B CA 1
ATOM 6029 C C . ARG B 1 280 ? 1.848 3.279 -13.453 1 95.69 280 ARG B C 1
ATOM 6031 O O . ARG B 1 280 ? 0.815 2.623 -13.602 1 95.69 280 ARG B O 1
ATOM 6038 N N . ASP B 1 281 ? 2.615 3.617 -14.414 1 93.19 281 ASP B N 1
ATOM 6039 C CA . ASP B 1 281 ? 2.314 3.178 -15.773 1 93.19 281 ASP B CA 1
ATOM 6040 C C . ASP B 1 281 ? 2.391 1.657 -15.891 1 93.19 281 ASP B C 1
ATOM 6042 O O . ASP B 1 281 ? 1.529 1.033 -16.516 1 93.19 281 ASP B O 1
ATOM 6046 N N . PHE B 1 282 ? 3.406 1.132 -15.312 1 95.44 282 PHE B N 1
ATOM 6047 C CA . PHE B 1 282 ? 3.617 -0.311 -15.328 1 95.44 282 PHE B CA 1
ATOM 6048 C C . PHE B 1 282 ? 2.461 -1.038 -14.656 1 95.44 282 PHE B C 1
ATOM 6050 O O . PHE B 1 282 ? 2.01 -2.078 -15.141 1 95.44 282 PHE B O 1
ATOM 6057 N N . MET B 1 283 ? 1.904 -0.438 -13.664 1 96.62 283 MET B N 1
ATOM 6058 C CA . MET B 1 283 ? 0.817 -1.045 -12.898 1 96.62 283 MET B CA 1
ATOM 6059 C C . MET B 1 283 ? -0.43 -1.204 -13.766 1 96.62 283 MET B C 1
ATOM 6061 O O . MET B 1 283 ? -1.177 -2.172 -13.609 1 96.62 283 MET B O 1
ATOM 6065 N N . ASP B 1 284 ? -0.616 -0.309 -14.648 1 93.62 284 ASP B N 1
ATOM 6066 C CA . ASP B 1 284 ? -1.845 -0.273 -15.438 1 93.62 284 ASP B CA 1
ATOM 6067 C C . ASP B 1 284 ? -2.025 -1.565 -16.234 1 93.62 284 ASP B C 1
ATOM 6069 O O . ASP B 1 284 ? -3.062 -2.225 -16.125 1 93.62 284 ASP B O 1
ATOM 6073 N N . PHE B 1 285 ? -1.082 -1.938 -16.969 1 92.44 285 PHE B N 1
ATOM 6074 C CA . PHE B 1 285 ? -1.265 -3.117 -17.797 1 92.44 285 PHE B CA 1
ATOM 6075 C C . PHE B 1 285 ? -1.217 -4.391 -16.969 1 92.44 285 PHE B C 1
ATOM 6077 O O . PHE B 1 285 ? -1.868 -5.383 -17.297 1 92.44 285 PHE B O 1
ATOM 6084 N N . TYR B 1 286 ? -0.42 -4.363 -15.875 1 96.38 286 TYR B N 1
ATOM 6085 C CA . TYR B 1 286 ? -0.365 -5.52 -14.984 1 96.38 286 TYR B CA 1
ATOM 6086 C C . TYR B 1 286 ? -1.727 -5.789 -14.359 1 96.38 286 TYR B C 1
ATOM 6088 O O . TYR B 1 286 ? -2.174 -6.938 -14.297 1 96.38 286 TYR B O 1
ATOM 6096 N N . ILE B 1 287 ? -2.443 -4.703 -13.922 1 97.19 287 ILE B N 1
ATOM 6097 C CA . ILE B 1 287 ? -3.781 -4.785 -13.352 1 97.19 287 ILE B CA 1
ATOM 6098 C C . ILE B 1 287 ? -4.762 -5.312 -14.398 1 97.19 287 ILE B C 1
ATOM 6100 O O . ILE B 1 287 ? -5.598 -6.168 -14.102 1 97.19 287 ILE B O 1
ATOM 6104 N N . HIS B 1 288 ? -4.605 -4.84 -15.609 1 96.44 288 HIS B N 1
ATOM 6105 C CA . HIS B 1 288 ? -5.449 -5.301 -16.703 1 96.44 288 HIS B CA 1
ATOM 6106 C C . HIS B 1 288 ? -5.34 -6.812 -16.875 1 96.44 288 HIS B C 1
ATOM 6108 O O . HIS B 1 288 ? -6.352 -7.5 -17.031 1 96.44 288 HIS B O 1
ATOM 6114 N N . THR B 1 289 ? -4.168 -7.305 -16.797 1 96.81 289 THR B N 1
ATOM 6115 C CA . THR B 1 289 ? -3.906 -8.727 -17.016 1 96.81 289 THR B CA 1
ATOM 6116 C C . THR B 1 289 ? -4.531 -9.57 -15.914 1 96.81 289 THR B C 1
ATOM 6118 O O . THR B 1 289 ? -5.254 -10.531 -16.188 1 96.81 289 THR B O 1
ATOM 6121 N N . VAL B 1 290 ? -4.344 -9.18 -14.695 1 97.12 290 VAL B N 1
ATOM 6122 C CA . VAL B 1 290 ? -4.809 -10.031 -13.602 1 97.12 290 VAL B CA 1
ATOM 6123 C C . VAL B 1 290 ? -6.328 -9.938 -13.484 1 97.12 290 VAL B C 1
ATOM 6125 O O . VAL B 1 290 ? -6.98 -10.883 -13.039 1 97.12 290 VAL B O 1
ATOM 6128 N N . HIS B 1 291 ? -6.891 -8.797 -13.883 1 96.31 291 HIS B N 1
ATOM 6129 C CA . HIS B 1 291 ? -8.344 -8.695 -13.93 1 96.31 291 HIS B CA 1
ATOM 6130 C C . HIS B 1 291 ? -8.945 -9.75 -14.852 1 96.31 291 HIS B C 1
ATOM 6132 O O . HIS B 1 291 ? -9.977 -10.344 -14.531 1 96.31 291 HIS B O 1
ATOM 6138 N N . LEU B 1 292 ? -8.305 -9.914 -15.906 1 95.75 292 LEU B N 1
ATOM 6139 C CA . LEU B 1 292 ? -8.797 -10.914 -16.844 1 95.75 292 LEU B CA 1
ATOM 6140 C C . LEU B 1 292 ? -8.633 -12.32 -16.266 1 95.75 292 LEU B C 1
ATOM 6142 O O . LEU B 1 292 ? -9.547 -13.141 -16.359 1 95.75 292 LEU B O 1
ATOM 6146 N N . PHE B 1 293 ? -7.453 -12.602 -15.633 1 96.25 293 PHE B N 1
ATOM 6147 C CA . PHE B 1 293 ? -7.266 -13.898 -14.992 1 96.25 293 PHE B CA 1
ATOM 6148 C C . PHE B 1 293 ? -8.398 -14.195 -14.016 1 96.25 293 PHE B C 1
ATOM 6150 O O . PHE B 1 293 ? -9.008 -15.266 -14.07 1 96.25 293 PHE B O 1
ATOM 6157 N N . ASP B 1 294 ? -8.672 -13.219 -13.211 1 95.44 294 ASP B N 1
ATOM 6158 C CA . ASP B 1 294 ? -9.688 -13.398 -12.172 1 95.44 294 ASP B CA 1
ATOM 6159 C C . ASP B 1 294 ? -11.07 -13.586 -12.789 1 95.44 294 ASP B C 1
ATOM 6161 O O . ASP B 1 294 ? -11.844 -14.43 -12.336 1 95.44 294 ASP B O 1
ATOM 6165 N N . SER B 1 295 ? -11.359 -12.836 -13.805 1 94.19 295 SER B N 1
ATOM 6166 C CA . SER B 1 295 ? -12.672 -12.914 -14.445 1 94.19 295 SER B CA 1
ATOM 6167 C C . SER B 1 295 ? -12.898 -14.289 -15.07 1 94.19 295 SER B C 1
ATOM 6169 O O . SER B 1 295 ? -14.031 -14.766 -15.141 1 94.19 295 SER B O 1
ATOM 6171 N N . LEU B 1 296 ? -11.82 -14.93 -15.438 1 93.25 296 LEU B N 1
ATOM 6172 C CA . LEU B 1 296 ? -11.914 -16.25 -16.062 1 93.25 296 LEU B CA 1
ATOM 6173 C C . LEU B 1 296 ? -11.75 -17.344 -15.023 1 93.25 296 LEU B C 1
ATOM 6175 O O . LEU B 1 296 ? -11.922 -18.531 -15.336 1 93.25 296 LEU B O 1
ATOM 6179 N N . GLY B 1 297 ? -11.367 -16.953 -13.805 1 92.75 297 GLY B N 1
ATOM 6180 C CA . GLY B 1 297 ? -11.164 -17.922 -12.742 1 92.75 297 GLY B CA 1
ATOM 6181 C C . GLY B 1 297 ? -9.945 -18.797 -12.969 1 92.75 297 GLY B C 1
ATOM 6182 O O . GLY B 1 297 ? -9.93 -19.969 -12.555 1 92.75 297 GLY B O 1
ATOM 6183 N N . VAL B 1 298 ? -8.945 -18.281 -13.648 1 93.94 298 VAL B N 1
ATOM 6184 C CA . VAL B 1 298 ? -7.789 -19.094 -14.023 1 93.94 298 VAL B CA 1
ATOM 6185 C C . VAL B 1 298 ? -6.676 -18.922 -12.992 1 93.94 298 VAL B C 1
ATOM 6187 O O . VAL B 1 298 ? -6.457 -17.812 -12.484 1 93.94 298 VAL B O 1
ATOM 6190 N N . GLY B 1 299 ? -5.992 -20.047 -12.609 1 95.62 299 GLY B N 1
ATOM 6191 C CA . GLY B 1 299 ? -4.773 -19.984 -11.82 1 95.62 299 GLY B CA 1
ATOM 6192 C C . GLY B 1 299 ? -3.615 -19.344 -12.57 1 95.62 299 GLY B C 1
ATOM 6193 O O . GLY B 1 299 ? -3.557 -19.406 -13.797 1 95.62 299 GLY B O 1
ATOM 6194 N N . SER B 1 300 ? -2.766 -18.766 -11.852 1 97.44 300 SER B N 1
ATOM 6195 C CA . SER B 1 300 ? -1.664 -18.047 -12.477 1 97.44 300 SER B CA 1
ATOM 6196 C C . SER B 1 300 ? -0.398 -18.125 -11.625 1 97.44 300 SER B C 1
ATOM 6198 O O . SER B 1 300 ? -0.431 -17.859 -10.422 1 97.44 300 SER B O 1
ATOM 6200 N N . ILE B 1 301 ? 0.699 -18.469 -12.266 1 98.56 301 ILE B N 1
ATOM 6201 C CA . ILE B 1 301 ? 2.002 -18.594 -11.625 1 98.56 301 ILE B CA 1
ATOM 6202 C C . ILE B 1 301 ? 2.93 -17.484 -12.117 1 98.56 301 ILE B C 1
ATOM 6204 O O . ILE B 1 301 ? 3.158 -17.344 -13.32 1 98.56 301 ILE B O 1
ATOM 6208 N N . LYS B 1 302 ? 3.428 -16.641 -11.18 1 98.25 302 LYS B N 1
ATOM 6209 C CA . LYS B 1 302 ? 4.406 -15.625 -11.562 1 98.25 302 LYS B CA 1
ATOM 6210 C C . LYS B 1 302 ? 5.719 -16.266 -12.008 1 98.25 302 LYS B C 1
ATOM 6212 O O . LYS B 1 302 ? 6.199 -17.203 -11.375 1 98.25 302 LYS B O 1
ATOM 6217 N N . ALA B 1 303 ? 6.371 -15.703 -12.969 1 96.19 303 ALA B N 1
ATOM 6218 C CA . ALA B 1 303 ? 7.496 -16.312 -13.68 1 96.19 303 ALA B CA 1
ATOM 6219 C C . ALA B 1 303 ? 8.672 -16.547 -12.734 1 96.19 303 ALA B C 1
ATOM 6221 O O . ALA B 1 303 ? 9.406 -17.531 -12.883 1 96.19 303 ALA B O 1
ATOM 6222 N N . TRP B 1 304 ? 8.922 -15.562 -11.75 1 94.44 304 TRP B N 1
ATOM 6223 C CA . TRP B 1 304 ? 10.031 -15.695 -10.812 1 94.44 304 TRP B CA 1
ATOM 6224 C C . TRP B 1 304 ? 9.609 -15.289 -9.406 1 94.44 304 TRP B C 1
ATOM 6226 O O . TRP B 1 304 ? 8.883 -14.305 -9.234 1 94.44 304 TRP B O 1
ATOM 6236 N N . PHE B 1 305 ? 10.078 -16.109 -8.453 1 97.5 305 PHE B N 1
ATOM 6237 C CA . PHE B 1 305 ? 10.156 -15.539 -7.113 1 97.5 305 PHE B CA 1
ATOM 6238 C C . PHE B 1 305 ? 11.562 -15.008 -6.836 1 97.5 305 PHE B C 1
ATOM 6240 O O . PHE B 1 305 ? 11.742 -14.133 -5.984 1 97.5 305 PHE B O 1
ATOM 6247 N N . SER B 1 306 ? 12.57 -15.453 -7.5 1 91.06 306 SER B N 1
ATOM 6248 C CA . SER B 1 306 ? 13.961 -15.086 -7.262 1 91.06 306 SER B CA 1
ATOM 6249 C C . SER B 1 306 ? 14.211 -13.617 -7.594 1 91.06 306 SER B C 1
ATOM 6251 O O . SER B 1 306 ? 13.469 -13.016 -8.367 1 91.06 306 SER B O 1
ATOM 6253 N N . GLY B 1 307 ? 15.227 -13.133 -6.953 1 91.19 307 GLY B N 1
ATOM 6254 C CA . GLY B 1 307 ? 15.789 -11.844 -7.324 1 91.19 307 GLY B CA 1
ATOM 6255 C C . GLY B 1 307 ? 16.781 -11.93 -8.469 1 91.19 307 GLY B C 1
ATOM 6256 O O . GLY B 1 307 ? 16.75 -12.891 -9.242 1 91.19 307 GLY B O 1
ATOM 6257 N N . ASN B 1 308 ? 17.438 -10.789 -8.617 1 87.56 308 ASN B N 1
ATOM 6258 C CA . ASN B 1 308 ? 18.422 -10.688 -9.68 1 87.56 308 ASN B CA 1
ATOM 6259 C C . ASN B 1 308 ? 19.812 -10.398 -9.125 1 87.56 308 ASN B C 1
ATOM 6261 O O . ASN B 1 308 ? 20.109 -9.281 -8.695 1 87.56 308 ASN B O 1
ATOM 6265 N N . ARG B 1 309 ? 20.688 -11.445 -9.25 1 89.56 309 ARG B N 1
ATOM 6266 C CA . ARG B 1 309 ? 22.078 -11.18 -8.891 1 89.56 309 ARG B CA 1
ATOM 6267 C C . ARG B 1 309 ? 22.797 -10.438 -10.016 1 89.56 309 ARG B C 1
ATOM 6269 O O . ARG B 1 309 ? 23.781 -9.75 -9.773 1 89.56 309 ARG B O 1
ATOM 6276 N N . LYS B 1 310 ? 22.156 -10.609 -11.195 1 88.69 310 LYS B N 1
ATOM 6277 C CA . LYS B 1 310 ? 22.641 -9.922 -12.383 1 88.69 310 LYS B CA 1
ATOM 6278 C C . LYS B 1 310 ? 21.5 -9.562 -13.312 1 88.69 310 LYS B C 1
ATOM 6280 O O . LYS B 1 310 ? 20.703 -10.422 -13.695 1 88.69 310 LYS B O 1
ATOM 6285 N N . MET B 1 311 ? 21.5 -8.289 -13.695 1 89.88 311 MET B N 1
ATOM 6286 C CA . MET B 1 311 ? 20.438 -7.824 -14.57 1 89.88 311 MET B CA 1
ATOM 6287 C C . MET B 1 311 ? 20.594 -8.391 -15.977 1 89.88 311 MET B C 1
ATOM 6289 O O . MET B 1 311 ? 21.703 -8.516 -16.484 1 89.88 311 MET B O 1
ATOM 6293 N N . GLN B 1 312 ? 19.453 -8.68 -16.5 1 88.81 312 GLN B N 1
ATOM 6294 C CA . GLN B 1 312 ? 19.391 -9.141 -17.891 1 88.81 312 GLN B CA 1
ATOM 6295 C C . GLN B 1 312 ? 18.906 -8.031 -18.812 1 88.81 312 GLN B C 1
ATOM 6297 O O . GLN B 1 312 ? 18.781 -6.875 -18.406 1 88.81 312 GLN B O 1
ATOM 6302 N N . ASN B 1 313 ? 18.875 -8.297 -20.109 1 90 313 ASN B N 1
ATOM 6303 C CA . ASN B 1 313 ? 18.328 -7.402 -21.125 1 90 313 ASN B CA 1
ATOM 6304 C C . ASN B 1 313 ? 17.25 -8.086 -21.953 1 90 313 ASN B C 1
ATOM 6306 O O . ASN B 1 313 ? 17.375 -8.203 -23.172 1 90 313 ASN B O 1
ATOM 6310 N N . PHE B 1 314 ? 16.188 -8.391 -21.312 1 85.06 314 PHE B N 1
ATOM 6311 C CA . PHE B 1 314 ? 15.109 -9.148 -21.953 1 85.06 314 PHE B CA 1
ATOM 6312 C C . PHE B 1 314 ? 14.344 -8.273 -22.938 1 85.06 314 PHE B C 1
ATOM 6314 O O . PHE B 1 314 ? 13.625 -8.781 -23.797 1 85.06 314 PHE B O 1
ATOM 6321 N N . LEU B 1 315 ? 14.422 -6.93 -22.734 1 87.44 315 LEU B N 1
ATOM 6322 C CA . LEU B 1 315 ? 13.719 -5.965 -23.578 1 87.44 315 LEU B CA 1
ATOM 6323 C C . LEU B 1 315 ? 14.703 -5.035 -24.281 1 87.44 315 LEU B C 1
ATOM 6325 O O . LEU B 1 315 ? 15.789 -4.762 -23.75 1 87.44 315 LEU B O 1
ATOM 6329 N N . PRO B 1 316 ? 14.141 -4.605 -25.438 1 88.31 316 PRO B N 1
ATOM 6330 C CA . PRO B 1 316 ? 14.938 -3.518 -26 1 88.31 316 PRO B CA 1
ATOM 6331 C C . PRO B 1 316 ? 14.883 -2.244 -25.172 1 88.31 316 PRO B C 1
ATOM 6333 O O . PRO B 1 316 ? 13.852 -1.94 -24.562 1 88.31 316 PRO B O 1
ATOM 6336 N N . GLY B 1 317 ? 15.906 -1.609 -24.891 1 89.75 317 GLY B N 1
ATOM 6337 C CA . GLY B 1 317 ? 15.875 -0.339 -24.188 1 89.75 317 GLY B CA 1
ATOM 6338 C C . GLY B 1 317 ? 16.766 -0.318 -22.953 1 89.75 317 GLY B C 1
ATOM 6339 O O . GLY B 1 317 ? 16.938 0.729 -22.328 1 89.75 317 GLY B O 1
ATOM 6340 N N . GLY B 1 318 ? 17.141 -1.535 -22.609 1 93.06 318 GLY B N 1
ATOM 6341 C CA . GLY B 1 318 ? 18.094 -1.53 -21.5 1 93.06 318 GLY B CA 1
ATOM 6342 C C . GLY B 1 318 ? 17.906 -2.697 -20.547 1 93.06 318 GLY B C 1
ATOM 6343 O O . GLY B 1 318 ? 17.141 -3.615 -20.828 1 93.06 318 GLY B O 1
ATOM 6344 N N . PRO B 1 319 ? 18.641 -2.602 -19.438 1 95.19 319 PRO B N 1
ATOM 6345 C CA . PRO B 1 319 ? 18.516 -3.678 -18.453 1 95.19 319 PRO B CA 1
ATOM 6346 C C . PRO B 1 319 ? 17.078 -3.91 -18 1 95.19 319 PRO B C 1
ATOM 6348 O O . PRO B 1 319 ? 16.375 -2.953 -17.688 1 95.19 319 PRO B O 1
ATOM 6351 N N . SER B 1 320 ? 16.625 -5.129 -18.062 1 95.5 320 SER B N 1
ATOM 6352 C CA . SER B 1 320 ? 15.258 -5.527 -17.734 1 95.5 320 SER B CA 1
ATOM 6353 C C . SER B 1 320 ? 15.227 -6.898 -17.062 1 95.5 320 SER B C 1
ATOM 6355 O O . SER B 1 320 ? 16.188 -7.66 -17.156 1 95.5 320 SER B O 1
ATOM 6357 N N . THR B 1 321 ? 14.188 -7.152 -16.297 1 94.81 321 THR B N 1
ATOM 6358 C CA . THR B 1 321 ? 14.156 -8.359 -15.484 1 94.81 321 THR B CA 1
ATOM 6359 C C . THR B 1 321 ? 12.727 -8.781 -15.188 1 94.81 321 THR B C 1
ATOM 6361 O O . THR B 1 321 ? 11.805 -7.965 -15.242 1 94.81 321 THR B O 1
ATOM 6364 N N . TRP B 1 322 ? 12.586 -10.094 -14.875 1 94.56 322 TRP B N 1
ATOM 6365 C CA . TRP B 1 322 ? 11.312 -10.641 -14.406 1 94.56 322 TRP B CA 1
ATOM 6366 C C . TRP B 1 322 ? 11.25 -10.656 -12.883 1 94.56 322 TRP B C 1
ATOM 6368 O O . TRP B 1 322 ? 10.211 -10.969 -12.305 1 94.56 322 TRP B O 1
ATOM 6378 N N . ALA B 1 323 ? 12.312 -10.227 -12.242 1 95.44 323 ALA B N 1
ATOM 6379 C CA . ALA B 1 323 ? 12.43 -10.336 -10.789 1 95.44 323 ALA B CA 1
ATOM 6380 C C . ALA B 1 323 ? 11.445 -9.391 -10.086 1 95.44 323 ALA B C 1
ATOM 6382 O O . ALA B 1 323 ? 11.266 -8.25 -10.516 1 95.44 323 ALA B O 1
ATOM 6383 N N . ILE B 1 324 ? 10.875 -9.859 -9 1 96.75 324 ILE B N 1
ATOM 6384 C CA . ILE B 1 324 ? 9.914 -9.047 -8.258 1 96.75 324 ILE B CA 1
ATOM 6385 C C . ILE B 1 324 ? 10.617 -8.336 -7.109 1 96.75 324 ILE B C 1
ATOM 6387 O O . ILE B 1 324 ? 9.992 -7.586 -6.355 1 96.75 324 ILE B O 1
ATOM 6391 N N . PHE B 1 325 ? 11.922 -8.555 -6.953 1 96.56 325 PHE B N 1
ATOM 6392 C CA . PHE B 1 325 ? 12.758 -7.887 -5.969 1 96.56 325 PHE B CA 1
ATOM 6393 C C . PHE B 1 325 ? 13.805 -7.02 -6.652 1 96.56 325 PHE B C 1
ATOM 6395 O O . PHE B 1 325 ? 14.344 -7.391 -7.695 1 96.56 325 PHE B O 1
ATOM 6402 N N . SER B 1 326 ? 14.188 -5.945 -6 1 95.06 326 SER B N 1
ATOM 6403 C CA . SER B 1 326 ? 15.094 -5.004 -6.656 1 95.06 326 SER B CA 1
ATOM 6404 C C . SER B 1 326 ? 16.5 -5.078 -6.062 1 95.06 326 SER B C 1
ATOM 6406 O O . SER B 1 326 ? 17.438 -4.52 -6.617 1 95.06 326 SER B O 1
ATOM 6408 N N . ASP B 1 327 ? 16.656 -5.684 -4.863 1 92.31 327 ASP B N 1
ATOM 6409 C CA . ASP B 1 327 ? 18 -5.824 -4.301 1 92.31 327 ASP B CA 1
ATOM 6410 C C . ASP B 1 327 ? 18.828 -6.824 -5.109 1 92.31 327 ASP B C 1
ATOM 6412 O O . ASP B 1 327 ? 18.281 -7.594 -5.902 1 92.31 327 ASP B O 1
ATOM 6416 N N . PRO B 1 328 ? 20.125 -6.781 -4.988 1 90.19 328 PRO B N 1
ATOM 6417 C CA . PRO B 1 328 ? 20.984 -7.57 -5.863 1 90.19 328 PRO B CA 1
ATOM 6418 C C . PRO B 1 328 ? 21.188 -9 -5.363 1 90.19 328 PRO B C 1
ATOM 6420 O O . PRO B 1 328 ? 22.234 -9.609 -5.629 1 90.19 328 PRO B O 1
ATOM 6423 N N . ASN B 1 329 ? 20.234 -9.539 -4.652 1 91.19 329 ASN B N 1
ATOM 6424 C CA . ASN B 1 329 ? 20.344 -10.891 -4.105 1 91.19 329 ASN B CA 1
ATOM 6425 C C . ASN B 1 329 ? 19.562 -11.898 -4.949 1 91.19 329 ASN B C 1
ATOM 6427 O O . ASN B 1 329 ? 18.594 -11.539 -5.613 1 91.19 329 ASN B O 1
ATOM 6431 N N . GLY B 1 330 ? 20.016 -13.141 -4.961 1 91.81 330 GLY B N 1
ATOM 6432 C CA . GLY B 1 330 ? 19.312 -14.195 -5.668 1 91.81 330 GLY B CA 1
ATOM 6433 C C . GLY B 1 330 ? 17.891 -14.391 -5.18 1 91.81 330 GLY B C 1
ATOM 6434 O O . GLY B 1 330 ? 16.969 -14.539 -5.98 1 91.81 330 GLY B O 1
ATOM 6435 N N . ILE B 1 331 ? 17.812 -14.492 -3.891 1 93.81 331 ILE B N 1
ATOM 6436 C CA . ILE B 1 331 ? 16.516 -14.406 -3.236 1 93.81 331 ILE B CA 1
ATOM 6437 C C . ILE B 1 331 ? 16.391 -13.094 -2.475 1 93.81 331 ILE B C 1
ATOM 6439 O O . ILE B 1 331 ? 17.016 -12.914 -1.429 1 93.81 331 ILE B O 1
ATOM 6443 N N . GLY B 1 332 ? 15.602 -12.195 -3.021 1 91 332 GLY B N 1
ATOM 6444 C CA . GLY B 1 332 ? 15.562 -10.828 -2.51 1 91 332 GLY B CA 1
ATOM 6445 C C . GLY B 1 332 ? 14.5 -10.617 -1.448 1 91 332 GLY B C 1
ATOM 6446 O O . GLY B 1 332 ? 13.719 -11.523 -1.158 1 91 332 GLY B O 1
ATOM 6447 N N . THR B 1 333 ? 14.578 -9.414 -0.881 1 94.69 333 THR B N 1
ATOM 6448 C CA . THR B 1 333 ? 13.586 -9.023 0.116 1 94.69 333 THR B CA 1
ATOM 6449 C C . THR B 1 333 ? 13.039 -7.629 -0.183 1 94.69 333 THR B C 1
ATOM 6451 O O . THR B 1 333 ? 12.055 -7.199 0.418 1 94.69 333 THR B O 1
ATOM 6454 N N . VAL B 1 334 ? 13.672 -6.863 -1.068 1 96.94 334 VAL B N 1
ATOM 6455 C CA . VAL B 1 334 ? 13.188 -5.539 -1.446 1 96.94 334 VAL B CA 1
ATOM 6456 C C . VAL B 1 334 ? 12.203 -5.66 -2.605 1 96.94 334 VAL B C 1
ATOM 6458 O O . VAL B 1 334 ? 12.609 -5.727 -3.77 1 96.94 334 VAL B O 1
ATOM 6461 N N . GLU B 1 335 ? 11 -5.613 -2.281 1 97.5 335 GLU B N 1
ATOM 6462 C CA . GLU B 1 335 ? 9.953 -5.898 -3.26 1 97.5 335 GLU B CA 1
ATOM 6463 C C . GLU B 1 335 ? 9.797 -4.75 -4.254 1 97.5 335 GLU B C 1
ATOM 6465 O O . GLU B 1 335 ? 9.883 -3.58 -3.875 1 97.5 335 GLU B O 1
ATOM 6470 N N . ARG B 1 336 ? 9.656 -5.043 -5.512 1 97.69 336 ARG B N 1
ATOM 6471 C CA . ARG B 1 336 ? 9.023 -4.117 -6.445 1 97.69 336 ARG B CA 1
ATOM 6472 C C . ARG B 1 336 ? 7.523 -4.008 -6.18 1 97.69 336 ARG B C 1
ATOM 6474 O O . ARG B 1 336 ? 6.723 -4.68 -6.828 1 97.69 336 ARG B O 1
ATOM 6481 N N . LYS B 1 337 ? 7.203 -3.168 -5.273 1 97.62 337 LYS B N 1
ATOM 6482 C CA . LYS B 1 337 ? 5.852 -3.061 -4.723 1 97.62 337 LYS B CA 1
ATOM 6483 C C . LYS B 1 337 ? 4.828 -2.828 -5.828 1 97.62 337 LYS B C 1
ATOM 6485 O O . LYS B 1 337 ? 3.693 -3.303 -5.738 1 97.62 337 LYS B O 1
ATOM 6490 N N . TYR B 1 338 ? 5.223 -2.137 -6.941 1 97.81 338 TYR B N 1
ATOM 6491 C CA . TYR B 1 338 ? 4.324 -1.855 -8.055 1 97.81 338 TYR B CA 1
ATOM 6492 C C . TYR B 1 338 ? 3.984 -3.131 -8.82 1 97.81 338 TYR B C 1
ATOM 6494 O O . TYR B 1 338 ? 3.07 -3.143 -9.648 1 97.81 338 TYR B O 1
ATOM 6502 N N . ILE B 1 339 ? 4.602 -4.238 -8.492 1 98.06 339 ILE B N 1
ATOM 6503 C CA . ILE B 1 339 ? 4.289 -5.555 -9.047 1 98.06 339 ILE B CA 1
ATOM 6504 C C . ILE B 1 339 ? 3.633 -6.418 -7.969 1 98.06 339 ILE B C 1
ATOM 6506 O O . ILE B 1 339 ? 2.557 -6.98 -8.188 1 98.06 339 ILE B O 1
ATOM 6510 N N . THR B 1 340 ? 4.246 -6.453 -6.793 1 98.31 340 THR B N 1
ATOM 6511 C CA . THR B 1 340 ? 3.859 -7.426 -5.777 1 98.31 340 THR B CA 1
ATOM 6512 C C . THR B 1 340 ? 2.506 -7.066 -5.172 1 98.31 340 THR B C 1
ATOM 6514 O O . THR B 1 340 ? 1.75 -7.949 -4.758 1 98.31 340 THR B O 1
ATOM 6517 N N . ASP B 1 341 ? 2.145 -5.766 -5.109 1 98.25 341 ASP B N 1
ATOM 6518 C CA . ASP B 1 341 ? 0.815 -5.406 -4.625 1 98.25 341 ASP B CA 1
ATOM 6519 C C . ASP B 1 341 ? -0.272 -5.953 -5.551 1 98.25 341 ASP B C 1
ATOM 6521 O O . ASP B 1 341 ? -1.386 -6.238 -5.105 1 98.25 341 ASP B O 1
ATOM 6525 N N . ILE B 1 342 ? 0.055 -6.059 -6.832 1 98.25 342 ILE B N 1
ATOM 6526 C CA . ILE B 1 342 ? -0.914 -6.574 -7.797 1 98.25 342 ILE B CA 1
ATOM 6527 C C . ILE B 1 342 ? -0.983 -8.094 -7.695 1 98.25 342 ILE B C 1
ATOM 6529 O O . ILE B 1 342 ? -2.07 -8.68 -7.727 1 98.25 342 ILE B O 1
ATOM 6533 N N . ILE B 1 343 ? 0.154 -8.695 -7.527 1 98.06 343 ILE B N 1
ATOM 6534 C CA . ILE B 1 343 ? 0.2 -10.148 -7.348 1 98.06 343 ILE B CA 1
ATOM 6535 C C . ILE B 1 343 ? -0.574 -10.531 -6.09 1 98.06 343 ILE B C 1
ATOM 6537 O O . ILE B 1 343 ? -1.378 -11.469 -6.113 1 98.06 343 ILE B O 1
ATOM 6541 N N . ALA B 1 344 ? -0.353 -9.766 -5.004 1 98.5 344 ALA B N 1
ATOM 6542 C CA . ALA B 1 344 ? -0.907 -10.07 -3.689 1 98.5 344 ALA B CA 1
ATOM 6543 C C . ALA B 1 344 ? -2.305 -9.477 -3.531 1 98.5 344 ALA B C 1
ATOM 6545 O O . ALA B 1 344 ? -2.645 -8.945 -2.471 1 98.5 344 ALA B O 1
ATOM 6546 N N . ARG B 1 345 ? -3.102 -9.484 -4.527 1 98.44 345 ARG B N 1
ATOM 6547 C CA . ARG B 1 345 ? -4.484 -9.023 -4.434 1 98.44 345 ARG B CA 1
ATOM 6548 C C . ARG B 1 345 ? -5.375 -10.094 -3.811 1 98.44 345 ARG B C 1
ATOM 6550 O O . ARG B 1 345 ? -5.113 -11.289 -3.957 1 98.44 345 ARG B O 1
ATOM 6557 N N . PRO B 1 346 ? -6.445 -9.68 -3.115 1 98.81 346 PRO B N 1
ATOM 6558 C CA . PRO B 1 346 ? -7.355 -10.633 -2.477 1 98.81 346 PRO B CA 1
ATOM 6559 C C . PRO B 1 346 ? -8 -11.586 -3.475 1 98.81 346 PRO B C 1
ATOM 6561 O O . PRO B 1 346 ? -8.32 -11.188 -4.602 1 98.81 346 PRO B O 1
ATOM 6564 N N . PHE B 1 347 ? -8.227 -12.867 -3.074 1 98.81 347 PHE B N 1
ATOM 6565 C CA . PHE B 1 347 ? -8.906 -13.852 -3.912 1 98.81 347 PHE B CA 1
ATOM 6566 C C . PHE B 1 347 ? -9.266 -15.094 -3.104 1 98.81 347 PHE B C 1
ATOM 6568 O O . PHE B 1 347 ? -8.711 -15.32 -2.025 1 98.81 347 PHE B O 1
ATOM 6575 N N . PRO B 1 348 ? -10.258 -15.844 -3.543 1 98.69 348 PRO B N 1
ATOM 6576 C CA . PRO B 1 348 ? -10.516 -17.156 -2.932 1 98.69 348 PRO B CA 1
ATOM 6577 C C . PRO B 1 348 ? -9.453 -18.188 -3.297 1 98.69 348 PRO B C 1
ATOM 6579 O O . PRO B 1 348 ? -9.227 -18.453 -4.48 1 98.69 348 PRO B O 1
ATOM 6582 N N . GLN B 1 349 ? -8.812 -18.734 -2.328 1 98.44 349 GLN B N 1
ATOM 6583 C CA . GLN B 1 349 ? -7.758 -19.719 -2.584 1 98.44 349 GLN B CA 1
ATOM 6584 C C . GLN B 1 349 ? -8.328 -21.125 -2.693 1 98.44 349 GLN B C 1
ATOM 6586 O O . GLN B 1 349 ? -8 -21.859 -3.627 1 98.44 349 GLN B O 1
ATOM 6591 N N . ALA B 1 350 ? -9.109 -21.5 -1.734 1 98.38 350 ALA B N 1
ATOM 6592 C CA . ALA B 1 350 ? -9.797 -22.781 -1.675 1 98.38 350 ALA B CA 1
ATOM 6593 C C . ALA B 1 350 ? -11.195 -22.641 -1.087 1 98.38 350 ALA B C 1
ATOM 6595 O O . ALA B 1 350 ? -11.359 -22.141 0.031 1 98.38 350 ALA B O 1
ATOM 6596 N N . ILE B 1 351 ? -12.203 -23.062 -1.811 1 98.56 351 ILE B N 1
ATOM 6597 C CA . ILE B 1 351 ? -13.586 -22.812 -1.414 1 98.56 351 ILE B CA 1
ATOM 6598 C C . ILE B 1 351 ? -14.312 -24.141 -1.214 1 98.56 351 ILE B C 1
ATOM 6600 O O . ILE B 1 351 ? -14.336 -24.984 -2.111 1 98.56 351 ILE B O 1
ATOM 6604 N N . ALA B 1 352 ? -14.82 -24.391 -0.005 1 98.69 352 ALA B N 1
ATOM 6605 C CA . ALA B 1 352 ? -15.75 -25.5 0.234 1 98.69 352 ALA B CA 1
ATOM 6606 C C . ALA B 1 352 ? -17.062 -25.281 -0.516 1 98.69 352 ALA B C 1
ATOM 6608 O O . ALA B 1 352 ? -18.031 -24.781 0.049 1 98.69 352 ALA B O 1
ATOM 6609 N N . GLY B 1 353 ? -17.156 -25.609 -1.683 1 98.12 353 GLY B N 1
ATOM 6610 C CA . GLY B 1 353 ? -18.266 -25.375 -2.586 1 98.12 353 GLY B CA 1
ATOM 6611 C C . GLY B 1 353 ? -17.844 -25.156 -4.023 1 98.12 353 GLY B C 1
ATOM 6612 O O . GLY B 1 353 ? -16.812 -25.672 -4.457 1 98.12 353 GLY B O 1
ATOM 6613 N N . ASP B 1 354 ? -18.734 -24.531 -4.797 1 97.31 354 ASP B N 1
ATOM 6614 C CA . ASP B 1 354 ? -18.484 -24.219 -6.199 1 97.31 354 ASP B CA 1
ATOM 6615 C C . ASP B 1 354 ? -18.406 -22.703 -6.406 1 97.31 354 ASP B C 1
ATOM 6617 O O . ASP B 1 354 ? -19.375 -21.984 -6.16 1 97.31 354 ASP B O 1
ATOM 6621 N N . LEU B 1 355 ? -17.234 -22.297 -6.836 1 96.75 355 LEU B N 1
ATOM 6622 C CA . LEU B 1 355 ? -17.078 -20.891 -7.16 1 96.75 355 LEU B CA 1
ATOM 6623 C C . LEU B 1 355 ? -17.828 -20.516 -8.438 1 96.75 355 LEU B C 1
ATOM 6625 O O . LEU B 1 355 ? -17.688 -21.203 -9.453 1 96.75 355 LEU B O 1
ATOM 6629 N N . GLN B 1 356 ? -18.594 -19.531 -8.367 1 96.56 356 GLN B N 1
ATOM 6630 C CA . GLN B 1 356 ? -19.312 -19.047 -9.539 1 96.56 356 GLN B CA 1
ATOM 6631 C C . GLN B 1 356 ? -18.562 -17.891 -10.203 1 96.56 356 GLN B C 1
ATOM 6633 O O . GLN B 1 356 ? -18.469 -17.844 -11.43 1 96.56 356 GLN B O 1
ATOM 6638 N N . SER B 1 357 ? -18.078 -17.016 -9.414 1 96.75 357 SER B N 1
ATOM 6639 C CA . SER B 1 357 ? -17.281 -15.891 -9.898 1 96.75 357 SER B CA 1
ATOM 6640 C C . SER B 1 357 ? -16.547 -15.203 -8.75 1 96.75 357 SER B C 1
ATOM 6642 O O . SER B 1 357 ? -16.938 -15.336 -7.59 1 96.75 357 SER B O 1
ATOM 6644 N N . PHE B 1 358 ? -15.508 -14.523 -9.055 1 97.88 358 PHE B N 1
ATOM 6645 C CA . PHE B 1 358 ? -14.883 -13.609 -8.109 1 97.88 358 PHE B CA 1
ATOM 6646 C C . PHE B 1 358 ? -14.172 -12.477 -8.836 1 97.88 358 PHE B C 1
ATOM 6648 O O . PHE B 1 358 ? -13.82 -12.609 -10.008 1 97.88 358 PHE B O 1
ATOM 6655 N N . LYS B 1 359 ? -13.977 -11.391 -8.133 1 96.5 359 LYS B N 1
ATOM 6656 C CA . LYS B 1 359 ? -13.297 -10.219 -8.688 1 96.5 359 LYS B CA 1
ATOM 6657 C C . LYS B 1 359 ? -12.789 -9.305 -7.574 1 96.5 359 LYS B C 1
ATOM 6659 O O . LYS B 1 359 ? -13.5 -9.039 -6.602 1 96.5 359 LYS B O 1
ATOM 6664 N N . PHE B 1 360 ? -11.578 -8.898 -7.676 1 98.38 360 PHE B N 1
ATOM 6665 C CA . PHE B 1 360 ? -11.055 -7.82 -6.84 1 98.38 360 PHE B CA 1
ATOM 6666 C C . PHE B 1 360 ? -10.977 -6.52 -7.625 1 98.38 360 PHE B C 1
ATOM 6668 O O . PHE B 1 360 ? -10.352 -6.465 -8.688 1 98.38 360 PHE B O 1
ATOM 6675 N N . ASP B 1 361 ? -11.609 -5.52 -7.168 1 98.12 361 ASP B N 1
ATOM 6676 C CA . ASP B 1 361 ? -11.555 -4.184 -7.758 1 98.12 361 ASP B CA 1
ATOM 6677 C C . ASP B 1 361 ? -10.477 -3.334 -7.086 1 98.12 361 ASP B C 1
ATOM 6679 O O . ASP B 1 361 ? -10.602 -2.986 -5.91 1 98.12 361 ASP B O 1
ATOM 6683 N N . PHE B 1 362 ? -9.461 -2.936 -7.84 1 98 362 PHE B N 1
ATOM 6684 C CA . PHE B 1 362 ? -8.312 -2.227 -7.281 1 98 362 PHE B CA 1
ATOM 6685 C C . PHE B 1 362 ? -8.711 -0.816 -6.855 1 98 362 PHE B C 1
ATOM 6687 O O . PHE B 1 362 ? -8.07 -0.227 -5.98 1 98 362 PHE B O 1
ATOM 6694 N N . ALA B 1 363 ? -9.688 -0.218 -7.469 1 97.94 363 ALA B N 1
ATOM 6695 C CA . ALA B 1 363 ? -10.07 1.15 -7.133 1 97.94 363 ALA B CA 1
ATOM 6696 C C . ALA B 1 363 ? -10.812 1.198 -5.801 1 97.94 363 ALA B C 1
ATOM 6698 O O . ALA B 1 363 ? -10.461 1.983 -4.918 1 97.94 363 ALA B O 1
ATOM 6699 N N . THR B 1 364 ? -11.797 0.337 -5.648 1 98 364 THR B N 1
ATOM 6700 C CA . THR B 1 364 ? -12.602 0.335 -4.438 1 98 364 THR B CA 1
ATOM 6701 C C . THR B 1 364 ? -11.984 -0.574 -3.377 1 98 364 THR B C 1
ATOM 6703 O O . THR B 1 364 ? -12.383 -0.536 -2.211 1 98 364 THR B O 1
ATOM 6706 N N . ARG B 1 365 ? -11.008 -1.425 -3.789 1 98.38 365 ARG B N 1
ATOM 6707 C CA . ARG B 1 365 ? -10.352 -2.418 -2.945 1 98.38 365 ARG B CA 1
ATOM 6708 C C . ARG B 1 365 ? -11.359 -3.41 -2.379 1 98.38 365 ARG B C 1
ATOM 6710 O O . ARG B 1 365 ? -11.305 -3.752 -1.196 1 98.38 365 ARG B O 1
ATOM 6717 N N . THR B 1 366 ? -12.266 -3.816 -3.234 1 98.5 366 THR B N 1
ATOM 6718 C CA . THR B 1 366 ? -13.344 -4.719 -2.842 1 98.5 366 THR B CA 1
ATOM 6719 C C . THR B 1 366 ? -13.203 -6.066 -3.545 1 98.5 366 THR B C 1
ATOM 6721 O O . THR B 1 366 ? -13.086 -6.125 -4.773 1 98.5 366 THR B O 1
ATOM 6724 N N . LEU B 1 367 ? -13.141 -7.121 -2.775 1 98.81 367 LEU B N 1
ATOM 6725 C CA . LEU B 1 367 ? -13.266 -8.469 -3.314 1 98.81 367 LEU B CA 1
ATOM 6726 C C . LEU B 1 367 ? -14.711 -8.953 -3.256 1 98.81 367 LEU B C 1
ATOM 6728 O O . LEU B 1 367 ? -15.352 -8.867 -2.207 1 98.81 367 LEU B O 1
ATOM 6732 N N . THR B 1 368 ? -15.211 -9.383 -4.34 1 98.69 368 THR B N 1
ATOM 6733 C CA . THR B 1 368 ? -16.516 -10.031 -4.406 1 98.69 368 THR B CA 1
ATOM 6734 C C . THR B 1 368 ? -16.375 -11.492 -4.836 1 98.69 368 THR B C 1
ATOM 6736 O O . THR B 1 368 ? -15.727 -11.789 -5.844 1 98.69 368 THR B O 1
ATOM 6739 N N . VAL B 1 369 ? -16.922 -12.391 -4.07 1 98.56 369 VAL B N 1
ATOM 6740 C CA . VAL B 1 369 ? -16.906 -13.828 -4.344 1 98.56 369 VAL B CA 1
ATOM 6741 C C . VAL B 1 369 ? -18.328 -14.375 -4.348 1 98.56 369 VAL B C 1
ATOM 6743 O O . VAL B 1 369 ? -19.062 -14.219 -3.365 1 98.56 369 VAL B O 1
ATOM 6746 N N . ASN B 1 370 ? -18.766 -14.914 -5.406 1 98.56 370 ASN B N 1
ATOM 6747 C CA . ASN B 1 370 ? -20.031 -15.648 -5.504 1 98.56 370 ASN B CA 1
ATOM 6748 C C . ASN B 1 370 ? -19.797 -17.156 -5.566 1 98.56 370 ASN B C 1
ATOM 6750 O O . ASN B 1 370 ? -18.953 -17.625 -6.34 1 98.56 370 ASN B O 1
ATOM 6754 N N . LEU B 1 371 ? -20.516 -17.875 -4.684 1 97.94 371 LEU B N 1
ATOM 6755 C CA . LEU B 1 371 ? -20.266 -19.312 -4.605 1 97.94 371 LEU B CA 1
ATOM 6756 C C . LEU B 1 371 ? -21.547 -20.062 -4.234 1 97.94 371 LEU B C 1
ATOM 6758 O O . LEU B 1 371 ? -22.531 -19.438 -3.822 1 97.94 371 LEU B O 1
ATOM 6762 N N . HIS B 1 372 ? -21.578 -21.328 -4.512 1 98.44 372 HIS B N 1
ATOM 6763 C CA . HIS B 1 372 ? -22.516 -22.281 -3.938 1 98.44 372 HIS B CA 1
ATOM 6764 C C . HIS B 1 372 ? -21.859 -23.125 -2.848 1 98.44 372 HIS B C 1
ATOM 6766 O O . HIS B 1 372 ? -20.938 -23.906 -3.127 1 98.44 372 HIS B O 1
ATOM 6772 N N . SER B 1 373 ? -22.328 -22.969 -1.612 1 97.69 373 SER B N 1
ATOM 6773 C CA . SER B 1 373 ? -21.609 -23.5 -0.459 1 97.69 373 SER B CA 1
ATOM 6774 C C . SER B 1 373 ? -21.828 -25 -0.313 1 97.69 373 SER B C 1
ATOM 6776 O O . SER B 1 373 ? -22.875 -25.516 -0.705 1 97.69 373 SER B O 1
ATOM 6778 N N . ASP B 1 374 ? -20.875 -25.734 0.162 1 98.56 374 ASP B N 1
ATOM 6779 C CA . ASP B 1 374 ? -20.938 -27.141 0.549 1 98.56 374 ASP B CA 1
ATOM 6780 C C . ASP B 1 374 ? -20.016 -27.422 1.733 1 98.56 374 ASP B C 1
ATOM 6782 O O . ASP B 1 374 ? -18.828 -27.75 1.548 1 98.56 374 ASP B O 1
ATOM 6786 N N . ASN B 1 375 ? -20.5 -27.359 2.938 1 97.56 375 ASN B N 1
ATOM 6787 C CA . ASN B 1 375 ? -19.703 -27.422 4.16 1 97.56 375 ASN B CA 1
ATOM 6788 C C . ASN B 1 375 ? -19.078 -28.797 4.34 1 97.56 375 ASN B C 1
ATOM 6790 O O . ASN B 1 375 ? -18.156 -28.969 5.148 1 97.56 375 ASN B O 1
ATOM 6794 N N . LYS B 1 376 ? -19.5 -29.75 3.643 1 98.25 376 LYS B N 1
ATOM 6795 C CA . LYS B 1 376 ? -18.938 -31.094 3.744 1 98.25 376 LYS B CA 1
ATOM 6796 C C . LYS B 1 376 ? -17.516 -31.141 3.186 1 98.25 376 LYS B C 1
ATOM 6798 O O . LYS B 1 376 ? -16.766 -32.094 3.445 1 98.25 376 LYS B O 1
ATOM 6803 N N . LYS B 1 377 ? -17.141 -30.125 2.449 1 98.06 377 LYS B N 1
ATOM 6804 C CA . LYS B 1 377 ? -15.867 -30.125 1.75 1 98.06 377 LYS B CA 1
ATOM 6805 C C . LYS B 1 377 ? -14.766 -29.5 2.605 1 98.06 377 LYS B C 1
ATOM 6807 O O . LYS B 1 377 ? -13.633 -29.344 2.15 1 98.06 377 LYS B O 1
ATOM 6812 N N . GLY B 1 378 ? -15.055 -29.047 3.789 1 97.62 378 GLY B N 1
ATOM 6813 C CA . GLY B 1 378 ? -14.031 -28.625 4.727 1 97.62 378 GLY B CA 1
ATOM 6814 C C . GLY B 1 378 ? -13.906 -27.109 4.828 1 97.62 378 GLY B C 1
ATOM 6815 O O . GLY B 1 378 ? -14.914 -26.406 4.773 1 97.62 378 GLY B O 1
ATOM 6816 N N . VAL B 1 379 ? -12.703 -26.641 5.059 1 98.25 379 VAL B N 1
ATOM 6817 C CA . VAL B 1 379 ? -12.438 -25.25 5.43 1 98.25 379 VAL B CA 1
ATOM 6818 C C . VAL B 1 379 ? -12.18 -24.422 4.172 1 98.25 379 VAL B C 1
ATOM 6820 O O . VAL B 1 379 ? -11.391 -24.812 3.311 1 98.25 379 VAL B O 1
ATOM 6823 N N . SER B 1 380 ? -12.883 -23.328 4 1 98.75 380 SER B N 1
ATOM 6824 C CA . SER B 1 380 ? -12.586 -22.359 2.949 1 98.75 380 SER B CA 1
ATOM 6825 C C . SER B 1 380 ? -11.484 -21.391 3.383 1 98.75 380 SER B C 1
ATOM 6827 O O . SER B 1 380 ? -11.383 -21.047 4.562 1 98.75 380 SER B O 1
ATOM 6829 N N . ARG B 1 381 ? -10.664 -21.016 2.443 1 98.69 381 ARG B N 1
ATOM 6830 C CA . ARG B 1 381 ? -9.555 -20.094 2.674 1 98.69 381 ARG B CA 1
ATOM 6831 C C . ARG B 1 381 ? -9.562 -18.969 1.651 1 98.69 381 ARG B C 1
ATOM 6833 O O . ARG B 1 381 ? -9.656 -19.219 0.447 1 98.69 381 ARG B O 1
ATOM 6840 N N . LEU B 1 382 ? -9.492 -17.734 2.125 1 98.88 382 LEU B N 1
ATOM 6841 C CA . LEU B 1 382 ? -9.352 -16.547 1.276 1 98.88 382 LEU B CA 1
ATOM 6842 C C . LEU B 1 382 ? -8.086 -15.773 1.624 1 98.88 382 LEU B C 1
ATOM 6844 O O . LEU B 1 382 ? -7.777 -15.586 2.801 1 98.88 382 LEU B O 1
ATOM 6848 N N . PHE B 1 383 ? -7.312 -15.461 0.653 1 98.88 383 PHE B N 1
ATOM 6849 C CA . PHE B 1 383 ? -6.219 -14.516 0.855 1 98.88 383 PHE B CA 1
ATOM 6850 C C . PHE B 1 383 ? -6.734 -13.086 0.839 1 98.88 383 PHE B C 1
ATOM 6852 O O . PHE B 1 383 ? -7.426 -12.68 -0.098 1 98.88 383 PHE B O 1
ATOM 6859 N N . VAL B 1 384 ? -6.391 -12.297 1.801 1 98.81 384 VAL B N 1
ATOM 6860 C CA . VAL B 1 384 ? -6.957 -10.961 1.953 1 98.81 384 VAL B CA 1
ATOM 6861 C C . VAL B 1 384 ? -5.898 -9.906 1.618 1 98.81 384 VAL B C 1
ATOM 6863 O O . VAL B 1 384 ? -6.207 -8.875 1.021 1 98.81 384 VAL B O 1
ATOM 6866 N N . GLY B 1 385 ? -4.629 -10.203 1.945 1 98.25 385 GLY B N 1
ATOM 6867 C CA . GLY B 1 385 ? -3.582 -9.219 1.728 1 98.25 385 GLY B CA 1
ATOM 6868 C C . GLY B 1 385 ? -3.84 -7.902 2.439 1 98.25 385 GLY B C 1
ATOM 6869 O O . GLY B 1 385 ? -3.719 -6.832 1.841 1 98.25 385 GLY B O 1
ATOM 6870 N N . ALA B 1 386 ? -4.242 -7.992 3.691 1 97.56 386 ALA B N 1
ATOM 6871 C CA . ALA B 1 386 ? -4.637 -6.816 4.461 1 97.56 386 ALA B CA 1
ATOM 6872 C C . ALA B 1 386 ? -3.471 -5.844 4.613 1 97.56 386 ALA B C 1
ATOM 6874 O O . ALA B 1 386 ? -3.668 -4.625 4.641 1 97.56 386 ALA B O 1
ATOM 6875 N N . ASN B 1 387 ? -2.271 -6.332 4.727 1 96.12 387 ASN B N 1
ATOM 6876 C CA . ASN B 1 387 ? -1.079 -5.52 4.941 1 96.12 387 ASN B CA 1
ATOM 6877 C C . ASN B 1 387 ? -0.735 -4.691 3.707 1 96.12 387 ASN B C 1
ATOM 6879 O O . ASN B 1 387 ? 0.188 -3.875 3.738 1 96.12 387 ASN B O 1
ATOM 6883 N N . ARG B 1 388 ? -1.479 -4.926 2.646 1 97.62 388 ARG B N 1
ATOM 6884 C CA . ARG B 1 388 ? -1.215 -4.207 1.403 1 97.62 388 ARG B CA 1
ATOM 6885 C C . ARG B 1 388 ? -2.414 -3.354 0.999 1 97.62 388 ARG B C 1
ATOM 6887 O O . ARG B 1 388 ? -2.252 -2.207 0.576 1 97.62 388 ARG B O 1
ATOM 6894 N N . HIS B 1 389 ? -3.584 -3.879 1.191 1 98.38 389 HIS B N 1
ATOM 6895 C CA . HIS B 1 389 ? -4.734 -3.27 0.532 1 98.38 389 HIS B CA 1
ATOM 6896 C C . HIS B 1 389 ? -5.676 -2.631 1.548 1 98.38 389 HIS B C 1
ATOM 6898 O O . HIS B 1 389 ? -6.559 -1.853 1.178 1 98.38 389 HIS B O 1
ATOM 6904 N N . TYR B 1 390 ? -5.473 -2.887 2.848 1 98 390 TYR B N 1
ATOM 6905 C CA . TYR B 1 390 ? -6.465 -2.447 3.822 1 98 390 TYR B CA 1
ATOM 6906 C C . TYR B 1 390 ? -5.793 -1.821 5.039 1 98 390 TYR B C 1
ATOM 6908 O O . TYR B 1 390 ? -6.051 -2.225 6.176 1 98 390 TYR B O 1
ATOM 6916 N N . PRO B 1 391 ? -4.949 -0.785 4.867 1 96.62 391 PRO B N 1
ATOM 6917 C CA . PRO B 1 391 ? -4.41 -0.104 6.047 1 96.62 391 PRO B CA 1
ATOM 6918 C C . PRO B 1 391 ? -5.5 0.457 6.953 1 96.62 391 PRO B C 1
ATOM 6920 O O . PRO B 1 391 ? -5.258 0.709 8.133 1 96.62 391 PRO B O 1
ATOM 6923 N N . ASP B 1 392 ? -6.688 0.657 6.48 1 96.75 392 ASP B N 1
ATOM 6924 C CA . ASP B 1 392 ? -7.844 1.195 7.188 1 96.75 392 ASP B CA 1
ATOM 6925 C C . ASP B 1 392 ? -8.734 0.074 7.723 1 96.75 392 ASP B C 1
ATOM 6927 O O . ASP B 1 392 ? -9.852 0.324 8.18 1 96.75 392 ASP B O 1
ATOM 6931 N N . GLY B 1 393 ? -8.258 -1.159 7.715 1 96.75 393 GLY B N 1
ATOM 6932 C CA . GLY B 1 393 ? -9.055 -2.311 8.102 1 96.75 393 GLY B CA 1
ATOM 6933 C C . GLY B 1 393 ? -9.977 -2.797 7.004 1 96.75 393 GLY B C 1
ATOM 6934 O O . GLY B 1 393 ? -9.977 -2.248 5.898 1 96.75 393 GLY B O 1
ATOM 6935 N N . PHE B 1 394 ? -10.656 -3.854 7.293 1 97.94 394 PHE B N 1
ATOM 6936 C CA . PHE B 1 394 ? -11.594 -4.363 6.301 1 97.94 394 PHE B CA 1
ATOM 6937 C C . PHE B 1 394 ? -12.812 -4.98 6.977 1 97.94 394 PHE B C 1
ATOM 6939 O O . PHE B 1 394 ? -12.773 -5.309 8.164 1 97.94 394 PHE B O 1
ATOM 6946 N N . SER B 1 395 ? -13.859 -5.023 6.238 1 97.62 395 SER B N 1
ATOM 6947 C CA . SER B 1 395 ? -15.109 -5.668 6.633 1 97.62 395 SER B CA 1
ATOM 6948 C C . SER B 1 395 ? -15.438 -6.84 5.715 1 97.62 395 SER B C 1
ATOM 6950 O O . SER B 1 395 ? -15.25 -6.758 4.5 1 97.62 395 SER B O 1
ATOM 6952 N N . VAL B 1 396 ? -15.844 -7.898 6.312 1 98.06 396 VAL B N 1
ATOM 6953 C CA . VAL B 1 396 ? -16.281 -9.086 5.586 1 98.06 396 VAL B CA 1
ATOM 6954 C C . VAL B 1 396 ? -17.797 -9.203 5.672 1 98.06 396 VAL B C 1
ATOM 6956 O O . VAL B 1 396 ? -18.359 -9.266 6.77 1 98.06 396 VAL B O 1
ATOM 6959 N N . HIS B 1 397 ? -18.391 -9.18 4.539 1 97.38 397 HIS B N 1
ATOM 6960 C CA . HIS B 1 397 ? -19.828 -9.406 4.434 1 97.38 397 HIS B CA 1
ATOM 6961 C C . HIS B 1 397 ? -20.125 -10.773 3.836 1 97.38 397 HIS B C 1
ATOM 6963 O O . HIS B 1 397 ? -19.641 -11.102 2.754 1 97.38 397 HIS B O 1
ATOM 6969 N N . ILE B 1 398 ? -20.844 -11.555 4.5 1 97.06 398 ILE B N 1
ATOM 6970 C CA . ILE B 1 398 ? -21.344 -12.812 3.971 1 97.06 398 ILE B CA 1
ATOM 6971 C C . ILE B 1 398 ? -22.875 -12.773 3.934 1 97.06 398 ILE B C 1
ATOM 6973 O O . ILE B 1 398 ? -23.531 -12.867 4.973 1 97.06 398 ILE B O 1
ATOM 6977 N N . GLY B 1 399 ? -23.328 -12.656 2.73 1 92 399 GLY B N 1
ATOM 6978 C CA . GLY B 1 399 ? -24.75 -12.359 2.633 1 92 399 GLY B CA 1
ATOM 6979 C C . GLY B 1 399 ? -25.156 -11.102 3.373 1 92 399 GLY B C 1
ATOM 6980 O O . GLY B 1 399 ? -24.406 -10.109 3.369 1 92 399 GLY B O 1
ATOM 6981 N N . GLU B 1 400 ? -26.344 -11.117 3.844 1 87.88 400 GLU B N 1
ATOM 6982 C CA . GLU B 1 400 ? -26.844 -9.977 4.617 1 87.88 400 GLU B CA 1
ATOM 6983 C C . GLU B 1 400 ? -26.797 -10.273 6.113 1 87.88 400 GLU B C 1
ATOM 6985 O O . GLU B 1 400 ? -27.047 -9.383 6.934 1 87.88 400 GLU B O 1
ATOM 6990 N N . GLU B 1 401 ? -26.312 -11.391 6.441 1 88.94 401 GLU B N 1
ATOM 6991 C CA . GLU B 1 401 ? -26.531 -11.859 7.809 1 88.94 401 GLU B CA 1
ATOM 6992 C C . GLU B 1 401 ? -25.281 -11.719 8.656 1 88.94 401 GLU B C 1
ATOM 6994 O O . GLU B 1 401 ? -25.359 -11.633 9.883 1 88.94 401 GLU B O 1
ATOM 6999 N N . ILE B 1 402 ? -24.156 -11.742 7.988 1 95.12 402 ILE B N 1
ATOM 7000 C CA . ILE B 1 402 ? -22.938 -11.742 8.766 1 95.12 402 ILE B CA 1
ATOM 7001 C C . ILE B 1 402 ? -22.047 -10.57 8.336 1 95.12 402 ILE B C 1
ATOM 7003 O O . ILE B 1 402 ? -21.828 -10.367 7.141 1 95.12 402 ILE B O 1
ATOM 7007 N N . ILE B 1 403 ? -21.625 -9.789 9.242 1 96.44 403 ILE B N 1
ATOM 7008 C CA . ILE B 1 403 ? -20.609 -8.758 9.039 1 96.44 403 ILE B CA 1
ATOM 7009 C C . ILE B 1 403 ? -19.516 -8.898 10.086 1 96.44 403 ILE B C 1
ATOM 7011 O O . ILE B 1 403 ? -19.781 -8.859 11.289 1 96.44 403 ILE B O 1
ATOM 7015 N N . LEU B 1 404 ? -18.344 -9.156 9.68 1 96.81 404 LEU B N 1
ATOM 7016 C CA . LEU B 1 404 ? -17.141 -9.203 10.508 1 96.81 404 LEU B CA 1
ATOM 7017 C C . LEU B 1 404 ? -16.203 -8.039 10.188 1 96.81 404 LEU B C 1
ATOM 7019 O O . LEU B 1 404 ? -16.156 -7.578 9.047 1 96.81 404 LEU B O 1
ATOM 7023 N N . VAL B 1 405 ? -15.445 -7.59 11.211 1 96.44 405 VAL B N 1
ATOM 7024 C CA . VAL B 1 405 ? -14.594 -6.422 11.008 1 96.44 405 VAL B CA 1
ATOM 7025 C C . VAL B 1 405 ? -13.203 -6.691 11.578 1 96.44 405 VAL B C 1
ATOM 7027 O O . VAL B 1 405 ? -13.07 -7.215 12.688 1 96.44 405 VAL B O 1
ATOM 7030 N N . TYR B 1 406 ? -12.234 -6.461 10.797 1 96.88 406 TYR B N 1
ATOM 7031 C CA . TYR B 1 406 ? -10.859 -6.371 11.273 1 96.88 406 TYR B CA 1
ATOM 7032 C C . TYR B 1 406 ? -10.414 -4.918 11.398 1 96.88 406 TYR B C 1
ATOM 7034 O O . TYR B 1 406 ? -10.25 -4.227 10.391 1 96.88 406 TYR B O 1
ATOM 7042 N N . ASN B 1 407 ? -10.219 -4.445 12.586 1 94.56 407 ASN B N 1
ATOM 7043 C CA . ASN B 1 407 ? -9.758 -3.098 12.891 1 94.56 407 ASN B CA 1
ATOM 7044 C C . ASN B 1 407 ? -8.305 -3.098 13.359 1 94.56 407 ASN B C 1
ATOM 7046 O O . ASN B 1 407 ? -8.008 -3.555 14.469 1 94.56 407 ASN B O 1
ATOM 7050 N N . PRO B 1 408 ? -7.398 -2.578 12.531 1 90.81 408 PRO B N 1
ATOM 7051 C CA . PRO B 1 408 ? -5.984 -2.639 12.906 1 90.81 408 PRO B CA 1
ATOM 7052 C C . PRO B 1 408 ? -5.66 -1.804 14.141 1 90.81 408 PRO B C 1
ATOM 7054 O O . PRO B 1 408 ? -4.598 -1.973 14.742 1 90.81 408 PRO B O 1
ATOM 7057 N N . ILE B 1 409 ? -6.504 -0.962 14.57 1 89.69 409 ILE B N 1
ATOM 7058 C CA . ILE B 1 409 ? -6.285 -0.089 15.719 1 89.69 409 ILE B CA 1
ATOM 7059 C C . ILE B 1 409 ? -6.629 -0.833 17.016 1 89.69 409 ILE B C 1
ATOM 7061 O O . ILE B 1 409 ? -6.098 -0.519 18.078 1 89.69 409 ILE B O 1
ATOM 7065 N N . HIS B 1 410 ? -7.551 -1.798 17.031 1 86.06 410 HIS B N 1
ATOM 7066 C CA . HIS B 1 410 ? -8.023 -2.498 18.219 1 86.06 410 HIS B CA 1
ATOM 7067 C C . HIS B 1 410 ? -7.176 -3.73 18.516 1 86.06 410 HIS B C 1
ATOM 7069 O O . HIS B 1 410 ? -7.152 -4.219 19.641 1 86.06 410 HIS B O 1
ATOM 7075 N N . ASN B 1 411 ? -6.367 -4.211 17.734 1 78.31 411 ASN B N 1
ATOM 7076 C CA . ASN B 1 411 ? -5.586 -5.43 17.891 1 78.31 411 ASN B CA 1
ATOM 7077 C C . ASN B 1 411 ? -6.434 -6.57 18.453 1 78.31 411 ASN B C 1
ATOM 7079 O O . ASN B 1 411 ? -6.031 -7.238 19.406 1 78.31 411 ASN B O 1
ATOM 7083 N N . ALA B 1 412 ? -7.656 -6.789 18.062 1 84.5 412 ALA B N 1
ATOM 7084 C CA . ALA B 1 412 ? -8.594 -7.793 18.562 1 84.5 412 ALA B CA 1
ATOM 7085 C C . ALA B 1 412 ? -8.922 -8.82 17.484 1 84.5 412 ALA B C 1
ATOM 7087 O O . ALA B 1 412 ? -9.898 -9.57 17.609 1 84.5 412 ALA B O 1
ATOM 7088 N N . GLY B 1 413 ? -8.125 -8.883 16.516 1 89.12 413 GLY B N 1
ATOM 7089 C CA . GLY B 1 413 ? -8.477 -9.781 15.43 1 89.12 413 GLY B CA 1
ATOM 7090 C C . GLY B 1 413 ? -9.789 -9.422 14.758 1 89.12 413 GLY B C 1
ATOM 7091 O O . GLY B 1 413 ? -10.086 -8.242 14.547 1 89.12 413 GLY B O 1
ATOM 7092 N N . LEU B 1 414 ? -10.578 -10.461 14.328 1 93.62 414 LEU B N 1
ATOM 7093 C CA . LEU B 1 414 ? -11.867 -10.227 13.688 1 93.62 414 LEU B CA 1
ATOM 7094 C C . LEU B 1 414 ? -12.969 -10.016 14.734 1 93.62 414 LEU B C 1
ATOM 7096 O O . LEU B 1 414 ? -13.133 -10.836 15.633 1 93.62 414 LEU B O 1
ATOM 7100 N N . GLU B 1 415 ? -13.68 -8.953 14.633 1 94 415 GLU B N 1
ATOM 7101 C CA . GLU B 1 415 ? -14.805 -8.648 15.516 1 94 415 GLU B CA 1
ATOM 7102 C C . GLU B 1 415 ? -16.141 -8.867 14.805 1 94 415 GLU B C 1
ATOM 7104 O O . GLU B 1 415 ? -16.281 -8.539 13.625 1 94 415 GLU B O 1
ATOM 7109 N N . VAL B 1 416 ? -17.125 -9.438 15.539 1 94.31 416 VAL B N 1
ATOM 7110 C CA . VAL B 1 416 ? -18.453 -9.641 14.977 1 94.31 416 VAL B CA 1
ATOM 7111 C C . VAL B 1 416 ? -19.266 -8.352 15.094 1 94.31 416 VAL B C 1
ATOM 7113 O O . VAL B 1 416 ? -19.5 -7.855 16.188 1 94.31 416 VAL B O 1
ATOM 7116 N N . GLN B 1 417 ? -19.641 -7.793 14.031 1 93.75 417 GLN B N 1
ATOM 7117 C CA . GLN B 1 417 ? -20.484 -6.605 14.023 1 93.75 417 GLN B CA 1
ATOM 7118 C C . GLN B 1 417 ? -21.953 -6.988 13.875 1 93.75 417 GLN B C 1
ATOM 7120 O O . GLN B 1 417 ? -22.828 -6.355 14.477 1 93.75 417 GLN B O 1
ATOM 7125 N N . LYS B 1 418 ? -22.188 -7.977 13.039 1 93.38 418 LYS B N 1
ATOM 7126 C CA . LYS B 1 418 ? -23.531 -8.5 12.805 1 93.38 418 LYS B CA 1
ATOM 7127 C C . LYS B 1 418 ? -23.5 -10.016 12.586 1 93.38 418 LYS B C 1
ATOM 7129 O O . LYS B 1 418 ? -22.656 -10.523 11.852 1 93.38 418 LYS B O 1
ATOM 7134 N N . ASN B 1 419 ? -24.297 -10.695 13.281 1 94.12 419 ASN B N 1
ATOM 7135 C CA . ASN B 1 419 ? -24.5 -12.125 13.07 1 94.12 419 ASN B CA 1
ATOM 7136 C C . ASN B 1 419 ? -25.969 -12.523 13.289 1 94.12 419 ASN B C 1
ATOM 7138 O O . ASN B 1 419 ? -26.391 -12.727 14.422 1 94.12 419 ASN B O 1
ATOM 7142 N N . GLU B 1 420 ? -26.688 -12.594 12.289 1 90.81 420 GLU B N 1
ATOM 7143 C CA . GLU B 1 420 ? -28.109 -12.977 12.336 1 90.81 420 GLU B CA 1
ATOM 7144 C C . GLU B 1 420 ? -28.312 -14.391 11.805 1 90.81 420 GLU B C 1
ATOM 7146 O O . GLU B 1 420 ? -29.406 -14.727 11.328 1 90.81 420 GLU B O 1
ATOM 7151 N N . SER B 1 421 ? -27.219 -15.086 11.789 1 86.44 421 SER B N 1
ATOM 7152 C CA . SER B 1 421 ? -27.281 -16.484 11.383 1 86.44 421 SER B CA 1
ATOM 7153 C C . SER B 1 421 ? -27.031 -17.422 12.562 1 86.44 421 SER B C 1
ATOM 7155 O O . SER B 1 421 ? -26.844 -16.969 13.695 1 86.44 421 SER B O 1
ATOM 7157 N N . SER B 1 422 ? -27.156 -18.672 12.328 1 85.62 422 SER B N 1
ATOM 7158 C CA . SER B 1 422 ? -26.891 -19.672 13.359 1 85.62 422 SER B CA 1
ATOM 7159 C C . SER B 1 422 ? -25.406 -20.016 13.414 1 85.62 422 SER B C 1
ATOM 7161 O O . SER B 1 422 ? -25 -20.875 14.211 1 85.62 422 SER B O 1
ATOM 7163 N N . SER B 1 423 ? -24.672 -19.25 12.641 1 87.81 423 SER B N 1
ATOM 7164 C CA . SER B 1 423 ? -23.234 -19.547 12.57 1 87.81 423 SER B CA 1
ATOM 7165 C C . SER B 1 423 ? -22.516 -19.109 13.836 1 87.81 423 SER B C 1
ATOM 7167 O O . SER B 1 423 ? -22.906 -18.109 14.461 1 87.81 423 SER B O 1
ATOM 7169 N N . ASP B 1 424 ? -21.5 -19.844 14.211 1 91.62 424 ASP B N 1
ATOM 7170 C CA . ASP B 1 424 ? -20.641 -19.484 15.344 1 91.62 424 ASP B CA 1
ATOM 7171 C C . ASP B 1 424 ? -19.547 -18.516 14.93 1 91.62 424 ASP B C 1
ATOM 7173 O O . ASP B 1 424 ? -18.953 -18.672 13.859 1 91.62 424 ASP B O 1
ATOM 7177 N N . ALA B 1 425 ? -19.266 -17.625 15.766 1 90.44 425 ALA B N 1
ATOM 7178 C CA . ALA B 1 425 ? -18.219 -16.641 15.492 1 90.44 425 ALA B CA 1
ATOM 7179 C C . ALA B 1 425 ? -16.859 -17.328 15.336 1 90.44 425 ALA B C 1
ATOM 7181 O O . ALA B 1 425 ? -15.984 -16.828 14.617 1 90.44 425 ALA B O 1
ATOM 7182 N N . SER B 1 426 ? -16.719 -18.438 15.961 1 94.38 426 SER B N 1
ATOM 7183 C CA . SER B 1 426 ? -15.445 -19.156 15.938 1 94.38 426 SER B CA 1
ATOM 7184 C C . SER B 1 426 ? -15.203 -19.797 14.578 1 94.38 426 SER B C 1
ATOM 7186 O O . SER B 1 426 ? -14.094 -20.266 14.297 1 94.38 426 SER B O 1
ATOM 7188 N N . ASP B 1 427 ? -16.219 -19.766 13.695 1 96.75 427 ASP B N 1
ATOM 7189 C CA . ASP B 1 427 ? -16.078 -20.328 12.359 1 96.75 427 ASP B CA 1
ATOM 7190 C C . ASP B 1 427 ? -15.25 -19.422 11.453 1 96.75 427 ASP B C 1
ATOM 7192 O O . ASP B 1 427 ? -14.836 -19.812 10.367 1 96.75 427 ASP B O 1
ATOM 7196 N N . TYR B 1 428 ? -14.992 -18.219 11.898 1 97.19 428 TYR B N 1
ATOM 7197 C CA . TYR B 1 428 ? -14.266 -17.234 11.109 1 97.19 428 TYR B CA 1
ATOM 7198 C C . TYR B 1 428 ? -12.961 -16.844 11.797 1 97.19 428 TYR B C 1
ATOM 7200 O O . TYR B 1 428 ? -12.969 -16.25 12.875 1 97.19 428 TYR B O 1
ATOM 7208 N N . ILE B 1 429 ? -11.898 -17.188 11.148 1 97.25 429 ILE B N 1
ATOM 7209 C CA . ILE B 1 429 ? -10.594 -17 11.773 1 97.25 429 ILE B CA 1
ATOM 7210 C C . ILE B 1 429 ? -9.727 -16.109 10.891 1 97.25 429 ILE B C 1
ATOM 7212 O O . ILE B 1 429 ? -9.578 -16.359 9.695 1 97.25 429 ILE B O 1
ATOM 7216 N N . TRP B 1 430 ? -9.188 -15.039 11.477 1 96.88 430 TRP B N 1
ATOM 7217 C CA . TRP B 1 430 ? -8.227 -14.164 10.805 1 96.88 430 TRP B CA 1
ATOM 7218 C C . TRP B 1 430 ? -6.797 -14.586 11.109 1 96.88 430 TRP B C 1
ATOM 7220 O O . TRP B 1 430 ? -6.398 -14.633 12.281 1 96.88 430 TRP B O 1
ATOM 7230 N N . ASP B 1 431 ? -6.094 -14.992 10.086 1 95.75 431 ASP B N 1
ATOM 7231 C CA . ASP B 1 431 ? -4.672 -15.305 10.18 1 95.75 431 ASP B CA 1
ATOM 7232 C C . ASP B 1 431 ? -3.816 -14.125 9.727 1 95.75 431 ASP B C 1
ATOM 7234 O O . ASP B 1 431 ? -3.504 -14 8.539 1 95.75 431 ASP B O 1
ATOM 7238 N N . GLU B 1 432 ? -3.381 -13.312 10.625 1 92.81 432 GLU B N 1
ATOM 7239 C CA . GLU B 1 432 ? -2.635 -12.094 10.328 1 92.81 432 GLU B CA 1
ATOM 7240 C C . GLU B 1 432 ? -1.272 -12.422 9.719 1 92.81 432 GLU B C 1
ATOM 7242 O O . GLU B 1 432 ? -0.792 -11.703 8.836 1 92.81 432 GLU B O 1
ATOM 7247 N N . VAL B 1 433 ? -0.664 -13.445 10.164 1 92.88 433 VAL B N 1
ATOM 7248 C CA . VAL B 1 433 ? 0.676 -13.805 9.719 1 92.88 433 VAL B CA 1
ATOM 7249 C C . VAL B 1 433 ? 0.642 -14.172 8.234 1 92.88 433 VAL B C 1
ATOM 7251 O O . VAL B 1 433 ? 1.47 -13.703 7.453 1 92.88 433 VAL B O 1
ATOM 7254 N N . ARG B 1 434 ? -0.32 -14.898 7.824 1 96.19 434 ARG B N 1
ATOM 7255 C CA . ARG B 1 434 ? -0.393 -15.375 6.445 1 96.19 434 ARG B CA 1
ATOM 7256 C C . ARG B 1 434 ? -1.319 -14.492 5.617 1 96.19 434 ARG B C 1
ATOM 7258 O O . ARG B 1 434 ? -1.427 -14.664 4.398 1 96.19 434 ARG B O 1
ATOM 7265 N N . GLN B 1 435 ? -2.045 -13.516 6.305 1 97.06 435 GLN B N 1
ATOM 7266 C CA . GLN B 1 435 ? -2.939 -12.57 5.648 1 97.06 435 GLN B CA 1
ATOM 7267 C C . GLN B 1 435 ? -4.133 -13.281 5.023 1 97.06 435 GLN B C 1
ATOM 7269 O O . GLN B 1 435 ? -4.527 -12.977 3.895 1 97.06 435 GLN B O 1
ATOM 7274 N N . GLN B 1 436 ? -4.703 -14.25 5.762 1 98.25 436 GLN B N 1
ATOM 7275 C CA . GLN B 1 436 ? -5.77 -15.094 5.23 1 98.25 436 GLN B CA 1
ATOM 7276 C C . GLN B 1 436 ? -6.984 -15.094 6.156 1 98.25 436 GLN B C 1
ATOM 7278 O O . GLN B 1 436 ? -6.848 -14.922 7.371 1 98.25 436 GLN B O 1
ATOM 7283 N N . LEU B 1 437 ? -8.117 -15.25 5.57 1 98.69 437 LEU B N 1
ATOM 7284 C CA . LEU B 1 437 ? -9.375 -15.508 6.262 1 98.69 437 LEU B CA 1
ATOM 7285 C C . LEU B 1 437 ? -9.789 -16.969 6.094 1 98.69 437 LEU B C 1
ATOM 7287 O O . LEU B 1 437 ? -9.938 -17.453 4.969 1 98.69 437 LEU B O 1
ATOM 7291 N N . LEU B 1 438 ? -9.945 -17.688 7.184 1 98.5 438 LEU B N 1
ATOM 7292 C CA . LEU B 1 438 ? -10.43 -19.062 7.18 1 98.5 438 LEU B CA 1
ATOM 7293 C C . LEU B 1 438 ? -11.898 -19.125 7.582 1 98.5 438 LEU B C 1
ATOM 7295 O O . LEU B 1 438 ? -12.305 -18.484 8.555 1 98.5 438 LEU B O 1
ATOM 7299 N N . ILE B 1 439 ? -12.625 -19.766 6.82 1 98.31 439 ILE B N 1
ATOM 7300 C CA . ILE B 1 439 ? -14.023 -20.031 7.141 1 98.31 439 ILE B CA 1
ATOM 7301 C C . ILE B 1 439 ? -14.234 -21.531 7.352 1 98.31 439 ILE B C 1
ATOM 7303 O O . ILE B 1 439 ? -14.242 -22.297 6.391 1 98.31 439 ILE B O 1
ATOM 7307 N N . LEU B 1 440 ? -14.422 -21.906 8.578 1 98.25 440 LEU B N 1
ATOM 7308 C CA . LEU B 1 440 ? -14.555 -23.312 8.922 1 98.25 440 LEU B CA 1
ATOM 7309 C C . LEU B 1 440 ? -15.859 -23.891 8.375 1 98.25 440 LEU B C 1
ATOM 7311 O O . LEU B 1 440 ? -15.883 -25.016 7.871 1 98.25 440 LEU B O 1
ATOM 7315 N N . GLN B 1 441 ? -16.922 -23.109 8.562 1 97.12 441 GLN B N 1
ATOM 7316 C CA . GLN B 1 441 ? -18.234 -23.422 8.008 1 97.12 441 GLN B CA 1
ATOM 7317 C C . GLN B 1 441 ? -18.922 -22.172 7.48 1 97.12 441 GLN B C 1
ATOM 7319 O O . GLN B 1 441 ? -18.953 -21.141 8.148 1 97.12 441 GLN B O 1
ATOM 7324 N N . TRP B 1 442 ? -19.422 -22.359 6.246 1 97 442 TRP B N 1
ATOM 7325 C CA . TRP B 1 442 ? -20.281 -21.297 5.742 1 97 442 TRP B CA 1
ATOM 7326 C C . TRP B 1 442 ? -21.547 -21.172 6.586 1 97 442 TRP B C 1
ATOM 7328 O O . TRP B 1 442 ? -22.031 -22.156 7.152 1 97 442 TRP B O 1
ATOM 7338 N N . PRO B 1 443 ? -22.141 -19.984 6.688 1 95.81 443 PRO B N 1
ATOM 7339 C CA . PRO B 1 443 ? -23.312 -19.812 7.551 1 95.81 443 PRO B CA 1
ATOM 7340 C C . PRO B 1 443 ? -24.531 -20.562 7.039 1 95.81 443 PRO B C 1
ATOM 7342 O O . PRO B 1 443 ? -25.438 -20.891 7.816 1 95.81 443 PRO B O 1
ATOM 7345 N N . LYS B 1 444 ? -24.594 -20.688 5.75 1 94.81 444 LYS B N 1
ATOM 7346 C CA . LYS B 1 444 ? -25.625 -21.5 5.105 1 94.81 444 LYS B CA 1
ATOM 7347 C C . LYS B 1 444 ? -25 -22.562 4.207 1 94.81 444 LYS B C 1
ATOM 7349 O O . LYS B 1 444 ? -24 -22.297 3.525 1 94.81 444 LYS B O 1
ATOM 7354 N N . ASP B 1 445 ? -25.594 -23.719 4.27 1 95.69 445 ASP B N 1
ATOM 7355 C CA . ASP B 1 445 ? -25.062 -24.844 3.508 1 95.69 445 ASP B CA 1
ATOM 7356 C C . ASP B 1 445 ? -25.922 -25.125 2.277 1 95.69 445 ASP B C 1
ATOM 7358 O O . ASP B 1 445 ? -27.156 -24.969 2.316 1 95.69 445 ASP B O 1
ATOM 7362 N N . ASN B 1 446 ? -25.219 -25.531 1.193 1 97.69 446 ASN B N 1
ATOM 7363 C CA . ASN B 1 446 ? -25.875 -25.875 -0.066 1 97.69 446 ASN B CA 1
ATOM 7364 C C . ASN B 1 446 ? -26.75 -24.734 -0.572 1 97.69 446 ASN B C 1
ATOM 7366 O O . ASN B 1 446 ? -27.922 -24.938 -0.884 1 97.69 446 ASN B O 1
ATOM 7370 N N . THR B 1 447 ? -26.172 -23.594 -0.476 1 96.06 447 THR B N 1
ATOM 7371 C CA . THR B 1 447 ? -26.859 -22.375 -0.872 1 96.06 447 THR B CA 1
ATOM 7372 C C . THR B 1 447 ? -25.922 -21.422 -1.602 1 96.06 447 THR B C 1
ATOM 7374 O O . THR B 1 447 ? -24.719 -21.438 -1.378 1 96.06 447 THR B O 1
ATOM 7377 N N . ASP B 1 448 ? -26.5 -20.625 -2.543 1 97.56 448 ASP B N 1
ATOM 7378 C CA . ASP B 1 448 ? -25.75 -19.547 -3.162 1 97.56 448 ASP B CA 1
ATOM 7379 C C . ASP B 1 448 ? -25.469 -18.422 -2.16 1 97.56 448 ASP B C 1
ATOM 7381 O O . ASP B 1 448 ? -26.375 -17.984 -1.441 1 97.56 448 ASP B O 1
ATOM 7385 N N . LEU B 1 449 ? -24.188 -18.062 -2.053 1 97 449 LEU B N 1
ATOM 7386 C CA . LEU B 1 449 ? -23.734 -17.031 -1.126 1 97 449 LEU B CA 1
ATOM 7387 C C . LEU B 1 449 ? -22.828 -16.031 -1.835 1 97 449 LEU B C 1
ATOM 7389 O O . LEU B 1 449 ? -22.156 -16.375 -2.812 1 97 449 LEU B O 1
ATOM 7393 N N . GLN B 1 450 ? -22.875 -14.828 -1.397 1 98.44 450 GLN B N 1
ATOM 7394 C CA . GLN B 1 450 ? -21.906 -13.812 -1.787 1 98.44 450 GLN B CA 1
ATOM 7395 C C . GLN B 1 450 ? -21.047 -13.383 -0.594 1 98.44 450 GLN B C 1
ATOM 7397 O O . GLN B 1 450 ? -21.578 -13.102 0.484 1 98.44 450 GLN B O 1
ATOM 7402 N N . LEU B 1 451 ? -19.844 -13.438 -0.714 1 98.5 451 LEU B N 1
ATOM 7403 C CA . LEU B 1 451 ? -18.906 -12.867 0.248 1 98.5 451 LEU B CA 1
ATOM 7404 C C . LEU B 1 451 ? -18.234 -11.625 -0.322 1 98.5 451 LEU B C 1
ATOM 7406 O O . LEU B 1 451 ? -17.766 -11.633 -1.46 1 98.5 451 LEU B O 1
ATOM 7410 N N . ARG B 1 452 ? -18.219 -10.539 0.416 1 98.44 452 ARG B N 1
ATOM 7411 C CA . ARG B 1 452 ? -17.531 -9.312 0.034 1 98.44 452 ARG B CA 1
ATOM 7412 C C . ARG B 1 452 ? -16.547 -8.875 1.113 1 98.44 452 ARG B C 1
ATOM 7414 O O . ARG B 1 452 ? -16.875 -8.922 2.305 1 98.44 452 ARG B O 1
ATOM 7421 N N . ILE B 1 453 ? -15.367 -8.609 0.761 1 98.56 453 ILE B N 1
ATOM 7422 C CA . ILE B 1 453 ? -14.391 -7.961 1.623 1 98.56 453 ILE B CA 1
ATOM 7423 C C . ILE B 1 453 ? -14.164 -6.523 1.161 1 98.56 453 ILE B C 1
ATOM 7425 O O . ILE B 1 453 ? -13.781 -6.285 0.013 1 98.56 453 ILE B O 1
ATOM 7429 N N . GLU B 1 454 ? -14.414 -5.559 1.968 1 97.75 454 GLU B N 1
ATOM 7430 C CA . GLU B 1 454 ? -14.336 -4.145 1.621 1 97.75 454 GLU B CA 1
ATOM 7431 C C . GLU B 1 454 ? -13.5 -3.373 2.645 1 97.75 454 GLU B C 1
ATOM 7433 O O . GLU B 1 454 ? -13.375 -3.799 3.793 1 97.75 454 GLU B O 1
ATOM 7438 N N . PRO B 1 455 ? -12.93 -2.271 2.215 1 98 455 PRO B N 1
ATOM 7439 C CA . PRO B 1 455 ? -12.133 -1.484 3.162 1 98 455 PRO B CA 1
ATOM 7440 C C . PRO B 1 455 ? -12.992 -0.771 4.203 1 98 455 PRO B C 1
ATOM 7442 O O . PRO B 1 455 ? -14.164 -0.477 3.945 1 98 455 PRO B O 1
ATOM 7445 N N . GLY B 1 456 ? -12.344 -0.441 5.336 1 95.88 456 GLY B N 1
ATOM 7446 C CA . GLY B 1 456 ? -13 0.322 6.387 1 95.88 456 GLY B CA 1
ATOM 7447 C C . GLY B 1 456 ? -13.633 -0.552 7.453 1 95.88 456 GLY B C 1
ATOM 7448 O O . GLY B 1 456 ? -13.719 -1.771 7.293 1 95.88 456 GLY B O 1
ATOM 7449 N N . VAL B 1 457 ? -13.969 -0.111 8.688 1 92 457 VAL B N 1
ATOM 7450 C CA . VAL B 1 457 ? -14.469 -0.869 9.828 1 92 457 VAL B CA 1
ATOM 7451 C C . VAL B 1 457 ? -15.859 -0.357 10.211 1 92 457 VAL B C 1
ATOM 7453 O O . VAL B 1 457 ? -16.484 -0.873 11.148 1 92 457 VAL B O 1
ATOM 7456 N N . SER B 1 458 ? -16.703 -0.078 9.438 1 68.88 458 SER B N 1
ATOM 7457 C CA . SER B 1 458 ? -18.062 0.432 9.57 1 68.88 458 SER B CA 1
ATOM 7458 C C . SER B 1 458 ? -18.297 1.035 10.953 1 68.88 458 SER B C 1
ATOM 7460 O O . SER B 1 458 ? -17.828 0.499 11.961 1 68.88 458 SER B O 1
ATOM 7462 N N . ARG B 1 459 ? -18.484 2.301 11.156 1 57.69 459 ARG B N 1
ATOM 7463 C CA . ARG B 1 459 ? -19.188 2.75 12.352 1 57.69 459 ARG B CA 1
ATOM 7464 C C . ARG B 1 459 ? -20.703 2.795 12.102 1 57.69 459 ARG B C 1
ATOM 7466 O O . ARG B 1 459 ? -21.141 2.977 10.969 1 57.69 459 ARG B O 1
#

Solvent-accessible surface area (backbone atoms only — not comparable to full-atom values): 48028 Å² total; per-residue (Å²): 141,79,82,78,74,78,79,77,74,76,75,73,72,74,68,69,73,64,61,71,60,63,57,74,47,61,51,96,58,56,16,32,40,43,50,24,27,27,24,41,58,49,51,59,99,89,39,79,50,78,84,52,71,67,56,49,51,50,42,30,46,36,49,32,43,31,38,32,36,45,42,46,37,14,45,39,18,72,52,61,82,23,43,67,37,71,68,56,54,52,50,50,50,52,53,52,49,47,36,43,76,71,63,20,35,32,28,42,31,37,34,69,44,63,33,75,74,78,54,54,60,52,43,63,68,35,86,83,46,43,51,57,46,55,51,56,30,45,43,66,56,53,64,72,42,53,84,38,80,47,48,44,30,37,32,67,53,54,66,41,56,57,76,85,56,94,64,53,68,59,55,45,36,58,70,35,49,38,54,49,50,44,54,50,49,56,58,49,38,72,73,38,65,82,45,34,38,30,42,56,45,42,31,47,50,91,92,48,58,53,69,76,33,44,54,45,78,62,88,64,60,59,81,55,81,54,30,30,35,32,48,68,50,65,60,77,59,69,85,31,49,61,62,46,50,54,49,49,50,53,42,8,53,55,34,73,20,27,50,32,36,54,25,36,63,55,63,44,48,61,69,37,51,73,27,52,68,51,31,52,57,53,30,52,50,55,50,55,51,51,51,50,35,38,66,58,65,44,20,43,19,33,59,40,57,35,23,34,67,65,83,40,64,84,43,92,91,44,52,16,41,66,41,46,20,72,38,68,32,52,69,41,47,23,61,38,55,68,50,49,56,64,63,21,49,42,45,68,38,28,35,21,32,45,74,55,47,43,46,60,39,80,41,62,45,31,33,42,37,35,32,34,31,30,51,88,27,39,62,22,36,29,34,50,21,41,62,74,70,24,78,51,11,31,27,38,30,44,59,92,37,32,31,37,26,33,43,76,87,71,74,64,58,65,40,82,76,39,72,76,54,88,53,59,74,82,30,56,43,70,38,75,86,53,25,31,40,35,34,52,50,65,73,55,66,72,34,82,43,43,39,34,39,33,52,9,50,76,134,131,87,83,79,77,75,79,76,76,76,73,73,71,75,68,68,75,63,61,72,58,63,57,72,49,61,50,98,57,56,17,31,41,43,50,24,28,28,25,42,57,48,51,57,100,90,39,79,51,80,83,52,69,67,55,49,51,49,42,30,49,37,50,31,44,29,38,32,38,43,42,45,37,13,44,40,17,73,52,63,80,23,43,67,37,70,68,56,55,53,49,49,50,52,53,52,48,49,34,43,77,72,64,18,35,32,28,42,29,37,35,68,45,64,32,74,74,77,53,54,60,52,42,63,68,36,85,84,45,43,52,59,45,53,50,56,31,45,44,64,56,52,64,72,41,54,84,38,79,48,49,45,31,36,32,68,53,56,64,41,56,57,77,86,56,94,62,54,68,58,53,44,36,58,71,33,50,39,55,49,50,44,53,50,49,57,58,51,38,72,73,40,64,84,45,35,39,30,39,54,47,44,31,46,50,91,93,48,59,53,71,76,32,45,54,45,76,60,88,62,60,59,82,56,83,54,31,30,35,33,48,70,52,64,61,77,58,67,85,33,50,59,61,46,50,53,49,50,51,52,41,9,53,55,35,72,20,26,51,33,36,54,24,34,64,56,63,44,49,61,67,38,52,74,26,50,68,50,32,52,57,55,29,53,50,54,51,53,51,51,52,50,34,38,67,57,63,44,18,44,20,32,59,39,59,35,23,35,67,63,84,40,62,83,43,93,90,44,52,16,40,65,41,47,21,71,39,68,32,52,67,40,47,22,62,38,56,64,51,50,55,64,64,20,48,42,48,70,38,29,36,22,30,45,76,55,47,42,48,60,40,81,40,63,45,30,33,41,37,35,30,34,31,30,53,88,27,39,60,22,36,28,34,50,22,44,62,74,71,24,76,51,10,30,26,39,29,44,58,92,38,32,32,36,26,32,42,77,87,70,75,64,58,66,40,81,78,38,71,76,56,88,54,59,74,85,30,56,42,70,38,76,86,53,24,28,40,36,34,51,51,63,72,54,67,72,34,80,44,42,38,35,40,33,51,9,50,75,133

pLDDT: mean 93.19, std 13.53, range [23.94, 98.88]